Protein AF-0000000078804621 (afdb_homodimer)

Sequence (994 aa):
MNEQFDLAIIGAGPGGYSTALRAAELGMSVALIERDATVGGTCLNRGCIPSKALITATHTIDTVHRAAELGVNASVNGIDFGTLRDYRLRVVDTMVKGLAGLLAHRNITVLRADASFNAEETDAADNARHIVHLVPSPGQTEILTYHKADVPEPTGASLDLAAGNVVIATGAKPRPLPGNPFAGALIDSTQALEVNEFPSSAVIIGAGAIALEFASMWNAAGSQVTLLIRKNRVLSTWDRRAGTTLTRELKRRGVNVITHTIVTHVDTGANLGATVHYTHEGQDSEQSVWGEIALAAIGRTPVADPSWGVALTESGHVATDAFGRTNKSGIWAVGDVTPGHALAHRAFEQGIVIAETIAGLNPKPVDENTVPQIVFSSPEAASVGLTIEQAQARENLLEVKETIYPMLANARMLMSGTAGSLTIVSGCDAADPDTPRVLGVHMVSPVASDIISEAEQLVGNRLPLADAARLIHPHPTFSETLGEALLKADDRPLHTRMNEQFDLAIIGAGPGGYSTALRAAELGMSVALIERDATVGGTCLNRGCIPSKALITATHTIDTVHRAAELGVNASVNGIDFGTLRDYRLRVVDTMVKGLAGLLAHRNITVLRADASFNAEETDAADNARHIVHLVPSPGQTEILTYHKADVPEPTGASLDLAAGNVVIATGAKPRPLPGNPFAGALIDSTQALEVNEFPSSAVIIGAGAIALEFASMWNAAGSQVTLLIRKNRVLSTWDRRAGTTLTRELKRRGVNVITHTIVTHVDTGANLGATVHYTHEGQDSEQSVWGEIALAAIGRTPVADPSWGVALTESGHVATDAFGRTNKSGIWAVGDVTPGHALAHRAFEQGIVIAETIAGLNPKPVDENTVPQIVFSSPEAASVGLTIEQAQARENLLEVKETIYPMLANARMLMSGTAGSLTIVSGCDAADPDTPRVLGVHMVSPVASDIISEAEQLVGNRLPLADAARLIHPHPTFSETLGEALLKADDRPLHTR

Radius of gyration: 30.54 Å; Cα contacts (8 Å, |Δi|>4): 2527; chains: 2; bounding box: 77×99×80 Å

Foldseek 3Di:
DAAEWQEEEEAQALLRLLLLLLLLVLPTAYEYEAQDPFGHPCCLAQNVQLLVLLLVVLVVLVCQVCQVVVPDNHDDPADDLVVSVVSSVVRSVVVRQVSLQSCLVSQHKYKNWDKDFALCAADPVDRLWGKIKTAHHPVDQFMWIDNHRPDTDGDGGIHIHTYNFYEYEQAWAFDDDVVADQDAQEHESRVVSVDSDAFQEEEEEAQDQSRQSSLQSSLSNNHAYEYEYQADFGPVVDAPVLRVQSRVQSVVSHYHYDYNKDWDYWDDDDQPFIKTWIDHVVGDDIDIDTTNHYYYRHDIAAPDDCNRVWDADPSGAGEADLLQDTPRPRYGYFANSHDADRDSVRSSVSSNSNSCVSSVHDDDGDDRQLDKDWRVHVQIKIKHFDHLVRQVPDPQWAPKDKFKFQQCLAPVQVVVVGGKTKIWIWTDGNVGRVFIFTGMIIMGDHPCVVLCVVVSCRNVVGDGLVVQLVPQDDPRDSNNSVNQRSCVVVVRHDSDD/DAAEWQEEEEAQALLRLLLLLLLLVLPTAYEYEAQDPFGHPCCLAQNVQLLVLLLVVLVVLVCQVCQVVVPDNHDDPADDLVVSVVSSVVRSVVVRQVSLQSCLVSQHKYKNWDKDFALCAADPVDRLWGKIKTAHHPVDQFIWIDNHRPDTDGDGGIHIHTHNFYEYEQAWAFDDDVVADQDAQEHESRVVSVDSDAFQEEEEEAQDQSRQSSLQSNLSNNHQYEYEYQADFGPVVDAPVLRVQSRVQSVVSHYHYDYNKDWDYWDDDDQPFIKTWIDHVVGDDIDIDTTNHYYYRHDIQAPDDVNRVWDADPSGAGEDDLLQDTPRPSYGYFANSHDADRDSVRSSVSSNSNSCVSSVHDDDGDDRQLDKDWRVHVQIKIKHFDHLVRQVPDPQWAPKDKFKFQQCLAPVQVVVVGGKTKIWIWTDGNVGRPFIFTGMIIMGDHPCVVLCVVVSCRNVVGDGLVVQLVPQDDPRDSNNSVNQRSCVVVVRHDSDD

InterPro domains:
  IPR001100 Pyridine nucleotide-disulphide oxidoreductase, class I [PIRSF000350] (2-482)
  IPR004099 Pyridine nucleotide-disulphide oxidoreductase, dimerisation domain [PF02852] (371-485)
  IPR012999 Pyridine nucleotide-disulphide oxidoreductase, class I, active site [PS00076] (40-50)
  IPR016156 FAD/NAD-linked reductase, dimerisation domain superfamily [G3DSA:3.30.390.30] (370-497)
  IPR016156 FAD/NAD-linked reductase, dimerisation domain superfamily [SSF55424] (367-495)
  IPR023753 FAD/NAD(P)-binding domain [PF07992] (5-351)
  IPR036188 FAD/NAD(P)-binding domain superfamily [G3DSA:3.50.50.60] (5-356)
  IPR036188 FAD/NAD(P)-binding domain superfamily [G3DSA:3.50.50.60] (180-303)
  IPR036188 FAD/NAD(P)-binding domain superfamily [SSF51905] (1-360)
  IPR050151 Class-I pyridine nucleotide-disulfide oxidoreductase [PTHR22912] (3-488)

pLDDT: mean 96.65, std 4.37, range [51.06, 98.94]

Secondary structure (DSSP, 8-state):
-PEEEEEEEE--SHHHHHHHHHHHHTT--EEEEESSSSSSHHHHHHSHHHHHHHHHHHHHHHHHHHHGGGTEEEEEEEE-HHHHHHHHHHHHHHHHHHHHHHHHHTT-EEEESEEEEEEEEE-SS-TTSEEEEEEPPTT-SS-EEESSTT-EEE--S-EEEEEEEEEE---EEEPPBTTB-SBTTEE-HHHHHH-SS--SEEEEE--SHHHHHHHHHHHHTT-EEEEE-SSSSSSTTS-HHHHHHHHHHHHHTT-EEE-SEEEEEEEE-TTS-EEEEEEETT---EEEEEESEEEE-S-EEE---GGG---B-TTSPBP--TT-B-SSTTEEE-GGGSSS---HHHHHHHHHHHHHHHTT--PPPP-GGG--EEE-SSSEEEEEE--HHHHHT-TTEEEEEEEE--GGGSHHHHHHT---EEEEEEEEETTEEEEEEEEEEEEEETTHHHHHHHHHHHHHTT-BHHHHHTSPPPSS-STHHHHHHHHHHTT--SS--/-PEEEEEEEE--SHHHHHHHHHHHHTT--EEEEESSSSSSHHHHHHSHHHHHHHHHHHHHHHHHHHHGGGTEEEEEEEE-HHHHHHHHHHHHHHHHHHHHHHHHHTT-EEEESEEEEEEEEE-SS-TTSEEEEEEPPTT-SS-EEESSTT-EEE--S-EEEEEEEEEE---EEEPPBTTB-SBTTEE-HHHHHH-SS--SEEEEE--SHHHHHHHHHHHHTT-EEEEE-SSSSSSTTS-HHHHHHHHHHHHHTT-EEE-SEEEEEEEE-TTS-EEEEEEETT---EEEEEESEEEE-S-EEE---GGG---B-TTSPBP--TT-B-SSTTEEE-GGGSSS---HHHHHHHHHHHHHHHTT--PPPP-GGG--EEE-SSSEEEEEE--HHHHHT-TTEEEEEEEEE-GGGSHHHHHHT---EEEEEEEEETTEEEEEEEEEEEEEETTHHHHHHHHHHHHHTT-BHHHHHTSPPPSS-STHHHHHHHHHHTT--SS--

Structure (mmCIF, N/CA/C/O backbone):
data_AF-0000000078804621-model_v1
#
loop_
_entity.id
_entity.type
_entity.pdbx_description
1 polymer 'Putative dihydrolipoyl dehydrogenase'
#
loop_
_atom_site.group_PDB
_atom_site.id
_atom_site.type_symbol
_atom_site.label_atom_id
_atom_site.label_alt_id
_atom_site.label_comp_id
_atom_site.label_asym_id
_atom_site.label_entity_id
_atom_site.label_seq_id
_atom_site.pdbx_PDB_ins_code
_atom_site.Cartn_x
_atom_site.Cartn_y
_atom_site.Cartn_z
_atom_site.occupancy
_atom_site.B_iso_or_equiv
_atom_site.auth_seq_id
_atom_site.auth_comp_id
_atom_site.auth_asym_id
_atom_site.auth_atom_id
_atom_site.pdbx_PDB_model_num
ATOM 1 N N . MET A 1 1 ? 15.305 50.062 10.969 1 51.69 1 MET A N 1
ATOM 2 C CA . MET A 1 1 ? 15.148 49.562 9.609 1 51.69 1 MET A CA 1
ATOM 3 C C . MET A 1 1 ? 14.523 48.156 9.617 1 51.69 1 MET A C 1
ATOM 5 O O . MET A 1 1 ? 14.898 47.312 10.422 1 51.69 1 MET A O 1
ATOM 9 N N . ASN A 1 2 ? 13.43 48.031 8.805 1 72 2 ASN A N 1
ATOM 10 C CA . ASN A 1 2 ? 12.719 46.75 8.789 1 72 2 ASN A CA 1
ATOM 11 C C . ASN A 1 2 ? 13.539 45.656 8.125 1 72 2 ASN A C 1
ATOM 13 O O . ASN A 1 2 ? 14.273 45.938 7.172 1 72 2 ASN A O 1
ATOM 17 N N . GLU A 1 3 ? 13.625 44.594 8.742 1 86.88 3 GLU A N 1
ATOM 18 C CA . GLU A 1 3 ? 14.25 43.438 8.078 1 86.88 3 GLU A CA 1
ATOM 19 C C . GLU A 1 3 ? 13.477 43.031 6.832 1 86.88 3 GLU A C 1
ATOM 21 O O . GLU A 1 3 ? 12.25 42.938 6.871 1 86.88 3 GLU A O 1
ATOM 26 N N . GLN A 1 4 ? 14.164 42.906 5.73 1 94.56 4 GLN A N 1
ATOM 27 C CA . GLN A 1 4 ? 13.508 42.688 4.445 1 94.56 4 GLN A CA 1
ATOM 28 C C . GLN A 1 4 ? 13.57 41.219 4.055 1 94.56 4 GLN A C 1
ATOM 30 O O . GLN A 1 4 ? 14.602 40.562 4.242 1 94.56 4 GLN A O 1
ATOM 35 N N . PHE A 1 5 ? 12.469 40.719 3.615 1 97.56 5 PHE A N 1
ATOM 36 C CA . PHE A 1 5 ? 12.359 39.375 3.098 1 97.56 5 PHE A CA 1
ATOM 37 C C . PHE A 1 5 ? 11.57 39.344 1.797 1 97.56 5 PHE A C 1
ATOM 39 O O . PHE A 1 5 ? 10.781 40.25 1.531 1 97.56 5 PHE A O 1
ATOM 46 N N . ASP A 1 6 ? 11.852 38.375 0.933 1 98.19 6 ASP A N 1
ATOM 47 C CA . ASP A 1 6 ? 10.977 38.156 -0.219 1 98.19 6 ASP A CA 1
ATOM 48 C C . ASP A 1 6 ? 9.617 37.625 0.217 1 98.19 6 ASP A C 1
ATOM 50 O O . ASP A 1 6 ? 8.594 37.969 -0.379 1 98.19 6 ASP A O 1
ATOM 54 N N . LEU A 1 7 ? 9.602 36.812 1.257 1 98.69 7 LEU A N 1
ATOM 55 C CA . LEU A 1 7 ? 8.398 36.094 1.676 1 98.69 7 LEU A CA 1
ATOM 56 C C . LEU A 1 7 ? 8.32 36 3.195 1 98.69 7 LEU A C 1
ATOM 58 O O . LEU A 1 7 ? 9.281 35.594 3.846 1 98.69 7 LEU A O 1
ATOM 62 N N . ALA A 1 8 ? 7.258 36.438 3.803 1 98.88 8 ALA A N 1
ATOM 63 C CA . ALA A 1 8 ? 6.93 36.219 5.207 1 98.88 8 ALA A CA 1
ATOM 64 C C . ALA A 1 8 ? 5.754 35.25 5.352 1 98.88 8 ALA A C 1
ATOM 66 O O . ALA A 1 8 ? 4.711 35.438 4.719 1 98.88 8 ALA A O 1
ATOM 67 N N . ILE A 1 9 ? 5.914 34.219 6.125 1 98.94 9 ILE A N 1
ATOM 68 C CA . ILE A 1 9 ? 4.887 33.219 6.324 1 98.94 9 ILE A CA 1
ATOM 69 C C . ILE A 1 9 ? 4.449 33.188 7.789 1 98.94 9 ILE A C 1
ATOM 71 O O . ILE A 1 9 ? 5.281 33.062 8.688 1 98.94 9 ILE A O 1
ATOM 75 N N . ILE A 1 10 ? 3.186 33.312 8.055 1 98.88 10 ILE A N 1
ATOM 76 C CA . ILE A 1 10 ? 2.65 33.344 9.406 1 98.88 10 ILE A CA 1
ATOM 77 C C . ILE A 1 10 ? 2.053 31.984 9.75 1 98.88 10 ILE A C 1
ATOM 79 O O . ILE 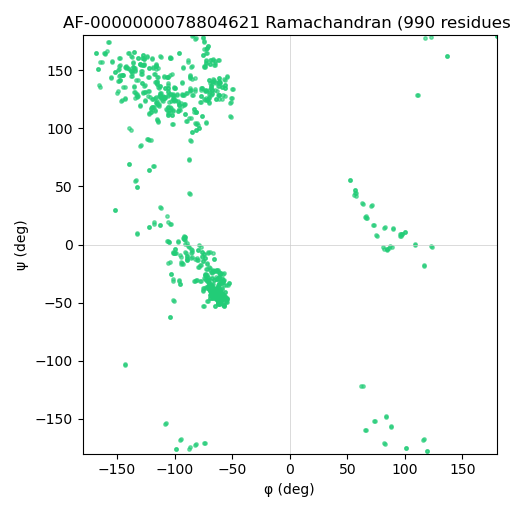A 1 10 ? 0.911 31.688 9.391 1 98.88 10 ILE A O 1
ATOM 83 N N . GLY A 1 11 ? 2.742 31.188 10.539 1 98.75 11 GLY A N 1
ATOM 84 C CA . GLY A 1 11 ? 2.398 29.812 10.883 1 98.75 11 GLY A CA 1
ATOM 85 C C . GLY A 1 11 ? 3.35 28.797 10.289 1 98.75 11 GLY A C 1
ATOM 86 O O . GLY A 1 11 ? 3.586 28.797 9.078 1 98.75 11 GLY A O 1
ATOM 87 N N . ALA A 1 12 ? 3.863 27.922 11.141 1 98.81 12 ALA A N 1
ATOM 88 C CA . ALA A 1 12 ? 4.863 26.953 10.695 1 98.81 12 ALA A CA 1
ATOM 89 C C . ALA A 1 12 ? 4.301 25.531 10.719 1 98.81 12 ALA A C 1
ATOM 91 O O . ALA A 1 12 ? 5.012 24.578 11.047 1 98.81 12 ALA A O 1
ATOM 92 N N . GLY A 1 13 ? 2.941 25.406 10.461 1 98.69 13 GLY A N 1
ATOM 93 C CA . GLY A 1 13 ? 2.354 24.109 10.203 1 98.69 13 GLY A CA 1
ATOM 94 C C . GLY A 1 13 ? 2.697 23.547 8.836 1 98.69 13 GLY A C 1
ATOM 95 O O . GLY A 1 13 ? 3.502 24.141 8.109 1 98.69 13 GLY A O 1
ATOM 96 N N . PRO A 1 14 ? 2.061 22.469 8.43 1 98.69 14 PRO A N 1
ATOM 97 C CA . PRO A 1 14 ? 2.4 21.797 7.184 1 98.69 14 PRO A CA 1
ATOM 98 C C . PRO A 1 14 ? 2.371 22.719 5.973 1 98.69 14 PRO A C 1
ATOM 100 O O . PRO A 1 14 ? 3.283 22.688 5.145 1 98.69 14 PRO A O 1
ATOM 103 N N . GLY A 1 15 ? 1.332 23.484 5.859 1 98.81 15 GLY A N 1
ATOM 104 C CA . GLY A 1 15 ? 1.258 24.422 4.746 1 98.81 15 GLY A CA 1
ATOM 105 C C . GLY A 1 15 ? 2.344 25.484 4.781 1 98.81 15 GLY A C 1
ATOM 106 O O . GLY A 1 15 ? 2.971 25.766 3.76 1 98.81 15 GLY A O 1
ATOM 107 N N . GLY A 1 16 ? 2.572 26.031 5.949 1 98.88 16 GLY A N 1
ATOM 108 C CA . GLY A 1 16 ? 3.557 27.078 6.109 1 98.88 16 GLY A CA 1
ATOM 109 C C . GLY A 1 16 ? 4.977 26.625 5.828 1 98.88 16 GLY A C 1
ATOM 110 O O . GLY A 1 16 ? 5.676 27.219 5.008 1 98.88 16 GLY A O 1
ATOM 111 N N . TYR A 1 17 ? 5.391 25.547 6.496 1 98.81 17 TYR A N 1
ATOM 112 C CA . TYR A 1 17 ? 6.797 25.203 6.352 1 98.81 17 TYR A CA 1
ATOM 113 C C . TYR A 1 17 ? 7.07 24.594 4.977 1 98.81 17 TYR A C 1
ATOM 115 O O . TYR A 1 17 ? 8.188 24.688 4.465 1 98.81 17 TYR A O 1
ATOM 123 N N . SER A 1 18 ? 6.078 23.922 4.34 1 98.81 18 SER A N 1
ATOM 124 C CA . SER A 1 18 ? 6.309 23.438 2.98 1 98.81 18 SER A CA 1
ATOM 125 C C . SER A 1 18 ? 6.477 24.594 2 1 98.81 18 SER A C 1
ATOM 127 O O . SER A 1 18 ? 7.289 24.516 1.077 1 98.81 18 SER A O 1
ATOM 129 N N . THR A 1 19 ? 5.656 25.656 2.178 1 98.94 19 THR A N 1
ATOM 130 C CA . THR A 1 19 ? 5.848 26.859 1.383 1 98.94 19 THR A CA 1
ATOM 131 C C . THR A 1 19 ? 7.25 27.422 1.58 1 98.94 19 THR A C 1
ATOM 133 O O . THR A 1 19 ? 7.926 27.781 0.611 1 98.94 19 THR A O 1
ATOM 136 N N . ALA A 1 20 ? 7.66 27.484 2.842 1 98.94 20 ALA A N 1
ATOM 137 C CA . ALA A 1 20 ? 8.977 28.016 3.188 1 98.94 20 ALA A CA 1
ATOM 138 C C . ALA A 1 20 ? 10.086 27.219 2.521 1 98.94 20 ALA A C 1
ATOM 140 O O . ALA A 1 20 ? 11 27.797 1.92 1 98.94 20 ALA A O 1
ATOM 141 N N . LEU A 1 21 ? 10.008 25.922 2.627 1 98.81 21 LEU A N 1
ATOM 142 C CA . LEU A 1 21 ? 11.039 25.031 2.098 1 98.81 21 LEU A CA 1
ATOM 143 C C . LEU A 1 21 ? 11.156 25.172 0.585 1 98.81 21 LEU A C 1
ATOM 145 O O . LEU A 1 21 ? 12.266 25.328 0.058 1 98.81 21 LEU A O 1
ATOM 149 N N . ARG A 1 22 ? 10.062 25.109 -0.101 1 98.75 22 ARG A N 1
ATOM 150 C CA . ARG A 1 22 ? 10.102 25.203 -1.558 1 98.75 22 ARG A CA 1
ATOM 151 C C . ARG A 1 22 ? 10.547 26.594 -2.008 1 98.75 22 ARG A C 1
ATOM 153 O O . ARG A 1 22 ? 11.328 26.719 -2.953 1 98.75 22 ARG A O 1
ATOM 160 N N . ALA A 1 23 ? 10.039 27.656 -1.358 1 98.81 23 ALA A N 1
ATOM 161 C CA . ALA A 1 23 ? 10.43 29.016 -1.698 1 98.81 23 ALA A CA 1
ATOM 162 C C . ALA A 1 23 ? 11.938 29.219 -1.538 1 98.81 23 ALA A C 1
ATOM 164 O O . ALA A 1 23 ? 12.586 29.812 -2.396 1 98.81 23 ALA A O 1
ATOM 165 N N . ALA A 1 24 ? 12.438 28.719 -0.436 1 98.69 24 ALA A N 1
ATOM 166 C CA . ALA A 1 24 ? 13.875 28.828 -0.199 1 98.69 24 ALA A CA 1
ATOM 167 C C . ALA A 1 24 ? 14.664 28.094 -1.281 1 98.69 24 ALA A C 1
ATOM 169 O O . ALA A 1 24 ? 15.695 28.594 -1.737 1 98.69 24 ALA A O 1
ATOM 170 N N . GLU A 1 25 ? 14.203 26.938 -1.675 1 98 25 GLU A N 1
ATOM 171 C CA . GLU A 1 25 ? 14.828 26.172 -2.758 1 98 25 GLU A CA 1
ATOM 172 C C . GLU A 1 25 ? 14.875 27 -4.043 1 98 25 GLU A C 1
ATOM 174 O O . GLU A 1 25 ? 15.797 26.844 -4.852 1 98 25 GLU A O 1
ATOM 179 N N . LEU A 1 26 ? 13.898 27.844 -4.184 1 98.12 26 LEU A N 1
ATOM 180 C CA . LEU A 1 26 ? 13.773 28.641 -5.406 1 98.12 26 LEU A CA 1
ATOM 181 C C . LEU A 1 26 ? 14.5 29.969 -5.27 1 98.12 26 LEU A C 1
ATOM 183 O O . LEU A 1 26 ? 14.359 30.844 -6.125 1 98.12 26 LEU A O 1
ATOM 187 N N . GLY A 1 27 ? 15.203 30.203 -4.156 1 98.12 27 GLY A N 1
ATOM 188 C CA . GLY A 1 27 ? 16.125 31.312 -4.035 1 98.12 27 GLY A CA 1
ATOM 189 C C . GLY A 1 27 ? 15.547 32.5 -3.279 1 98.12 27 GLY A C 1
ATOM 190 O O . GLY A 1 27 ? 16.188 33.531 -3.17 1 98.12 27 GLY A O 1
ATOM 191 N N . MET A 1 28 ? 14.438 32.375 -2.648 1 98.62 28 MET A N 1
ATOM 192 C CA . MET A 1 28 ? 13.812 33.469 -1.936 1 98.62 28 MET A CA 1
ATOM 193 C C . MET A 1 28 ? 14.344 33.562 -0.51 1 98.62 28 MET A C 1
ATOM 195 O O . MET A 1 28 ? 14.633 32.562 0.124 1 98.62 28 MET A O 1
ATOM 199 N N . SER A 1 29 ? 14.484 34.719 -0.073 1 98.5 29 SER A N 1
ATOM 200 C CA . SER A 1 29 ? 14.664 34.906 1.362 1 98.5 29 SER A CA 1
ATOM 201 C C . SER A 1 29 ? 13.344 34.781 2.109 1 98.5 29 SER A C 1
ATOM 203 O O . SER A 1 29 ? 12.352 35.438 1.77 1 98.5 29 SER A O 1
ATOM 205 N N . VAL A 1 30 ? 13.32 33.906 3.15 1 98.81 30 VAL A N 1
ATOM 206 C CA . VAL A 1 30 ? 12.047 33.562 3.76 1 98.81 30 VAL A CA 1
ATOM 207 C C . VAL A 1 30 ? 12.109 33.781 5.27 1 98.81 30 VAL A C 1
ATOM 209 O O . VAL A 1 30 ? 13.062 33.344 5.926 1 98.81 30 VAL A O 1
ATOM 212 N N . ALA A 1 31 ? 11.125 34.4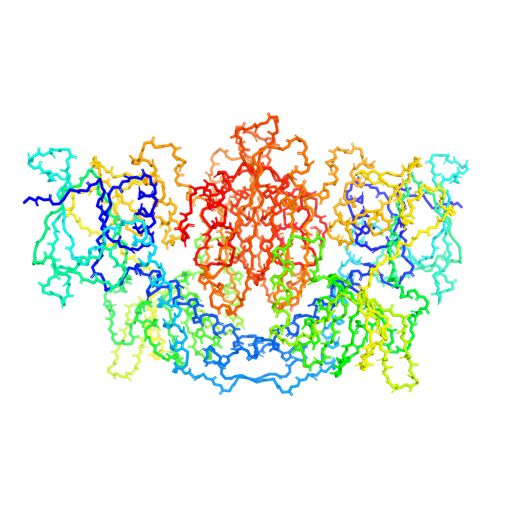69 5.832 1 98.75 31 ALA A N 1
ATOM 213 C CA . ALA A 1 31 ? 10.844 34.531 7.262 1 98.75 31 ALA A CA 1
ATOM 214 C C . ALA A 1 31 ? 9.648 33.656 7.621 1 98.75 31 ALA A C 1
ATOM 216 O O . ALA A 1 31 ? 8.547 33.844 7.098 1 98.75 31 ALA A O 1
ATOM 217 N N . LEU A 1 32 ? 9.859 32.625 8.453 1 98.88 32 LEU A N 1
ATOM 218 C CA . LEU A 1 32 ? 8.805 31.734 8.938 1 98.88 32 LEU A CA 1
ATOM 219 C C . LEU A 1 32 ? 8.477 32.031 10.398 1 98.88 32 LEU A C 1
ATOM 221 O O . LEU A 1 32 ? 9.289 31.781 11.289 1 98.88 32 LEU A O 1
ATOM 225 N N . ILE A 1 33 ? 7.285 32.562 10.648 1 98.81 33 ILE A N 1
ATOM 226 C CA . ILE A 1 33 ? 6.898 33.031 11.977 1 98.81 33 ILE A CA 1
ATOM 227 C C . ILE A 1 33 ? 6.008 32 12.648 1 98.81 33 ILE A C 1
ATOM 229 O O . ILE A 1 33 ? 5.016 31.562 12.07 1 98.81 33 ILE A O 1
ATOM 233 N N . GLU A 1 34 ? 6.34 31.578 13.781 1 98.5 34 GLU A N 1
ATOM 234 C CA . GLU A 1 34 ? 5.582 30.594 14.562 1 98.5 34 GLU A CA 1
ATOM 235 C C . GLU A 1 34 ? 5.43 31.047 16.016 1 98.5 34 GLU A C 1
ATOM 237 O O . GLU A 1 34 ? 6.414 31.406 16.656 1 98.5 34 GLU A O 1
ATOM 242 N N . ARG A 1 35 ? 4.234 31.016 16.469 1 97.5 35 ARG A N 1
ATOM 243 C CA . ARG A 1 35 ? 3.979 31.453 17.844 1 97.5 35 ARG A CA 1
ATOM 244 C C . ARG A 1 35 ? 4.312 30.359 18.844 1 97.5 35 ARG A C 1
ATOM 246 O O . ARG A 1 35 ? 4.703 30.656 19.984 1 97.5 35 ARG A O 1
ATOM 253 N N . ASP A 1 36 ? 4.156 29.078 18.422 1 96.44 36 ASP A N 1
ATOM 254 C CA . ASP A 1 36 ? 4.398 27.938 19.312 1 96.44 36 ASP A CA 1
ATOM 255 C C . ASP A 1 36 ? 5.895 27.734 19.531 1 96.44 36 ASP A C 1
ATOM 257 O O . ASP A 1 36 ? 6.723 28.312 18.812 1 96.44 36 ASP A O 1
ATOM 261 N N . ALA A 1 37 ? 6.191 26.891 20.5 1 95.06 37 ALA A N 1
ATOM 262 C CA . ALA A 1 37 ? 7.578 26.656 20.906 1 95.06 37 ALA A CA 1
ATOM 263 C C . ALA A 1 37 ? 8.32 25.844 19.844 1 95.06 37 ALA A C 1
ATOM 265 O O . ALA A 1 37 ? 9.547 25.906 19.75 1 95.06 37 ALA A O 1
ATOM 266 N N . THR A 1 38 ? 7.578 25.062 19.094 1 96.31 38 THR A N 1
ATOM 267 C CA . THR A 1 38 ? 8.188 24.234 18.062 1 96.31 38 THR A CA 1
ATOM 268 C C . THR A 1 38 ? 7.484 24.422 16.734 1 96.31 38 THR A C 1
ATOM 270 O O . THR A 1 38 ? 6.293 24.734 16.688 1 96.31 38 THR A O 1
ATOM 273 N N . VAL A 1 39 ? 8.25 24.266 15.641 1 98 39 VAL A N 1
ATOM 274 C CA . VAL A 1 39 ? 7.672 24.25 14.297 1 98 39 VAL A CA 1
ATOM 275 C C . VAL A 1 39 ? 6.914 22.953 14.07 1 98 39 VAL A C 1
ATOM 277 O O . VAL A 1 39 ? 7.039 22.016 14.859 1 98 39 VAL A O 1
ATOM 280 N N . GLY A 1 40 ? 6.086 22.953 13.016 1 98.19 40 GLY A N 1
ATOM 281 C CA . GLY A 1 40 ? 5.43 21.719 12.625 1 98.19 40 GLY A CA 1
ATOM 282 C C . GLY A 1 40 ? 3.92 21.781 12.75 1 98.19 40 GLY A C 1
ATOM 283 O O . GLY A 1 40 ? 3.211 20.953 12.172 1 98.19 40 GLY A O 1
ATOM 284 N N . GLY A 1 41 ? 3.424 22.766 13.523 1 97.81 41 GLY A N 1
ATOM 285 C CA . GLY A 1 41 ? 1.987 22.969 13.625 1 97.81 41 GLY A CA 1
ATOM 286 C C . GLY A 1 41 ? 1.271 21.812 14.305 1 97.81 41 GLY A C 1
ATOM 287 O O . GLY A 1 41 ? 1.861 21.094 15.109 1 97.81 41 GLY A O 1
ATOM 288 N N . THR A 1 42 ? -0.031 21.719 14.062 1 96.25 42 THR A N 1
ATOM 289 C CA . THR A 1 42 ? -0.874 20.703 14.695 1 96.25 42 THR A CA 1
ATOM 290 C C . THR A 1 42 ? -0.417 19.297 14.305 1 96.25 42 THR A C 1
ATOM 292 O O . THR A 1 42 ? -0.214 18.453 15.172 1 96.25 42 THR A O 1
ATOM 295 N N . CYS A 1 43 ? -0.203 19.031 13.109 1 96.81 43 CYS A N 1
ATOM 296 C CA . CYS A 1 43 ? 0.066 17.703 12.594 1 96.81 43 CYS A CA 1
ATOM 297 C C . CYS A 1 43 ? 1.267 17.078 13.289 1 96.81 43 CYS A C 1
ATOM 299 O O . CYS A 1 43 ? 1.179 15.961 13.805 1 96.81 43 CYS A O 1
ATOM 301 N N . LEU A 1 44 ? 2.332 17.781 13.32 1 97.81 44 LEU A N 1
ATOM 302 C CA . LEU A 1 44 ? 3.582 17.25 13.852 1 97.81 44 LEU A CA 1
ATOM 303 C C . LEU A 1 44 ? 3.547 17.203 15.375 1 97.81 44 LEU A C 1
ATOM 305 O O . LEU A 1 44 ? 3.977 16.203 15.977 1 97.81 44 LEU A O 1
ATOM 309 N N . ASN A 1 45 ? 2.996 18.188 16.016 1 97.5 45 ASN A N 1
ATOM 310 C CA . ASN A 1 45 ? 3.154 18.359 17.453 1 97.5 45 ASN A CA 1
ATOM 311 C C . ASN A 1 45 ? 1.987 17.75 18.219 1 97.5 45 ASN A C 1
ATOM 313 O O . ASN A 1 45 ? 2.154 17.312 19.359 1 97.5 45 ASN A O 1
ATOM 317 N N . ARG A 1 46 ? 0.825 17.797 17.656 1 96.62 46 ARG A N 1
ATOM 318 C CA . ARG A 1 46 ? -0.344 17.422 18.453 1 96.62 46 ARG A CA 1
ATOM 319 C C . ARG A 1 46 ? -1.453 16.859 17.562 1 96.62 46 ARG A C 1
ATOM 321 O O . ARG A 1 46 ? -2.637 17.094 17.828 1 96.62 46 ARG A O 1
ATOM 328 N N . GLY A 1 47 ? -1.117 16.25 16.484 1 96.88 47 GLY A N 1
ATOM 329 C CA . GLY A 1 47 ? -2.094 15.688 15.555 1 96.88 47 GLY A CA 1
ATOM 330 C C . GLY A 1 47 ? -1.648 14.383 14.938 1 96.88 47 GLY A C 1
ATOM 331 O O . GLY A 1 47 ? -1.658 13.336 15.594 1 96.88 47 GLY A O 1
ATOM 332 N N . CYS A 1 48 ? -1.216 14.477 13.672 1 96.06 48 CYS A N 1
ATOM 333 C CA . CYS A 1 48 ? -0.967 13.312 12.836 1 96.06 48 CYS A CA 1
ATOM 334 C C . CYS A 1 48 ? 0.113 12.422 13.438 1 96.06 48 CYS A C 1
ATOM 336 O O . CYS A 1 48 ? -0.074 11.211 13.562 1 96.06 48 CYS A O 1
ATOM 338 N N . ILE A 1 49 ? 1.204 12.938 13.828 1 98.12 49 ILE A N 1
ATOM 339 C CA . ILE A 1 49 ? 2.381 12.156 14.188 1 98.12 49 ILE A CA 1
ATOM 340 C C . ILE A 1 49 ? 2.166 11.492 15.547 1 98.12 49 ILE A C 1
ATOM 342 O O . ILE A 1 49 ? 2.283 10.266 15.672 1 98.12 49 ILE A O 1
ATOM 346 N N . PRO A 1 50 ? 1.806 12.234 16.594 1 97.94 50 PRO A N 1
ATOM 347 C CA . PRO A 1 50 ? 1.59 11.547 17.859 1 97.94 50 PRO A CA 1
ATOM 348 C C . PRO A 1 50 ? 0.425 10.562 17.812 1 97.94 50 PRO A C 1
ATOM 350 O O . PRO A 1 50 ? 0.475 9.508 18.453 1 97.94 50 PRO A O 1
ATOM 353 N N . SER A 1 51 ? -0.681 10.891 17.141 1 97.81 51 SER A N 1
ATOM 354 C CA . SER A 1 51 ? -1.805 9.961 17.062 1 97.81 51 SER A CA 1
ATOM 355 C C . SER A 1 51 ? -1.393 8.656 16.391 1 97.81 51 SER A C 1
ATOM 357 O O . SER A 1 51 ? -1.791 7.574 16.812 1 97.81 51 SER A O 1
ATOM 359 N N . LYS A 1 52 ? -0.588 8.734 15.336 1 97.88 52 LYS A N 1
ATOM 360 C CA . LYS A 1 52 ? -0.183 7.531 14.617 1 97.88 52 LYS A CA 1
ATOM 361 C C . LYS A 1 52 ? 0.813 6.711 15.43 1 97.88 52 LYS A C 1
ATOM 363 O O . LYS A 1 52 ? 0.91 5.496 15.266 1 97.88 52 LYS A O 1
ATOM 368 N N . ALA A 1 53 ? 1.6 7.387 16.219 1 97.12 53 ALA A N 1
ATOM 369 C CA . ALA A 1 53 ? 2.428 6.641 17.172 1 97.12 53 ALA A CA 1
ATOM 370 C C . ALA A 1 53 ? 1.566 5.801 18.109 1 97.12 53 ALA A C 1
ATOM 372 O O . ALA A 1 53 ? 1.833 4.613 18.312 1 97.12 53 ALA A O 1
ATOM 373 N N . LEU A 1 54 ? 0.507 6.391 18.656 1 97.31 54 LEU A N 1
ATOM 374 C CA . LEU A 1 54 ? -0.389 5.676 19.562 1 97.31 54 LEU A CA 1
ATOM 375 C C . LEU A 1 54 ? -1.138 4.574 18.828 1 97.31 54 LEU A C 1
ATOM 377 O O . LEU A 1 54 ? -1.318 3.477 19.359 1 97.31 54 LEU A O 1
ATOM 381 N N . ILE A 1 55 ? -1.565 4.875 17.656 1 97.44 55 ILE A N 1
ATOM 382 C CA . ILE A 1 55 ? -2.287 3.9 16.844 1 97.44 55 ILE A CA 1
ATOM 383 C C . ILE A 1 55 ? -1.382 2.709 16.531 1 97.44 55 ILE A C 1
ATOM 385 O O . ILE A 1 55 ? -1.832 1.562 16.547 1 97.44 55 ILE A O 1
ATOM 389 N N . THR A 1 56 ? -0.085 2.971 16.266 1 96.44 56 THR A N 1
ATOM 390 C CA . THR A 1 56 ? 0.882 1.902 16.031 1 96.44 56 THR A CA 1
ATOM 391 C C . THR A 1 56 ? 0.948 0.967 17.234 1 96.44 56 THR A C 1
ATOM 393 O O . THR A 1 56 ? 0.934 -0.256 17.078 1 96.44 56 THR A O 1
ATOM 396 N N . ALA A 1 57 ? 0.958 1.54 18.375 1 95.62 57 ALA A N 1
ATOM 397 C CA . ALA A 1 57 ? 1.006 0.746 19.594 1 95.62 57 ALA A CA 1
ATOM 398 C C . ALA A 1 57 ? -0.274 -0.066 19.781 1 95.62 57 ALA A C 1
ATOM 400 O O . ALA A 1 57 ? -0.223 -1.257 20.094 1 95.62 57 ALA A O 1
ATOM 401 N N . THR A 1 58 ? -1.406 0.513 19.562 1 95.38 58 THR A N 1
ATOM 402 C CA . THR A 1 58 ? -2.668 -0.175 19.812 1 95.38 58 THR A CA 1
ATOM 403 C C . THR A 1 58 ? -2.934 -1.228 18.75 1 95.38 58 THR A C 1
ATOM 405 O O . THR A 1 58 ? -3.631 -2.213 19 1 95.38 58 THR A O 1
ATOM 408 N N . HIS A 1 59 ? -2.381 -1.028 17.578 1 94.19 59 HIS A N 1
ATOM 409 C CA . HIS A 1 59 ? -2.457 -2.051 16.531 1 94.19 59 HIS A CA 1
ATOM 410 C C . HIS A 1 59 ? -1.789 -3.346 16.984 1 94.19 59 HIS A C 1
ATOM 412 O O . HIS A 1 59 ? -2.221 -4.438 16.609 1 94.19 59 HIS A O 1
ATOM 418 N N . THR A 1 60 ? -0.749 -3.211 17.766 1 94.81 60 THR A N 1
ATOM 419 C CA . THR A 1 60 ? -0.084 -4.391 18.297 1 94.81 60 THR A CA 1
ATOM 420 C C . THR A 1 60 ? -1.035 -5.188 19.188 1 94.81 60 THR A C 1
ATOM 422 O O . THR A 1 60 ? -1.015 -6.422 19.188 1 94.81 60 THR A O 1
ATOM 425 N N . ILE A 1 61 ? -1.889 -4.473 19.906 1 95.69 61 ILE A N 1
ATOM 426 C CA . ILE A 1 61 ? -2.85 -5.113 20.797 1 95.69 61 ILE A CA 1
ATOM 427 C C . ILE A 1 61 ? -3.883 -5.879 19.969 1 95.69 61 ILE A C 1
ATOM 429 O O . ILE A 1 61 ? -4.191 -7.035 20.281 1 95.69 61 ILE A O 1
ATOM 433 N N . ASP A 1 62 ? -4.324 -5.273 18.906 1 93.31 62 ASP A N 1
ATOM 434 C CA . ASP A 1 62 ? -5.273 -5.918 18.016 1 93.31 62 ASP A CA 1
ATOM 435 C C . ASP A 1 62 ? -4.691 -7.199 17.422 1 93.31 62 ASP A C 1
ATOM 437 O O . ASP A 1 62 ? -5.387 -8.211 17.297 1 93.31 62 ASP A O 1
ATOM 441 N N . THR A 1 63 ? -3.457 -7.164 17.062 1 93.44 63 THR A N 1
ATOM 442 C CA . THR A 1 63 ? -2.77 -8.305 16.469 1 93.44 63 THR A CA 1
ATOM 443 C C . THR A 1 63 ? -2.695 -9.469 17.453 1 93.44 63 THR A C 1
ATOM 445 O O . THR A 1 63 ? -2.932 -10.617 17.078 1 93.44 63 THR A O 1
ATOM 448 N N . VAL A 1 64 ? -2.381 -9.164 18.672 1 93.88 64 VAL A N 1
ATOM 449 C CA . VAL A 1 64 ? -2.258 -10.188 19.703 1 93.88 64 VAL A CA 1
ATOM 450 C C . VAL A 1 64 ? -3.615 -10.844 19.938 1 93.88 64 VAL A C 1
ATOM 452 O O . VAL A 1 64 ? -3.701 -12.062 20.094 1 93.88 64 VAL A O 1
ATOM 455 N N . HIS A 1 65 ? -4.637 -10.023 19.906 1 91.38 65 HIS A N 1
ATOM 456 C CA . HIS A 1 65 ? -5.973 -10.531 20.203 1 91.38 65 HIS A CA 1
ATOM 457 C C . HIS A 1 65 ? -6.426 -11.531 19.141 1 91.38 65 HIS A C 1
ATOM 459 O O . HIS A 1 65 ? -7.199 -12.445 19.453 1 91.38 65 HIS A O 1
ATOM 465 N N . ARG A 1 66 ? -5.883 -11.477 18 1 91.56 66 ARG A N 1
ATOM 466 C CA . ARG A 1 66 ? -6.305 -12.352 16.922 1 91.56 66 ARG A CA 1
ATOM 467 C C . ARG A 1 66 ? -5.328 -13.516 16.75 1 91.56 66 ARG A C 1
ATOM 469 O O . ARG A 1 66 ? -5.613 -14.469 16.031 1 91.56 66 ARG A O 1
ATOM 476 N N . ALA A 1 67 ? -4.27 -13.523 17.406 1 95.25 67 ALA A N 1
ATOM 477 C CA . ALA A 1 67 ? -3.145 -14.43 17.188 1 95.25 67 ALA A CA 1
ATOM 478 C C . ALA A 1 67 ? -3.564 -15.883 17.391 1 95.25 67 ALA A C 1
ATOM 480 O O . ALA A 1 67 ? -3.127 -16.766 16.656 1 95.25 67 ALA A O 1
ATOM 481 N N . ALA A 1 68 ? -4.465 -16.078 18.297 1 94.75 68 ALA A N 1
ATOM 482 C CA . ALA A 1 68 ? -4.863 -17.438 18.625 1 94.75 68 ALA A CA 1
ATOM 483 C C . ALA A 1 68 ? -5.574 -18.109 17.453 1 94.75 68 ALA A C 1
ATOM 485 O O . ALA A 1 68 ? -5.445 -19.328 17.266 1 94.75 68 ALA A O 1
ATOM 486 N N . GLU A 1 69 ? -6.297 -17.359 16.703 1 94.81 69 GLU A N 1
ATOM 487 C CA . GLU A 1 69 ? -7.008 -17.875 15.539 1 94.81 69 GLU A CA 1
ATOM 488 C C . GLU A 1 69 ? -6.035 -18.422 14.492 1 94.81 69 GLU A C 1
ATOM 490 O O . GLU A 1 69 ? -6.398 -19.266 13.672 1 94.81 69 GLU A O 1
ATOM 495 N N . L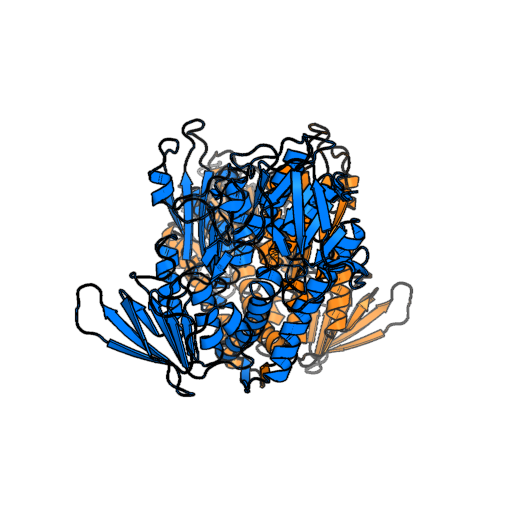EU A 1 70 ? -4.797 -17.953 14.57 1 96.19 70 LEU A N 1
ATOM 496 C CA . LEU A 1 70 ? -3.783 -18.344 13.602 1 96.19 70 LEU A CA 1
ATOM 497 C C . LEU A 1 70 ? -2.881 -19.438 14.164 1 96.19 70 LEU A C 1
ATOM 499 O O . LEU A 1 70 ? -1.966 -19.906 13.484 1 96.19 70 LEU A O 1
ATOM 503 N N . GLY A 1 71 ? -3.074 -19.797 15.359 1 97.06 71 GLY A N 1
ATOM 504 C CA . GLY A 1 71 ? -2.279 -20.844 15.992 1 97.06 71 GLY A CA 1
ATOM 505 C C . GLY A 1 71 ? -1.139 -20.297 16.828 1 97.06 71 GLY A C 1
ATOM 506 O O . GLY A 1 71 ? -0.283 -21.047 17.281 1 97.06 71 GLY A O 1
ATOM 507 N N . VAL A 1 72 ? -1.066 -19 17.062 1 97.38 72 VAL A N 1
ATOM 508 C CA . VAL A 1 72 ? -0.043 -18.391 17.906 1 97.38 72 VAL A CA 1
ATOM 509 C C . VAL A 1 72 ? -0.643 -18.031 19.266 1 97.38 72 VAL A C 1
ATOM 511 O O . VAL A 1 72 ? -1.552 -17.203 19.344 1 97.38 72 VAL A O 1
ATOM 514 N N . ASN A 1 73 ? -0.184 -18.625 20.266 1 96.94 73 ASN A N 1
ATOM 515 C CA . ASN A 1 73 ? -0.628 -18.297 21.625 1 96.94 73 ASN A CA 1
ATOM 516 C C . ASN A 1 73 ? 0.096 -17.078 22.172 1 96.94 73 ASN A C 1
ATOM 518 O O . ASN A 1 73 ? 1.267 -17.156 22.547 1 96.94 73 ASN A O 1
ATOM 522 N N . ALA A 1 74 ? -0.62 -15.969 22.188 1 96.25 74 ALA A N 1
ATOM 523 C CA . ALA A 1 74 ? -0.062 -14.703 22.656 1 96.25 74 ALA A CA 1
ATOM 524 C C . ALA A 1 74 ? -1.051 -13.977 23.562 1 96.25 74 ALA A C 1
ATOM 526 O O . ALA A 1 74 ? -2.262 -14.203 23.484 1 96.25 74 ALA A O 1
ATOM 527 N N . SER A 1 75 ? -0.583 -13.156 24.469 1 95.69 75 SER A N 1
ATOM 528 C CA . SER A 1 75 ? -1.436 -12.398 25.391 1 95.69 75 SER A CA 1
ATOM 529 C C . SER A 1 75 ? -0.872 -11.008 25.641 1 95.69 75 SER A C 1
ATOM 531 O O . SER A 1 75 ? 0.336 -10.789 25.531 1 95.69 75 SER A O 1
ATOM 533 N N . VAL A 1 76 ? -1.776 -10.094 25.953 1 94.94 76 VAL A N 1
ATOM 534 C CA . VAL A 1 76 ? -1.404 -8.75 26.406 1 94.94 76 VAL A CA 1
ATOM 535 C C . VAL A 1 76 ? -1.508 -8.664 27.922 1 94.94 76 VAL A C 1
ATOM 537 O O . VAL A 1 76 ? -2.561 -8.953 28.5 1 94.94 76 VAL A O 1
ATOM 540 N N . ASN A 1 77 ? -0.415 -8.281 28.562 1 93.94 77 ASN A N 1
ATOM 541 C CA . ASN A 1 77 ? -0.369 -8.219 30.016 1 93.94 77 ASN A CA 1
ATOM 542 C C . ASN A 1 77 ? -0.393 -6.781 30.516 1 93.94 77 ASN A C 1
ATOM 544 O O . ASN A 1 77 ? 0.234 -6.465 31.531 1 93.94 77 ASN A O 1
ATOM 548 N N . GLY A 1 78 ? -0.893 -5.926 29.781 1 94.5 78 GLY A N 1
ATOM 549 C CA . GLY A 1 78 ? -1.061 -4.543 30.188 1 94.5 78 GLY A CA 1
ATOM 550 C C . GLY A 1 78 ? -0.28 -3.564 29.344 1 94.5 78 GLY A C 1
ATOM 551 O O . GLY A 1 78 ? 0.39 -3.963 28.391 1 94.5 78 GLY A O 1
ATOM 552 N N . ILE A 1 79 ? -0.475 -2.268 29.703 1 97 79 ILE A N 1
ATOM 553 C CA . ILE A 1 79 ? 0.198 -1.173 29.016 1 97 79 ILE A CA 1
ATOM 554 C C . ILE A 1 79 ? 1.079 -0.408 30 1 97 79 ILE A C 1
ATOM 556 O O . ILE A 1 79 ? 0.623 -0.02 31.078 1 97 79 ILE A O 1
ATOM 560 N N . ASP A 1 80 ? 2.342 -0.312 29.609 1 97.75 80 ASP A N 1
ATOM 561 C CA . ASP A 1 80 ? 3.227 0.614 30.312 1 97.75 80 ASP A CA 1
ATOM 562 C C . ASP A 1 80 ? 3.1 2.027 29.75 1 97.75 80 ASP A C 1
ATOM 564 O O . ASP A 1 80 ? 3.836 2.404 28.844 1 97.75 80 ASP A O 1
ATOM 568 N N . PHE A 1 81 ? 2.285 2.764 30.438 1 97.44 81 PHE A N 1
ATOM 569 C CA . PHE A 1 81 ? 1.931 4.074 29.906 1 97.44 81 PHE A CA 1
ATOM 570 C C . PHE A 1 81 ? 3.139 5.004 29.906 1 97.44 81 PHE A C 1
ATOM 572 O O . PHE A 1 81 ? 3.209 5.941 29.109 1 97.44 81 PHE A O 1
ATOM 579 N N . GLY A 1 82 ? 4.066 4.809 30.812 1 97.62 82 GLY A N 1
ATOM 580 C CA . GLY A 1 82 ? 5.305 5.566 30.781 1 97.62 82 GLY A CA 1
ATOM 581 C C . GLY A 1 82 ? 6.105 5.336 29.516 1 97.62 82 GLY A C 1
ATOM 582 O O . GLY A 1 82 ? 6.504 6.289 28.844 1 97.62 82 GLY A O 1
ATOM 583 N N . THR A 1 83 ? 6.312 4.074 29.203 1 97.62 83 THR A N 1
ATOM 584 C CA . THR A 1 83 ? 7.039 3.705 28 1 97.62 83 THR A CA 1
ATOM 585 C C . THR A 1 83 ? 6.285 4.168 26.75 1 97.62 83 THR A C 1
ATOM 587 O O . THR A 1 83 ? 6.898 4.637 25.781 1 97.62 83 THR A O 1
ATOM 590 N N . LEU A 1 84 ? 5 4.055 26.781 1 97.38 84 LEU A N 1
ATOM 591 C CA . LEU A 1 84 ? 4.18 4.496 25.656 1 97.38 84 LEU A CA 1
ATOM 592 C C . LEU A 1 84 ? 4.324 5.996 25.438 1 97.38 84 LEU A C 1
ATOM 594 O O . LEU A 1 84 ? 4.469 6.449 24.297 1 97.38 84 LEU A O 1
ATOM 598 N N . ARG A 1 85 ? 4.234 6.715 26.484 1 97.12 85 ARG A N 1
ATOM 599 C CA . ARG A 1 85 ? 4.422 8.164 26.422 1 97.12 85 ARG A CA 1
ATOM 600 C C . ARG A 1 85 ? 5.797 8.516 25.875 1 97.12 85 ARG A C 1
ATOM 602 O O . ARG A 1 85 ? 5.914 9.359 24.984 1 97.12 85 ARG A O 1
ATOM 609 N N . ASP A 1 86 ? 6.785 7.852 26.344 1 97.56 86 ASP A N 1
ATOM 610 C CA . ASP A 1 86 ? 8.148 8.125 25.906 1 97.56 86 ASP A CA 1
ATOM 611 C C . ASP A 1 86 ? 8.328 7.816 24.422 1 97.56 86 ASP A C 1
ATOM 613 O O . ASP A 1 86 ? 9.016 8.547 23.703 1 97.56 86 ASP A O 1
ATOM 617 N N . TYR A 1 87 ? 7.762 6.707 24.047 1 96.56 87 TYR A N 1
ATOM 618 C CA . TYR A 1 87 ? 7.789 6.34 22.625 1 96.56 87 TYR A CA 1
ATOM 619 C C . TYR A 1 87 ? 7.16 7.43 21.766 1 96.56 87 TYR A C 1
ATOM 621 O O . TYR A 1 87 ? 7.77 7.895 20.797 1 96.56 87 TYR A O 1
ATOM 629 N N . ARG A 1 88 ? 5.977 7.84 22.062 1 97.19 88 ARG A N 1
ATOM 630 C CA . ARG A 1 88 ? 5.254 8.875 21.344 1 97.19 88 ARG A CA 1
ATOM 631 C C . ARG A 1 88 ? 6.062 10.164 21.266 1 97.19 88 ARG A C 1
ATOM 633 O O . ARG A 1 88 ? 6.23 10.75 20.203 1 97.19 88 ARG A O 1
ATOM 640 N N . LEU A 1 89 ? 6.602 10.625 22.406 1 97.19 89 LEU A N 1
ATOM 641 C CA . LEU A 1 89 ? 7.348 11.875 22.484 1 97.19 89 LEU A CA 1
ATOM 642 C C . LEU A 1 89 ? 8.641 11.789 21.688 1 97.19 89 LEU A C 1
ATOM 644 O O . LEU A 1 89 ? 9.047 12.766 21.047 1 97.19 89 LEU A O 1
ATOM 648 N N . ARG A 1 90 ? 9.258 10.672 21.719 1 97.38 90 ARG A N 1
ATOM 649 C CA . ARG A 1 90 ? 10.484 10.484 20.953 1 97.38 90 ARG A CA 1
ATOM 650 C C . ARG A 1 90 ? 10.234 10.633 19.453 1 97.38 90 ARG A C 1
ATOM 652 O O . ARG A 1 90 ? 11.023 11.25 18.75 1 97.38 90 ARG A O 1
ATOM 659 N N . VAL A 1 91 ? 9.172 10.078 19 1 97.31 91 VAL A N 1
ATOM 660 C CA . VAL A 1 91 ? 8.836 10.18 17.594 1 97.31 91 VAL A CA 1
ATOM 661 C C . VAL A 1 91 ? 8.602 11.641 17.219 1 97.31 91 VAL A C 1
ATOM 663 O O . VAL A 1 91 ? 9.156 12.133 16.219 1 97.31 91 VAL A O 1
ATOM 666 N N . VAL A 1 92 ? 7.789 12.312 17.984 1 98.06 92 VAL A N 1
ATOM 667 C CA . VAL A 1 92 ? 7.473 13.711 17.719 1 98.06 92 VAL A CA 1
ATOM 668 C C . VAL A 1 92 ? 8.75 14.547 17.75 1 98.06 92 VAL A C 1
ATOM 670 O O . VAL A 1 92 ? 9.008 15.336 16.844 1 98.06 92 VAL A O 1
ATOM 673 N N . ASP A 1 93 ? 9.547 14.312 18.766 1 97.94 93 ASP A N 1
ATOM 674 C CA . ASP A 1 93 ? 10.781 15.078 18.938 1 97.94 93 ASP A CA 1
ATOM 675 C C . ASP A 1 93 ? 11.727 14.875 17.766 1 97.94 93 ASP A C 1
ATOM 677 O O . ASP A 1 93 ? 12.328 15.828 17.266 1 97.94 93 ASP A O 1
ATOM 681 N N . THR A 1 94 ? 11.867 13.664 17.344 1 97.81 94 THR A N 1
ATOM 682 C CA . THR A 1 94 ? 12.734 13.352 16.219 1 97.81 94 THR A CA 1
ATOM 683 C C . THR A 1 94 ? 12.281 14.086 14.953 1 97.81 94 THR A C 1
ATOM 685 O O . THR A 1 94 ? 13.094 14.664 14.234 1 97.81 94 THR A O 1
ATOM 688 N N . MET A 1 95 ? 10.992 14.07 14.711 1 97.75 95 MET A N 1
ATOM 689 C CA . MET A 1 95 ? 10.453 14.727 13.523 1 97.75 95 MET A CA 1
ATOM 690 C C . MET A 1 95 ? 10.594 16.25 13.625 1 97.75 95 MET A C 1
ATOM 692 O O . MET A 1 95 ? 10.891 16.906 12.633 1 97.75 95 MET A O 1
ATOM 696 N N . VAL A 1 96 ? 10.344 16.781 14.836 1 97.94 96 VAL A N 1
ATOM 697 C CA . VAL A 1 96 ? 10.445 18.219 15.055 1 97.94 96 VAL A CA 1
ATOM 698 C C . VAL A 1 96 ? 11.891 18.672 14.844 1 97.94 96 VAL A C 1
ATOM 700 O O . VAL A 1 96 ? 12.141 19.672 14.148 1 97.94 96 VAL A O 1
ATOM 703 N N . LYS A 1 97 ? 12.828 17.984 15.398 1 97.5 97 LYS A N 1
ATOM 704 C CA . LYS A 1 97 ? 14.242 18.312 15.258 1 97.5 97 LYS A CA 1
ATOM 705 C C . LYS A 1 97 ? 14.695 18.172 13.805 1 97.5 97 LYS A C 1
ATOM 707 O O . LYS A 1 97 ? 15.492 18.984 13.32 1 97.5 97 LYS A O 1
ATOM 712 N N . GLY A 1 98 ? 14.18 17.141 13.188 1 97.25 98 GLY A N 1
ATOM 713 C CA . GLY A 1 98 ? 14.469 16.984 11.773 1 97.25 98 GLY A CA 1
ATOM 714 C C . GLY A 1 98 ? 14 18.156 10.938 1 97.25 98 GLY A C 1
ATOM 715 O O . GLY A 1 98 ? 14.734 18.656 10.078 1 97.25 98 GLY A O 1
ATOM 716 N N . LEU A 1 99 ? 12.805 18.594 11.18 1 98.06 99 LEU A N 1
ATOM 717 C CA . LEU A 1 99 ? 12.25 19.719 10.445 1 98.06 99 LEU A CA 1
ATOM 718 C C . LEU A 1 99 ? 13.039 21 10.734 1 98.06 99 LEU A C 1
ATOM 720 O O . LEU A 1 99 ? 13.359 21.75 9.82 1 98.06 99 LEU A O 1
ATOM 724 N N . ALA A 1 100 ? 13.297 21.219 12 1 98.19 100 ALA A N 1
ATOM 725 C CA . ALA A 1 100 ? 14.078 22.391 12.375 1 98.19 100 ALA A CA 1
ATOM 726 C C . ALA A 1 100 ? 15.438 22.391 11.672 1 98.19 100 ALA A C 1
ATOM 728 O O . ALA A 1 100 ? 15.891 23.438 11.188 1 98.19 100 ALA A O 1
ATOM 729 N N . GLY A 1 101 ? 16.062 21.25 11.656 1 98 101 GLY A N 1
ATOM 730 C CA . GLY A 1 101 ? 17.344 21.125 10.961 1 98 101 GLY A CA 1
ATOM 731 C C . GLY A 1 101 ? 17.25 21.406 9.477 1 98 101 GLY A C 1
ATOM 732 O O . GLY A 1 101 ? 18.125 22.062 8.906 1 98 101 GLY A O 1
ATOM 733 N N . LEU A 1 102 ? 16.219 20.922 8.875 1 98 102 LEU A N 1
ATOM 734 C CA . LEU A 1 102 ? 16.031 21.125 7.441 1 98 102 LEU A CA 1
ATOM 735 C C . LEU A 1 102 ? 15.789 22.594 7.129 1 98 102 LEU A C 1
ATOM 737 O O . LEU A 1 102 ? 16.312 23.109 6.137 1 98 102 LEU A O 1
ATOM 741 N N . LEU A 1 103 ? 14.93 23.266 7.926 1 98.56 103 LEU A N 1
ATOM 742 C CA . LEU A 1 103 ? 14.68 24.688 7.758 1 98.56 103 LEU A CA 1
ATOM 743 C C . LEU A 1 103 ? 15.977 25.484 7.852 1 98.56 103 LEU A C 1
ATOM 745 O O . LEU A 1 103 ? 16.234 26.375 7.035 1 98.56 103 LEU A O 1
ATOM 749 N N . ALA A 1 104 ? 16.766 25.125 8.836 1 98.12 104 ALA A N 1
ATOM 750 C CA . ALA A 1 104 ? 18.062 25.781 9 1 98.12 104 ALA A CA 1
ATOM 751 C C . ALA A 1 104 ? 18.969 25.531 7.805 1 98.12 104 ALA A C 1
ATOM 753 O O . ALA A 1 104 ? 19.656 26.438 7.324 1 98.12 104 ALA A O 1
ATOM 754 N N . HIS A 1 105 ? 18.969 24.328 7.379 1 97.44 105 HIS A N 1
ATOM 755 C CA . HIS A 1 105 ? 19.797 23.922 6.242 1 97.44 105 HIS A CA 1
ATOM 756 C C . HIS A 1 105 ? 19.422 24.734 4.996 1 97.44 105 HIS A C 1
ATOM 758 O O . HIS A 1 105 ? 20.297 25.047 4.184 1 97.44 105 HIS A O 1
ATOM 764 N N . ARG A 1 106 ? 18.172 25.125 4.867 1 97.75 106 ARG A N 1
ATOM 765 C CA . ARG A 1 106 ? 17.688 25.875 3.715 1 97.75 106 ARG A CA 1
ATOM 766 C C . ARG A 1 106 ? 17.797 27.391 3.955 1 97.75 106 ARG A C 1
ATOM 768 O O . ARG A 1 106 ? 17.281 28.188 3.172 1 97.75 106 ARG A O 1
ATOM 775 N N . ASN A 1 107 ? 18.375 27.797 5.004 1 97.62 107 ASN A N 1
ATOM 776 C CA . ASN A 1 107 ? 18.625 29.188 5.359 1 97.62 107 ASN A CA 1
ATOM 777 C C . ASN A 1 107 ? 17.328 29.984 5.547 1 97.62 107 ASN A C 1
ATOM 779 O O . ASN A 1 107 ? 17.234 31.125 5.109 1 97.62 107 ASN A O 1
ATOM 783 N N . ILE A 1 108 ? 16.344 29.312 6.078 1 98.56 108 ILE A N 1
ATOM 784 C CA . ILE A 1 108 ? 15.094 29.969 6.422 1 98.56 108 ILE A CA 1
ATOM 785 C C . ILE A 1 108 ? 15.195 30.594 7.809 1 98.56 108 ILE A C 1
ATOM 787 O O . ILE A 1 108 ? 15.641 29.953 8.758 1 98.56 108 ILE A O 1
ATOM 791 N N . THR A 1 109 ? 14.859 31.859 7.938 1 98.38 109 THR A N 1
ATOM 792 C CA . THR A 1 109 ? 14.828 32.5 9.242 1 98.38 109 THR A CA 1
ATOM 793 C C . THR A 1 109 ? 13.531 32.188 9.977 1 98.38 109 THR A C 1
ATOM 795 O O . THR A 1 109 ? 12.453 32.594 9.562 1 98.38 109 THR A O 1
ATOM 798 N N . VAL A 1 110 ? 13.672 31.469 11.062 1 98.69 110 VAL A N 1
ATOM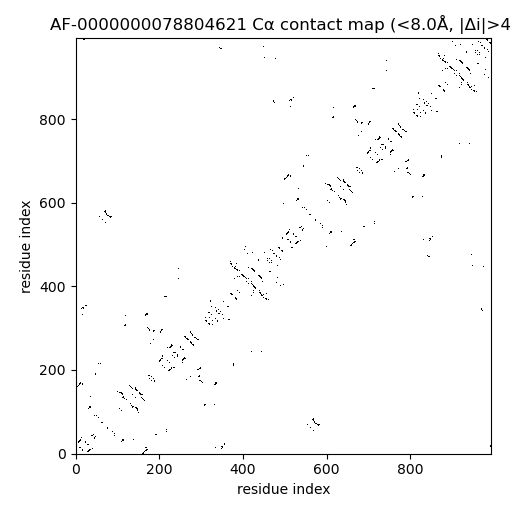 799 C CA . VAL A 1 110 ? 12.508 31.125 11.875 1 98.69 110 VAL A CA 1
ATOM 800 C C . VAL A 1 110 ? 12.391 32.094 13.047 1 98.69 110 VAL A C 1
ATOM 802 O O . VAL A 1 110 ? 13.375 32.375 13.734 1 98.69 110 VAL A O 1
ATOM 805 N N . LEU A 1 111 ? 11.227 32.656 13.211 1 98.38 111 LEU A N 1
ATOM 806 C CA . LEU A 1 111 ? 10.977 33.594 14.305 1 98.38 111 LEU A CA 1
ATOM 807 C C . LEU A 1 111 ? 9.852 33.094 15.203 1 98.38 111 LEU A C 1
ATOM 809 O O . LEU A 1 111 ? 8.719 32.906 14.742 1 98.38 111 LEU A O 1
ATOM 813 N N . ARG A 1 112 ? 10.117 32.812 16.469 1 98.38 112 ARG A N 1
ATOM 814 C CA . ARG A 1 112 ? 9.062 32.562 17.438 1 98.38 112 ARG A CA 1
ATOM 815 C C . ARG A 1 112 ? 8.438 33.844 17.938 1 98.38 112 ARG A C 1
ATOM 817 O O . ARG A 1 112 ? 9.016 34.531 18.781 1 98.38 112 ARG A O 1
ATOM 824 N N . ALA A 1 113 ? 7.289 34.156 17.453 1 98.5 113 ALA A N 1
ATOM 825 C CA . ALA A 1 113 ? 6.617 35.438 17.703 1 98.5 113 ALA A CA 1
ATOM 826 C C . ALA A 1 113 ? 5.137 35.344 17.359 1 98.5 113 ALA A C 1
ATOM 828 O O . ALA A 1 113 ? 4.707 34.438 16.656 1 98.5 113 ALA A O 1
ATOM 829 N N . ASP A 1 114 ? 4.395 36.188 17.938 1 97.94 114 ASP A N 1
ATOM 830 C CA . ASP A 1 114 ? 3.035 36.469 17.484 1 97.94 114 ASP A CA 1
ATOM 831 C C . ASP A 1 114 ? 3.02 37.531 16.391 1 97.94 114 ASP A C 1
ATOM 833 O O . ASP A 1 114 ? 3.689 38.562 16.516 1 97.94 114 ASP A O 1
ATOM 837 N N . ALA A 1 115 ? 2.295 37.281 15.32 1 98.12 115 ALA A N 1
ATOM 838 C CA . ALA A 1 115 ? 2.33 38.188 14.164 1 98.12 115 ALA A CA 1
ATOM 839 C C . ALA A 1 115 ? 0.977 38.844 13.953 1 98.12 115 ALA A C 1
ATOM 841 O O . ALA A 1 115 ? -0.069 38.25 14.148 1 98.12 115 ALA A O 1
ATOM 842 N N . SER A 1 116 ? 0.984 40.094 13.531 1 97.62 116 SER A N 1
ATOM 843 C CA . SER A 1 116 ? -0.169 40.812 13.016 1 97.62 116 SER A CA 1
ATOM 844 C C . SER A 1 116 ? 0.185 41.562 11.742 1 97.62 116 SER A C 1
ATOM 846 O O . SER A 1 116 ? 1.348 41.906 11.523 1 97.62 116 SER A O 1
ATOM 848 N N . PHE A 1 117 ? -0.792 41.719 10.875 1 97.12 117 PHE A N 1
ATOM 849 C CA . PHE A 1 117 ? -0.559 42.5 9.68 1 97.12 117 PHE A CA 1
ATOM 850 C C . PHE A 1 117 ? -1.878 42.969 9.07 1 97.12 117 PHE A C 1
ATOM 852 O O . PHE A 1 117 ? -2.951 42.562 9.508 1 97.12 117 PHE A O 1
ATOM 859 N N . ASN A 1 118 ? -1.795 43.875 8.227 1 97.69 118 ASN A N 1
ATOM 860 C CA . ASN A 1 118 ? -2.875 44.375 7.379 1 97.69 118 ASN A CA 1
ATOM 861 C C . ASN A 1 118 ? -2.436 44.469 5.922 1 97.69 118 ASN A C 1
ATOM 863 O O . ASN A 1 118 ? -1.442 45.125 5.613 1 97.69 118 ASN A O 1
ATOM 867 N N . ALA A 1 119 ? -3.213 43.875 5.082 1 97 119 ALA A N 1
ATOM 868 C CA . ALA A 1 119 ? -2.85 43.75 3.674 1 97 119 ALA A CA 1
ATOM 869 C C . ALA A 1 119 ? -2.621 45.125 3.049 1 97 119 ALA A C 1
ATOM 871 O O . ALA A 1 119 ? -1.862 45.25 2.088 1 97 119 ALA A O 1
ATOM 872 N N . GLU A 1 120 ? -3.203 46.156 3.545 1 95.19 120 GLU A N 1
ATOM 873 C CA . GLU A 1 120 ? -3.127 47.469 2.971 1 95.19 120 GLU A CA 1
ATOM 874 C C . GLU A 1 120 ? -1.932 48.25 3.525 1 95.19 120 GLU A C 1
ATOM 876 O O . GLU A 1 120 ? -1.546 49.281 2.979 1 95.19 120 GLU A O 1
ATOM 881 N N . GLU A 1 121 ? -1.408 47.688 4.535 1 94.75 121 GLU A N 1
ATOM 882 C CA . GLU A 1 121 ? -0.242 48.344 5.113 1 94.75 121 GLU A CA 1
ATOM 883 C C . GLU A 1 121 ? 1.032 47.969 4.363 1 94.75 121 GLU A C 1
ATOM 885 O O . GLU A 1 121 ? 1.421 46.812 4.324 1 94.75 121 GLU A O 1
ATOM 890 N N . THR A 1 122 ? 1.616 49 3.779 1 91.69 122 THR A N 1
ATOM 891 C CA . THR A 1 122 ? 2.83 48.75 3.006 1 91.69 122 THR A CA 1
ATOM 892 C C . THR A 1 122 ? 4.004 49.531 3.598 1 91.69 122 THR A C 1
ATOM 894 O O . THR A 1 122 ? 3.811 50.438 4.398 1 91.69 122 THR A O 1
ATOM 897 N N . ASP A 1 123 ? 5.148 49.031 3.217 1 88.25 123 ASP A N 1
ATOM 898 C CA . ASP A 1 123 ? 6.375 49.688 3.646 1 88.25 123 ASP A CA 1
ATOM 899 C C . ASP A 1 123 ? 6.492 51.094 3.045 1 88.25 123 ASP A C 1
ATOM 901 O O . ASP A 1 123 ? 6.258 51.281 1.851 1 88.25 123 ASP A O 1
ATOM 905 N N . ALA A 1 124 ? 6.938 51.938 3.811 1 83.75 124 ALA A N 1
ATOM 906 C CA . ALA A 1 124 ? 7 53.344 3.367 1 83.75 124 ALA A CA 1
ATOM 907 C C . ALA A 1 124 ? 8.102 53.531 2.33 1 83.75 124 ALA A C 1
ATOM 909 O O . ALA A 1 124 ? 7.973 54.375 1.426 1 83.75 124 ALA A O 1
ATOM 910 N N . ALA A 1 125 ? 9.109 52.844 2.578 1 84.31 125 ALA A N 1
ATOM 911 C CA . ALA A 1 125 ? 10.266 52.969 1.689 1 84.31 125 ALA A CA 1
ATOM 912 C C . ALA A 1 125 ? 10.047 52.219 0.383 1 84.31 125 ALA A C 1
ATOM 914 O O . ALA A 1 125 ? 10.602 52.594 -0.655 1 84.31 125 ALA A O 1
ATOM 915 N N . ASP A 1 126 ? 9.352 51.188 0.391 1 83.56 126 ASP A N 1
ATOM 916 C CA . ASP A 1 126 ? 9.062 50.344 -0.761 1 83.56 126 ASP A CA 1
ATOM 917 C C . ASP A 1 126 ? 7.598 49.906 -0.762 1 83.56 126 ASP A C 1
ATOM 919 O O . ASP A 1 126 ? 7.258 48.844 -0.203 1 83.56 126 ASP A O 1
ATOM 923 N N . ASN A 1 127 ? 6.848 50.562 -1.484 1 82.75 127 ASN A N 1
ATOM 924 C CA . ASN A 1 127 ? 5.402 50.375 -1.476 1 82.75 127 ASN A CA 1
ATOM 925 C C . ASN A 1 127 ? 5.008 49 -2.023 1 82.75 127 ASN A C 1
ATOM 927 O O . ASN A 1 127 ? 3.867 48.562 -1.859 1 82.75 127 ASN A O 1
ATOM 931 N N . ALA A 1 128 ? 5.945 48.375 -2.496 1 87 128 ALA A N 1
ATOM 932 C CA . ALA A 1 128 ? 5.676 47.062 -3.076 1 87 128 ALA A CA 1
ATOM 933 C C . ALA A 1 128 ? 5.797 45.969 -2.025 1 87 128 ALA A C 1
ATOM 935 O O . ALA A 1 128 ? 5.523 44.781 -2.307 1 87 128 ALA A O 1
ATOM 936 N N . ARG A 1 129 ? 6.082 46.375 -0.817 1 95 129 ARG A N 1
ATOM 937 C CA . ARG A 1 129 ? 6.266 45.406 0.244 1 95 129 ARG A CA 1
ATOM 938 C C . ARG A 1 129 ? 5.234 45.594 1.351 1 95 129 ARG A C 1
ATOM 940 O O . ARG A 1 129 ? 4.879 46.719 1.691 1 95 129 ARG A O 1
ATOM 947 N N . HIS A 1 130 ? 4.855 44.469 1.945 1 97.44 130 HIS A N 1
ATOM 948 C CA . HIS A 1 130 ? 3.928 44.438 3.07 1 97.44 130 HIS A CA 1
ATOM 949 C C . HIS A 1 130 ? 4.672 44.469 4.402 1 97.44 130 HIS A C 1
ATOM 951 O O . HIS A 1 130 ? 5.816 44 4.48 1 97.44 130 HIS A O 1
ATOM 957 N N . ILE A 1 131 ? 3.936 45.031 5.43 1 97.88 131 ILE A N 1
ATOM 958 C CA . ILE A 1 131 ? 4.543 45.062 6.754 1 97.88 131 ILE A CA 1
ATOM 959 C C . ILE A 1 131 ? 3.887 44 7.645 1 97.88 131 ILE A C 1
ATOM 961 O O . ILE A 1 131 ? 2.658 43.906 7.691 1 97.88 131 ILE A O 1
ATOM 965 N N . VAL A 1 132 ? 4.668 43.188 8.352 1 98.25 132 VAL A N 1
ATOM 966 C CA . VAL A 1 132 ? 4.223 42.25 9.375 1 98.25 132 VAL A CA 1
ATOM 967 C C . VAL A 1 132 ? 4.809 42.656 10.734 1 98.25 132 VAL A C 1
ATOM 969 O O . VAL A 1 132 ? 6.027 42.719 10.883 1 98.25 132 VAL A O 1
ATOM 972 N N . HIS A 1 133 ? 3.953 42.875 11.695 1 98.12 133 HIS A N 1
ATOM 973 C CA . HIS A 1 133 ? 4.375 43.25 13.031 1 98.12 133 HIS A CA 1
ATOM 974 C C . HIS A 1 133 ? 4.523 42.031 13.938 1 98.12 133 HIS A C 1
ATOM 976 O O . HIS A 1 133 ? 3.596 41.219 14.062 1 98.12 133 HIS A O 1
ATOM 982 N N . LEU A 1 134 ? 5.656 41.906 14.602 1 98.31 134 LEU A N 1
ATOM 983 C CA . LEU A 1 134 ? 5.914 40.812 15.5 1 98.31 134 LEU A CA 1
ATOM 984 C C . LEU A 1 134 ? 6.031 41.281 16.938 1 98.31 134 LEU A C 1
ATOM 986 O O . LEU A 1 134 ? 6.613 42.344 17.203 1 98.31 134 LEU A O 1
ATOM 990 N N . VAL A 1 135 ? 5.434 40.625 17.844 1 98.12 135 VAL A N 1
ATOM 991 C CA . VAL A 1 135 ? 5.594 40.75 19.297 1 98.12 135 VAL A CA 1
ATOM 992 C C . VAL A 1 135 ? 5.91 39.406 19.922 1 98.12 135 VAL A C 1
ATOM 994 O O . VAL A 1 135 ? 5.789 38.375 19.266 1 98.12 135 VAL A O 1
ATOM 997 N N . PRO A 1 136 ? 6.465 39.375 21.094 1 97.81 136 PRO A N 1
ATOM 998 C CA . PRO A 1 136 ? 6.789 38.094 21.703 1 97.81 136 PRO A CA 1
ATOM 999 C C . PRO A 1 136 ? 5.586 37.156 21.797 1 97.81 136 PRO A C 1
ATOM 1001 O O . PRO A 1 136 ? 4.465 37.594 22.047 1 97.81 136 PRO A O 1
ATOM 1004 N N . SER A 1 137 ? 5.84 35.875 21.625 1 96.62 137 SER A N 1
ATOM 1005 C CA . SER A 1 137 ? 4.801 34.875 21.844 1 96.62 137 SER A CA 1
ATOM 1006 C C . SER A 1 137 ? 4.309 34.875 23.297 1 96.62 137 SER A C 1
ATOM 1008 O O . SER A 1 137 ? 5.016 35.344 24.188 1 96.62 137 SER A O 1
ATOM 1010 N N . PRO A 1 138 ? 3.08 34.312 23.438 1 90.75 138 PRO A N 1
ATOM 1011 C CA . PRO A 1 138 ? 2.615 34.25 24.828 1 90.75 138 PRO A CA 1
ATOM 1012 C C . PRO A 1 138 ? 3.594 33.5 25.75 1 90.75 138 PRO A C 1
ATOM 1014 O O . PRO A 1 138 ? 4.066 32.438 25.406 1 90.75 138 PRO A O 1
ATOM 1017 N N . GLY A 1 139 ? 3.855 34.031 26.859 1 90.12 139 GLY A N 1
ATOM 1018 C CA . GLY A 1 139 ? 4.754 33.406 27.828 1 90.12 139 GLY A CA 1
ATOM 1019 C C . GLY A 1 139 ? 6.207 33.812 27.625 1 90.12 139 GLY A C 1
ATOM 1020 O O . GLY A 1 139 ? 7.078 33.406 28.391 1 90.12 139 GLY A O 1
ATOM 1021 N N . GLN A 1 140 ? 6.406 34.656 26.547 1 93.88 140 GLN A N 1
ATOM 1022 C CA . GLN A 1 140 ? 7.758 35.125 26.266 1 93.88 140 GLN A CA 1
ATOM 1023 C C . GLN A 1 140 ? 7.859 36.625 26.422 1 93.88 140 GLN A C 1
ATOM 1025 O O . GLN A 1 140 ? 6.859 37.344 26.281 1 93.88 140 GLN A O 1
ATOM 1030 N N . THR A 1 141 ? 9.141 37.125 26.703 1 94.56 141 THR A N 1
ATOM 1031 C CA . THR A 1 141 ? 9.352 38.562 26.859 1 94.56 141 THR A CA 1
ATOM 1032 C C . THR A 1 141 ? 10.055 39.125 25.625 1 94.56 141 THR A C 1
ATOM 1034 O O . THR A 1 141 ? 10.062 40.344 25.422 1 94.56 141 THR A O 1
ATOM 1037 N N . GLU A 1 142 ? 10.602 38.188 24.859 1 96.62 142 GLU A N 1
ATOM 1038 C CA . GLU A 1 142 ? 11.32 38.594 23.656 1 96.62 142 GLU A CA 1
ATOM 1039 C C . GLU A 1 142 ? 10.992 37.688 22.469 1 96.62 142 GLU A C 1
ATOM 1041 O O . GLU A 1 142 ? 10.625 36.531 22.656 1 96.62 142 GLU A O 1
ATOM 1046 N N . ILE A 1 143 ? 11.055 38.344 21.344 1 97.56 143 ILE A N 1
ATOM 1047 C CA . ILE A 1 143 ? 11.016 37.531 20.125 1 97.56 143 ILE A CA 1
ATOM 1048 C C . ILE A 1 143 ? 12.297 36.719 20 1 97.56 143 ILE A C 1
ATOM 1050 O O . ILE A 1 143 ? 13.391 37.219 20.297 1 97.56 143 ILE A O 1
ATOM 1054 N N . LEU A 1 144 ? 12.164 35.438 19.625 1 97.62 144 LEU A N 1
ATOM 1055 C CA . LEU A 1 144 ? 13.336 34.562 19.406 1 97.62 144 LEU A CA 1
ATOM 1056 C C . LEU A 1 144 ? 13.523 34.281 17.922 1 97.62 144 LEU A C 1
ATOM 1058 O O . LEU A 1 144 ? 12.586 33.875 17.25 1 97.62 144 LEU A O 1
ATOM 1062 N N . THR A 1 145 ? 14.703 34.531 17.438 1 97.19 145 THR A N 1
ATOM 1063 C CA . THR A 1 145 ? 15.047 34.25 16.047 1 97.19 145 THR A CA 1
ATOM 1064 C C . THR A 1 145 ? 15.992 33.062 15.961 1 97.19 145 THR A C 1
ATOM 1066 O O . THR A 1 145 ? 16.906 32.906 16.781 1 97.19 145 THR A O 1
ATOM 1069 N N . TYR A 1 146 ? 15.672 32.156 15 1 97.12 146 TYR A N 1
ATOM 1070 C CA . TYR A 1 146 ? 16.484 30.953 14.766 1 97.12 146 TYR A CA 1
ATOM 1071 C C . TYR A 1 146 ? 17.094 30.984 13.359 1 97.12 146 TYR A C 1
ATOM 1073 O O . TYR A 1 146 ? 16.359 30.875 12.367 1 97.12 146 TYR A O 1
ATOM 1081 N N . HIS A 1 147 ? 18.422 31.062 13.32 1 93.25 147 HIS A N 1
ATOM 1082 C CA . HIS A 1 147 ? 19.141 30.906 12.062 1 93.25 147 HIS A CA 1
ATOM 1083 C C . HIS A 1 147 ? 19.734 29.5 11.945 1 93.25 147 HIS A C 1
ATOM 1085 O O . HIS A 1 147 ? 20.047 29.047 10.844 1 93.25 147 HIS A O 1
ATOM 1091 N N . LYS A 1 148 ? 20.062 28.984 13.07 1 89.88 148 LYS A N 1
ATOM 1092 C CA . LYS A 1 148 ? 20.484 27.594 13.234 1 89.88 148 LYS A CA 1
ATOM 1093 C C . LYS A 1 148 ? 19.484 26.797 14.07 1 89.88 148 LYS A C 1
ATOM 1095 O O . LYS A 1 148 ? 18.844 27.359 14.969 1 89.88 148 LYS A O 1
ATOM 1100 N N . ALA A 1 149 ? 19.406 25.562 13.844 1 91 149 ALA A N 1
ATOM 1101 C CA . ALA A 1 149 ? 18.438 24.734 14.555 1 91 149 ALA A CA 1
ATOM 1102 C C . ALA A 1 149 ? 18.703 24.75 16.062 1 91 149 ALA A C 1
ATOM 1104 O O . ALA A 1 149 ? 19.844 24.578 16.5 1 91 149 ALA A O 1
ATOM 1105 N N . ASP A 1 150 ? 17.703 25.016 16.797 1 90.25 150 ASP A N 1
ATOM 1106 C CA . ASP A 1 150 ? 17.672 24.922 18.25 1 90.25 150 ASP A CA 1
ATOM 1107 C C . ASP A 1 150 ? 18.625 25.938 18.891 1 90.25 150 ASP A C 1
ATOM 1109 O O . ASP A 1 150 ? 19.125 25.719 19.984 1 90.25 150 ASP A O 1
ATOM 1113 N N . VAL A 1 151 ? 18.969 27.016 18.234 1 94.75 151 VAL A N 1
ATOM 1114 C CA . VAL A 1 151 ? 19.781 28.094 18.797 1 94.75 151 VAL A CA 1
ATOM 1115 C C . VAL A 1 151 ? 19 29.406 18.75 1 94.75 151 VAL A C 1
ATOM 1117 O O . VAL A 1 151 ? 19.156 30.188 17.797 1 94.75 151 VAL A O 1
ATOM 1120 N N . PRO A 1 152 ? 18.266 29.672 19.781 1 95.44 152 PRO A N 1
ATOM 1121 C CA . PRO A 1 152 ? 17.469 30.906 19.797 1 95.44 152 PRO A CA 1
ATOM 1122 C C . PRO A 1 152 ? 18.312 32.156 20.062 1 95.44 152 PRO A C 1
ATOM 1124 O O . PRO A 1 152 ? 19.219 32.125 20.891 1 95.44 152 PRO A O 1
ATOM 1127 N N . GLU A 1 153 ? 18.078 33.219 19.266 1 96.38 153 GLU A N 1
ATOM 1128 C CA . GLU A 1 153 ? 18.672 34.531 19.484 1 96.38 153 GLU A CA 1
ATOM 1129 C C . GLU A 1 153 ? 17.594 35.562 19.812 1 96.38 153 GLU A C 1
ATOM 1131 O O . GLU A 1 153 ? 16.688 35.812 19.016 1 96.38 153 GLU A O 1
ATOM 1136 N N . PRO A 1 154 ? 17.688 36.188 20.953 1 95.88 154 PRO A N 1
ATOM 1137 C CA . PRO A 1 154 ? 16.719 37.219 21.281 1 95.88 154 PRO A CA 1
ATOM 1138 C C . PRO A 1 154 ? 16.766 38.406 20.328 1 95.88 154 PRO A C 1
ATOM 1140 O O . PRO A 1 154 ? 17.859 38.875 19.984 1 95.88 154 PRO A O 1
ATOM 1143 N N . THR A 1 155 ? 15.641 38.781 19.891 1 94.5 155 THR A N 1
ATOM 1144 C CA . THR A 1 155 ? 15.594 39.844 18.891 1 94.5 155 THR A CA 1
ATOM 1145 C C . THR A 1 155 ? 14.75 41.031 19.375 1 94.5 155 THR A C 1
ATOM 1147 O O . THR A 1 155 ? 14.281 41.844 18.578 1 94.5 155 THR A O 1
ATOM 1150 N N . GLY A 1 156 ? 14.414 41.156 20.672 1 94.88 156 GLY A N 1
ATOM 1151 C CA . GLY A 1 156 ? 13.703 42.281 21.234 1 94.88 156 GLY A CA 1
ATOM 1152 C C . GLY A 1 156 ? 12.219 42 21.453 1 94.88 156 GLY A C 1
ATOM 1153 O O . GLY A 1 156 ? 11.75 40.906 21.219 1 94.88 156 GLY A O 1
ATOM 1154 N N . ALA A 1 157 ? 11.516 43.094 21.875 1 96.06 157 ALA A N 1
ATOM 1155 C CA . ALA A 1 157 ? 10.117 42.969 22.25 1 96.06 157 ALA A CA 1
ATOM 1156 C C . ALA A 1 157 ? 9.195 43.312 21.078 1 96.06 157 ALA A C 1
ATOM 1158 O O . ALA A 1 157 ? 7.988 43.062 21.141 1 96.06 157 ALA A O 1
ATOM 1159 N N . SER A 1 158 ? 9.742 43.812 20.047 1 96.56 158 SER A N 1
ATOM 1160 C CA . SER A 1 158 ? 8.992 44.125 18.828 1 96.56 158 SER A CA 1
ATOM 1161 C C . SER A 1 158 ? 9.898 44.125 17.609 1 96.56 158 SER A C 1
ATOM 1163 O O . SER A 1 158 ? 11.07 44.5 17.703 1 96.56 158 SER A O 1
ATOM 1165 N N . LEU A 1 159 ? 9.383 43.656 16.516 1 96.69 159 LEU A N 1
ATOM 1166 C CA . LEU A 1 159 ? 10.102 43.656 15.242 1 96.69 159 LEU A CA 1
ATOM 1167 C C . LEU A 1 159 ? 9.148 43.781 14.062 1 96.69 159 LEU A C 1
ATOM 1169 O O . LEU A 1 159 ? 8.102 43.156 14.023 1 96.69 159 LEU A O 1
ATOM 1173 N N . ASP A 1 160 ? 9.406 44.656 13.125 1 97 160 ASP A N 1
ATOM 1174 C CA . ASP A 1 160 ? 8.648 44.781 11.891 1 97 160 ASP A CA 1
ATOM 1175 C C . ASP A 1 160 ? 9.406 44.188 10.711 1 97 160 ASP A C 1
ATOM 1177 O O . ASP A 1 160 ? 10.594 44.438 10.523 1 97 160 ASP A O 1
ATOM 1181 N N . LEU A 1 161 ? 8.719 43.344 9.992 1 97.56 161 LEU A N 1
ATOM 1182 C CA . LEU A 1 161 ? 9.258 42.781 8.766 1 97.56 161 LEU A CA 1
ATOM 1183 C C . LEU A 1 161 ? 8.617 43.406 7.539 1 97.56 161 LEU A C 1
ATOM 1185 O O . LEU A 1 161 ? 7.414 43.688 7.535 1 97.56 161 LEU A O 1
ATOM 1189 N N . ALA A 1 162 ? 9.406 43.719 6.52 1 97.62 162 ALA A N 1
ATOM 1190 C CA . ALA A 1 162 ? 8.922 44.062 5.191 1 97.62 162 ALA A CA 1
ATOM 1191 C C . ALA A 1 162 ? 9.094 42.906 4.211 1 97.62 162 ALA A C 1
ATOM 1193 O O . ALA A 1 162 ? 10.203 42.406 4.043 1 97.62 162 ALA A O 1
ATOM 1194 N N . ALA A 1 163 ? 7.996 42.531 3.631 1 97.88 163 ALA A N 1
ATOM 1195 C CA . ALA A 1 163 ? 8.047 41.344 2.775 1 97.88 163 ALA A CA 1
ATOM 1196 C C . ALA A 1 163 ? 7.336 41.594 1.448 1 97.88 163 ALA A C 1
ATOM 1198 O O . ALA A 1 163 ? 6.297 42.25 1.409 1 97.88 163 ALA A O 1
ATOM 1199 N N . GLY A 1 164 ? 7.898 41.062 0.333 1 97.69 164 GLY A N 1
ATOM 1200 C CA . GLY A 1 164 ? 7.238 41.156 -0.961 1 97.69 164 GLY A CA 1
ATOM 1201 C C . GLY A 1 164 ? 5.918 40.406 -1.011 1 97.69 164 GLY A C 1
ATOM 1202 O O . GLY A 1 164 ? 4.957 40.875 -1.627 1 97.69 164 GLY A O 1
ATOM 1203 N N . ASN A 1 165 ? 5.844 39.25 -0.445 1 98.62 165 ASN A N 1
ATOM 1204 C CA . ASN A 1 165 ? 4.656 38.438 -0.307 1 98.62 165 ASN A CA 1
ATOM 1205 C C . ASN A 1 165 ? 4.453 37.969 1.139 1 98.62 165 ASN A C 1
ATOM 1207 O O . ASN A 1 165 ? 5.418 37.812 1.886 1 98.62 165 ASN A O 1
ATOM 1211 N N . VAL A 1 166 ? 3.203 37.844 1.533 1 98.81 166 VAL A N 1
ATOM 1212 C CA . VAL A 1 166 ? 2.834 37.312 2.844 1 98.81 166 VAL A CA 1
ATOM 1213 C C . VAL A 1 166 ? 1.927 36.094 2.676 1 98.81 166 VAL A C 1
ATOM 1215 O O . VAL A 1 166 ? 0.979 36.125 1.888 1 98.81 166 VAL A O 1
ATOM 1218 N N . VAL A 1 167 ? 2.195 35 3.352 1 98.94 167 VAL A N 1
ATOM 1219 C CA . VAL A 1 167 ? 1.364 33.781 3.324 1 98.94 167 VAL A CA 1
ATOM 1220 C C . VAL A 1 167 ? 0.728 33.562 4.695 1 98.94 167 VAL A C 1
ATOM 1222 O O . VAL A 1 167 ? 1.432 33.438 5.699 1 98.94 167 VAL A O 1
ATOM 1225 N N . ILE A 1 168 ? -0.573 33.562 4.727 1 98.94 168 ILE A N 1
ATOM 1226 C CA . ILE A 1 168 ? -1.335 33.25 5.93 1 98.94 168 ILE A CA 1
ATOM 1227 C C . ILE A 1 168 ? -1.438 31.734 6.094 1 98.94 168 ILE A C 1
ATOM 1229 O O . ILE A 1 168 ? -2.088 31.062 5.293 1 98.94 168 ILE A O 1
ATOM 1233 N N . ALA A 1 169 ? -0.855 31.172 7.086 1 98.94 169 ALA A N 1
ATOM 1234 C CA . ALA A 1 169 ? -0.845 29.734 7.371 1 98.94 169 ALA A CA 1
ATOM 1235 C C . ALA A 1 169 ? -1.178 29.469 8.836 1 98.94 169 ALA A C 1
ATOM 1237 O O . ALA A 1 169 ? -0.492 28.688 9.5 1 98.94 169 ALA A O 1
ATOM 1238 N N . THR A 1 170 ? -2.201 30.031 9.32 1 98.75 170 THR A N 1
ATOM 1239 C CA . THR A 1 170 ? -2.488 30.094 10.75 1 98.75 170 THR A CA 1
ATOM 1240 C C . THR A 1 170 ? -3.301 28.875 11.188 1 98.75 170 THR A C 1
ATOM 1242 O O . THR A 1 170 ? -3.502 28.656 12.383 1 98.75 170 THR A O 1
ATOM 1245 N N . GLY A 1 171 ? -3.779 28.094 10.242 1 98.31 171 GLY A N 1
ATOM 1246 C CA . GLY A 1 171 ? -4.402 26.812 10.531 1 98.31 171 GLY A CA 1
ATOM 1247 C C . GLY A 1 171 ? -5.789 26.938 11.141 1 98.31 171 GLY A C 1
ATOM 1248 O O . GLY A 1 171 ? -6.57 27.797 10.727 1 98.31 171 GLY A O 1
ATOM 1249 N N . ALA A 1 172 ? -6.145 25.969 11.906 1 98.31 172 ALA A N 1
ATOM 1250 C CA . ALA A 1 172 ? -7.453 25.891 12.547 1 98.31 172 ALA A CA 1
ATOM 1251 C C . ALA A 1 172 ? -7.34 25.375 13.977 1 98.31 172 ALA A C 1
ATOM 1253 O O . ALA A 1 172 ? -6.281 24.891 14.383 1 98.31 172 ALA A O 1
ATOM 1254 N N . LYS A 1 173 ? -8.359 25.531 14.742 1 97.25 173 LYS A N 1
ATOM 1255 C CA . LYS A 1 173 ? -8.438 25.031 16.109 1 97.25 173 LYS A CA 1
ATOM 1256 C C . LYS A 1 173 ? -9.703 24.188 16.312 1 97.25 173 LYS A C 1
ATOM 1258 O O . LYS A 1 173 ? -10.688 24.359 15.586 1 97.25 173 LYS A O 1
ATOM 1263 N N . PRO A 1 174 ? -9.711 23.25 17.266 1 97.56 174 PRO A N 1
ATOM 1264 C CA . PRO A 1 174 ? -10.898 22.422 17.5 1 97.56 174 PRO A CA 1
ATOM 1265 C C . PRO A 1 174 ? -12.148 23.25 17.781 1 97.56 174 PRO A C 1
ATOM 1267 O O . PRO A 1 174 ? -12.078 24.266 18.484 1 97.56 174 PRO A O 1
ATOM 1270 N N . ARG A 1 175 ? -13.266 22.812 17.266 1 97.25 175 ARG A N 1
ATOM 1271 C CA . ARG A 1 175 ? -14.547 23.484 17.484 1 97.25 175 ARG A CA 1
ATOM 1272 C C . ARG A 1 175 ? -15.266 22.906 18.703 1 97.25 175 ARG A C 1
ATOM 1274 O O . ARG A 1 175 ? -15.531 21.703 18.766 1 97.25 175 ARG A O 1
ATOM 1281 N N . PRO A 1 176 ? -15.578 23.703 19.719 1 97.25 176 PRO A N 1
ATOM 1282 C CA . PRO A 1 176 ? -16.344 23.188 20.859 1 97.25 176 PRO A CA 1
ATOM 1283 C C . PRO A 1 176 ? -17.812 22.938 20.516 1 97.25 176 PRO A C 1
ATOM 1285 O O . PRO A 1 176 ? -18.328 23.531 19.547 1 97.25 176 PRO A O 1
ATOM 1288 N N . LEU A 1 177 ? -18.438 22.078 21.328 1 96.81 177 LEU A N 1
ATOM 1289 C CA . LEU A 1 177 ? -19.875 21.922 21.219 1 96.81 177 LEU A CA 1
ATOM 1290 C C . LEU A 1 177 ? -20.594 23.234 21.531 1 96.81 177 LEU A C 1
ATOM 1292 O O . LEU A 1 177 ? -20.203 23.953 22.453 1 96.81 177 LEU A O 1
ATOM 1296 N N . PRO A 1 178 ? -21.609 23.562 20.703 1 94.38 178 PRO A N 1
ATOM 1297 C CA . PRO A 1 178 ? -22.344 24.781 21.016 1 94.38 178 PRO A CA 1
ATOM 1298 C C . PRO A 1 178 ? -22.828 24.844 22.469 1 94.38 178 PRO A C 1
ATOM 1300 O O . PRO A 1 178 ? -23.516 23.922 22.922 1 94.38 178 PRO A O 1
ATOM 1303 N N . GLY A 1 179 ? -22.422 25.844 23.109 1 94.19 179 GLY A N 1
ATOM 1304 C CA . GLY A 1 179 ? -22.875 26.047 24.469 1 94.19 179 GLY A CA 1
ATOM 1305 C C . GLY A 1 179 ? -22.094 25.219 25.484 1 94.19 179 GLY A C 1
ATOM 1306 O O . GLY A 1 179 ? -22.359 25.297 26.688 1 94.19 179 GLY A O 1
ATOM 1307 N N . ASN A 1 180 ? -21.219 24.406 25.078 1 95.31 180 ASN A N 1
ATOM 1308 C CA . ASN A 1 180 ? -20.406 23.547 25.953 1 95.31 180 ASN A CA 1
ATOM 1309 C C . ASN A 1 180 ? -18.922 23.672 25.641 1 95.31 180 ASN A C 1
ATOM 1311 O O . ASN A 1 180 ? -18.359 22.828 24.922 1 95.31 180 ASN A O 1
ATOM 1315 N N . PRO A 1 181 ? -18.25 24.656 26.219 1 95.62 181 PRO A N 1
ATOM 1316 C CA . PRO A 1 181 ? -16.812 24.75 26 1 95.62 181 PRO A CA 1
ATOM 1317 C C . PRO A 1 181 ? -16.031 23.562 26.578 1 95.62 181 PRO A C 1
ATOM 1319 O O . PRO A 1 181 ? -16.531 22.875 27.469 1 95.62 181 PRO A O 1
ATOM 1322 N N . PHE A 1 182 ? -14.891 23.328 26.031 1 96.06 182 PHE A N 1
ATOM 1323 C CA . PHE A 1 182 ? -14.039 22.281 26.578 1 96.06 182 PHE A CA 1
ATOM 1324 C C . PHE A 1 182 ? -13.703 22.547 28.047 1 96.06 182 PHE A C 1
ATOM 1326 O O . PHE A 1 182 ? -13.219 23.641 28.375 1 96.06 182 PHE A O 1
ATOM 1333 N N . ALA A 1 183 ? -13.953 21.672 28.859 1 93.56 183 ALA A N 1
ATOM 1334 C CA . ALA A 1 183 ? -13.703 21.812 30.297 1 93.56 183 ALA A CA 1
ATOM 1335 C C . ALA A 1 183 ? -13.789 20.453 31 1 93.56 183 ALA A C 1
ATOM 1337 O O . ALA A 1 183 ? -14.656 19.641 30.688 1 93.56 183 ALA A O 1
ATOM 1338 N N . GLY A 1 184 ? -12.852 20.25 31.891 1 92.75 184 GLY A N 1
ATOM 1339 C CA . GLY A 1 184 ? -12.852 18.984 32.625 1 92.75 184 GLY A CA 1
ATOM 1340 C C . GLY A 1 184 ? -12.68 17.781 31.719 1 92.75 184 GLY A C 1
ATOM 1341 O O . GLY A 1 184 ? -11.742 17.719 30.922 1 92.75 184 GLY A O 1
ATOM 1342 N N . ALA A 1 185 ? -13.766 16.922 31.875 1 96 185 ALA A N 1
ATOM 1343 C CA . ALA A 1 185 ? -13.68 15.664 31.156 1 96 185 ALA A CA 1
ATOM 1344 C C . ALA A 1 185 ? -14.18 15.82 29.719 1 96 185 ALA A C 1
ATOM 1346 O O . ALA A 1 185 ? -14.094 14.883 28.922 1 96 185 ALA A O 1
ATOM 1347 N N . LEU A 1 186 ? -14.734 16.969 29.391 1 97.62 186 LEU A N 1
ATOM 1348 C CA . LEU A 1 186 ? -15.055 17.281 28 1 97.62 186 LEU A CA 1
ATOM 1349 C C . LEU A 1 186 ? -13.852 17.875 27.281 1 97.62 186 LEU A C 1
ATOM 1351 O O . LEU A 1 186 ? -13.492 19.031 27.516 1 97.62 186 LEU A O 1
ATOM 1355 N N . ILE A 1 187 ? -13.266 17.094 26.375 1 97.56 187 ILE A N 1
ATOM 1356 C CA . ILE A 1 187 ? -11.953 17.484 25.859 1 97.56 187 ILE A CA 1
ATOM 1357 C C . ILE A 1 187 ? -11.984 17.5 24.344 1 97.56 187 ILE A C 1
ATOM 1359 O O . ILE A 1 187 ? -12.914 16.969 23.719 1 97.56 187 ILE A O 1
ATOM 1363 N N . ASP A 1 188 ? -11 18.156 23.703 1 98.12 188 ASP A N 1
ATOM 1364 C CA . ASP A 1 188 ? -10.773 18.109 22.25 1 98.12 188 ASP A CA 1
ATOM 1365 C C . ASP A 1 188 ? -9.664 17.109 21.906 1 98.12 188 ASP A C 1
ATOM 1367 O O . ASP A 1 188 ? -9.195 16.375 22.766 1 98.12 188 ASP A O 1
ATOM 1371 N N . SER A 1 189 ? -9.297 17.031 20.609 1 97.25 189 SER A N 1
ATOM 1372 C CA . SER A 1 189 ? -8.312 16.062 20.125 1 97.25 189 SER A CA 1
ATOM 1373 C C . SER A 1 189 ? -6.922 16.375 20.672 1 97.25 189 SER A C 1
ATOM 1375 O O . SER A 1 189 ? -6.133 15.461 20.922 1 97.25 189 SER A O 1
ATOM 1377 N N . THR A 1 190 ? -6.562 17.672 20.812 1 96.94 190 THR A N 1
ATOM 1378 C CA . THR A 1 190 ? -5.266 18.062 21.359 1 96.94 190 THR A CA 1
ATOM 1379 C C . THR A 1 190 ? -5.102 17.531 22.781 1 96.94 190 THR A C 1
ATOM 1381 O O . THR A 1 190 ? -4.078 16.938 23.125 1 96.94 190 THR A O 1
ATOM 1384 N N . GLN A 1 191 ? -6.098 17.75 23.562 1 96.5 191 GLN A N 1
ATOM 1385 C CA . GLN A 1 191 ? -6.078 17.297 24.953 1 96.5 191 GLN A CA 1
ATOM 1386 C C . GLN A 1 191 ? -6.074 15.773 25.031 1 96.5 191 GLN A C 1
ATOM 1388 O O . GLN A 1 191 ? -5.445 15.195 25.922 1 96.5 191 GLN A O 1
ATOM 1393 N N . ALA A 1 192 ? -6.824 15.156 24.172 1 96.94 192 ALA A N 1
ATOM 1394 C CA . ALA A 1 192 ? -6.883 13.695 24.141 1 96.94 192 ALA A CA 1
ATOM 1395 C C . ALA A 1 192 ? -5.496 13.094 23.938 1 96.94 192 ALA A C 1
ATOM 1397 O O . ALA A 1 192 ? -5.188 12.031 24.469 1 96.94 192 ALA A O 1
ATOM 1398 N N . LEU A 1 193 ? -4.621 13.75 23.156 1 96.06 193 LEU A N 1
ATOM 1399 C CA . LEU A 1 193 ? -3.285 13.258 22.844 1 96.06 193 LEU A CA 1
ATOM 1400 C C . LEU A 1 193 ? -2.316 13.555 23.984 1 96.06 193 LEU A C 1
ATOM 1402 O O . LEU A 1 193 ? -1.222 12.984 24.047 1 96.06 193 LEU A O 1
ATOM 1406 N N . GLU A 1 194 ? -2.773 14.367 24.875 1 92.31 194 GLU A N 1
ATOM 1407 C CA . GLU A 1 194 ? -1.925 14.742 26 1 92.31 194 GLU A CA 1
ATOM 1408 C C . GLU A 1 194 ? -2.172 13.828 27.203 1 92.31 194 GLU A C 1
ATOM 1410 O O . GLU A 1 194 ? -1.357 13.773 28.125 1 92.31 194 GLU A O 1
ATOM 1415 N N . VAL A 1 195 ? -3.297 13.117 27.125 1 89.19 195 VAL A N 1
ATOM 1416 C CA . VAL A 1 195 ? -3.607 12.227 28.234 1 89.19 195 VAL A CA 1
ATOM 1417 C C . VAL A 1 195 ? -2.627 11.055 28.234 1 89.19 195 VAL A C 1
ATOM 1419 O O . VAL A 1 195 ? -2.395 10.422 27.203 1 89.19 195 VAL A O 1
ATOM 1422 N N . ASN A 1 196 ? -2.012 10.758 29.344 1 88.62 196 ASN A N 1
ATOM 1423 C CA . ASN A 1 196 ? -0.938 9.773 29.422 1 88.62 196 ASN A CA 1
ATOM 1424 C C . ASN A 1 196 ? -1.483 8.359 29.594 1 88.62 196 ASN A C 1
ATOM 1426 O O . ASN A 1 196 ? -0.727 7.391 29.562 1 88.62 196 ASN A O 1
ATOM 1430 N N . GLU A 1 197 ? -2.789 8.32 29.891 1 94.69 197 GLU A N 1
ATOM 1431 C CA . GLU A 1 197 ? -3.42 7.008 30 1 94.69 197 GLU A CA 1
ATOM 1432 C C . GLU A 1 197 ? -4.684 6.926 29.156 1 94.69 197 GLU A C 1
ATOM 1434 O O . GLU A 1 197 ? -5.328 7.941 28.891 1 94.69 197 GLU A O 1
ATOM 1439 N N . PHE A 1 198 ? -4.988 5.742 28.797 1 96.31 198 PHE A N 1
ATOM 1440 C CA . PHE A 1 198 ? -6.25 5.543 28.109 1 96.31 198 PHE A CA 1
ATOM 1441 C C . PHE A 1 198 ? -7.406 5.441 29.094 1 96.31 198 PHE A C 1
ATOM 1443 O O . PHE A 1 198 ? -7.262 4.859 30.172 1 96.31 198 PHE A O 1
ATOM 1450 N N . PRO A 1 199 ? -8.523 5.992 28.703 1 96.75 199 PRO A N 1
ATOM 1451 C CA . PRO A 1 199 ? -9.664 5.949 29.625 1 96.75 199 PRO A CA 1
ATOM 1452 C C . PRO A 1 199 ? -10.305 4.566 29.703 1 96.75 199 PRO A C 1
ATOM 1454 O O . PRO A 1 199 ? -10.219 3.783 28.75 1 96.75 199 PRO A O 1
ATOM 1457 N N . SER A 1 200 ? -10.945 4.27 30.875 1 96.81 200 SER A N 1
ATOM 1458 C CA . SER A 1 200 ? -11.703 3.027 30.984 1 96.81 200 SER A CA 1
ATOM 1459 C C . SER A 1 200 ? -12.969 3.066 30.141 1 96.81 200 SER A C 1
ATOM 1461 O O . SER A 1 200 ? -13.43 2.033 29.641 1 96.81 200 SER A O 1
ATOM 1463 N N . SER A 1 201 ? -13.508 4.258 30.047 1 97.94 201 SER A N 1
ATOM 1464 C CA . SER A 1 201 ? -14.68 4.473 29.219 1 97.94 201 SER A CA 1
ATOM 1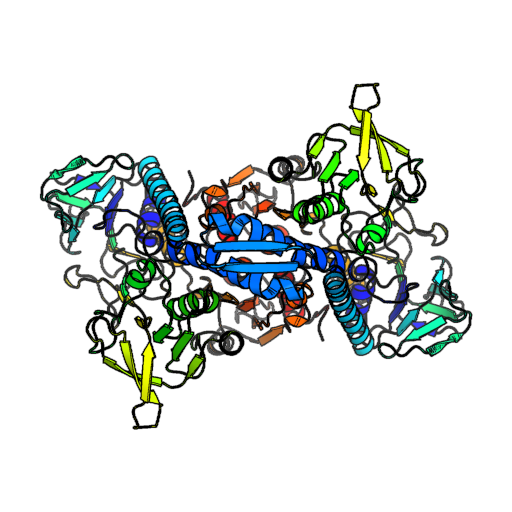465 C C . SER A 1 201 ? -14.648 5.852 28.562 1 97.94 201 SER A C 1
ATOM 1467 O O . SER A 1 201 ? -14.156 6.812 29.156 1 97.94 201 SER A O 1
ATOM 1469 N N . ALA A 1 202 ? -15.172 5.93 27.344 1 98.38 202 ALA A N 1
ATOM 1470 C CA . ALA A 1 202 ? -15.148 7.191 26.594 1 98.38 202 ALA A CA 1
ATOM 1471 C C . ALA A 1 202 ? -16.422 7.363 25.781 1 98.38 202 ALA A C 1
ATOM 1473 O O . ALA A 1 202 ? -16.906 6.406 25.172 1 98.38 202 ALA A O 1
ATOM 1474 N N . VAL A 1 203 ? -16.984 8.531 25.812 1 98.75 203 VAL A N 1
ATOM 1475 C CA . VAL A 1 203 ? -18 8.953 24.875 1 98.75 203 VAL A CA 1
ATOM 1476 C C . VAL A 1 203 ? -17.375 9.859 23.812 1 98.75 203 VAL A C 1
ATOM 1478 O O . VAL A 1 203 ? -16.719 10.852 24.141 1 98.75 203 VAL A O 1
ATOM 1481 N N . ILE A 1 204 ? -17.531 9.508 22.594 1 98.88 204 ILE A N 1
ATOM 1482 C CA . ILE A 1 204 ? -16.984 10.297 21.484 1 98.88 204 ILE A CA 1
ATOM 1483 C C . ILE A 1 204 ? -18.125 10.891 20.672 1 98.88 204 ILE A C 1
ATOM 1485 O O . ILE A 1 204 ? -19.047 10.172 20.25 1 98.88 204 ILE A O 1
ATOM 1489 N N . ILE A 1 205 ? -18.078 12.164 20.469 1 98.75 205 ILE A N 1
ATOM 1490 C CA . ILE A 1 205 ? -19.078 12.883 19.688 1 98.75 205 ILE A CA 1
ATOM 1491 C C . ILE A 1 205 ? -18.5 13.273 18.328 1 98.75 205 ILE A C 1
ATOM 1493 O O . ILE A 1 205 ? -17.578 14.094 18.25 1 98.75 205 ILE A O 1
ATOM 1497 N N . GLY A 1 206 ? -19.016 12.688 17.234 1 98.44 206 GLY A N 1
ATOM 1498 C CA . GLY A 1 206 ? -18.531 12.945 15.883 1 98.44 206 GLY A CA 1
ATOM 1499 C C . GLY A 1 206 ? -18.391 11.68 15.055 1 98.44 206 GLY A C 1
ATOM 1500 O O . GLY A 1 206 ? -18.344 10.578 15.602 1 98.44 206 GLY A O 1
ATOM 1501 N N . ALA A 1 207 ? -18.312 11.828 13.75 1 98.38 207 ALA A N 1
ATOM 1502 C CA . ALA A 1 207 ? -18.312 10.688 12.836 1 98.38 207 ALA A CA 1
ATOM 1503 C C . ALA A 1 207 ? -17.203 10.805 11.805 1 98.38 207 ALA A C 1
ATOM 1505 O O . ALA A 1 207 ? -17.156 10.039 10.836 1 98.38 207 ALA A O 1
ATOM 1506 N N . GLY A 1 208 ? -16.297 11.773 11.953 1 98 208 GLY A N 1
ATOM 1507 C CA . GLY A 1 208 ? -15.203 12 11.023 1 98 208 GLY A CA 1
ATOM 1508 C C . GLY A 1 208 ? -13.914 11.312 11.438 1 98 208 GLY A C 1
ATOM 1509 O O . GLY A 1 208 ? -13.922 10.445 12.312 1 98 208 GLY A O 1
ATOM 1510 N N . ALA A 1 209 ? -12.836 11.625 10.852 1 97.81 209 ALA A N 1
ATOM 1511 C CA . ALA A 1 209 ? -11.539 10.953 10.969 1 97.81 209 ALA A CA 1
ATOM 1512 C C . ALA A 1 209 ? -11.07 10.93 12.422 1 97.81 209 ALA A C 1
ATOM 1514 O O . ALA A 1 209 ? -10.719 9.875 12.953 1 97.81 209 ALA A O 1
ATOM 1515 N N . ILE A 1 210 ? -11.055 12.086 13.07 1 98.12 210 ILE A N 1
ATOM 1516 C CA . ILE A 1 210 ? -10.555 12.188 14.438 1 98.12 210 ILE A CA 1
ATOM 1517 C C . ILE A 1 210 ? -11.375 11.281 15.352 1 98.12 210 ILE A C 1
ATOM 1519 O O . ILE A 1 210 ? -10.812 10.508 16.141 1 98.12 210 ILE A O 1
ATOM 1523 N N . ALA A 1 211 ? -12.695 11.328 15.25 1 98.69 211 ALA A N 1
ATOM 1524 C CA . ALA A 1 211 ? -13.586 10.516 16.078 1 98.69 211 ALA A CA 1
ATOM 1525 C C . ALA A 1 211 ? -13.297 9.031 15.883 1 98.69 211 ALA A C 1
ATOM 1527 O O . ALA A 1 211 ? -13.156 8.289 16.859 1 98.69 211 ALA A O 1
ATOM 1528 N N . LEU A 1 212 ? -13.172 8.633 14.688 1 98.81 212 LEU A N 1
ATOM 1529 C CA . LEU A 1 212 ? -13.07 7.211 14.367 1 98.81 212 LEU A CA 1
ATOM 1530 C C . LEU A 1 212 ? -11.695 6.664 14.727 1 98.81 212 LEU A C 1
ATOM 1532 O O . LEU A 1 212 ? -11.57 5.504 15.125 1 98.81 212 LEU A O 1
ATOM 1536 N N . GLU A 1 213 ? -10.672 7.441 14.531 1 98.62 213 GLU A N 1
ATOM 1537 C CA . GLU A 1 213 ? -9.336 7.023 14.922 1 98.62 213 GLU A CA 1
ATOM 1538 C C . GLU A 1 213 ? -9.234 6.82 16.438 1 98.62 213 GLU A C 1
ATOM 1540 O O . GLU A 1 213 ? -8.703 5.809 16.891 1 98.62 213 GLU A O 1
ATOM 1545 N N . PHE A 1 214 ? -9.797 7.73 17.188 1 98.56 214 PHE A N 1
ATOM 1546 C CA . PHE A 1 214 ? -9.773 7.586 18.641 1 98.56 214 PHE A CA 1
ATOM 1547 C C . PHE A 1 214 ? -10.68 6.449 19.094 1 98.56 214 PHE A C 1
ATOM 1549 O O . PHE A 1 214 ? -10.359 5.73 20.047 1 98.56 214 PHE A O 1
ATOM 1556 N N . ALA A 1 215 ? -11.844 6.305 18.422 1 98.75 215 ALA A N 1
ATOM 1557 C CA . ALA A 1 215 ? -12.727 5.188 18.75 1 98.75 215 ALA A CA 1
ATOM 1558 C C . ALA A 1 215 ? -12.008 3.852 18.578 1 98.75 215 ALA A C 1
ATOM 1560 O O . ALA A 1 215 ? -12.07 2.996 19.469 1 98.75 215 ALA A O 1
ATOM 1561 N N . SER A 1 216 ? -11.305 3.721 17.5 1 98 216 SER A N 1
ATOM 1562 C CA . SER A 1 216 ? -10.594 2.479 17.219 1 98 216 SER A CA 1
ATOM 1563 C C . SER A 1 216 ? -9.438 2.26 18.172 1 98 216 SER A C 1
ATOM 1565 O O . SER A 1 216 ? -9.266 1.159 18.703 1 98 216 SER A O 1
ATOM 1567 N N . MET A 1 217 ? -8.656 3.301 18.391 1 96.94 217 MET A N 1
ATOM 1568 C CA . MET A 1 217 ? -7.469 3.234 19.234 1 96.94 217 MET A CA 1
ATOM 1569 C C . MET A 1 217 ? -7.844 2.875 20.672 1 96.94 217 MET A C 1
ATOM 1571 O O . MET A 1 217 ? -7.281 1.945 21.25 1 96.94 217 MET A O 1
ATOM 1575 N N . TRP A 1 218 ? -8.805 3.59 21.266 1 97.81 218 TRP A N 1
ATOM 1576 C CA . TRP A 1 218 ? -9.211 3.365 22.656 1 97.81 218 TRP A CA 1
ATOM 1577 C C . TRP A 1 218 ? -9.906 2.021 22.797 1 97.81 218 TRP A C 1
ATOM 1579 O O . TRP A 1 218 ? -9.68 1.301 23.781 1 97.81 218 TRP A O 1
ATOM 1589 N N . ASN A 1 219 ? -10.75 1.677 21.844 1 98 219 ASN A N 1
ATOM 1590 C CA . ASN A 1 219 ? -11.422 0.384 21.875 1 98 219 ASN A CA 1
ATOM 1591 C C . ASN A 1 219 ? -10.43 -0.771 21.859 1 98 219 ASN A C 1
ATOM 1593 O O . ASN A 1 219 ? -10.57 -1.738 22.609 1 98 219 ASN A O 1
ATOM 1597 N N . ALA A 1 220 ? -9.453 -0.687 20.984 1 95.75 220 ALA A N 1
ATOM 1598 C CA . ALA A 1 220 ? -8.422 -1.716 20.875 1 95.75 220 ALA A CA 1
ATOM 1599 C C . ALA A 1 220 ? -7.688 -1.899 22.203 1 95.75 220 ALA A C 1
ATOM 1601 O O . ALA A 1 220 ? -7.281 -3.012 22.547 1 95.75 220 ALA A O 1
ATOM 1602 N N . ALA A 1 221 ? -7.574 -0.807 22.922 1 95.5 221 ALA A N 1
ATOM 1603 C CA . ALA A 1 221 ? -6.836 -0.819 24.172 1 95.5 221 ALA A CA 1
ATOM 1604 C C . ALA A 1 221 ? -7.727 -1.275 25.328 1 95.5 221 ALA A C 1
ATOM 1606 O O . ALA A 1 221 ? -7.277 -1.338 26.484 1 95.5 221 ALA A O 1
ATOM 1607 N N . GLY A 1 222 ? -9.008 -1.497 25.062 1 95.62 222 GLY A N 1
ATOM 1608 C CA . GLY A 1 222 ? -9.875 -2.078 26.078 1 95.62 222 GLY A CA 1
ATOM 1609 C C . GLY A 1 222 ? -10.875 -1.09 26.641 1 95.62 222 GLY A C 1
ATOM 1610 O O . GLY A 1 222 ? -11.695 -1.443 27.5 1 95.62 222 GLY A O 1
ATOM 1611 N N . SER A 1 223 ? -10.859 0.143 26.172 1 97.62 223 SER A N 1
ATOM 1612 C CA . SER A 1 223 ? -11.828 1.138 26.625 1 97.62 223 SER A CA 1
ATOM 1613 C C . SER A 1 223 ? -13.234 0.788 26.172 1 97.62 223 SER A C 1
ATOM 1615 O O . SER A 1 223 ? -13.43 0.309 25.047 1 97.62 223 SER A O 1
ATOM 1617 N N . GLN A 1 224 ? -14.211 1.007 27.047 1 98.56 224 GLN A N 1
ATOM 1618 C CA . GLN A 1 224 ? -15.602 0.991 26.594 1 98.56 224 GLN A CA 1
ATOM 1619 C C . GLN A 1 224 ? -15.953 2.27 25.844 1 98.56 224 GLN A C 1
ATOM 1621 O O . GLN A 1 224 ? -16.078 3.34 26.438 1 98.56 224 GLN A O 1
ATOM 1626 N N . VAL A 1 225 ? -16.172 2.176 24.547 1 98.81 225 VAL A N 1
ATOM 1627 C CA . VAL A 1 225 ? -16.328 3.369 23.719 1 98.81 225 VAL A CA 1
ATOM 1628 C C . VAL A 1 225 ? -17.766 3.473 23.219 1 98.81 225 VAL A C 1
ATOM 1630 O O . VAL A 1 225 ? -18.297 2.512 22.656 1 98.81 225 VAL A O 1
ATOM 1633 N N . THR A 1 226 ? -18.375 4.57 23.438 1 98.88 226 THR A N 1
ATOM 1634 C CA . THR A 1 226 ? -19.656 4.934 22.812 1 98.88 226 THR A CA 1
ATOM 1635 C C . THR A 1 226 ? -19.453 6.086 21.828 1 98.88 226 THR A C 1
ATOM 1637 O O . THR A 1 226 ? -18.922 7.133 22.188 1 98.88 226 THR A O 1
ATOM 1640 N N . LEU A 1 227 ? -19.859 5.867 20.625 1 98.88 227 LEU A N 1
ATOM 1641 C CA . LEU A 1 227 ? -19.75 6.852 19.562 1 98.88 227 LEU A CA 1
ATOM 1642 C C . LEU A 1 227 ? -21.125 7.426 19.219 1 98.88 227 LEU A C 1
ATOM 1644 O O . LEU A 1 227 ? -22.031 6.691 18.797 1 98.88 227 LEU A O 1
ATOM 1648 N N . LEU A 1 228 ? -21.344 8.711 19.422 1 98.75 228 LEU A N 1
ATOM 1649 C CA . LEU A 1 228 ? -22.578 9.414 19.062 1 98.75 228 LEU A CA 1
ATOM 1650 C C . LEU A 1 228 ? -22.422 10.102 17.703 1 98.75 228 LEU A C 1
ATOM 1652 O O . LEU A 1 228 ? -21.578 10.984 17.547 1 98.75 228 LEU A O 1
ATOM 1656 N N . ILE A 1 229 ? -23.281 9.727 16.734 1 98.56 229 ILE A N 1
ATOM 1657 C CA . ILE A 1 229 ? -23.172 10.328 15.414 1 98.56 229 ILE A CA 1
ATOM 1658 C C . ILE A 1 229 ? -24.516 10.898 14.992 1 98.56 229 ILE A C 1
ATOM 1660 O O . ILE A 1 229 ? -25.562 10.383 15.383 1 98.56 229 ILE A O 1
ATOM 1664 N N . ARG A 1 230 ? -24.516 11.844 14.148 1 96.88 230 ARG A N 1
ATOM 1665 C CA . ARG A 1 230 ? -25.719 12.594 13.789 1 96.88 230 ARG A CA 1
ATOM 1666 C C . ARG A 1 230 ? -26.531 11.859 12.742 1 96.88 230 ARG A C 1
ATOM 1668 O O . ARG A 1 230 ? -27.766 11.984 12.703 1 96.88 230 ARG A O 1
ATOM 1675 N N . LYS A 1 231 ? -25.828 11.133 11.906 1 97.19 231 LYS A N 1
ATOM 1676 C CA . LYS A 1 231 ? -26.516 10.477 10.797 1 97.19 231 LYS A CA 1
ATOM 1677 C C . LYS A 1 231 ? -26.594 8.969 11 1 97.19 231 LYS A C 1
ATOM 1679 O O . LYS A 1 231 ? -26.609 8.492 12.141 1 97.19 231 LYS A O 1
ATOM 1684 N N . ASN A 1 232 ? -26.703 8.148 9.922 1 97.56 232 ASN A N 1
ATOM 1685 C CA . ASN A 1 232 ? -26.984 6.723 10.047 1 97.56 232 ASN A CA 1
ATOM 1686 C C . ASN A 1 232 ? -25.719 5.891 9.906 1 97.56 232 ASN A C 1
ATOM 1688 O O . ASN A 1 232 ? -25.75 4.672 10.078 1 97.56 232 ASN A O 1
ATOM 1692 N N . ARG A 1 233 ? -24.625 6.555 9.547 1 98.5 233 ARG A N 1
ATOM 1693 C CA . ARG A 1 233 ? -23.344 5.883 9.398 1 98.5 233 ARG A CA 1
ATOM 1694 C C . ARG A 1 233 ? -22.188 6.855 9.602 1 98.5 233 ARG A C 1
ATOM 1696 O O . ARG A 1 233 ? -22.359 8.07 9.5 1 98.5 233 ARG A O 1
ATOM 1703 N N . VAL A 1 234 ? -21.047 6.328 9.945 1 98.69 234 VAL A N 1
ATOM 1704 C CA . VAL A 1 234 ? -19.844 7.156 10.008 1 98.69 234 VAL A CA 1
ATOM 1705 C C . VAL A 1 234 ? -19.438 7.586 8.594 1 98.69 234 VAL A C 1
ATOM 1707 O O . VAL A 1 234 ? -19.875 6.988 7.609 1 98.69 234 VAL A O 1
ATOM 1710 N N . LEU A 1 235 ? -18.688 8.633 8.477 1 98.31 235 LEU A N 1
ATOM 1711 C CA . LEU A 1 235 ? -18.203 9.148 7.203 1 98.31 235 LEU A CA 1
ATOM 1712 C C . LEU A 1 235 ? -19.344 9.344 6.215 1 98.31 235 LEU A C 1
ATOM 1714 O O . LEU A 1 235 ? -19.281 8.844 5.086 1 98.31 235 LEU A O 1
ATOM 1718 N N . SER A 1 236 ? -20.297 10.078 6.602 1 95.88 236 SER A N 1
ATOM 1719 C CA . SER A 1 236 ? -21.547 10.188 5.855 1 95.88 236 SER A CA 1
ATOM 1720 C C . SER A 1 236 ? -21.344 10.938 4.543 1 95.88 236 SER A C 1
ATOM 1722 O O . SER A 1 236 ? -22.141 10.812 3.617 1 95.88 236 SER A O 1
ATOM 1724 N N . THR A 1 237 ? -20.234 11.711 4.426 1 93.69 237 THR A N 1
ATOM 1725 C CA . THR A 1 237 ? -20 12.453 3.197 1 93.69 237 THR A CA 1
ATOM 1726 C C . THR A 1 237 ? -19.172 11.617 2.215 1 93.69 237 THR A C 1
ATOM 1728 O O . THR A 1 237 ? -18.953 12.039 1.077 1 93.69 237 THR A O 1
ATOM 1731 N N . TRP A 1 238 ? -18.703 10.453 2.695 1 97.25 238 TRP A N 1
ATOM 1732 C CA . TRP A 1 238 ? -17.938 9.555 1.844 1 97.25 238 TRP A CA 1
ATOM 1733 C C . TRP A 1 238 ? -18.859 8.672 1.011 1 97.25 238 TRP A C 1
ATOM 1735 O O . TRP A 1 238 ? -20.078 8.828 1.048 1 97.25 238 TRP A O 1
ATOM 1745 N N . ASP A 1 239 ? -18.266 7.805 0.186 1 97.69 239 ASP A N 1
ATOM 1746 C CA . ASP A 1 239 ? -18.969 6.73 -0.501 1 97.69 239 ASP A CA 1
ATOM 1747 C C . ASP A 1 239 ? -19.828 5.922 0.475 1 97.69 239 ASP A C 1
ATOM 1749 O O . ASP A 1 239 ? -19.375 5.582 1.57 1 97.69 239 ASP A O 1
ATOM 1753 N N . ARG A 1 240 ? -21.031 5.672 0.082 1 97.38 240 ARG A N 1
ATOM 1754 C CA . ARG A 1 240 ? -22 5.031 0.955 1 97.38 240 ARG A CA 1
ATOM 1755 C C . ARG A 1 240 ? -21.516 3.658 1.408 1 97.38 240 ARG A C 1
ATOM 1757 O O . ARG A 1 240 ? -21.672 3.293 2.574 1 97.38 240 ARG A O 1
ATOM 1764 N N . ARG A 1 241 ? -20.953 2.893 0.578 1 97.94 241 ARG A N 1
ATOM 1765 C CA . ARG A 1 241 ? -20.516 1.54 0.907 1 97.94 241 ARG A CA 1
ATOM 1766 C C . ARG A 1 241 ? -19.359 1.565 1.891 1 97.94 241 ARG A C 1
ATOM 1768 O O . ARG A 1 241 ? -19.297 0.744 2.809 1 97.94 241 ARG A O 1
ATOM 1775 N N . ALA A 1 242 ? -18.453 2.469 1.684 1 98.31 242 ALA A N 1
ATOM 1776 C CA . ALA A 1 242 ? -17.344 2.609 2.611 1 98.31 242 ALA A CA 1
ATOM 1777 C C . ALA A 1 242 ? -17.828 2.949 4.016 1 98.31 242 ALA A C 1
ATOM 1779 O O . ALA A 1 242 ? -17.406 2.322 4.992 1 98.31 242 ALA A O 1
ATOM 1780 N N . GLY A 1 243 ? -18.719 3.939 4.07 1 98.44 243 GLY A N 1
ATOM 1781 C CA . GLY A 1 243 ? -19.25 4.336 5.359 1 98.44 243 GLY A CA 1
ATOM 1782 C C . GLY A 1 243 ? -20.016 3.225 6.055 1 98.44 243 GLY A C 1
ATOM 1783 O O . GLY A 1 243 ? -19.859 3.012 7.258 1 98.44 243 GLY A O 1
ATOM 1784 N N . THR A 1 244 ? -20.797 2.488 5.301 1 98.38 244 THR A N 1
ATOM 1785 C CA . THR A 1 244 ? -21.609 1.403 5.844 1 98.38 244 THR A CA 1
ATOM 1786 C C . THR A 1 244 ? -20.734 0.264 6.344 1 98.38 244 THR A C 1
ATOM 1788 O O . THR A 1 244 ? -20.953 -0.264 7.434 1 98.38 244 THR A O 1
ATOM 1791 N N . THR A 1 245 ? -19.797 -0.074 5.539 1 98.31 245 THR A N 1
ATOM 1792 C CA . THR A 1 245 ? -18.891 -1.159 5.898 1 98.31 245 THR A CA 1
ATOM 1793 C C . THR A 1 245 ? -18.094 -0.811 7.156 1 98.31 245 THR A C 1
ATOM 1795 O O . THR A 1 245 ? -17.953 -1.639 8.062 1 98.31 245 THR A O 1
ATOM 1798 N N . LEU A 1 246 ? -17.578 0.398 7.234 1 98.62 246 LEU A N 1
ATOM 1799 C CA . LEU A 1 246 ? -16.781 0.788 8.398 1 98.62 246 LEU A CA 1
ATOM 1800 C C . LEU A 1 246 ? -17.656 0.828 9.648 1 98.62 246 LEU A C 1
ATOM 1802 O O . LEU A 1 246 ? -17.203 0.427 10.727 1 98.62 246 LEU A O 1
ATOM 1806 N N . THR A 1 247 ? -18.875 1.315 9.508 1 98.75 247 THR A N 1
ATOM 1807 C CA . THR A 1 247 ? -19.797 1.334 10.633 1 98.75 247 THR A CA 1
ATOM 1808 C C . THR A 1 247 ? -20.016 -0.075 11.18 1 98.75 247 THR A C 1
ATOM 1810 O O . THR A 1 247 ? -19.953 -0.295 12.391 1 98.75 247 THR A O 1
ATOM 1813 N N . ARG A 1 248 ? -20.234 -1.006 10.297 1 98.19 248 ARG A N 1
ATOM 1814 C CA . ARG A 1 248 ? -20.469 -2.396 10.68 1 98.19 248 ARG A CA 1
ATOM 1815 C C . ARG A 1 248 ? -19.25 -2.99 11.367 1 98.19 248 ARG A C 1
ATOM 1817 O O . ARG A 1 248 ? -19.375 -3.688 12.375 1 98.19 248 ARG A O 1
ATOM 1824 N N . GLU A 1 249 ? -18.094 -2.701 10.859 1 97.62 249 GLU A N 1
ATOM 1825 C CA . GLU A 1 249 ? -16.875 -3.266 11.414 1 97.62 249 GLU A CA 1
ATOM 1826 C C . GLU A 1 249 ? -16.562 -2.682 12.789 1 97.62 249 GLU A C 1
ATOM 1828 O O . GLU A 1 249 ? -16.078 -3.389 13.68 1 97.62 249 GLU A O 1
ATOM 1833 N N . LEU A 1 250 ? -16.812 -1.388 12.984 1 98.31 250 LEU A N 1
ATOM 1834 C CA . LEU A 1 250 ? -16.625 -0.774 14.289 1 98.31 250 LEU A CA 1
ATOM 1835 C C . LEU A 1 250 ? -17.516 -1.434 15.336 1 98.31 250 LEU A C 1
ATOM 1837 O O . LEU A 1 250 ? -17.062 -1.763 16.438 1 98.31 250 LEU A O 1
ATOM 1841 N N . LYS A 1 251 ? -18.766 -1.662 14.961 1 98.31 251 LYS A N 1
ATOM 1842 C CA . LYS A 1 251 ? -19.703 -2.324 15.859 1 98.31 251 LYS A CA 1
ATOM 1843 C C . LYS A 1 251 ? -19.25 -3.75 16.172 1 98.31 251 LYS A C 1
ATOM 1845 O O . LYS A 1 251 ? -19.281 -4.176 17.328 1 98.31 251 LYS A O 1
ATOM 1850 N N . ARG A 1 252 ? -18.859 -4.43 15.156 1 96.44 252 ARG A N 1
ATOM 1851 C CA . ARG A 1 252 ? -18.406 -5.809 15.312 1 96.44 252 ARG A CA 1
ATOM 1852 C C . ARG A 1 252 ? -17.219 -5.891 16.266 1 96.44 252 ARG A C 1
ATOM 1854 O O . ARG A 1 252 ? -17.078 -6.867 17.016 1 96.44 252 ARG A O 1
ATOM 1861 N N . ARG A 1 253 ? -16.438 -4.883 16.344 1 95.19 253 ARG A N 1
ATOM 1862 C CA . ARG A 1 253 ? -15.234 -4.867 17.172 1 95.19 253 ARG A CA 1
ATOM 1863 C C . ARG A 1 253 ? -15.539 -4.387 18.578 1 95.19 253 ARG A C 1
ATOM 1865 O O . ARG A 1 253 ? -14.664 -4.406 19.453 1 95.19 253 ARG A O 1
ATOM 1872 N N . GLY A 1 254 ? -16.734 -3.824 18.719 1 97.06 254 GLY A N 1
ATOM 1873 C CA . GLY A 1 254 ? -17.109 -3.564 20.094 1 97.06 254 GLY A CA 1
ATOM 1874 C C . GLY A 1 254 ? -17.438 -2.105 20.359 1 97.06 254 GLY A C 1
ATOM 1875 O O . GLY A 1 254 ? -17.766 -1.731 21.484 1 97.06 254 GLY A O 1
ATOM 1876 N N . VAL A 1 255 ? -17.328 -1.24 19.391 1 98.69 255 VAL A N 1
ATOM 1877 C CA . VAL A 1 255 ? -17.703 0.157 19.578 1 98.69 255 VAL A CA 1
ATOM 1878 C C . VAL A 1 255 ? -19.234 0.282 19.609 1 98.69 255 VAL A C 1
ATOM 1880 O O . VAL A 1 255 ? -19.922 -0.23 18.719 1 98.69 255 VAL A O 1
ATOM 1883 N N . ASN A 1 256 ? -19.734 0.863 20.625 1 98.81 256 ASN A N 1
ATOM 1884 C CA . ASN A 1 256 ? -21.172 1.147 20.688 1 98.81 256 ASN A CA 1
ATOM 1885 C C . ASN A 1 256 ? -21.531 2.387 19.859 1 98.81 256 ASN A C 1
ATOM 1887 O O . ASN A 1 256 ? -21.422 3.51 20.359 1 98.81 256 ASN A O 1
ATOM 1891 N N . VAL A 1 257 ? -22.047 2.176 18.672 1 98.88 257 VAL A N 1
ATOM 1892 C CA . VAL A 1 257 ? -22.375 3.281 17.781 1 98.88 257 VAL A CA 1
ATOM 1893 C C . VAL A 1 257 ? -23.859 3.633 17.922 1 98.88 257 VAL A C 1
ATOM 1895 O O . VAL A 1 257 ? -24.734 2.816 17.625 1 98.88 257 VAL A O 1
ATOM 1898 N N . ILE A 1 258 ? -24.141 4.809 18.375 1 98.56 258 ILE A N 1
ATOM 1899 C CA . ILE A 1 258 ? -25.5 5.309 18.469 1 98.56 258 ILE A CA 1
ATOM 1900 C C . ILE A 1 258 ? -25.75 6.34 17.359 1 98.56 258 ILE A C 1
ATOM 1902 O O . ILE A 1 258 ? -25.125 7.398 17.344 1 98.56 258 ILE A O 1
ATOM 1906 N N . THR A 1 259 ? -26.703 6.047 16.484 1 98.06 259 THR A N 1
ATOM 1907 C CA . THR A 1 259 ? -26.953 6.859 15.297 1 98.06 259 THR A CA 1
ATOM 1908 C C . THR A 1 259 ? -28.094 7.855 15.555 1 98.06 259 THR A C 1
ATOM 1910 O O . THR A 1 259 ? -28.781 7.773 16.578 1 98.06 259 THR A O 1
ATOM 1913 N N . HIS A 1 260 ? -28.219 8.867 14.68 1 97.44 260 HIS A N 1
ATOM 1914 C CA . HIS A 1 260 ? -29.297 9.852 14.672 1 97.44 260 HIS A CA 1
ATOM 1915 C C . HIS A 1 260 ? -29.391 10.578 16.016 1 97.44 260 HIS A C 1
ATOM 1917 O O . HIS A 1 260 ? -30.469 10.727 16.578 1 97.44 260 HIS A O 1
ATOM 1923 N N . THR A 1 261 ? -28.234 10.961 16.516 1 97.19 261 THR A N 1
ATOM 1924 C CA . THR A 1 261 ? -28.203 11.625 17.812 1 97.19 261 THR A CA 1
ATOM 1925 C C . THR A 1 261 ? -27.922 13.117 17.641 1 97.19 261 THR A C 1
ATOM 1927 O O . THR A 1 261 ? -27.172 13.516 16.75 1 97.19 261 THR A O 1
ATOM 1930 N N . ILE A 1 262 ? -28.516 13.891 18.453 1 95.5 262 ILE A N 1
ATOM 1931 C CA . ILE A 1 262 ? -28.219 15.312 18.609 1 95.5 262 ILE A CA 1
ATOM 1932 C C . ILE A 1 262 ? -27.844 15.602 20.047 1 95.5 262 ILE A C 1
ATOM 1934 O O . ILE A 1 262 ? -28.672 15.516 20.953 1 95.5 262 ILE A O 1
ATOM 1938 N N . VAL A 1 263 ? -26.594 15.961 20.281 1 97.19 263 VAL A N 1
ATOM 1939 C CA . VAL A 1 263 ? -26.141 16.234 21.641 1 97.19 263 VAL A CA 1
ATOM 1940 C C . VAL A 1 263 ? -26.703 17.578 22.109 1 97.19 263 VAL A C 1
ATOM 1942 O O . VAL A 1 263 ? -26.609 18.578 21.406 1 97.19 263 VAL A O 1
ATOM 1945 N N . THR A 1 264 ? -27.266 17.609 23.328 1 95.12 264 THR A N 1
ATOM 1946 C CA . THR A 1 264 ? -27.891 18.812 23.844 1 95.12 264 THR A CA 1
ATOM 1947 C C . THR A 1 264 ? -26.953 19.531 24.812 1 95.12 264 THR A C 1
ATOM 1949 O O . THR A 1 264 ? -26.812 20.75 24.766 1 95.12 264 THR A O 1
ATOM 1952 N N . HIS A 1 265 ? -26.422 18.859 25.688 1 95.5 265 HIS A N 1
ATOM 1953 C CA . HIS A 1 265 ? -25.453 19.422 26.625 1 95.5 265 HIS A CA 1
ATOM 1954 C C . HIS A 1 265 ? -24.609 18.328 27.281 1 95.5 265 HIS A C 1
ATOM 1956 O O . HIS A 1 265 ? -24.938 17.141 27.172 1 95.5 265 HIS A O 1
ATOM 1962 N N . VAL A 1 266 ? -23.5 18.734 27.891 1 97.12 266 VAL A N 1
ATOM 1963 C CA . VAL A 1 266 ? -22.594 17.828 28.562 1 97.12 266 VAL A CA 1
ATOM 1964 C C . VAL A 1 266 ? -22.375 18.281 30 1 97.12 266 VAL A C 1
ATOM 1966 O O . VAL A 1 266 ? -22 19.438 30.25 1 97.12 266 VAL A O 1
ATOM 1969 N N . ASP A 1 267 ? -22.641 17.375 30.953 1 95.12 267 ASP A N 1
ATOM 1970 C CA . ASP A 1 267 ? -22.344 17.641 32.344 1 95.12 267 ASP A CA 1
ATOM 1971 C C . ASP A 1 267 ? -20.969 17.094 32.719 1 95.12 267 ASP A C 1
ATOM 1973 O O . ASP A 1 267 ? -20.703 15.891 32.562 1 95.12 267 ASP A O 1
ATOM 1977 N N . THR A 1 268 ? -20.203 18.125 33.125 1 91.44 268 THR A N 1
ATOM 1978 C CA . THR A 1 268 ? -18.891 17.703 33.625 1 91.44 268 THR A CA 1
ATOM 1979 C C . THR A 1 268 ? -18.75 18 35.125 1 91.44 268 THR A C 1
ATOM 1981 O O . THR A 1 268 ? -19.234 19.016 35.594 1 91.44 268 THR A O 1
ATOM 1984 N N . GLY A 1 269 ? -18.812 16.969 36 1 70.44 269 GLY A N 1
ATOM 1985 C CA . GLY A 1 269 ? -18.562 17.234 37.406 1 70.44 269 GLY A CA 1
ATOM 1986 C C . GLY A 1 269 ? -17.094 17.125 37.781 1 70.44 269 GLY A C 1
ATOM 1987 O O . GLY A 1 269 ? -16.281 16.609 37.031 1 70.44 269 GLY A O 1
ATOM 1988 N N . ALA A 1 270 ? -16.766 17.797 38.938 1 60.69 270 ALA A N 1
ATOM 1989 C CA . ALA A 1 270 ? -15.422 17.703 39.5 1 60.69 270 ALA A CA 1
ATOM 1990 C C . ALA A 1 270 ? -15.008 16.234 39.656 1 60.69 270 ALA A C 1
ATOM 1992 O O . ALA A 1 270 ? -15.656 15.492 40.406 1 60.69 270 ALA A O 1
ATOM 1993 N N . ASN A 1 271 ? -14.125 15.68 38.969 1 62.16 271 ASN A N 1
ATOM 1994 C CA . ASN A 1 271 ? -13.43 14.398 39.062 1 62.16 271 ASN A CA 1
ATOM 1995 C C . ASN A 1 271 ? -14.352 13.242 38.688 1 62.16 271 ASN A C 1
ATOM 1997 O O . ASN A 1 271 ? -14.094 12.094 39.062 1 62.16 271 ASN A O 1
ATOM 2001 N N . LEU A 1 272 ? -15.492 13.656 38 1 76.44 272 LEU A N 1
ATOM 2002 C CA . LEU A 1 272 ? -16.453 12.562 37.938 1 76.44 272 LEU A CA 1
ATOM 2003 C C . LEU A 1 272 ? -16.719 12.164 36.469 1 76.44 272 LEU A C 1
ATOM 2005 O O . LEU A 1 272 ? -17.703 11.484 36.188 1 76.44 272 LEU A O 1
ATOM 2009 N N . GLY A 1 273 ? -15.953 12.469 35.594 1 93.06 273 GLY A N 1
ATOM 2010 C CA . GLY A 1 273 ? -16.25 12.062 34.219 1 93.06 273 GLY A CA 1
ATOM 2011 C C . GLY A 1 273 ? -17.234 12.984 33.531 1 93.06 273 GLY A C 1
ATOM 2012 O O . GLY A 1 273 ? -17.375 14.148 33.906 1 93.06 273 GLY A O 1
ATOM 2013 N N . ALA A 1 274 ? -17.719 12.609 32.344 1 96.75 274 ALA A N 1
ATOM 2014 C CA . ALA A 1 274 ? -18.641 13.406 31.562 1 96.75 274 ALA A CA 1
ATOM 2015 C C . ALA A 1 274 ? -19.922 12.633 31.266 1 96.75 274 ALA A C 1
ATOM 2017 O O . ALA A 1 274 ? -19.875 11.453 30.906 1 96.75 274 ALA A O 1
ATOM 2018 N N . THR A 1 275 ? -21.062 13.234 31.578 1 97.06 275 THR A N 1
ATOM 2019 C CA . THR A 1 275 ? -22.344 12.703 31.141 1 97.06 275 THR A CA 1
ATOM 2020 C C . THR A 1 275 ? -22.875 13.492 29.938 1 97.06 275 THR A C 1
ATOM 2022 O O . THR A 1 275 ? -23.172 14.68 30.047 1 97.06 275 THR A O 1
ATOM 2025 N N . VAL A 1 276 ? -23 12.836 28.797 1 97.94 276 VAL A N 1
ATOM 2026 C CA . VAL A 1 276 ? -23.438 13.469 27.547 1 97.94 276 VAL A CA 1
ATOM 2027 C C . VAL A 1 276 ? -24.938 13.258 27.359 1 97.94 276 VAL A C 1
ATOM 2029 O O . VAL A 1 276 ? -25.406 12.117 27.344 1 97.94 276 VAL A O 1
ATOM 2032 N N . HIS A 1 277 ? -25.609 14.328 27.266 1 97.19 277 HIS A N 1
ATOM 2033 C CA . HIS A 1 277 ? -27.062 14.273 27.047 1 97.19 277 HIS A CA 1
ATOM 2034 C C . HIS A 1 277 ? -27.391 14.508 25.562 1 97.19 277 HIS A C 1
ATOM 2036 O O . HIS A 1 277 ? -26.766 15.352 24.922 1 97.19 277 HIS A O 1
ATOM 2042 N N . TYR A 1 278 ? -28.297 13.648 25.047 1 97.56 278 TYR A N 1
ATOM 2043 C CA . TYR A 1 278 ? -28.656 13.742 23.641 1 97.56 278 TYR A CA 1
ATOM 2044 C C . TYR A 1 278 ? -30.109 13.344 23.406 1 97.56 278 TYR A C 1
ATOM 2046 O O . TYR A 1 278 ? -30.734 12.75 24.281 1 97.56 278 TYR A O 1
ATOM 2054 N N . THR A 1 279 ? -30.609 13.766 22.281 1 96.62 279 THR A N 1
ATOM 2055 C CA . THR A 1 279 ? -31.906 13.312 21.781 1 96.62 279 THR A CA 1
ATOM 2056 C C . THR A 1 279 ? -31.75 12.555 20.469 1 96.62 279 THR A C 1
ATOM 2058 O O . THR A 1 279 ? -30.703 12.664 19.812 1 96.62 279 THR A O 1
ATOM 2061 N N . HIS A 1 280 ? -32.688 11.672 20.219 1 94.75 280 HIS A N 1
ATOM 2062 C CA . HIS A 1 280 ? -32.75 11.047 18.906 1 94.75 280 HIS A CA 1
ATOM 2063 C C . HIS A 1 280 ? -33.562 11.891 17.922 1 94.75 280 HIS A C 1
ATOM 2065 O O . HIS A 1 280 ? -34.531 12.531 18.312 1 94.75 280 HIS A O 1
ATOM 2071 N N . GLU A 1 281 ? -33.062 11.812 16.734 1 88.31 281 GLU A N 1
ATOM 2072 C CA . GLU A 1 281 ? -33.812 12.555 15.719 1 88.31 281 GLU A CA 1
ATOM 2073 C C . GLU A 1 281 ? -35.281 12.219 15.773 1 88.31 281 GLU A C 1
ATOM 2075 O O . GLU A 1 281 ? -35.656 11.047 15.727 1 88.31 281 GLU A O 1
ATOM 2080 N N . GLY A 1 282 ? -36.125 13.125 15.883 1 86.31 282 GLY A N 1
ATOM 2081 C CA . GLY A 1 282 ? -37.562 12.961 15.891 1 86.31 282 GLY A CA 1
ATOM 2082 C C . GLY A 1 282 ? -38.125 12.617 17.266 1 86.31 282 GLY A C 1
ATOM 2083 O O . GLY A 1 282 ? -39.312 12.461 17.422 1 86.31 282 GLY A O 1
ATOM 2084 N N . GLN A 1 283 ? -37.25 12.43 18.188 1 87.31 283 GLN A N 1
ATOM 2085 C CA . GLN A 1 283 ? -37.688 12.133 19.547 1 87.31 283 GLN A CA 1
ATOM 2086 C C . GLN A 1 283 ? -37.281 13.227 20.516 1 87.31 283 GLN A C 1
ATOM 2088 O O . GLN A 1 283 ? -36.188 13.773 20.406 1 87.31 283 GLN A O 1
ATOM 2093 N N . ASP A 1 284 ? -38.188 13.547 21.422 1 85.06 284 ASP A N 1
ATOM 2094 C CA . ASP A 1 284 ? -37.906 14.648 22.344 1 85.06 284 ASP A CA 1
ATOM 2095 C C . ASP A 1 284 ? -37.312 14.125 23.672 1 85.06 284 ASP A C 1
ATOM 2097 O O . ASP A 1 284 ? -36.719 14.883 24.422 1 85.06 284 ASP A O 1
ATOM 2101 N N . SER A 1 285 ? -37.438 12.93 23.859 1 91.75 285 SER A N 1
ATOM 2102 C CA . SER A 1 285 ? -36.938 12.391 25.109 1 91.75 285 SER A CA 1
ATOM 2103 C C . SER A 1 285 ? -35.438 12.398 25.156 1 91.75 285 SER A C 1
ATOM 2105 O O . SER A 1 285 ? -34.781 11.93 24.219 1 91.75 285 SER A O 1
ATOM 2107 N N . GLU A 1 286 ? -34.938 12.969 26.156 1 94.38 286 GLU A N 1
ATOM 2108 C CA . GLU A 1 286 ? -33.5 13.07 26.312 1 94.38 286 GLU A CA 1
ATOM 2109 C C . GLU A 1 286 ? -32.938 11.781 26.906 1 94.38 286 GLU A C 1
ATOM 2111 O O . GLU A 1 286 ? -33.5 11.195 27.828 1 94.38 286 GLU A O 1
ATOM 2116 N N . GLN A 1 287 ? -31.906 11.312 26.344 1 96.81 287 GLN A N 1
ATOM 2117 C CA . GLN A 1 287 ? -31.109 10.203 26.844 1 96.81 287 GLN A CA 1
ATOM 2118 C C . GLN A 1 287 ? -29.719 10.68 27.266 1 96.81 287 GLN A C 1
ATOM 2120 O O . GLN A 1 287 ? -29.328 11.812 26.969 1 96.81 287 GLN A O 1
ATOM 2125 N N . SER A 1 288 ? -29.062 9.812 28.078 1 96.69 288 SER A N 1
ATOM 2126 C CA . SER A 1 288 ? -27.719 10.195 28.484 1 96.69 288 SER A CA 1
ATOM 2127 C C . SER A 1 288 ? -26.781 8.992 28.484 1 96.69 288 SER A C 1
ATOM 2129 O O . SER A 1 288 ? -27.219 7.852 28.609 1 96.69 288 SER A O 1
ATOM 2131 N N . VAL A 1 289 ? -25.562 9.258 28.266 1 97.5 289 VAL A N 1
ATOM 2132 C CA . VAL A 1 289 ? -24.5 8.258 28.344 1 97.5 289 VAL A CA 1
ATOM 2133 C C . VAL A 1 289 ? -23.312 8.836 29.094 1 97.5 289 VAL A C 1
ATOM 2135 O O . VAL A 1 289 ? -22.953 10.008 28.906 1 97.5 289 VAL A O 1
ATOM 2138 N N . TRP A 1 290 ? -22.766 8.07 29.984 1 96.62 290 TRP A N 1
ATOM 2139 C CA . TRP A 1 290 ? -21.625 8.5 30.797 1 96.62 290 TRP A CA 1
ATOM 2140 C C . TRP A 1 290 ? -20.328 7.891 30.281 1 96.62 290 TRP A C 1
ATOM 2142 O O . TRP A 1 290 ? -20.312 6.762 29.781 1 96.62 290 TRP A O 1
ATOM 2152 N N . GLY A 1 291 ? -19.219 8.641 30.406 1 97.31 291 GLY A N 1
ATOM 2153 C CA . GLY A 1 291 ? -17.859 8.164 30.203 1 97.31 291 GLY A CA 1
ATOM 2154 C C . GLY A 1 291 ? -16.844 8.867 31.078 1 97.31 291 GLY A C 1
ATOM 2155 O O . GLY A 1 291 ? -17.078 10 31.516 1 97.31 291 GLY A O 1
ATOM 2156 N N . GLU A 1 292 ? -15.75 8.164 31.359 1 96.94 292 GLU A N 1
ATOM 2157 C CA . GLU A 1 292 ? -14.648 8.805 32.062 1 96.94 292 GLU A CA 1
ATOM 2158 C C . GLU A 1 292 ? -14.195 10.078 31.359 1 96.94 292 GLU A C 1
ATOM 2160 O O . GLU A 1 292 ? -13.82 11.055 32 1 96.94 292 GLU A O 1
ATOM 2165 N N . ILE A 1 293 ? -14.25 10.07 30.047 1 96.75 293 ILE A N 1
ATOM 2166 C CA . ILE A 1 293 ? -13.93 11.219 29.203 1 96.75 293 ILE A CA 1
ATOM 2167 C C . ILE A 1 293 ? -14.953 11.344 28.078 1 96.75 293 ILE A C 1
ATOM 2169 O O . ILE A 1 293 ? -15.547 10.344 27.656 1 96.75 293 ILE A O 1
ATOM 2173 N N . ALA A 1 294 ? -15.203 12.547 27.688 1 98.31 294 ALA A N 1
ATOM 2174 C CA . ALA A 1 294 ? -15.961 12.836 26.469 1 98.31 294 ALA A CA 1
ATOM 2175 C C . ALA A 1 294 ? -15.117 13.609 25.469 1 98.31 294 ALA A C 1
ATOM 2177 O O . ALA A 1 294 ? -14.641 14.711 25.766 1 98.31 294 ALA A O 1
ATOM 2178 N N . LEU A 1 295 ? -14.883 13.062 24.328 1 98.56 295 LEU A N 1
ATOM 2179 C CA . LEU A 1 295 ? -14.156 13.719 23.25 1 98.56 295 LEU A CA 1
ATOM 2180 C C . LEU A 1 295 ? -15.117 14.352 22.25 1 98.56 295 LEU A C 1
ATOM 2182 O O . LEU A 1 295 ? -15.922 13.656 21.625 1 98.56 295 LEU A O 1
ATOM 2186 N N . ALA A 1 296 ? -15.086 15.617 22.156 1 98.62 296 ALA A N 1
ATOM 2187 C CA . ALA A 1 296 ? -15.828 16.312 21.094 1 98.62 296 ALA A CA 1
ATOM 2188 C C . ALA A 1 296 ? -14.977 16.469 19.844 1 98.62 296 ALA A C 1
ATOM 2190 O O . ALA A 1 296 ? -14.047 17.281 19.812 1 98.62 296 ALA A O 1
ATOM 2191 N N . ALA A 1 297 ? -15.258 15.711 18.828 1 98.12 297 ALA A N 1
ATOM 2192 C CA . ALA A 1 297 ? -14.578 15.734 17.531 1 98.12 297 ALA A CA 1
ATOM 2193 C C . ALA A 1 297 ? -15.539 16.109 16.406 1 98.12 297 ALA A C 1
ATOM 2195 O O . ALA A 1 297 ? -15.766 15.32 15.492 1 98.12 297 ALA A O 1
ATOM 2196 N N . ILE A 1 298 ? -15.992 17.328 16.422 1 97 298 ILE A N 1
ATOM 2197 C CA . ILE A 1 298 ? -17.078 17.719 15.523 1 97 298 ILE A CA 1
ATOM 2198 C C . ILE A 1 298 ? -16.562 18.719 14.484 1 97 298 ILE A C 1
ATOM 2200 O O . ILE A 1 298 ? -17.344 19.453 13.883 1 97 298 ILE A O 1
ATOM 2204 N N . GLY A 1 299 ? -15.289 18.781 14.344 1 95.31 299 GLY A N 1
ATOM 2205 C CA . GLY A 1 299 ? -14.695 19.656 13.344 1 95.31 299 GLY A CA 1
ATOM 2206 C C . GLY A 1 299 ? -13.781 20.719 13.953 1 95.31 299 GLY A C 1
ATOM 2207 O O . GLY A 1 299 ? -13.508 20.688 15.148 1 95.31 299 GLY A O 1
ATOM 2208 N N . ARG A 1 300 ? -13.227 21.594 13.102 1 96.69 300 ARG A N 1
ATOM 2209 C CA . ARG A 1 300 ? -12.305 22.656 13.492 1 96.69 300 ARG A CA 1
ATOM 2210 C C . ARG A 1 300 ? -12.734 24 12.914 1 96.69 300 ARG A C 1
ATOM 2212 O O . ARG A 1 300 ? -13.461 24.047 11.914 1 96.69 300 ARG A O 1
ATOM 2219 N N . THR A 1 301 ? -12.336 25.016 13.547 1 97.12 301 THR A N 1
ATOM 2220 C CA . THR A 1 301 ? -12.594 26.391 13.102 1 97.12 301 THR A CA 1
ATOM 2221 C C . THR A 1 301 ? -11.297 27.078 12.672 1 97.12 301 THR A C 1
ATOM 2223 O O . THR A 1 301 ? -10.305 27.047 13.398 1 97.12 301 THR A O 1
ATOM 2226 N N . PRO A 1 302 ? -11.344 27.703 11.445 1 98.31 302 PRO A N 1
ATOM 2227 C CA . PRO A 1 302 ? -10.117 28.375 11.008 1 98.31 302 PRO A CA 1
ATOM 2228 C C . PRO A 1 302 ? -9.695 29.5 11.945 1 98.31 302 PRO A C 1
ATOM 2230 O O . PRO A 1 302 ? -10.555 30.203 12.492 1 98.31 302 PRO A O 1
ATOM 2233 N N . VAL A 1 303 ? -8.391 29.641 12.133 1 98.12 303 VAL A N 1
ATOM 2234 C CA . VAL A 1 303 ? -7.844 30.781 12.867 1 98.12 303 VAL A CA 1
ATOM 2235 C C . VAL A 1 303 ? -7.641 31.953 11.914 1 98.12 303 VAL A C 1
ATOM 2237 O O . VAL A 1 303 ? -6.559 32.125 11.344 1 98.12 303 VAL A O 1
ATOM 2240 N N . ALA A 1 304 ? -8.672 32.75 11.805 1 97.81 304 ALA A N 1
ATOM 2241 C CA . ALA A 1 304 ? -8.656 33.875 10.891 1 97.81 304 ALA A CA 1
ATOM 2242 C C . ALA A 1 304 ? -8.914 35.188 11.641 1 97.81 304 ALA A C 1
ATOM 2244 O O . ALA A 1 304 ? -9.531 35.188 12.703 1 97.81 304 ALA A O 1
ATOM 2245 N N . ASP A 1 305 ? -8.391 36.25 11.109 1 97.5 305 ASP A N 1
ATOM 2246 C CA . ASP A 1 305 ? -8.523 37.594 11.688 1 97.5 305 ASP A CA 1
ATOM 2247 C C . ASP A 1 305 ? -8.992 38.594 10.641 1 97.5 305 ASP A C 1
ATOM 2249 O O . ASP A 1 305 ? -8.266 38.875 9.688 1 97.5 305 ASP A O 1
ATOM 2253 N N . PRO A 1 306 ? -10.141 39.188 10.875 1 96.5 306 PRO A N 1
ATOM 2254 C CA . PRO A 1 306 ? -10.656 40.156 9.906 1 96.5 306 PRO A CA 1
ATOM 2255 C C . PRO A 1 306 ? -9.719 41.344 9.703 1 96.5 306 PRO A C 1
ATOM 2257 O O . PRO A 1 306 ? -9.742 42 8.648 1 96.5 306 PRO A O 1
ATOM 2260 N N . SER A 1 307 ? -8.922 41.656 10.641 1 97.19 307 SER A N 1
ATOM 2261 C CA . SER A 1 307 ? -8.039 42.812 10.57 1 97.19 307 SER A CA 1
ATOM 2262 C C . SER A 1 307 ? -6.984 42.656 9.477 1 97.19 307 SER A C 1
ATOM 2264 O O . SER A 1 307 ? -6.316 43.594 9.086 1 97.19 307 SER A O 1
ATOM 2266 N N . TRP A 1 308 ? -6.859 41.438 8.953 1 98 308 TRP A N 1
ATOM 2267 C CA . TRP A 1 308 ? -5.879 41.188 7.902 1 98 308 TRP A CA 1
ATOM 2268 C C . TRP A 1 308 ? -6.258 41.875 6.605 1 98 308 TRP A C 1
ATOM 2270 O O . TRP A 1 308 ? -5.41 42.094 5.734 1 98 308 TRP A O 1
ATOM 2280 N N . GLY A 1 309 ? -7.559 42.188 6.469 1 97.88 309 GLY A N 1
ATOM 2281 C CA . GLY A 1 309 ? -8.023 42.906 5.305 1 97.88 309 GLY A CA 1
ATOM 2282 C C . GLY A 1 309 ? -8.258 42.031 4.094 1 97.88 309 GLY A C 1
ATOM 2283 O O . GLY A 1 309 ? -8.336 42.531 2.967 1 97.88 309 GLY A O 1
ATOM 2284 N N . VAL A 1 310 ? -8.312 40.75 4.277 1 98.44 310 VAL A N 1
ATOM 2285 C CA . VAL A 1 310 ? -8.586 39.812 3.184 1 98.44 310 VAL A CA 1
ATOM 2286 C C . VAL A 1 310 ? -10.016 39.312 3.285 1 98.44 310 VAL A C 1
ATOM 2288 O O . VAL A 1 310 ? -10.633 39.375 4.352 1 98.44 310 VAL A O 1
ATOM 2291 N N . ALA A 1 311 ? -10.547 38.781 2.166 1 98.56 311 ALA A N 1
ATOM 2292 C CA . ALA A 1 311 ? -11.914 38.25 2.135 1 98.56 311 ALA A CA 1
ATOM 2293 C C . ALA A 1 311 ? -12.008 36.938 2.887 1 98.56 311 ALA A C 1
ATOM 2295 O O . ALA A 1 311 ? -11.172 36.031 2.711 1 98.56 311 ALA A O 1
ATOM 2296 N N . LEU A 1 312 ? -13.016 36.844 3.721 1 98.44 312 LEU A N 1
ATOM 2297 C CA . LEU A 1 312 ? -13.344 35.625 4.43 1 98.44 312 LEU A CA 1
ATOM 2298 C C . LEU A 1 312 ? -14.633 35 3.896 1 98.44 312 LEU A C 1
ATOM 2300 O O . LEU A 1 312 ? -15.547 35.719 3.498 1 98.44 312 LEU A O 1
ATOM 2304 N N . THR A 1 313 ? -14.68 33.688 3.863 1 98.25 313 THR A N 1
ATOM 2305 C CA . THR A 1 313 ? -15.914 33 3.492 1 98.25 313 THR A CA 1
ATOM 2306 C C . THR A 1 313 ? -16.922 33.062 4.633 1 98.25 313 THR A C 1
ATOM 2308 O O . THR A 1 313 ? -16.609 33.531 5.73 1 98.25 313 THR A O 1
ATOM 2311 N N . GLU A 1 314 ? -18.125 32.562 4.355 1 97 314 GLU A N 1
ATOM 2312 C CA . GLU A 1 314 ? -19.172 32.5 5.367 1 97 314 GLU A CA 1
ATOM 2313 C C . GLU A 1 314 ? -18.781 31.609 6.543 1 97 314 GLU A C 1
ATOM 2315 O O . GLU A 1 314 ? -19.172 31.875 7.684 1 97 314 GLU A O 1
ATOM 2320 N N . SER A 1 315 ? -17.969 30.656 6.258 1 95.94 315 SER A N 1
ATOM 2321 C CA . SER A 1 315 ? -17.547 29.719 7.293 1 95.94 315 SER A CA 1
ATOM 2322 C C . SER A 1 315 ? -16.328 30.234 8.039 1 95.94 315 SER A C 1
ATOM 2324 O O . SER A 1 315 ? -15.781 29.547 8.906 1 95.94 315 SER A O 1
ATOM 2326 N N . GLY A 1 316 ? -15.812 31.375 7.66 1 97.44 316 GLY A N 1
ATOM 2327 C CA . GLY A 1 316 ? -14.734 32.031 8.391 1 97.44 316 GLY A CA 1
ATOM 2328 C C . GLY A 1 316 ? -13.359 31.719 7.82 1 97.44 316 GLY A C 1
ATOM 2329 O O . GLY A 1 316 ? -12.344 32.156 8.367 1 97.44 316 GLY A O 1
ATOM 2330 N N . HIS A 1 317 ? -13.32 31.047 6.695 1 98.62 317 HIS A N 1
ATOM 2331 C CA . HIS A 1 317 ? -12.047 30.734 6.059 1 98.62 317 HIS A CA 1
ATOM 2332 C C . HIS A 1 317 ? -11.562 31.891 5.188 1 98.62 317 HIS A C 1
ATOM 2334 O O . HIS A 1 317 ? -12.359 32.688 4.703 1 98.62 317 HIS A O 1
ATOM 2340 N N . VAL A 1 318 ? -10.242 31.938 5.043 1 98.88 318 VAL A N 1
ATOM 2341 C CA . VAL A 1 318 ? -9.703 32.875 4.066 1 98.88 318 VAL A CA 1
ATOM 2342 C C . VAL A 1 318 ? -10.031 32.406 2.654 1 98.88 318 VAL A C 1
ATOM 2344 O O . VAL A 1 318 ? -9.68 31.297 2.268 1 98.88 318 VAL A O 1
ATOM 2347 N N . ALA A 1 319 ? -10.719 33.25 1.892 1 98.62 319 ALA A N 1
ATOM 2348 C CA . ALA A 1 319 ? -11.07 32.875 0.519 1 98.62 319 ALA A CA 1
ATOM 2349 C C . ALA A 1 319 ? -9.836 32.906 -0.382 1 98.62 319 ALA A C 1
ATOM 2351 O O . ALA A 1 319 ? -9.094 33.875 -0.405 1 98.62 319 ALA A O 1
ATOM 2352 N N . THR A 1 320 ? -9.578 31.844 -1.051 1 98.56 320 THR A N 1
ATOM 2353 C CA . THR A 1 320 ? -8.453 31.75 -1.979 1 98.56 320 THR A CA 1
ATOM 2354 C C . THR A 1 320 ? -8.875 31.062 -3.273 1 98.56 320 THR A C 1
ATOM 2356 O O . THR A 1 320 ? -9.891 30.375 -3.312 1 98.56 320 THR A O 1
ATOM 2359 N N . ASP A 1 321 ? -8.164 31.328 -4.359 1 98.12 321 ASP A N 1
ATOM 2360 C CA . ASP A 1 321 ? -8.312 30.5 -5.551 1 98.12 321 ASP A CA 1
ATOM 2361 C C . ASP A 1 321 ? -7.477 29.219 -5.438 1 98.12 321 ASP A C 1
ATOM 2363 O O . ASP A 1 321 ? -6.934 28.922 -4.375 1 98.12 321 ASP A O 1
ATOM 2367 N N . ALA A 1 322 ? -7.391 28.453 -6.527 1 97.56 322 ALA A N 1
ATOM 2368 C CA . ALA A 1 322 ? -6.766 27.125 -6.504 1 97.56 322 ALA A CA 1
ATOM 2369 C C . ALA A 1 322 ? -5.246 27.234 -6.426 1 97.56 322 ALA A C 1
ATOM 2371 O O . ALA A 1 322 ? -4.555 26.25 -6.16 1 97.56 322 ALA A O 1
ATOM 2372 N N . PHE A 1 323 ? -4.691 28.469 -6.566 1 98.56 323 PHE A N 1
ATOM 2373 C CA . PHE A 1 323 ? -3.258 28.703 -6.457 1 98.56 323 PHE A CA 1
ATOM 2374 C C . PHE A 1 323 ? -2.902 29.234 -5.07 1 98.56 323 PHE A C 1
ATOM 2376 O O . PHE A 1 323 ? -1.725 29.391 -4.742 1 98.56 323 PHE A O 1
ATOM 2383 N N . GLY A 1 324 ? -3.895 29.562 -4.219 1 98.69 324 GLY A N 1
ATOM 2384 C CA . GLY A 1 324 ? -3.684 30.078 -2.881 1 98.69 324 GLY A CA 1
ATOM 2385 C C . GLY A 1 324 ? -3.732 31.594 -2.818 1 98.69 324 GLY A C 1
ATOM 2386 O O . GLY A 1 324 ? -3.441 32.188 -1.779 1 98.69 324 GLY A O 1
ATOM 2387 N N . ARG A 1 325 ? -4.145 32.281 -3.922 1 98.69 325 ARG A N 1
ATOM 2388 C CA . ARG A 1 325 ? -4.223 33.719 -3.971 1 98.69 325 ARG A CA 1
ATOM 2389 C C . ARG A 1 325 ? -5.457 34.25 -3.236 1 98.69 325 ARG A C 1
ATOM 2391 O O . ARG A 1 325 ? -6.551 33.688 -3.393 1 98.69 325 ARG A O 1
ATOM 2398 N N . THR A 1 326 ? -5.23 35.281 -2.402 1 98.69 326 THR A N 1
ATOM 2399 C CA . THR A 1 326 ? -6.367 36 -1.829 1 98.69 326 THR A CA 1
ATOM 2400 C C . THR A 1 326 ? -6.832 37.094 -2.762 1 98.69 326 THR A C 1
ATOM 2402 O O . THR A 1 326 ? -6.355 37.219 -3.893 1 98.69 326 THR A O 1
ATOM 2405 N N . ASN A 1 327 ? -7.836 37.906 -2.24 1 98.5 327 ASN A N 1
ATOM 2406 C CA . ASN A 1 327 ? -8.312 39.031 -3.027 1 98.5 327 ASN A CA 1
ATOM 2407 C C . ASN A 1 327 ? -7.359 40.219 -2.943 1 98.5 327 ASN A C 1
ATOM 2409 O O . ASN A 1 327 ? -7.605 41.281 -3.545 1 98.5 327 ASN A O 1
ATOM 2413 N N . LYS A 1 328 ? -6.262 40.125 -2.197 1 98.06 328 LYS A N 1
ATOM 2414 C CA . LYS A 1 328 ? -5.27 41.188 -2.055 1 98.06 328 LYS A CA 1
ATOM 2415 C C . LYS A 1 328 ? -3.943 40.812 -2.695 1 98.06 328 LYS A C 1
ATOM 2417 O O . LYS A 1 328 ? -3.441 39.688 -2.463 1 98.06 328 LYS A O 1
ATOM 2422 N N . SER A 1 329 ? -3.41 41.656 -3.531 1 96.88 329 SER A N 1
ATOM 2423 C CA . SER A 1 329 ? -2.154 41.406 -4.227 1 96.88 329 SER A CA 1
ATOM 2424 C C . SER A 1 329 ? -1.024 41.125 -3.238 1 96.88 329 SER A C 1
ATOM 2426 O O . SER A 1 329 ? -0.875 41.844 -2.244 1 96.88 329 SER A O 1
ATOM 2428 N N . GLY A 1 330 ? -0.33 40 -3.453 1 97.75 330 GLY A N 1
ATOM 2429 C CA . GLY A 1 330 ? 0.832 39.688 -2.641 1 97.75 330 GLY A CA 1
ATOM 2430 C C . GLY A 1 330 ? 0.476 38.969 -1.355 1 97.75 330 GLY A C 1
ATOM 2431 O O . GLY A 1 330 ? 1.355 38.625 -0.554 1 97.75 330 GLY A O 1
ATOM 2432 N N . ILE A 1 331 ? -0.824 38.781 -1.104 1 98.75 331 ILE A N 1
ATOM 2433 C CA . ILE A 1 331 ? -1.282 38.062 0.092 1 98.75 331 ILE A CA 1
ATOM 2434 C C . ILE A 1 331 ? -1.846 36.719 -0.292 1 98.75 331 ILE A C 1
ATOM 2436 O O . ILE A 1 331 ? -2.729 36.625 -1.148 1 98.75 331 ILE A O 1
ATOM 2440 N N . TRP A 1 332 ? -1.332 35.656 0.331 1 98.88 332 TRP A N 1
ATOM 2441 C CA . TRP A 1 332 ? -1.68 34.281 0.065 1 98.88 332 TRP A CA 1
ATOM 2442 C C . TRP A 1 332 ? -2.16 33.594 1.335 1 98.88 332 TRP A C 1
ATOM 2444 O O . TRP A 1 332 ? -1.954 34.094 2.441 1 98.88 332 TRP A O 1
ATOM 2454 N N . ALA A 1 333 ? -2.869 32.438 1.192 1 98.94 333 ALA A N 1
ATOM 2455 C CA . ALA A 1 333 ? -3.254 31.609 2.342 1 98.94 333 ALA A CA 1
ATOM 2456 C C . ALA A 1 333 ? -3.158 30.125 2.014 1 98.94 333 ALA A C 1
ATOM 2458 O O . ALA A 1 333 ? -3.316 29.719 0.858 1 98.94 333 ALA A O 1
ATOM 2459 N N . VAL A 1 334 ? -2.941 29.328 3.023 1 98.81 334 VAL A N 1
ATOM 2460 C CA . VAL A 1 334 ? -2.664 27.922 2.811 1 98.81 334 VAL A CA 1
ATOM 2461 C C . VAL A 1 334 ? -3.119 27.109 4.027 1 98.81 334 VAL A C 1
ATOM 2463 O O . VAL A 1 334 ? -3.072 27.609 5.156 1 98.81 334 VAL A O 1
ATOM 2466 N N . GLY A 1 335 ? -3.553 25.844 3.752 1 98.62 335 GLY A N 1
ATOM 2467 C CA . GLY A 1 335 ? -3.852 24.906 4.824 1 98.62 335 GLY A CA 1
ATOM 2468 C C . GLY A 1 335 ? -5.246 25.078 5.391 1 98.62 335 GLY A C 1
ATOM 2469 O O . GLY A 1 335 ? -6.176 25.438 4.672 1 98.62 335 GLY A O 1
ATOM 2470 N N . ASP A 1 336 ? -5.367 24.797 6.672 1 98.5 336 ASP A N 1
ATOM 2471 C CA . ASP A 1 336 ? -6.68 24.656 7.289 1 98.5 336 ASP A CA 1
ATOM 2472 C C . ASP A 1 336 ? -7.363 26 7.457 1 98.5 336 ASP A C 1
ATOM 2474 O O . ASP A 1 336 ? -8.562 26.078 7.746 1 98.5 336 ASP A O 1
ATOM 2478 N N . VAL A 1 337 ? -6.645 27.094 7.262 1 98.81 337 VAL A N 1
ATOM 2479 C CA . VAL A 1 337 ? -7.262 28.422 7.316 1 98.81 337 VAL A CA 1
ATOM 2480 C C . VAL A 1 337 ? -8.062 28.672 6.039 1 98.81 337 VAL A C 1
ATOM 2482 O O . VAL A 1 337 ? -8.891 29.578 5.988 1 98.81 337 VAL A O 1
ATOM 2485 N N . THR A 1 338 ? -7.836 27.844 5.012 1 98.75 338 THR A N 1
ATOM 2486 C CA . THR A 1 338 ? -8.547 27.953 3.742 1 98.75 338 THR A CA 1
ATOM 2487 C C . THR A 1 338 ? -9.625 26.891 3.625 1 98.75 338 THR A C 1
ATOM 2489 O O . THR A 1 338 ? -9.594 25.891 4.348 1 98.75 338 THR A O 1
ATOM 2492 N N . PRO A 1 339 ? -10.609 27.094 2.727 1 97.44 339 PRO A N 1
ATOM 2493 C CA . PRO A 1 339 ? -11.641 26.078 2.539 1 97.44 339 PRO A CA 1
ATOM 2494 C C . PRO A 1 339 ? -11.086 24.766 1.96 1 97.44 339 PRO A C 1
ATOM 2496 O O . PRO A 1 339 ? -10.109 24.797 1.211 1 97.44 339 PRO A O 1
ATOM 2499 N N . GLY A 1 340 ? -11.82 23.656 2.264 1 94.88 340 GLY A N 1
ATOM 2500 C CA . GLY A 1 340 ? -11.438 22.359 1.736 1 94.88 340 GLY A CA 1
ATOM 2501 C C . GLY A 1 340 ? -11.039 21.359 2.816 1 94.88 340 GLY A C 1
ATOM 2502 O O . GLY A 1 340 ? -11.25 21.625 4.004 1 94.88 340 GLY A O 1
ATOM 2503 N N . HIS A 1 341 ? -10.422 20.234 2.395 1 94.06 341 HIS A N 1
ATOM 2504 C CA . HIS A 1 341 ? -10.031 19.188 3.334 1 94.06 341 HIS A CA 1
ATOM 2505 C C . HIS A 1 341 ? -8.914 19.672 4.258 1 94.06 341 HIS A C 1
ATOM 2507 O O . HIS A 1 341 ? -7.965 20.312 3.809 1 94.06 341 HIS A O 1
ATOM 2513 N N . ALA A 1 342 ? -9.062 19.438 5.473 1 96.31 342 ALA A N 1
ATOM 2514 C CA . ALA A 1 342 ? -8.031 19.781 6.449 1 96.31 342 ALA A CA 1
ATOM 2515 C C . ALA A 1 342 ? -7.02 18.641 6.59 1 96.31 342 ALA A C 1
ATOM 2517 O O . ALA A 1 342 ? -7.031 17.906 7.578 1 96.31 342 ALA A O 1
ATOM 2518 N N . LEU A 1 343 ? -6.168 18.469 5.625 1 98.06 343 LEU A N 1
ATOM 2519 C CA . LEU A 1 343 ? -5.191 17.391 5.527 1 98.06 343 LEU A CA 1
ATOM 2520 C C . LEU A 1 343 ? -3.785 17.953 5.316 1 98.06 343 LEU A C 1
ATOM 2522 O O . LEU A 1 343 ? -3.59 18.875 4.512 1 98.06 343 LEU A O 1
ATOM 2526 N N . ALA A 1 344 ? -2.844 17.406 6.016 1 98.5 344 ALA A N 1
ATOM 2527 C CA . ALA A 1 344 ? -1.467 17.891 5.949 1 98.5 344 ALA A CA 1
ATOM 2528 C C . ALA A 1 344 ? -0.926 17.797 4.523 1 98.5 344 ALA A C 1
ATOM 2530 O O . ALA A 1 344 ? -0.258 18.719 4.051 1 98.5 344 ALA A O 1
ATOM 2531 N N . HIS A 1 345 ? -1.18 16.703 3.824 1 98.62 345 HIS A N 1
ATOM 2532 C CA . HIS A 1 345 ? -0.634 16.531 2.482 1 98.62 345 HIS A CA 1
ATOM 2533 C C . HIS A 1 345 ? -1.305 17.469 1.49 1 98.62 345 HIS A C 1
ATOM 2535 O O . HIS A 1 345 ? -0.688 17.891 0.504 1 98.62 345 HIS A O 1
ATOM 2541 N N . ARG A 1 346 ? -2.547 17.844 1.64 1 98.56 346 ARG A N 1
ATOM 2542 C CA . ARG A 1 346 ? -3.139 18.922 0.856 1 98.56 346 ARG A CA 1
ATOM 2543 C C . ARG A 1 346 ? -2.391 20.234 1.078 1 98.56 346 ARG A C 1
ATOM 2545 O O . ARG A 1 346 ? -2.092 20.953 0.123 1 98.56 346 ARG A O 1
ATOM 2552 N N . ALA A 1 347 ? -2.15 20.516 2.357 1 98.81 347 ALA A N 1
ATOM 2553 C CA . ALA A 1 347 ? -1.437 21.734 2.719 1 98.81 347 ALA A CA 1
ATOM 2554 C C . ALA A 1 347 ? -0.04 21.75 2.105 1 98.81 347 ALA A C 1
ATOM 2556 O O . ALA A 1 347 ? 0.431 22.797 1.655 1 98.81 347 ALA A O 1
ATOM 2557 N N . PHE A 1 348 ? 0.67 20.578 2.125 1 98.81 348 PHE A N 1
ATOM 2558 C CA . PHE A 1 348 ? 1.967 20.484 1.465 1 98.81 348 PHE A CA 1
ATOM 2559 C C . PHE A 1 348 ? 1.86 20.891 0 1 98.81 348 PHE A C 1
ATOM 2561 O O . PHE A 1 348 ? 2.662 21.688 -0.487 1 98.81 348 PHE A O 1
ATOM 2568 N N . GLU A 1 349 ? 0.916 20.328 -0.644 1 98.75 349 GLU A N 1
ATOM 2569 C CA . GLU A 1 349 ? 0.728 20.609 -2.064 1 98.75 349 GLU A CA 1
ATOM 2570 C C . GLU A 1 349 ? 0.439 22.078 -2.307 1 98.75 349 GLU A C 1
ATOM 2572 O O . GLU A 1 349 ? 1.006 22.688 -3.217 1 98.75 349 GLU A O 1
ATOM 2577 N N . GLN A 1 350 ? -0.451 22.625 -1.535 1 98.81 350 GLN A N 1
ATOM 2578 C CA . GLN A 1 350 ? -0.75 24.047 -1.633 1 98.81 350 GLN A CA 1
ATOM 2579 C C . GLN A 1 350 ? 0.513 24.891 -1.471 1 98.81 350 GLN A C 1
ATOM 2581 O O . GLN A 1 350 ? 0.727 25.844 -2.217 1 98.81 350 GLN A O 1
ATOM 2586 N N . GLY A 1 351 ? 1.301 24.531 -0.437 1 98.88 351 GLY A N 1
ATOM 2587 C CA . GLY A 1 351 ? 2.523 25.266 -0.173 1 98.88 351 GLY A CA 1
ATOM 2588 C C . GLY A 1 351 ? 3.484 25.281 -1.347 1 98.88 351 GLY A C 1
ATOM 2589 O O . GLY A 1 351 ? 4.035 26.312 -1.702 1 98.88 351 GLY A O 1
ATOM 2590 N N . ILE A 1 352 ? 3.672 24.141 -1.96 1 98.75 352 ILE A N 1
ATOM 2591 C CA . ILE A 1 352 ? 4.551 24.016 -3.115 1 98.75 352 ILE A CA 1
ATOM 2592 C C . ILE A 1 352 ? 4.012 24.875 -4.266 1 98.75 352 ILE A C 1
ATOM 2594 O O . ILE A 1 352 ? 4.766 25.609 -4.902 1 98.75 352 ILE A O 1
ATOM 2598 N N . VAL A 1 353 ? 2.73 24.828 -4.523 1 98.81 353 VAL A N 1
ATOM 2599 C CA . VAL A 1 353 ? 2.09 25.562 -5.609 1 98.81 353 VAL A CA 1
ATOM 2600 C C . VAL A 1 353 ? 2.242 27.062 -5.387 1 98.81 353 VAL A C 1
ATOM 2602 O O . VAL A 1 353 ? 2.553 27.812 -6.32 1 98.81 353 VAL A O 1
ATOM 2605 N N . ILE A 1 354 ? 2.023 27.531 -4.16 1 98.88 354 ILE A N 1
ATOM 2606 C CA . ILE A 1 354 ? 2.146 28.938 -3.83 1 98.88 354 ILE A CA 1
ATOM 2607 C C . ILE A 1 354 ? 3.578 29.406 -4.09 1 98.88 354 ILE A C 1
ATOM 2609 O O . ILE A 1 354 ? 3.795 30.406 -4.773 1 98.88 354 ILE A O 1
ATOM 2613 N N . ALA A 1 355 ? 4.574 28.688 -3.562 1 98.88 355 ALA A N 1
ATOM 2614 C CA . ALA A 1 355 ? 5.98 29.062 -3.719 1 98.88 355 ALA A CA 1
ATOM 2615 C C . ALA A 1 355 ? 6.363 29.141 -5.191 1 98.88 355 ALA A C 1
ATOM 2617 O O . ALA A 1 355 ? 7.027 30.094 -5.613 1 98.88 355 ALA A O 1
ATOM 2618 N N . GLU A 1 356 ? 5.934 28.172 -5.945 1 98.81 356 GLU A N 1
ATOM 2619 C CA . GLU A 1 356 ? 6.277 28.125 -7.363 1 98.81 356 GLU A CA 1
ATOM 2620 C C . GLU A 1 356 ? 5.574 29.25 -8.133 1 98.81 356 GLU A C 1
ATOM 2622 O O . GLU A 1 356 ? 6.141 29.812 -9.07 1 98.81 356 GLU A O 1
ATOM 2627 N N . THR A 1 357 ? 4.352 29.484 -7.766 1 98.75 357 THR A N 1
ATOM 2628 C CA . THR A 1 357 ? 3.625 30.578 -8.398 1 98.75 357 THR A CA 1
ATOM 2629 C C . THR A 1 357 ? 4.309 31.922 -8.109 1 98.75 357 THR A C 1
ATOM 2631 O O . THR A 1 357 ? 4.492 32.719 -9.016 1 98.75 357 THR A O 1
ATOM 2634 N N . ILE A 1 358 ? 4.68 32.188 -6.871 1 98.69 358 ILE A N 1
ATOM 2635 C CA . ILE A 1 358 ? 5.367 33.406 -6.48 1 98.69 358 ILE A CA 1
ATOM 2636 C C . ILE A 1 358 ? 6.676 33.531 -7.254 1 98.69 358 ILE A C 1
ATOM 2638 O O . ILE A 1 358 ? 7.059 34.625 -7.668 1 98.69 358 ILE A O 1
ATOM 2642 N N . ALA A 1 359 ? 7.344 32.438 -7.477 1 98.38 359 ALA A N 1
ATOM 2643 C CA . ALA A 1 359 ? 8.641 32.406 -8.148 1 98.38 359 ALA A CA 1
ATOM 2644 C C . ALA A 1 359 ? 8.484 32.594 -9.648 1 98.38 359 ALA A C 1
ATOM 2646 O O . ALA A 1 359 ? 9.469 32.656 -10.383 1 98.38 359 ALA A O 1
ATOM 2647 N N . GLY A 1 360 ? 7.297 32.625 -10.133 1 97.88 360 GLY A N 1
ATOM 2648 C CA . GLY A 1 360 ? 7.055 32.875 -11.547 1 97.88 360 GLY A CA 1
ATOM 2649 C C . GLY A 1 360 ? 7.035 31.594 -12.375 1 97.88 360 GLY A C 1
ATOM 2650 O O . GLY A 1 360 ? 7.117 31.656 -13.602 1 97.88 360 GLY A O 1
ATOM 2651 N N . LEU A 1 361 ? 6.961 30.5 -11.664 1 97.44 361 LEU A N 1
ATOM 2652 C CA . LEU A 1 361 ? 6.797 29.234 -12.383 1 97.44 361 LEU A CA 1
ATOM 2653 C C . LEU A 1 361 ? 5.336 29 -12.758 1 97.44 361 LEU A C 1
ATOM 2655 O O . LEU A 1 361 ? 4.488 29.859 -12.516 1 97.44 361 LEU A O 1
ATOM 2659 N N . ASN A 1 362 ? 5.016 27.922 -13.453 1 96.62 362 ASN A N 1
ATOM 2660 C CA . ASN A 1 362 ? 3.664 27.625 -13.922 1 96.62 362 ASN A CA 1
ATOM 2661 C C . ASN A 1 362 ? 3.176 26.281 -13.406 1 96.62 362 ASN A C 1
ATOM 2663 O O . ASN A 1 362 ? 2.854 25.391 -14.195 1 96.62 362 ASN A O 1
ATOM 2667 N N . PRO A 1 363 ? 3.037 26.203 -12.062 1 97.25 363 PRO A N 1
ATOM 2668 C CA . PRO A 1 363 ? 2.541 24.938 -11.531 1 97.25 363 PRO A CA 1
ATOM 2669 C C . PRO A 1 363 ? 1.078 24.672 -11.875 1 97.25 363 PRO A C 1
ATOM 2671 O O . PRO A 1 363 ? 0.332 25.625 -12.156 1 97.25 363 PRO A O 1
ATOM 2674 N N . LYS A 1 364 ? 0.674 23.391 -11.906 1 96.75 364 LYS A N 1
ATOM 2675 C CA . LYS A 1 364 ? -0.752 23.078 -11.914 1 96.75 364 LYS A CA 1
ATOM 2676 C C . LYS A 1 364 ? -1.405 23.453 -10.586 1 96.75 364 LYS A C 1
ATOM 2678 O O . LYS A 1 364 ? -0.814 23.25 -9.523 1 96.75 364 LYS A O 1
ATOM 2683 N N . PRO A 1 365 ? -2.605 24.031 -10.664 1 97.44 365 PRO A N 1
ATOM 2684 C CA . PRO A 1 365 ? -3.289 24.328 -9.406 1 97.44 365 PRO A CA 1
ATOM 2685 C C . PRO A 1 365 ? -3.686 23.062 -8.641 1 97.44 365 PRO A C 1
ATOM 2687 O O . PRO A 1 365 ? -3.771 21.984 -9.227 1 97.44 365 PRO A O 1
ATOM 2690 N N . VAL A 1 366 ? -3.912 23.188 -7.367 1 97.69 366 VAL A N 1
ATOM 2691 C CA . VAL A 1 366 ? -4.352 22.062 -6.547 1 97.69 366 VAL A CA 1
ATOM 2692 C C . VAL A 1 366 ? -5.73 21.594 -7 1 97.69 366 VAL A C 1
ATOM 2694 O O . VAL A 1 366 ? -6.656 22.406 -7.125 1 97.69 366 VAL A O 1
ATOM 2697 N N . ASP A 1 367 ? -5.82 20.328 -7.309 1 97.25 367 ASP A N 1
ATOM 2698 C CA . ASP A 1 367 ? -7.098 19.703 -7.629 1 97.25 367 ASP A CA 1
ATOM 2699 C C . ASP A 1 367 ? -7.625 18.891 -6.445 1 97.25 367 ASP A C 1
ATOM 2701 O O . ASP A 1 367 ? -7.117 17.812 -6.152 1 97.25 367 ASP A O 1
ATOM 2705 N N . GLU A 1 368 ? -8.703 19.391 -5.887 1 96.62 368 GLU A N 1
ATOM 2706 C CA . GLU A 1 368 ? -9.234 18.812 -4.66 1 96.62 368 GLU A CA 1
ATOM 2707 C C . GLU A 1 368 ? -9.664 17.359 -4.875 1 96.62 368 GLU A C 1
ATOM 2709 O O . GLU A 1 368 ? -9.648 16.562 -3.939 1 96.62 368 GLU A O 1
ATOM 2714 N N . ASN A 1 369 ? -9.961 16.984 -6.078 1 96.44 369 ASN A N 1
ATOM 2715 C CA . ASN A 1 369 ? -10.438 15.633 -6.379 1 96.44 369 ASN A CA 1
ATOM 2716 C C . ASN A 1 369 ? -9.297 14.625 -6.367 1 96.44 369 ASN A C 1
ATOM 2718 O O . ASN A 1 369 ? -9.531 13.414 -6.359 1 96.44 369 ASN A O 1
ATOM 2722 N N . THR A 1 370 ? -8.102 15.109 -6.305 1 98.19 370 THR A N 1
ATOM 2723 C CA . THR A 1 370 ? -6.953 14.203 -6.371 1 98.19 370 THR A CA 1
ATOM 2724 C C . THR A 1 370 ? -6.301 14.062 -5 1 98.19 370 THR A C 1
ATOM 2726 O O . THR A 1 370 ? -5.273 13.391 -4.863 1 98.19 370 THR A O 1
ATOM 2729 N N . VAL A 1 371 ? -6.844 14.68 -3.955 1 98.56 371 VAL A N 1
ATOM 2730 C CA . VAL A 1 371 ? -6.297 14.617 -2.602 1 98.56 371 VAL A CA 1
ATOM 2731 C C . VAL A 1 371 ? -6.918 13.445 -1.847 1 98.56 371 VAL A C 1
ATOM 2733 O O . VAL A 1 371 ? -8.102 13.477 -1.505 1 98.56 371 VAL A O 1
ATOM 2736 N N . PRO A 1 372 ? -6.133 12.43 -1.536 1 98.75 372 PRO A N 1
ATOM 2737 C CA . PRO A 1 372 ? -6.715 11.281 -0.836 1 98.75 372 PRO A CA 1
ATOM 2738 C C . PRO A 1 372 ? -7.102 11.609 0.606 1 98.75 372 PRO A C 1
ATOM 2740 O O . PRO A 1 372 ? -6.383 12.336 1.292 1 98.75 372 PRO A O 1
ATOM 2743 N N . GLN A 1 373 ? -8.188 11.07 1.012 1 98.5 373 GLN A N 1
ATOM 2744 C CA . GLN A 1 373 ? -8.617 11.117 2.406 1 98.5 373 GLN A CA 1
ATOM 2745 C C . GLN A 1 373 ? -8.422 9.766 3.086 1 98.5 373 GLN A C 1
ATOM 2747 O O . GLN A 1 373 ? -8.773 8.727 2.525 1 98.5 373 GLN A O 1
ATOM 2752 N N . ILE A 1 374 ? -7.871 9.805 4.289 1 98.62 374 ILE A N 1
ATOM 2753 C CA . ILE A 1 374 ? -7.586 8.57 5.012 1 98.62 374 ILE A CA 1
ATOM 2754 C C . ILE A 1 374 ? -8.172 8.648 6.418 1 98.62 374 ILE A C 1
ATOM 2756 O O . ILE A 1 374 ? -8.148 9.711 7.051 1 98.62 374 ILE A O 1
ATOM 2760 N N . VAL A 1 375 ? -8.727 7.605 6.867 1 98.62 375 VAL A N 1
ATOM 2761 C CA . VAL A 1 375 ? -9.07 7.395 8.266 1 98.62 375 VAL A CA 1
ATOM 2762 C C . VAL A 1 375 ? -8.336 6.172 8.805 1 98.62 375 VAL A C 1
ATOM 2764 O O . VAL A 1 375 ? -8.562 5.051 8.344 1 98.62 375 VAL A O 1
ATOM 2767 N N . PHE A 1 376 ? -7.484 6.371 9.805 1 98.38 376 PHE A N 1
ATOM 2768 C CA . PHE A 1 376 ? -6.641 5.309 10.336 1 98.38 376 PHE A CA 1
ATOM 2769 C C . PHE A 1 376 ? -7.371 4.531 11.422 1 98.38 376 PHE A C 1
ATOM 2771 O O . PHE A 1 376 ? -6.812 4.277 12.492 1 98.38 376 PHE A O 1
ATOM 2778 N N . SER A 1 377 ? -8.586 4.23 11.164 1 97.75 377 SER A N 1
ATOM 2779 C CA . SER A 1 377 ? -9.359 3.32 12 1 97.75 377 SER A CA 1
ATOM 2780 C C . SER A 1 377 ? -8.945 1.871 11.773 1 97.75 377 SER A C 1
ATOM 2782 O O . SER A 1 377 ? -8.031 1.598 10.992 1 97.75 377 SER A O 1
ATOM 2784 N N . SER A 1 378 ? -9.609 0.957 12.578 1 95.56 378 SER A N 1
ATOM 2785 C CA . SER A 1 378 ? -9.461 -0.478 12.344 1 95.56 378 SER A CA 1
ATOM 2786 C C . SER A 1 378 ? -10.789 -1.104 11.922 1 95.56 378 SER A C 1
ATOM 2788 O O . SER A 1 378 ? -11.695 -1.257 12.742 1 95.56 378 SER A O 1
ATOM 2790 N N . PRO A 1 379 ? -10.93 -1.496 10.625 1 96.88 379 PRO A N 1
ATOM 2791 C CA . PRO A 1 379 ? -9.969 -1.338 9.531 1 96.88 379 PRO A CA 1
ATOM 2792 C C . PRO A 1 379 ? -9.836 0.111 9.07 1 96.88 379 PRO A C 1
ATOM 2794 O O . PRO A 1 379 ? -10.617 0.971 9.492 1 96.88 379 PRO A O 1
ATOM 2797 N N . GLU A 1 380 ? -8.812 0.367 8.227 1 98.44 380 GLU A N 1
ATOM 2798 C CA . GLU A 1 380 ? -8.609 1.695 7.66 1 98.44 380 GLU A CA 1
ATOM 2799 C C . GLU A 1 380 ? -9.633 1.99 6.566 1 98.44 380 GLU A C 1
ATOM 2801 O O . GLU A 1 380 ? -10.203 1.069 5.977 1 98.44 380 GLU A O 1
ATOM 2806 N N . ALA A 1 381 ? -9.898 3.219 6.383 1 98.75 381 ALA A N 1
ATOM 2807 C CA . ALA A 1 381 ? -10.68 3.695 5.25 1 98.75 381 ALA A CA 1
ATOM 2808 C C . ALA A 1 381 ? -9.898 4.711 4.426 1 98.75 381 ALA A C 1
ATOM 2810 O O . ALA A 1 381 ? -9.102 5.477 4.973 1 98.75 381 ALA A O 1
ATOM 2811 N N . ALA A 1 382 ? -10.07 4.699 3.133 1 98.88 382 ALA A N 1
ATOM 2812 C CA . ALA A 1 382 ? -9.398 5.637 2.238 1 98.88 382 ALA A CA 1
ATOM 2813 C C . ALA A 1 382 ? -10.273 5.957 1.027 1 98.88 382 ALA A C 1
ATOM 2815 O O . ALA A 1 382 ? -11.016 5.102 0.547 1 98.88 382 ALA A O 1
ATOM 2816 N N . SER A 1 383 ? -10.18 7.156 0.577 1 98.75 383 SER A N 1
ATOM 2817 C CA . SER A 1 383 ? -10.992 7.617 -0.545 1 98.75 383 SER A CA 1
ATOM 2818 C C . SER A 1 383 ? -10.25 8.664 -1.366 1 98.75 383 SER A C 1
ATOM 2820 O O . SER A 1 383 ? -9.547 9.516 -0.812 1 98.75 383 SER A O 1
ATOM 2822 N N . VAL A 1 384 ? -10.383 8.609 -2.652 1 98.88 384 VAL A N 1
ATOM 2823 C CA . VAL A 1 384 ? -9.883 9.656 -3.543 1 98.88 384 VAL A CA 1
ATOM 2824 C C . VAL A 1 384 ? -10.797 9.773 -4.762 1 98.88 384 VAL A C 1
ATOM 2826 O O . VAL A 1 384 ? -11.352 8.773 -5.23 1 98.88 384 VAL A O 1
ATOM 2829 N N . GLY A 1 385 ? -11.031 10.992 -5.211 1 98.62 385 GLY A N 1
ATOM 2830 C CA . GLY A 1 385 ? -11.82 11.227 -6.406 1 98.62 385 GLY A CA 1
ATOM 2831 C C . GLY A 1 385 ? -13.305 11.336 -6.121 1 98.62 385 GLY A C 1
ATOM 2832 O O . GLY A 1 385 ? -13.711 11.719 -5.02 1 98.62 385 GLY A O 1
ATOM 2833 N N . LEU A 1 386 ? -14.133 11.07 -7.129 1 98.56 386 LEU A N 1
ATOM 2834 C CA . LEU A 1 386 ? -15.57 11.32 -7.078 1 98.56 386 LEU A CA 1
ATOM 2835 C C . LEU A 1 386 ? -16.328 10.078 -6.617 1 98.56 386 LEU A C 1
ATOM 2837 O O . LEU A 1 386 ? -15.961 8.953 -6.984 1 98.56 386 LEU A O 1
ATOM 2841 N N . THR A 1 387 ? -17.312 10.266 -5.785 1 98.25 387 THR A N 1
ATOM 2842 C CA . THR A 1 387 ? -18.312 9.219 -5.578 1 98.25 387 THR A CA 1
ATOM 2843 C C . THR A 1 387 ? -19.203 9.07 -6.809 1 98.25 387 THR A C 1
ATOM 2845 O O . THR A 1 387 ? -19.156 9.906 -7.715 1 98.25 387 THR A O 1
ATOM 2848 N N . ILE A 1 388 ? -20 8.047 -6.797 1 98.38 388 ILE A N 1
ATOM 2849 C CA . ILE A 1 388 ? -20.875 7.805 -7.934 1 98.38 388 ILE A CA 1
ATOM 2850 C C . ILE A 1 388 ? -21.859 8.961 -8.078 1 98.38 388 ILE A C 1
ATOM 2852 O O . ILE A 1 388 ? -22.156 9.406 -9.188 1 98.38 388 ILE A O 1
ATOM 2856 N N . GLU A 1 389 ? -22.359 9.484 -6.957 1 97.88 389 GLU A N 1
ATOM 2857 C CA . GLU A 1 389 ? -23.312 10.586 -6.965 1 97.88 389 GLU A CA 1
ATOM 2858 C C . GLU A 1 389 ? -22.688 11.867 -7.5 1 97.88 389 GLU A C 1
ATOM 2860 O O . GLU A 1 389 ? -23.281 12.57 -8.312 1 97.88 389 GLU A O 1
ATOM 2865 N N . GLN A 1 390 ? -21.516 12.125 -7.074 1 98 390 GLN A N 1
ATOM 2866 C CA . GLN A 1 390 ? -20.797 13.32 -7.516 1 98 390 GLN A CA 1
ATOM 2867 C C . GLN A 1 390 ? -20.484 13.25 -9.008 1 98 390 GLN A C 1
ATOM 2869 O O . GLN A 1 390 ? -20.609 14.25 -9.719 1 98 390 GLN A O 1
ATOM 2874 N N . ALA A 1 391 ? -20.047 12.086 -9.484 1 98.44 391 ALA A N 1
ATOM 2875 C CA . ALA A 1 391 ? -19.703 11.906 -10.898 1 98.44 391 ALA A CA 1
ATOM 2876 C C . ALA A 1 391 ? -20.938 12.062 -11.781 1 98.44 391 ALA A C 1
ATOM 2878 O O . ALA A 1 391 ? -20.875 12.711 -12.828 1 98.44 391 ALA A O 1
ATOM 2879 N N . GLN A 1 392 ? -22.031 11.508 -11.367 1 98.06 392 GLN A N 1
ATOM 2880 C CA . GLN A 1 392 ? -23.266 11.555 -12.133 1 98.06 392 GLN A CA 1
ATOM 2881 C C . GLN A 1 392 ? -23.828 12.977 -12.203 1 98.06 392 GLN A C 1
ATOM 2883 O O . GLN A 1 392 ? -24.531 13.32 -13.148 1 98.06 392 GLN A O 1
ATOM 2888 N N . ALA A 1 393 ? -23.484 13.82 -11.266 1 97.88 393 ALA A N 1
ATOM 2889 C CA . ALA A 1 393 ? -23.969 15.195 -11.203 1 97.88 393 ALA A CA 1
ATOM 2890 C C . ALA A 1 393 ? -23.172 16.094 -12.156 1 97.88 393 ALA A C 1
ATOM 2892 O O . ALA A 1 393 ? -23.578 17.219 -12.438 1 97.88 393 ALA A O 1
ATOM 2893 N N . ARG A 1 394 ? -22.062 15.594 -12.648 1 97.44 394 ARG A N 1
ATOM 2894 C CA . ARG A 1 394 ? -21.234 16.391 -13.555 1 97.44 394 ARG A CA 1
ATOM 2895 C C . ARG A 1 394 ? -21.703 16.234 -15 1 97.44 394 ARG A C 1
ATOM 2897 O O . ARG A 1 394 ? -21.812 15.117 -15.5 1 97.44 394 ARG A O 1
ATOM 2904 N N . GLU A 1 395 ? -21.844 17.344 -15.703 1 97.06 395 GLU A N 1
ATOM 2905 C CA . GLU A 1 395 ? -22.375 17.328 -17.062 1 97.06 395 GLU A CA 1
ATOM 2906 C C . GLU A 1 395 ? -21.312 16.906 -18.062 1 97.06 395 GLU A C 1
ATOM 2908 O O . GLU A 1 395 ? -21.625 16.406 -19.141 1 97.06 395 GLU A O 1
ATOM 2913 N N . ASN A 1 396 ? -20.109 17.016 -17.672 1 97.56 396 ASN A N 1
ATOM 2914 C CA . ASN A 1 396 ? -19.016 16.734 -18.625 1 97.56 396 ASN A CA 1
ATOM 2915 C C . ASN A 1 396 ? -18.578 15.281 -18.547 1 97.56 396 ASN A C 1
ATOM 2917 O O . ASN A 1 396 ? -17.594 14.898 -19.188 1 97.56 396 ASN A O 1
ATOM 2921 N N . LEU A 1 397 ? -19.219 14.477 -17.797 1 98.25 397 LEU A N 1
ATOM 2922 C CA . LEU A 1 397 ? -18.891 13.062 -17.688 1 98.25 397 LEU A CA 1
ATOM 2923 C C . LEU A 1 397 ? -20 12.203 -18.281 1 98.25 397 LEU A C 1
ATOM 2925 O O . LEU A 1 397 ? -21.188 12.508 -18.109 1 98.25 397 LEU A O 1
ATOM 2929 N N . LEU A 1 398 ? -19.578 11.203 -19.031 1 98.31 398 LEU A N 1
ATOM 2930 C CA . LEU A 1 398 ? -20.484 10.266 -19.688 1 98.31 398 LEU A CA 1
ATOM 2931 C C . LEU A 1 398 ? -20.25 8.844 -19.203 1 98.31 398 LEU A C 1
ATOM 2933 O O . LEU A 1 398 ? -19.172 8.531 -18.688 1 98.31 398 LEU A O 1
ATOM 2937 N N . GLU A 1 399 ? -21.297 8 -19.25 1 98 399 GLU A N 1
ATOM 2938 C CA . GLU A 1 399 ? -21.234 6.566 -18.984 1 98 399 GLU A CA 1
ATOM 2939 C C . GLU A 1 399 ? -20.641 6.277 -17.609 1 98 399 GLU A C 1
ATOM 2941 O O . GLU A 1 399 ? -19.734 5.438 -17.484 1 98 399 GLU A O 1
ATOM 2946 N N . VAL A 1 400 ? -21.031 7.02 -16.656 1 98.5 400 VAL A N 1
ATOM 2947 C CA . VAL A 1 400 ? -20.531 6.859 -15.289 1 98.5 400 VAL A CA 1
ATOM 2948 C C . VAL A 1 400 ? -21.031 5.539 -14.711 1 98.5 400 VAL A C 1
ATOM 2950 O O . VAL A 1 400 ? -22.219 5.23 -14.781 1 98.5 400 VAL A O 1
ATOM 2953 N N . LYS A 1 401 ? -20.078 4.746 -14.133 1 97.75 401 LYS A N 1
ATOM 2954 C CA . LYS A 1 401 ? -20.391 3.426 -13.586 1 97.75 401 LYS A CA 1
ATOM 2955 C C . LYS A 1 401 ? -19.688 3.203 -12.25 1 97.75 401 LYS A C 1
ATOM 2957 O O . LYS A 1 401 ? -18.594 3.73 -12.023 1 97.75 401 LYS A O 1
ATOM 2962 N N . GLU A 1 402 ? -20.375 2.514 -11.438 1 98.19 402 GLU A N 1
ATOM 2963 C CA . GLU A 1 402 ? -19.781 2.049 -10.188 1 98.19 402 GLU A CA 1
ATOM 2964 C C . GLU A 1 402 ? -19.484 0.554 -10.242 1 98.19 402 GLU A C 1
ATOM 2966 O O . GLU A 1 402 ? -20.344 -0.243 -10.617 1 98.19 402 GLU A O 1
ATOM 2971 N N . THR A 1 403 ? -18.266 0.15 -9.906 1 98.56 403 THR A N 1
ATOM 2972 C CA . THR A 1 403 ? -17.859 -1.248 -9.836 1 98.56 403 THR A CA 1
ATOM 2973 C C . THR A 1 403 ? -17.484 -1.628 -8.406 1 98.56 403 THR A C 1
ATOM 2975 O O . THR A 1 403 ? -16.594 -1.015 -7.805 1 98.56 403 THR A O 1
ATOM 2978 N N . ILE A 1 404 ? -18.156 -2.617 -7.859 1 98.12 404 ILE A N 1
ATOM 2979 C CA . ILE A 1 404 ? -17.906 -3.096 -6.504 1 98.12 404 ILE A CA 1
ATOM 2980 C C . ILE A 1 404 ? -17.078 -4.371 -6.551 1 98.12 404 ILE A C 1
ATOM 2982 O O . ILE A 1 404 ? -17.375 -5.301 -7.297 1 98.12 404 ILE A O 1
ATOM 2986 N N . TYR A 1 405 ? -16.031 -4.43 -5.82 1 97.94 405 TYR A N 1
ATOM 2987 C CA . TYR A 1 405 ? -15.195 -5.625 -5.73 1 97.94 405 TYR A CA 1
ATOM 2988 C C . TYR A 1 405 ? -15.492 -6.398 -4.449 1 97.94 405 TYR A C 1
ATOM 2990 O O . TYR A 1 405 ? -15.477 -5.832 -3.357 1 97.94 405 TYR A O 1
ATOM 2998 N N . PRO A 1 406 ? -15.781 -7.699 -4.535 1 96.31 406 PRO A N 1
ATOM 2999 C CA . PRO A 1 406 ? -15.938 -8.523 -3.334 1 96.31 406 PRO A CA 1
ATOM 3000 C C . PRO A 1 406 ? -14.617 -8.812 -2.635 1 96.31 406 PRO A C 1
ATOM 3002 O O . PRO A 1 406 ? -13.898 -9.742 -3.023 1 96.31 406 PRO A O 1
ATOM 3005 N N . MET A 1 407 ? -14.375 -8.195 -1.586 1 96.88 407 MET A N 1
ATOM 3006 C CA . MET A 1 407 ? -13.055 -8.141 -0.963 1 96.88 407 MET A CA 1
ATOM 3007 C C . MET A 1 407 ? -12.609 -9.523 -0.512 1 96.88 407 MET A C 1
ATOM 3009 O O . MET A 1 407 ? -11.414 -9.828 -0.516 1 96.88 407 MET A O 1
ATOM 3013 N N . LEU A 1 408 ? -13.492 -10.422 -0.157 1 94.19 408 LEU A N 1
ATOM 3014 C CA . LEU A 1 408 ? -13.133 -11.727 0.39 1 94.19 408 LEU A CA 1
ATOM 3015 C C . LEU A 1 408 ? -12.719 -12.688 -0.72 1 94.19 408 LEU A C 1
ATOM 3017 O O . LEU A 1 408 ? -12.258 -13.797 -0.447 1 94.19 408 LEU A O 1
ATOM 3021 N N . ALA A 1 409 ? -12.836 -12.234 -1.979 1 95.69 409 ALA A N 1
ATOM 3022 C CA . ALA A 1 409 ? -12.289 -12.992 -3.098 1 95.69 409 ALA A CA 1
ATOM 3023 C C . ALA A 1 409 ? -10.766 -12.93 -3.117 1 95.69 409 ALA A C 1
ATOM 3025 O O . ALA A 1 409 ? -10.109 -13.727 -3.789 1 95.69 409 ALA A O 1
ATOM 3026 N N . ASN A 1 410 ? -10.203 -12.023 -2.426 1 97.25 410 ASN A N 1
ATOM 3027 C CA . ASN A 1 410 ? -8.758 -11.867 -2.303 1 97.25 410 ASN A CA 1
ATOM 3028 C C . ASN A 1 410 ? -8.203 -12.672 -1.133 1 97.25 410 ASN A C 1
ATOM 3030 O O . ASN A 1 410 ? -8.711 -12.586 -0.014 1 97.25 410 ASN A O 1
ATOM 3034 N N . ALA A 1 411 ? -7.176 -13.414 -1.424 1 97.31 411 ALA A N 1
ATOM 3035 C CA . ALA A 1 411 ? -6.641 -14.352 -0.437 1 97.31 411 ALA A CA 1
ATOM 3036 C C . ALA A 1 411 ? -6.117 -13.609 0.791 1 97.31 411 ALA A C 1
ATOM 3038 O O . ALA A 1 411 ? -6.262 -14.086 1.919 1 97.31 411 ALA A O 1
ATOM 3039 N N . ARG A 1 412 ? -5.43 -12.477 0.587 1 97.75 412 ARG A N 1
ATOM 3040 C CA . ARG A 1 412 ? -4.891 -11.734 1.722 1 97.75 412 ARG A CA 1
ATOM 3041 C C . ARG A 1 412 ? -6.012 -11.188 2.602 1 97.75 412 ARG A C 1
ATOM 3043 O O . ARG A 1 412 ? -5.875 -11.125 3.824 1 97.75 412 ARG A O 1
ATOM 3050 N N . MET A 1 413 ? -7.082 -10.703 1.995 1 97.31 413 MET A N 1
ATOM 3051 C CA . MET A 1 413 ? -8.25 -10.273 2.752 1 97.31 413 MET A CA 1
ATOM 3052 C C . MET A 1 413 ? -8.82 -11.422 3.58 1 97.31 413 MET A C 1
ATOM 3054 O O . MET A 1 413 ? -9.148 -11.242 4.754 1 97.31 413 MET A O 1
ATOM 3058 N N . LEU A 1 414 ? -8.898 -12.555 2.961 1 96.12 414 LEU A N 1
ATOM 3059 C CA . LEU A 1 414 ? -9.367 -13.734 3.678 1 96.12 414 LEU A CA 1
ATOM 3060 C C . LEU A 1 414 ? -8.484 -14.031 4.883 1 96.12 414 LEU A C 1
ATOM 3062 O O . LEU A 1 414 ? -8.984 -14.312 5.973 1 96.12 414 LEU A O 1
ATOM 3066 N N . MET A 1 415 ? -7.18 -13.945 4.691 1 96.25 415 MET A N 1
ATOM 3067 C CA . MET A 1 415 ? -6.211 -14.234 5.75 1 96.25 415 MET A CA 1
ATOM 3068 C C . MET A 1 415 ? -6.32 -13.219 6.879 1 96.25 415 MET A C 1
ATOM 3070 O O . MET A 1 415 ? -6.043 -13.539 8.039 1 96.25 415 MET A O 1
ATOM 3074 N N . SER A 1 416 ? -6.711 -11.984 6.555 1 92.94 416 SER A N 1
ATOM 3075 C CA . SER A 1 416 ? -6.75 -10.914 7.543 1 92.94 416 SER A CA 1
ATOM 3076 C C . SER A 1 416 ? -7.918 -11.094 8.508 1 92.94 416 SER A C 1
ATOM 3078 O O . SER A 1 416 ? -7.93 -10.516 9.594 1 92.94 416 SER A O 1
ATOM 3080 N N . GLY A 1 417 ? -8.945 -11.781 8.023 1 89.62 417 GLY A N 1
ATOM 3081 C CA . GLY A 1 417 ? -10.117 -11.992 8.859 1 89.62 417 GLY A CA 1
ATOM 3082 C C . GLY A 1 417 ? -10.984 -10.758 8.984 1 89.62 417 GLY A C 1
ATOM 3083 O O . GLY A 1 417 ? -11.883 -10.703 9.828 1 89.62 417 GLY A O 1
ATOM 3084 N N . THR A 1 418 ? -10.711 -9.727 8.273 1 89.62 418 THR A N 1
ATOM 3085 C CA . THR A 1 418 ? -11.477 -8.492 8.328 1 89.62 418 THR A CA 1
ATOM 3086 C C . THR A 1 418 ? -12.359 -8.344 7.09 1 89.62 418 THR A C 1
ATOM 3088 O O . THR A 1 418 ? -11.992 -8.789 6.004 1 89.62 418 THR A O 1
ATOM 3091 N N . ALA A 1 419 ? -13.562 -7.758 7.316 1 91.5 419 ALA A N 1
ATOM 3092 C CA . ALA A 1 419 ? -14.359 -7.371 6.156 1 91.5 419 ALA A CA 1
ATOM 3093 C C . ALA A 1 419 ? -13.797 -6.113 5.504 1 91.5 419 ALA A C 1
ATOM 3095 O O . ALA A 1 419 ? -12.93 -5.441 6.07 1 91.5 419 ALA A O 1
ATOM 3096 N N . GLY A 1 420 ? -14.219 -5.891 4.305 1 97 420 GLY A N 1
ATOM 3097 C CA . GLY A 1 420 ? -13.781 -4.715 3.568 1 97 420 GLY A CA 1
ATOM 3098 C C . GLY A 1 420 ? -14.727 -4.32 2.453 1 97 420 GLY A C 1
ATOM 3099 O O . GLY A 1 420 ? -15.781 -4.934 2.279 1 97 420 GLY A O 1
ATOM 3100 N N . SER A 1 421 ? -14.422 -3.25 1.895 1 98.44 421 SER A N 1
ATOM 3101 C CA . SER A 1 421 ? -15.148 -2.77 0.723 1 98.44 421 SER A CA 1
ATOM 3102 C C . SER A 1 421 ? -14.219 -2.037 -0.24 1 98.44 421 SER A C 1
ATOM 3104 O O . SER A 1 421 ? -13.219 -1.455 0.178 1 98.44 421 SER A O 1
ATOM 3106 N N . LEU A 1 422 ? -14.492 -2.17 -1.478 1 98.81 422 LEU A N 1
ATOM 3107 C CA . LEU A 1 422 ? -13.773 -1.441 -2.52 1 98.81 422 LEU A CA 1
ATOM 3108 C C . LEU A 1 422 ? -14.703 -1.099 -3.68 1 98.81 422 LEU A C 1
ATOM 3110 O O . LEU A 1 422 ? -15.352 -1.983 -4.246 1 98.81 422 LEU A O 1
ATOM 3114 N N . THR A 1 423 ? -14.781 0.142 -3.986 1 98.69 423 THR A N 1
ATOM 3115 C CA . THR A 1 423 ? -15.602 0.663 -5.078 1 98.69 423 THR A CA 1
ATOM 3116 C C . THR A 1 423 ? -14.75 1.505 -6.031 1 98.69 423 THR A C 1
ATOM 3118 O O . THR A 1 423 ? -14.008 2.383 -5.594 1 98.69 423 THR A O 1
ATOM 3121 N N . ILE A 1 424 ? -14.875 1.244 -7.297 1 98.88 424 ILE A N 1
ATOM 3122 C CA . ILE A 1 424 ? -14.289 2.098 -8.328 1 98.88 424 ILE A CA 1
ATOM 3123 C C . ILE A 1 424 ? -15.398 2.842 -9.07 1 98.88 424 ILE A C 1
ATOM 3125 O O . ILE A 1 424 ? -16.375 2.232 -9.516 1 98.88 424 ILE A O 1
ATOM 3129 N N . VAL A 1 425 ? -15.281 4.121 -9.125 1 98.88 425 VAL A N 1
ATOM 3130 C CA . VAL A 1 425 ? -16.125 4.938 -10 1 98.88 425 VAL A CA 1
ATOM 3131 C C . VAL A 1 425 ? -15.367 5.238 -11.297 1 98.88 425 VAL A C 1
ATOM 3133 O O . VAL A 1 425 ? -14.258 5.766 -11.266 1 98.88 425 VAL A O 1
ATOM 3136 N N . SER A 1 426 ? -15.914 4.895 -12.461 1 98.88 426 SER A N 1
ATOM 3137 C CA . SER A 1 426 ? -15.305 5.137 -13.766 1 98.88 426 SER A CA 1
ATOM 3138 C C . SER A 1 426 ? -16.266 5.848 -14.703 1 98.88 426 SER A C 1
ATOM 3140 O O . SER A 1 426 ? -17.469 5.91 -14.438 1 98.88 426 SER A O 1
ATOM 3142 N N . GLY A 1 427 ? -15.773 6.465 -15.734 1 98.69 427 GLY A N 1
ATOM 3143 C CA . GLY A 1 427 ? -16.547 7.168 -16.75 1 98.69 427 GLY A CA 1
ATOM 3144 C C . GLY A 1 427 ? -15.672 7.789 -17.828 1 98.69 427 GLY A C 1
ATOM 3145 O O . GLY A 1 427 ? -14.453 7.586 -17.844 1 98.69 427 GLY A O 1
ATOM 3146 N N . CYS A 1 428 ? -16.344 8.438 -18.797 1 98.62 428 CYS A N 1
ATOM 3147 C CA . CYS A 1 428 ? -15.664 9.102 -19.906 1 98.62 428 CYS A CA 1
ATOM 3148 C C . CYS A 1 428 ? -15.891 10.609 -19.875 1 98.62 428 CYS A C 1
ATOM 3150 O O . CYS A 1 428 ? -16.984 11.062 -19.5 1 98.62 428 CYS A O 1
ATOM 3152 N N . ASP A 1 429 ? -14.805 11.32 -20.188 1 97.56 429 ASP A N 1
ATOM 3153 C CA . ASP A 1 429 ? -15.008 12.742 -20.438 1 97.56 429 ASP A CA 1
ATOM 3154 C C . ASP A 1 429 ? -15.844 12.969 -21.688 1 97.56 429 ASP A C 1
ATOM 3156 O O . ASP A 1 429 ? -15.656 12.281 -22.703 1 97.56 429 ASP A O 1
ATOM 3160 N N . ALA A 1 430 ? -16.719 13.953 -21.656 1 97.5 430 ALA A N 1
ATOM 3161 C CA . ALA A 1 430 ? -17.516 14.273 -22.844 1 97.5 430 ALA A CA 1
ATOM 3162 C C . ALA A 1 430 ? -16.625 14.609 -24.031 1 97.5 430 ALA A C 1
ATOM 3164 O O . ALA A 1 430 ? -16.969 14.312 -25.172 1 97.5 430 ALA A O 1
ATOM 3165 N N . ALA A 1 431 ? -15.492 15.156 -23.781 1 97.19 431 ALA A N 1
ATOM 3166 C CA . ALA A 1 431 ? -14.547 15.547 -24.828 1 97.19 431 ALA A CA 1
ATOM 3167 C C . ALA A 1 431 ? -13.797 14.336 -25.375 1 97.19 431 ALA A C 1
ATOM 3169 O O . ALA A 1 431 ? -13.18 14.406 -26.438 1 97.19 431 ALA A O 1
ATOM 3170 N N . ASP A 1 432 ? -13.766 13.203 -24.688 1 97.5 432 ASP A N 1
ATOM 3171 C CA . ASP A 1 432 ? -13.148 11.938 -25.062 1 97.5 432 ASP A CA 1
ATOM 3172 C C . ASP A 1 432 ? -14.031 10.758 -24.672 1 97.5 432 ASP A C 1
ATOM 3174 O O . ASP A 1 432 ? -13.672 9.961 -23.797 1 97.5 432 ASP A O 1
ATOM 3178 N N . PRO A 1 433 ? -15.141 10.586 -25.328 1 97.25 433 PRO A N 1
ATOM 3179 C CA . PRO A 1 433 ? -16.203 9.664 -24.906 1 97.25 433 PRO A CA 1
ATOM 3180 C C . PRO A 1 433 ? -15.812 8.195 -25.078 1 97.25 433 PRO A C 1
ATOM 3182 O O . PRO A 1 433 ? -16.5 7.309 -24.578 1 97.25 433 PRO A O 1
ATOM 3185 N N . ASP A 1 434 ? -14.688 7.879 -25.688 1 97.25 434 ASP A N 1
ATOM 3186 C CA . ASP A 1 434 ? -14.352 6.492 -26.016 1 97.25 434 ASP A CA 1
ATOM 3187 C C . ASP A 1 434 ? -13.289 5.957 -25.047 1 97.25 434 ASP A C 1
ATOM 3189 O O . ASP A 1 434 ? -12.836 4.816 -25.188 1 97.25 434 ASP A O 1
ATOM 3193 N N . THR A 1 435 ? -12.906 6.773 -24.094 1 98.06 435 THR A N 1
ATOM 3194 C CA . THR A 1 435 ? -11.82 6.375 -23.203 1 98.06 435 THR A CA 1
ATOM 3195 C C . THR A 1 435 ? -12.266 6.418 -21.734 1 98.06 435 THR A C 1
ATOM 3197 O O . THR A 1 435 ? -12.117 7.441 -21.062 1 98.06 435 THR A O 1
ATOM 3200 N N . PRO A 1 436 ? -12.773 5.277 -21.266 1 98.38 436 PRO A N 1
ATOM 3201 C CA . PRO A 1 436 ? -13.109 5.246 -19.844 1 98.38 436 PRO A CA 1
ATOM 3202 C C . PRO A 1 436 ? -11.891 5.469 -18.938 1 98.38 436 PRO A C 1
ATOM 3204 O O . PRO A 1 436 ? -10.805 4.969 -19.234 1 98.38 436 PRO A O 1
ATOM 3207 N N . ARG A 1 437 ? -12.117 6.23 -17.875 1 98.69 437 ARG A N 1
ATOM 3208 C CA . ARG A 1 437 ? -11.07 6.52 -16.906 1 98.69 437 ARG A CA 1
ATOM 3209 C C . ARG A 1 437 ? -11.578 6.289 -15.477 1 98.69 437 ARG A C 1
ATOM 3211 O O . ARG A 1 437 ? -12.781 6.207 -15.25 1 98.69 437 ARG A O 1
ATOM 3218 N N . VAL A 1 438 ? -10.625 6.121 -14.547 1 98.81 438 VAL A N 1
ATOM 3219 C CA . VAL A 1 438 ? -10.969 6.047 -13.133 1 98.81 438 VAL A CA 1
ATOM 3220 C C . VAL A 1 438 ? -11.25 7.453 -12.594 1 98.81 438 VAL A C 1
ATOM 3222 O O . VAL A 1 438 ? -10.391 8.336 -12.68 1 98.81 438 VAL A O 1
ATOM 3225 N N . LEU A 1 439 ? -12.438 7.621 -12.047 1 98.75 439 LEU A N 1
ATOM 3226 C CA . LEU A 1 439 ? -12.836 8.938 -11.555 1 98.75 439 LEU A CA 1
ATOM 3227 C C . LEU A 1 439 ? -12.734 8.992 -10.031 1 98.75 439 LEU A C 1
ATOM 3229 O O . LEU A 1 439 ? -12.617 10.078 -9.453 1 98.75 439 LEU A O 1
ATOM 3233 N N . GLY A 1 440 ? -12.844 7.84 -9.375 1 98.81 440 GLY A N 1
ATOM 3234 C CA . GLY A 1 440 ? -12.75 7.762 -7.926 1 98.81 440 GLY A CA 1
ATOM 3235 C C . GLY A 1 440 ? -12.578 6.344 -7.418 1 98.81 440 GLY A C 1
ATOM 3236 O O . GLY A 1 440 ? -12.977 5.387 -8.078 1 98.81 440 GLY A O 1
ATOM 3237 N N . VAL A 1 441 ? -11.93 6.191 -6.285 1 98.94 441 VAL A N 1
ATOM 3238 C CA . VAL A 1 441 ? -11.75 4.926 -5.59 1 98.94 441 VAL A CA 1
ATOM 3239 C C . VAL A 1 441 ? -12.031 5.109 -4.098 1 98.94 441 VAL A C 1
ATOM 3241 O O . VAL A 1 441 ? -11.523 6.043 -3.477 1 98.94 441 VAL A O 1
ATOM 3244 N N . HIS A 1 442 ? -12.836 4.242 -3.502 1 98.88 442 HIS A N 1
ATOM 3245 C CA . HIS A 1 442 ? -13.234 4.258 -2.1 1 98.88 442 HIS A CA 1
ATOM 3246 C C . HIS A 1 442 ? -13.094 2.875 -1.472 1 98.88 442 HIS A C 1
ATOM 3248 O O . HIS A 1 442 ? -13.602 1.89 -2.012 1 98.88 442 HIS A O 1
ATOM 3254 N N . MET A 1 443 ? -12.391 2.787 -0.335 1 98.75 443 MET A N 1
ATOM 3255 C CA . MET A 1 443 ? -12.141 1.433 0.147 1 98.75 443 MET A CA 1
ATOM 3256 C C . MET A 1 443 ? -12.055 1.402 1.669 1 98.75 443 MET A C 1
ATOM 3258 O O . MET A 1 443 ? -11.789 2.426 2.301 1 98.75 443 MET A O 1
ATOM 3262 N N . VAL A 1 444 ? -12.406 0.331 2.293 1 98.69 444 VAL A N 1
ATOM 3263 C CA . VAL A 1 444 ? -12.172 -0.092 3.67 1 98.69 444 VAL A CA 1
ATOM 3264 C C . VAL A 1 444 ? -11.406 -1.412 3.68 1 98.69 444 VAL A C 1
ATOM 3266 O O . VAL A 1 444 ? -11.875 -2.414 3.133 1 98.69 444 VAL A O 1
ATOM 3269 N N . SER A 1 445 ? -10.188 -1.398 4.164 1 98.12 445 SER A N 1
ATOM 3270 C CA . SER A 1 445 ? -9.336 -2.58 4.164 1 98.12 445 SER A CA 1
ATOM 3271 C C . SER A 1 445 ? -8.102 -2.369 5.031 1 98.12 445 SER A C 1
ATOM 3273 O O . SER A 1 445 ? -7.797 -1.241 5.426 1 98.12 445 SER A O 1
ATOM 3275 N N . PRO A 1 446 ? -7.434 -3.504 5.348 1 96.19 446 PRO A N 1
ATOM 3276 C CA . PRO A 1 446 ? -6.074 -3.311 5.855 1 96.19 446 PRO A CA 1
ATOM 3277 C C . PRO A 1 446 ? -5.172 -2.57 4.867 1 96.19 446 PRO A C 1
ATOM 3279 O O . PRO A 1 446 ? -5.266 -2.793 3.658 1 96.19 446 PRO A O 1
ATOM 3282 N N . VAL A 1 447 ? -4.41 -1.643 5.289 1 97.38 447 VAL A N 1
ATOM 3283 C CA . VAL A 1 447 ? -3.371 -0.896 4.586 1 97.38 447 VAL A CA 1
ATOM 3284 C C . VAL A 1 447 ? -4.004 -0.029 3.5 1 97.38 447 VAL A C 1
ATOM 3286 O O . VAL A 1 447 ? -3.357 0.293 2.5 1 97.38 447 VAL A O 1
ATOM 3289 N N . ALA A 1 448 ? -5.309 0.29 3.648 1 98.62 448 ALA A N 1
ATOM 3290 C CA . ALA A 1 448 ? -5.969 1.177 2.695 1 98.62 448 ALA A CA 1
ATOM 3291 C C . ALA A 1 448 ? -5.191 2.479 2.527 1 98.62 448 ALA A C 1
ATOM 3293 O O . ALA A 1 448 ? -5.16 3.053 1.437 1 98.62 448 ALA A O 1
ATOM 3294 N N . SER A 1 449 ? -4.555 2.918 3.59 1 98.38 449 SER A N 1
ATOM 3295 C CA . SER A 1 449 ? -3.826 4.184 3.617 1 98.38 449 SER A CA 1
ATOM 3296 C C . SER A 1 449 ? -2.668 4.176 2.625 1 98.38 449 SER A C 1
ATOM 3298 O O . SER A 1 449 ? -2.303 5.223 2.082 1 98.38 449 SER A O 1
ATOM 3300 N N . ASP A 1 450 ? -2.102 3.01 2.359 1 98.62 450 ASP A N 1
ATOM 3301 C CA . ASP A 1 450 ? -0.958 2.912 1.459 1 98.62 450 ASP A CA 1
ATOM 3302 C C . ASP A 1 450 ? -1.402 2.551 0.043 1 98.62 450 ASP A C 1
ATOM 3304 O O . ASP A 1 450 ? -0.805 3.006 -0.935 1 98.62 450 ASP A O 1
ATOM 3308 N N . ILE A 1 451 ? -2.486 1.794 -0.077 1 98.75 451 ILE A N 1
ATOM 3309 C CA . ILE A 1 451 ? -2.994 1.347 -1.37 1 98.75 451 ILE A CA 1
ATOM 3310 C C . ILE A 1 451 ? -3.574 2.533 -2.137 1 98.75 451 ILE A C 1
ATOM 3312 O O . ILE A 1 451 ? -3.451 2.609 -3.361 1 98.75 451 ILE A O 1
ATOM 3316 N N . ILE A 1 452 ? -4.137 3.49 -1.438 1 98.88 452 ILE A N 1
ATOM 3317 C CA . ILE A 1 452 ? -4.914 4.57 -2.041 1 98.88 452 ILE A CA 1
ATOM 3318 C C . ILE A 1 452 ? -4 5.453 -2.887 1 98.88 452 ILE A C 1
ATOM 3320 O O . ILE A 1 452 ? -4.469 6.176 -3.77 1 98.88 452 ILE A O 1
ATOM 3324 N N . SER A 1 453 ? -2.67 5.449 -2.621 1 98.88 453 SER A N 1
ATOM 3325 C CA . SER A 1 453 ? -1.728 6.262 -3.385 1 98.88 453 SER A CA 1
ATOM 3326 C C . SER A 1 453 ? -1.7 5.848 -4.852 1 98.88 453 SER A C 1
ATOM 3328 O O . SER A 1 453 ? -1.511 6.684 -5.734 1 98.88 453 SER A O 1
ATOM 3330 N N . GLU A 1 454 ? -1.834 4.543 -5.086 1 98.88 454 GLU A N 1
ATOM 3331 C CA . GLU A 1 454 ? -1.975 4.105 -6.473 1 98.88 454 GLU A CA 1
ATOM 3332 C C . GLU A 1 454 ? -3.211 4.719 -7.125 1 98.88 454 GLU A C 1
ATOM 3334 O O . GLU A 1 454 ? -3.143 5.223 -8.25 1 98.88 454 GLU A O 1
ATOM 3339 N N . ALA A 1 455 ? -4.32 4.695 -6.418 1 98.94 455 ALA A N 1
ATOM 3340 C CA . ALA A 1 455 ? -5.562 5.277 -6.918 1 98.94 455 ALA A CA 1
ATOM 3341 C C . ALA A 1 455 ? -5.398 6.773 -7.18 1 98.94 455 ALA A C 1
ATOM 3343 O O . ALA A 1 455 ? -5.961 7.309 -8.133 1 98.94 455 ALA A O 1
ATOM 3344 N N . GLU A 1 456 ? -4.664 7.406 -6.281 1 98.88 456 GLU A N 1
ATOM 3345 C CA . GLU A 1 456 ? -4.371 8.82 -6.461 1 98.88 456 GLU A CA 1
ATOM 3346 C C . GLU A 1 456 ? -3.729 9.086 -7.82 1 98.88 456 GLU A C 1
ATOM 3348 O O . GLU A 1 456 ? -4.109 10.023 -8.523 1 98.88 456 GLU A O 1
ATOM 3353 N N . GLN A 1 457 ? -2.75 8.281 -8.203 1 98.88 457 GLN A N 1
ATOM 3354 C CA . GLN A 1 457 ? -2.076 8.422 -9.484 1 98.88 457 GLN A CA 1
ATOM 3355 C C . GLN A 1 457 ? -3.045 8.188 -10.641 1 98.88 457 GLN A C 1
ATOM 3357 O O . GLN A 1 457 ? -2.998 8.891 -11.656 1 98.88 457 GLN A O 1
ATOM 3362 N N . LEU A 1 458 ? -3.943 7.148 -10.508 1 98.88 458 LEU A N 1
ATOM 3363 C CA . LEU A 1 458 ? -4.898 6.824 -11.562 1 98.88 458 LEU A CA 1
ATOM 3364 C C . LEU A 1 458 ? -5.855 7.984 -11.805 1 98.88 458 LEU A C 1
ATOM 3366 O O . LEU A 1 458 ? -6.086 8.375 -12.953 1 98.88 458 LEU A O 1
ATOM 3370 N N . VAL A 1 459 ? -6.406 8.555 -10.703 1 98.75 459 VAL A N 1
ATOM 3371 C CA . VAL A 1 459 ? -7.375 9.648 -10.773 1 98.75 459 VAL A CA 1
ATOM 3372 C C . VAL A 1 459 ? -6.68 10.93 -11.219 1 98.75 459 VAL A C 1
ATOM 3374 O O . VAL A 1 459 ? -7.125 11.594 -12.156 1 98.75 459 VAL A O 1
ATOM 3377 N N . GLY A 1 460 ? -5.566 11.242 -10.586 1 98.5 460 GLY A N 1
ATOM 3378 C CA . GLY A 1 460 ? -4.898 12.523 -10.789 1 98.5 460 GLY A CA 1
ATOM 3379 C C . GLY A 1 460 ? -4.266 12.656 -12.156 1 98.5 460 GLY A C 1
ATOM 3380 O O . GLY A 1 460 ? -4.207 13.75 -12.719 1 98.5 460 GLY A O 1
ATOM 3381 N N . ASN A 1 461 ? -3.727 11.547 -12.703 1 98.19 461 ASN A N 1
ATOM 3382 C CA . ASN A 1 461 ? -3.092 11.578 -14.016 1 98.19 461 ASN A CA 1
ATOM 3383 C C . ASN A 1 461 ? -4.051 11.117 -15.109 1 98.19 461 ASN A C 1
ATOM 3385 O O . ASN A 1 461 ? -3.658 11.008 -16.281 1 98.19 461 ASN A O 1
ATOM 3389 N N . ARG A 1 462 ? -5.316 10.797 -14.766 1 97.38 462 ARG A N 1
ATOM 3390 C CA . ARG A 1 462 ? -6.391 10.477 -15.703 1 97.38 462 ARG A CA 1
ATOM 3391 C C . ARG A 1 462 ? -6 9.32 -16.609 1 97.38 462 ARG A C 1
ATOM 3393 O O . ARG A 1 462 ? -6.109 9.43 -17.844 1 97.38 462 ARG A O 1
ATOM 3400 N N . LEU A 1 463 ? -5.48 8.289 -16.062 1 97.88 463 LEU A N 1
ATOM 3401 C CA . LEU A 1 463 ? -5.055 7.121 -16.828 1 97.88 463 LEU A CA 1
ATOM 3402 C C . LEU A 1 463 ? -6.258 6.391 -17.422 1 97.88 463 LEU A C 1
ATOM 3404 O O . LEU A 1 463 ? -7.281 6.227 -16.75 1 97.88 463 LEU A O 1
ATOM 3408 N N . PRO A 1 464 ? -6.168 6 -18.734 1 98.38 464 PRO A N 1
ATOM 3409 C CA . PRO A 1 464 ? -7.238 5.152 -19.266 1 98.38 464 PRO A CA 1
ATOM 3410 C C . PRO A 1 464 ? -7.426 3.869 -18.453 1 98.38 464 PRO A C 1
ATOM 3412 O O . PRO A 1 464 ? -6.445 3.24 -18.062 1 98.38 464 PRO A O 1
ATOM 3415 N N . LEU A 1 465 ? -8.688 3.514 -18.203 1 98.69 465 LEU A N 1
ATOM 3416 C CA . LEU A 1 465 ? -9.039 2.357 -17.391 1 98.69 465 LEU A CA 1
ATOM 3417 C C . LEU A 1 465 ? -8.406 1.086 -17.938 1 98.69 465 LEU A C 1
ATOM 3419 O O . LEU A 1 465 ? -7.871 0.275 -17.188 1 98.69 465 LEU A O 1
ATOM 3423 N N . ALA A 1 466 ? -8.383 0.91 -19.25 1 98.19 466 ALA A N 1
ATOM 3424 C CA . ALA A 1 466 ? -7.848 -0.291 -19.891 1 98.19 466 ALA A CA 1
ATOM 3425 C C . ALA A 1 466 ? -6.344 -0.406 -19.656 1 98.19 466 ALA A C 1
ATOM 3427 O O . ALA A 1 466 ? -5.824 -1.506 -19.469 1 98.19 466 ALA A O 1
ATOM 3428 N N . ASP A 1 467 ? -5.625 0.732 -19.688 1 98.19 467 ASP A N 1
ATOM 3429 C CA . ASP A 1 467 ? -4.18 0.75 -19.484 1 98.19 467 ASP A CA 1
ATOM 3430 C C . ASP A 1 467 ? -3.828 0.453 -18.031 1 98.19 467 ASP A C 1
ATOM 3432 O O . ASP A 1 467 ? -2.814 -0.193 -17.75 1 98.19 467 ASP A O 1
ATOM 3436 N N . ALA A 1 468 ? -4.668 0.947 -17.141 1 98.62 468 ALA A N 1
ATOM 3437 C CA . ALA A 1 468 ? -4.461 0.647 -15.719 1 98.62 468 ALA A CA 1
ATOM 3438 C C . ALA A 1 468 ? -4.734 -0.825 -15.43 1 98.62 468 ALA A C 1
ATOM 3440 O O . ALA A 1 468 ? -3.961 -1.476 -14.719 1 98.62 468 ALA A O 1
ATOM 3441 N N . ALA A 1 469 ? -5.789 -1.363 -15.984 1 98.56 469 ALA A N 1
ATOM 3442 C CA . ALA A 1 469 ? -6.285 -2.701 -15.664 1 98.56 469 ALA A CA 1
ATOM 3443 C C . ALA A 1 469 ? -5.348 -3.775 -16.203 1 98.56 469 ALA A C 1
ATOM 3445 O O . ALA A 1 469 ? -5.234 -4.859 -15.633 1 98.56 469 ALA A O 1
ATOM 3446 N N . ARG A 1 470 ? -4.645 -3.49 -17.266 1 97.75 470 ARG A N 1
ATOM 3447 C CA . ARG A 1 470 ? -3.84 -4.516 -17.922 1 97.75 470 ARG A CA 1
ATOM 3448 C C . ARG A 1 470 ? -2.611 -4.867 -17.094 1 97.75 470 ARG A C 1
ATOM 3450 O O . ARG A 1 470 ? -1.979 -5.902 -17.312 1 97.75 470 ARG A O 1
ATOM 3457 N N . LEU A 1 471 ? -2.205 -3.961 -16.188 1 98.25 471 LEU A N 1
ATOM 3458 C CA . LEU A 1 471 ? -1.064 -4.223 -15.32 1 98.25 471 LEU A CA 1
ATOM 3459 C C . LEU A 1 471 ? -1.475 -5.082 -14.133 1 98.25 471 LEU A C 1
ATOM 3461 O O . LEU A 1 471 ? -1.914 -4.559 -13.102 1 98.25 471 LEU A O 1
ATOM 3465 N N . ILE A 1 472 ? -1.209 -6.371 -14.258 1 98.5 472 ILE A N 1
ATOM 3466 C CA . ILE A 1 472 ? -1.67 -7.312 -13.242 1 98.5 472 ILE A CA 1
ATOM 3467 C C . ILE A 1 472 ? -0.853 -7.141 -11.969 1 98.5 472 ILE A C 1
ATOM 3469 O O . ILE A 1 472 ? 0.379 -7.184 -12 1 98.5 472 ILE A O 1
ATOM 3473 N N . HIS A 1 473 ? -1.538 -6.906 -10.875 1 98.62 473 HIS A N 1
ATOM 3474 C CA . HIS A 1 473 ? -0.927 -6.59 -9.586 1 98.62 473 HIS A CA 1
ATOM 3475 C C . HIS A 1 473 ? -0.279 -7.824 -8.969 1 98.62 473 HIS A C 1
ATOM 3477 O O . HIS A 1 473 ? -0.665 -8.953 -9.273 1 98.62 473 HIS A O 1
ATOM 3483 N N . PRO A 1 474 ? 0.713 -7.578 -8.078 1 98.44 474 PRO A N 1
ATOM 3484 C CA . PRO A 1 474 ? 1.405 -8.703 -7.441 1 98.44 474 PRO A CA 1
ATOM 3485 C C . PRO A 1 474 ? 0.466 -9.594 -6.633 1 98.44 474 PRO A C 1
ATOM 3487 O O . PRO A 1 474 ? -0.425 -9.094 -5.941 1 98.44 474 PRO A O 1
ATOM 3490 N N . HIS A 1 475 ? 0.67 -10.914 -6.727 1 98.25 475 HIS A N 1
ATOM 3491 C CA . HIS A 1 475 ? -0.155 -11.93 -6.078 1 98.25 475 HIS A CA 1
ATOM 3492 C C . HIS A 1 475 ? 0.642 -12.703 -5.035 1 98.25 475 HIS A C 1
ATOM 3494 O O . HIS A 1 475 ? 1.784 -13.102 -5.285 1 98.25 475 HIS A O 1
ATOM 3500 N N . PRO A 1 476 ? 0.068 -12.984 -3.861 1 98.06 476 PRO A N 1
ATOM 3501 C CA . PRO A 1 476 ? -1.154 -12.359 -3.352 1 98.06 476 PRO A CA 1
ATOM 3502 C C . PRO A 1 476 ? -0.873 -11.133 -2.48 1 98.06 476 PRO A C 1
ATOM 3504 O O . PRO A 1 476 ? -0.008 -11.18 -1.603 1 98.06 476 PRO A O 1
ATOM 3507 N N . THR A 1 477 ? -1.448 -10.07 -2.721 1 98.5 477 THR A N 1
ATOM 3508 C CA . THR A 1 477 ? -1.298 -8.852 -1.936 1 98.5 477 THR A CA 1
ATOM 3509 C C . THR A 1 477 ? -2.656 -8.203 -1.681 1 98.5 477 THR A C 1
ATOM 3511 O O . THR A 1 477 ? -3.654 -8.578 -2.299 1 98.5 477 THR A O 1
ATOM 3514 N N . PHE A 1 478 ? -2.729 -7.234 -0.735 1 98.38 478 PHE A N 1
ATOM 3515 C CA . PHE A 1 478 ? -3.939 -6.445 -0.552 1 98.38 478 PHE A CA 1
ATOM 3516 C C . PHE A 1 478 ? -4.176 -5.531 -1.749 1 98.38 478 PHE A C 1
ATOM 3518 O O . PHE A 1 478 ? -5.316 -5.328 -2.166 1 98.38 478 PHE A O 1
ATOM 3525 N N . SER A 1 479 ? -3.107 -4.984 -2.316 1 98.62 479 SER A N 1
ATOM 3526 C CA . SER A 1 479 ? -3.223 -4.074 -3.451 1 98.62 479 SER A CA 1
ATOM 3527 C C . SER A 1 479 ? -3.811 -4.777 -4.668 1 98.62 479 SER A C 1
ATOM 3529 O O . SER A 1 479 ? -4.387 -4.133 -5.547 1 98.62 479 SER A O 1
ATOM 3531 N N . GLU A 1 480 ? -3.684 -6.09 -4.703 1 98.56 480 GLU A N 1
ATOM 3532 C CA . GLU A 1 480 ? -4.281 -6.875 -5.777 1 98.56 480 GLU A CA 1
ATOM 3533 C C . GLU A 1 480 ? -5.797 -6.688 -5.82 1 98.56 480 GLU A C 1
ATOM 3535 O O . GLU A 1 480 ? -6.418 -6.828 -6.875 1 98.56 480 GLU A O 1
ATOM 3540 N N . THR A 1 481 ? -6.453 -6.309 -4.688 1 98.62 481 THR A N 1
ATOM 3541 C CA . THR A 1 481 ? -7.879 -6.008 -4.688 1 98.62 481 THR A CA 1
ATOM 3542 C C . THR A 1 481 ? -8.195 -4.871 -5.656 1 98.62 481 THR A C 1
ATOM 3544 O O . THR A 1 481 ? -9.164 -4.938 -6.406 1 98.62 481 THR A O 1
ATOM 3547 N N . LEU A 1 482 ? -7.336 -3.867 -5.598 1 98.88 482 LEU A N 1
ATOM 3548 C CA . LEU A 1 482 ? -7.523 -2.754 -6.523 1 98.88 482 LEU A CA 1
ATOM 3549 C C . LEU A 1 482 ? -7.301 -3.203 -7.965 1 98.88 482 LEU A C 1
ATOM 3551 O O . LEU A 1 482 ? -8.062 -2.834 -8.859 1 98.88 482 LEU A O 1
ATOM 3555 N N . GLY A 1 483 ? -6.254 -3.994 -8.227 1 98.75 483 GLY A N 1
ATOM 3556 C CA . GLY A 1 483 ? -6.008 -4.52 -9.562 1 98.75 483 GLY A CA 1
ATOM 3557 C C . GLY A 1 483 ? -7.172 -5.316 -10.117 1 98.75 483 GLY A C 1
ATOM 3558 O O . GLY A 1 483 ? -7.566 -5.137 -11.266 1 98.75 483 GLY A O 1
ATOM 3559 N N . GLU A 1 484 ? -7.719 -6.211 -9.289 1 98.5 484 GLU A N 1
ATOM 3560 C CA . GLU A 1 484 ? -8.867 -7.023 -9.68 1 98.5 484 GLU A CA 1
ATOM 3561 C C . GLU A 1 484 ? -10.102 -6.156 -9.93 1 98.5 484 GLU A C 1
ATOM 3563 O O . GLU A 1 484 ? -10.883 -6.43 -10.836 1 98.5 484 GLU A O 1
ATOM 3568 N N . ALA A 1 485 ? -10.25 -5.129 -9.086 1 98.75 485 ALA A N 1
ATOM 3569 C CA . ALA A 1 485 ? -11.367 -4.207 -9.281 1 98.75 485 ALA A CA 1
ATOM 3570 C C . ALA A 1 485 ? -11.234 -3.451 -10.602 1 98.75 485 ALA A C 1
ATOM 3572 O O . ALA A 1 485 ? -12.234 -3.188 -11.273 1 98.75 485 ALA A O 1
ATOM 3573 N N . LEU A 1 486 ? -10.047 -3.061 -10.938 1 98.81 486 LEU A N 1
ATOM 3574 C CA . LEU A 1 486 ? -9.797 -2.387 -12.203 1 98.81 486 LEU A CA 1
ATOM 3575 C C . LEU A 1 486 ? -10.156 -3.289 -13.383 1 98.81 486 LEU A C 1
ATOM 3577 O O . LEU A 1 486 ? -10.781 -2.842 -14.344 1 98.81 486 LEU A O 1
ATOM 3581 N N . LEU A 1 487 ? -9.711 -4.59 -13.32 1 98.62 487 LEU A N 1
ATOM 3582 C CA . LEU A 1 487 ? -10.062 -5.551 -14.359 1 98.62 487 LEU A CA 1
ATOM 3583 C C . LEU A 1 487 ? -11.578 -5.676 -14.5 1 98.62 487 LEU A C 1
ATOM 3585 O O . LEU A 1 487 ? -12.102 -5.668 -15.609 1 98.62 487 LEU A O 1
ATOM 3589 N N . LYS A 1 488 ? -12.227 -5.789 -13.383 1 98.38 488 LYS A N 1
ATOM 3590 C CA . LYS A 1 488 ? -13.68 -5.902 -13.391 1 98.38 488 LYS A CA 1
ATOM 3591 C C . LYS A 1 488 ? -14.328 -4.656 -13.984 1 98.38 488 LYS A C 1
ATOM 3593 O O . LYS A 1 488 ? -15.266 -4.754 -14.781 1 98.38 488 LYS A O 1
ATOM 3598 N N . ALA A 1 489 ? -13.836 -3.486 -13.578 1 98.56 489 ALA A N 1
ATOM 3599 C CA . ALA A 1 489 ? -14.352 -2.225 -14.109 1 98.56 489 ALA A CA 1
ATOM 3600 C C . ALA A 1 489 ? -14.141 -2.139 -15.617 1 98.56 489 ALA A C 1
ATOM 3602 O O . ALA A 1 489 ? -14.906 -1.479 -16.328 1 98.56 489 ALA A O 1
ATOM 3603 N N . ASP A 1 490 ? -13.133 -2.789 -16.141 1 97.94 490 ASP A N 1
ATOM 3604 C CA . ASP A 1 490 ? -12.805 -2.793 -17.562 1 97.94 490 ASP A CA 1
ATOM 3605 C C . ASP A 1 490 ? -13.484 -3.961 -18.281 1 97.94 490 ASP A C 1
ATOM 3607 O O . ASP A 1 490 ? -13.117 -4.297 -19.406 1 97.94 490 ASP A O 1
ATOM 3611 N N . ASP A 1 491 ? -14.359 -4.695 -17.562 1 95.81 491 ASP A N 1
ATOM 3612 C CA . ASP A 1 491 ? -15.18 -5.781 -18.094 1 95.81 491 ASP A CA 1
ATOM 3613 C C . ASP A 1 491 ? -14.32 -7.008 -18.406 1 95.81 491 ASP A C 1
ATOM 3615 O O . ASP A 1 491 ? -14.562 -7.691 -19.406 1 95.81 491 ASP A O 1
ATOM 3619 N N . ARG A 1 492 ? -13.297 -7.191 -17.594 1 95.06 492 ARG A N 1
ATOM 3620 C CA . ARG A 1 492 ? -12.43 -8.359 -17.703 1 95.06 492 ARG A CA 1
ATOM 3621 C C . ARG A 1 492 ? -12.172 -8.969 -16.328 1 95.06 492 ARG A C 1
ATOM 3623 O O . ARG A 1 492 ? -11.023 -9.188 -15.938 1 95.06 492 ARG A O 1
ATOM 3630 N N . PRO A 1 493 ? -13.211 -9.289 -15.625 1 96.25 493 PRO A N 1
ATOM 3631 C CA . PRO A 1 493 ? -12.945 -9.852 -14.297 1 96.25 493 PRO A CA 1
ATOM 3632 C C . PRO A 1 493 ? -12.156 -11.156 -14.359 1 96.25 493 PRO A C 1
ATOM 3634 O O . PRO A 1 493 ? -12.438 -12.016 -15.211 1 96.25 493 PRO A O 1
ATOM 3637 N N . LEU A 1 494 ? -11.242 -11.305 -13.461 1 95.19 494 LEU A N 1
ATOM 3638 C CA . LEU A 1 494 ? -10.398 -12.492 -13.484 1 95.19 494 LEU A CA 1
ATOM 3639 C C . LEU A 1 494 ? -10.82 -13.477 -12.398 1 95.19 494 LEU A C 1
ATOM 3641 O O . LEU A 1 494 ? -11.445 -14.5 -12.695 1 95.19 494 LEU A O 1
ATOM 3645 N N . HIS A 1 495 ? -10.727 -13.094 -11.117 1 95 495 HIS A N 1
ATOM 3646 C CA . HIS A 1 495 ? -11 -14.023 -10.023 1 95 495 HIS A CA 1
ATOM 3647 C C . HIS A 1 495 ? -12.375 -13.75 -9.406 1 95 495 HIS A C 1
ATOM 3649 O O . HIS A 1 495 ? -12.609 -14.086 -8.242 1 95 495 HIS A O 1
ATOM 3655 N N . THR A 1 496 ? -13.195 -13.055 -10.109 1 92.31 496 THR A N 1
ATOM 3656 C CA . THR A 1 496 ? -14.547 -12.766 -9.641 1 92.31 496 THR A CA 1
ATOM 3657 C C . THR A 1 496 ? -15.555 -12.914 -10.781 1 92.31 496 THR A C 1
ATOM 3659 O O . THR A 1 496 ? -15.172 -12.992 -11.945 1 92.31 496 THR A O 1
ATOM 3662 N N . ARG A 1 497 ? -16.891 -13.055 -10.438 1 86.88 497 ARG A N 1
ATOM 3663 C CA . ARG A 1 497 ? -17.969 -13.156 -11.422 1 86.88 497 ARG A CA 1
ATOM 3664 C C . ARG A 1 497 ? -18.328 -11.781 -11.977 1 86.88 497 ARG A C 1
ATOM 3666 O O . ARG A 1 497 ? -18.219 -10.773 -11.281 1 86.88 497 ARG A O 1
ATOM 3673 N N . MET B 1 1 ? -15.844 -40.688 -31.297 1 51.06 1 MET B N 1
ATOM 3674 C CA . MET B 1 1 ? -15.742 -39.312 -31.75 1 51.06 1 MET B CA 1
ATOM 3675 C C . MET B 1 1 ? -15.07 -38.438 -30.703 1 51.06 1 MET B C 1
ATOM 3677 O O . MET B 1 1 ? -15.375 -38.531 -29.516 1 51.06 1 MET B O 1
ATOM 3681 N N . ASN B 1 2 ? -14.016 -37.688 -31.172 1 71.94 2 ASN B N 1
ATOM 3682 C CA . ASN B 1 2 ? -13.266 -36.875 -30.219 1 71.94 2 ASN B CA 1
ATOM 3683 C C . ASN B 1 2 ? -14.094 -35.688 -29.719 1 71.94 2 ASN B C 1
ATOM 3685 O O . ASN B 1 2 ? -14.898 -35.125 -30.469 1 71.94 2 ASN B O 1
ATOM 3689 N N . GLU B 1 3 ? -14.094 -35.5 -28.5 1 86.44 3 GLU B N 1
ATOM 3690 C CA . GLU B 1 3 ? -14.727 -34.281 -27.969 1 86.44 3 GLU B CA 1
ATOM 3691 C C . GLU B 1 3 ? -14.023 -33.031 -28.484 1 86.44 3 GLU B C 1
ATOM 3693 O O . GLU B 1 3 ? -12.797 -32.938 -28.453 1 86.44 3 GLU B O 1
ATOM 3698 N N . GLN B 1 4 ? -14.797 -32.125 -29.016 1 94.44 4 GLN B N 1
ATOM 3699 C CA . GLN B 1 4 ? -14.234 -30.953 -29.688 1 94.44 4 GLN B CA 1
ATOM 3700 C C . GLN B 1 4 ? -14.273 -29.734 -28.766 1 94.44 4 GLN B C 1
ATOM 3702 O O . GLN B 1 4 ? -15.258 -29.5 -28.062 1 94.44 4 GLN B O 1
ATOM 3707 N N . PHE B 1 5 ? -13.188 -29.031 -28.75 1 97.56 5 PHE B N 1
ATOM 3708 C CA . PHE B 1 5 ? -13.078 -27.781 -28.016 1 97.56 5 PHE B CA 1
ATOM 3709 C C . PHE B 1 5 ? -12.383 -26.719 -28.859 1 97.56 5 PHE B C 1
ATOM 3711 O O . PHE B 1 5 ? -11.641 -27.047 -29.797 1 97.56 5 PHE B O 1
ATOM 3718 N N . ASP B 1 6 ? -12.688 -25.453 -28.625 1 98.25 6 ASP B N 1
ATOM 3719 C CA . ASP B 1 6 ? -11.906 -24.391 -29.234 1 98.25 6 ASP B CA 1
ATOM 3720 C C . ASP B 1 6 ? -10.5 -24.344 -28.641 1 98.25 6 ASP B C 1
ATOM 3722 O O . ASP B 1 6 ? -9.531 -24.047 -29.359 1 98.25 6 ASP B O 1
ATOM 3726 N N . LEU B 1 7 ? -10.375 -24.641 -27.375 1 98.69 7 LEU B N 1
ATOM 3727 C CA . LEU B 1 7 ? -9.117 -24.484 -26.641 1 98.69 7 LEU B CA 1
ATOM 3728 C C . LEU B 1 7 ? -8.922 -25.609 -25.641 1 98.69 7 LEU B C 1
ATOM 3730 O O . LEU B 1 7 ? -9.805 -25.891 -24.828 1 98.69 7 LEU B O 1
ATOM 3734 N N . ALA B 1 8 ? -7.824 -26.297 -25.672 1 98.88 8 ALA B N 1
ATOM 3735 C CA . ALA B 1 8 ? -7.383 -27.25 -24.656 1 98.88 8 ALA B CA 1
ATOM 3736 C C . ALA B 1 8 ? -6.164 -26.703 -23.906 1 98.88 8 ALA B C 1
ATOM 3738 O O . ALA B 1 8 ? -5.184 -26.297 -24.516 1 98.88 8 ALA B O 1
ATOM 3739 N N . ILE B 1 9 ? -6.227 -26.672 -22.609 1 98.94 9 ILE B N 1
ATOM 3740 C CA . ILE B 1 9 ? -5.152 -26.156 -21.766 1 98.94 9 ILE B CA 1
ATOM 3741 C C . ILE B 1 9 ? -4.602 -27.281 -20.891 1 98.94 9 ILE B C 1
ATOM 3743 O O . ILE B 1 9 ? -5.355 -27.922 -20.156 1 98.94 9 ILE B O 1
ATOM 3747 N N . ILE B 1 10 ? -3.326 -27.516 -20.906 1 98.88 10 ILE B N 1
ATOM 3748 C CA . ILE B 1 10 ? -2.688 -28.562 -20.125 1 98.88 10 ILE B CA 1
ATOM 3749 C C . ILE B 1 10 ? -2.018 -27.953 -18.906 1 98.88 10 ILE B C 1
ATOM 3751 O O . ILE B 1 10 ? -0.901 -27.438 -18.984 1 98.88 10 ILE B O 1
ATOM 3755 N N . GLY B 1 11 ? -2.619 -28.109 -17.75 1 98.75 11 GLY B N 1
ATOM 3756 C CA . GLY B 1 11 ? -2.199 -27.5 -16.484 1 98.75 11 GLY B CA 1
ATOM 3757 C C . GLY B 1 11 ? -3.158 -26.438 -15.992 1 98.75 11 GLY B C 1
ATOM 3758 O O . GLY B 1 11 ? -3.498 -25.5 -16.719 1 98.75 11 GLY B O 1
ATOM 3759 N N . ALA B 1 12 ? -3.562 -26.562 -14.734 1 98.81 12 ALA B N 1
ATOM 3760 C CA . ALA B 1 12 ? -4.559 -25.656 -14.172 1 98.81 12 ALA B CA 1
ATOM 3761 C C . ALA B 1 12 ? -3.947 -24.766 -13.094 1 98.81 12 ALA B C 1
ATOM 3763 O O . ALA B 1 12 ? -4.598 -24.438 -12.102 1 98.81 12 ALA B O 1
ATOM 3764 N N . GLY B 1 13 ? -2.613 -24.422 -13.266 1 98.69 13 GLY B N 1
ATOM 3765 C CA . GLY B 1 13 ? -2.002 -23.391 -12.445 1 98.69 13 GLY B CA 1
ATOM 3766 C C . GLY B 1 13 ? -2.43 -21.984 -12.844 1 98.69 13 GLY B C 1
ATOM 3767 O O . GLY B 1 13 ? -3.309 -21.812 -13.688 1 98.69 13 GLY B O 1
ATOM 3768 N N . PRO B 1 14 ? -1.791 -20.969 -12.297 1 98.69 14 PRO B N 1
ATOM 3769 C CA . PRO B 1 14 ? -2.201 -19.578 -12.516 1 98.69 14 PRO B CA 1
ATOM 3770 C C . PRO B 1 14 ? -2.295 -19.219 -14 1 98.69 14 PRO B C 1
ATOM 3772 O O . PRO B 1 14 ? -3.266 -18.594 -14.422 1 98.69 14 PRO B O 1
ATOM 3775 N N . GLY B 1 15 ? -1.297 -19.578 -14.75 1 98.81 15 GLY B N 1
ATOM 3776 C CA . GLY B 1 15 ? -1.339 -19.297 -16.172 1 98.81 15 GLY B CA 1
ATOM 3777 C C . GLY B 1 15 ? -2.455 -20.016 -16.891 1 98.81 15 GLY B C 1
ATOM 3778 O O . GLY B 1 15 ? -3.17 -19.422 -17.703 1 98.81 15 GLY B O 1
ATOM 3779 N N . GLY B 1 16 ? -2.611 -21.281 -16.578 1 98.88 16 GLY B N 1
ATOM 3780 C CA . GLY B 1 16 ? -3.617 -22.109 -17.234 1 98.88 16 GLY B CA 1
ATOM 3781 C C . GLY B 1 16 ? -5.035 -21.656 -16.938 1 98.88 16 GLY B C 1
ATOM 3782 O O . GLY B 1 16 ? -5.816 -21.406 -17.859 1 98.88 16 GLY B O 1
ATOM 3783 N N . TYR B 1 17 ? -5.363 -21.516 -15.656 1 98.81 17 TYR B N 1
ATOM 3784 C CA . TYR B 1 17 ? -6.766 -21.234 -15.367 1 98.81 17 TYR B CA 1
ATOM 3785 C C . TYR B 1 17 ? -7.121 -19.797 -15.734 1 98.81 17 TYR B C 1
ATOM 3787 O O . TYR B 1 17 ? -8.281 -19.5 -16.031 1 98.81 17 TYR B O 1
ATOM 3795 N N . SER B 1 18 ? -6.152 -18.844 -15.672 1 98.81 18 SER B N 1
ATOM 3796 C CA . SER B 1 18 ? -6.473 -17.484 -16.109 1 98.81 18 SER B CA 1
ATOM 3797 C C . SER B 1 18 ? -6.758 -17.453 -17.609 1 98.81 18 SER B C 1
ATOM 3799 O O . SER B 1 18 ? -7.637 -16.719 -18.062 1 98.81 18 SER B O 1
ATOM 3801 N N . THR B 1 19 ? -5.973 -18.234 -18.406 1 98.94 19 THR B N 1
ATOM 3802 C CA . THR B 1 19 ? -6.266 -18.375 -19.828 1 98.94 19 THR B CA 1
ATOM 3803 C C . THR B 1 19 ? -7.668 -18.938 -20.031 1 98.94 19 THR B C 1
ATOM 3805 O O . THR B 1 19 ? -8.43 -18.422 -20.859 1 98.94 19 THR B O 1
ATOM 3808 N N . ALA B 1 20 ? -7.977 -19.969 -19.266 1 98.94 20 ALA B N 1
ATOM 3809 C CA . ALA B 1 20 ? -9.281 -20.625 -19.359 1 98.94 20 ALA B CA 1
ATOM 3810 C C . ALA B 1 20 ? -10.406 -19.641 -19.062 1 98.94 20 ALA B C 1
ATOM 3812 O O . ALA B 1 20 ? -11.383 -19.562 -19.812 1 98.94 20 ALA B O 1
ATOM 3813 N N . LEU B 1 21 ? -10.281 -18.906 -18 1 98.81 21 LEU B N 1
ATOM 3814 C CA . LEU B 1 21 ? -11.32 -17.984 -17.547 1 98.81 21 LEU B CA 1
ATOM 3815 C C . LEU B 1 21 ? -11.562 -16.906 -18.594 1 98.81 21 LEU B C 1
ATOM 3817 O O . LEU B 1 21 ? -12.703 -16.641 -18.969 1 98.81 21 LEU B O 1
ATOM 3821 N N . ARG B 1 22 ? -10.508 -16.281 -19.047 1 98.75 22 ARG B N 1
ATOM 3822 C CA . ARG B 1 22 ? -10.672 -15.211 -20.016 1 98.75 22 ARG B CA 1
ATOM 3823 C C . ARG B 1 22 ? -11.195 -15.742 -21.344 1 98.75 22 ARG B C 1
ATOM 3825 O O . ARG B 1 22 ? -12.055 -15.117 -21.984 1 98.75 22 ARG B O 1
ATOM 3832 N N . ALA B 1 23 ? -10.688 -16.891 -21.812 1 98.81 23 ALA B N 1
ATOM 3833 C CA . ALA B 1 23 ? -11.148 -17.484 -23.062 1 98.81 23 ALA B CA 1
ATOM 3834 C C . ALA B 1 23 ? -12.648 -17.797 -23 1 98.81 23 ALA B C 1
ATOM 3836 O O . ALA B 1 23 ? -13.375 -17.531 -23.953 1 98.81 23 ALA B O 1
ATOM 3837 N N . ALA B 1 24 ? -13.039 -18.359 -21.891 1 98.69 24 ALA B N 1
ATOM 3838 C CA . ALA B 1 24 ? -14.453 -18.672 -21.719 1 98.69 24 ALA B CA 1
ATOM 3839 C C . ALA B 1 24 ? -15.305 -17.406 -21.766 1 98.69 24 ALA B C 1
ATOM 3841 O O . ALA B 1 24 ? -16.391 -17.391 -22.344 1 98.69 24 ALA B O 1
ATOM 3842 N N . GLU B 1 25 ? -14.828 -16.344 -21.125 1 98 25 GLU B N 1
ATOM 3843 C CA . GLU B 1 25 ? -15.508 -15.055 -21.172 1 98 25 GLU B CA 1
ATOM 3844 C C . GLU B 1 25 ? -15.688 -14.57 -22.609 1 98 25 GLU B C 1
ATOM 3846 O O . GLU B 1 25 ? -16.656 -13.875 -22.906 1 98 25 GLU B O 1
ATOM 3851 N N . LEU B 1 26 ? -14.766 -14.961 -23.438 1 98.19 26 LEU B N 1
ATOM 3852 C CA . LEU B 1 26 ? -14.766 -14.5 -24.828 1 98.19 26 LEU B CA 1
ATOM 3853 C C . LEU B 1 26 ? -15.523 -15.469 -25.719 1 98.19 26 LEU B C 1
ATOM 3855 O O . LEU B 1 26 ? -15.477 -15.352 -26.953 1 98.19 26 LEU B O 1
ATOM 3859 N N . GLY B 1 27 ? -16.156 -16.516 -25.156 1 98.12 27 GLY B N 1
ATOM 3860 C CA . GLY B 1 27 ? -17.109 -17.344 -25.875 1 98.12 27 GLY B CA 1
ATOM 3861 C C . GLY B 1 27 ? -16.5 -18.641 -26.359 1 98.12 27 GLY B C 1
ATOM 3862 O O . GLY B 1 27 ? -17.172 -19.406 -27.062 1 98.12 27 GLY B O 1
ATOM 3863 N N . MET B 1 28 ? -15.352 -19 -25.953 1 98.62 28 MET B N 1
ATOM 3864 C CA . MET B 1 28 ? -14.711 -20.234 -26.422 1 98.62 28 MET B CA 1
ATOM 3865 C C . MET B 1 28 ? -15.133 -21.422 -25.578 1 98.62 28 MET B C 1
ATOM 3867 O O . MET B 1 28 ? -15.328 -21.297 -24.375 1 98.62 28 MET B O 1
ATOM 3871 N N . SER B 1 29 ? -15.266 -22.5 -26.203 1 98.5 29 SER B N 1
ATOM 3872 C CA . SER B 1 29 ? -15.336 -23.734 -25.453 1 98.5 29 SER B CA 1
ATOM 3873 C C . SER B 1 29 ? -13.961 -24.188 -24.969 1 98.5 29 SER B C 1
ATOM 3875 O O . SER B 1 29 ? -13.023 -24.281 -25.766 1 98.5 29 SER B O 1
ATOM 3877 N N . VAL B 1 30 ? -13.828 -24.469 -23.656 1 98.81 30 VAL B N 1
ATOM 3878 C CA . VAL B 1 30 ? -12.5 -24.656 -23.078 1 98.81 30 VAL B CA 1
ATOM 3879 C C . VAL B 1 30 ? -12.461 -25.984 -22.328 1 98.81 30 VAL B C 1
ATOM 3881 O O . VAL B 1 30 ? -13.344 -26.266 -21.516 1 98.81 30 VAL B O 1
ATOM 3884 N N . ALA B 1 31 ? -11.453 -26.812 -22.578 1 98.75 31 ALA B N 1
ATOM 3885 C CA . ALA B 1 31 ? -11.062 -27.938 -21.75 1 98.75 31 ALA B CA 1
ATOM 3886 C C . ALA B 1 31 ? -9.812 -27.625 -20.938 1 98.75 31 ALA B C 1
ATOM 3888 O O . ALA B 1 31 ? -8.766 -27.297 -21.5 1 98.75 31 ALA B O 1
ATOM 3889 N N . LEU B 1 32 ? -9.922 -27.656 -19.625 1 98.88 32 LEU B N 1
ATOM 3890 C CA . LEU B 1 32 ? -8.812 -27.438 -18.703 1 98.88 32 LEU B CA 1
ATOM 3891 C C . LEU B 1 32 ? -8.375 -28.75 -18.062 1 98.88 32 LEU B C 1
ATOM 3893 O O . LEU B 1 32 ? -9.109 -29.328 -17.25 1 98.88 32 LEU B O 1
ATOM 3897 N N . ILE B 1 33 ? -7.184 -29.234 -18.406 1 98.81 33 ILE B N 1
ATOM 3898 C CA . ILE B 1 33 ? -6.715 -30.547 -17.969 1 98.81 33 ILE B CA 1
ATOM 3899 C C . ILE B 1 33 ? -5.738 -30.391 -16.812 1 98.81 33 ILE B C 1
ATOM 3901 O O . ILE B 1 33 ? -4.773 -29.625 -16.906 1 98.81 33 ILE B O 1
ATOM 3905 N N . GLU B 1 34 ? -5.977 -31.016 -15.75 1 98.5 34 GLU B N 1
ATOM 3906 C CA . GLU B 1 34 ? -5.125 -30.984 -14.562 1 98.5 34 GLU B CA 1
ATOM 3907 C C . GLU B 1 34 ? -4.875 -32.375 -14.023 1 98.5 34 GLU B C 1
ATOM 3909 O O . GLU B 1 34 ? -5.816 -33.156 -13.82 1 98.5 34 GLU B O 1
ATOM 3914 N N . ARG B 1 35 ? -3.641 -32.688 -13.805 1 97.44 35 ARG B N 1
ATOM 3915 C CA . ARG B 1 35 ? -3.297 -34.031 -13.328 1 97.44 35 ARG B CA 1
ATOM 3916 C C . ARG B 1 35 ? -3.512 -34.125 -11.82 1 97.44 35 ARG B C 1
ATOM 3918 O O . ARG B 1 35 ? -3.818 -35.219 -11.312 1 97.44 35 ARG B O 1
ATOM 3925 N N . ASP B 1 36 ? -3.344 -33 -11.086 1 96.44 36 ASP B N 1
ATOM 3926 C CA . ASP B 1 36 ? -3.475 -32.969 -9.633 1 96.44 36 ASP B CA 1
ATOM 3927 C C . ASP B 1 36 ? -4.938 -33.094 -9.219 1 96.44 36 ASP B C 1
ATOM 3929 O O . ASP B 1 36 ? -5.84 -32.906 -10.039 1 96.44 36 ASP B O 1
ATOM 3933 N N . ALA B 1 37 ? -5.121 -33.312 -7.926 1 95.12 37 ALA B N 1
ATOM 3934 C CA . ALA B 1 37 ? -6.461 -33.531 -7.387 1 95.12 37 ALA B CA 1
ATOM 3935 C C . ALA B 1 37 ? -7.258 -32.219 -7.363 1 95.12 37 ALA B C 1
ATOM 3937 O O . ALA B 1 37 ? -8.492 -32.25 -7.383 1 95.12 37 ALA B O 1
ATOM 3938 N N . THR B 1 38 ? -6.551 -31.125 -7.27 1 96.44 38 THR B N 1
ATOM 3939 C CA . THR B 1 38 ? -7.207 -29.828 -7.211 1 96.44 38 THR B CA 1
ATOM 3940 C C . THR B 1 38 ? -6.613 -28.875 -8.25 1 96.44 38 THR B C 1
ATOM 3942 O O . THR B 1 38 ? -5.441 -28.984 -8.609 1 96.44 38 THR B O 1
ATOM 3945 N N . VAL B 1 39 ? -7.453 -27.953 -8.75 1 98 39 VAL B N 1
ATOM 3946 C CA . VAL B 1 39 ? -6.98 -26.875 -9.617 1 98 39 VAL B CA 1
ATOM 3947 C C . VAL B 1 39 ? -6.199 -25.859 -8.797 1 98 39 VAL B C 1
ATOM 3949 O O . VAL B 1 39 ? -6.23 -25.891 -7.562 1 98 39 VAL B O 1
ATOM 3952 N N . GLY B 1 40 ? -5.445 -25 -9.523 1 98.19 40 GLY B N 1
ATOM 3953 C CA . GLY B 1 40 ? -4.777 -23.906 -8.844 1 98.19 40 GLY B CA 1
ATOM 3954 C C . GLY B 1 40 ? -3.266 -23.984 -8.93 1 98.19 40 GLY B C 1
ATOM 3955 O O . GLY B 1 40 ? -2.574 -22.984 -8.695 1 98.19 40 GLY B O 1
ATOM 3956 N N . GLY B 1 41 ? -2.744 -25.172 -9.258 1 97.81 41 GLY B N 1
ATOM 3957 C CA . GLY B 1 41 ? -1.312 -25.328 -9.461 1 97.81 41 GLY B CA 1
ATOM 3958 C C . GLY B 1 41 ? -0.504 -25.109 -8.195 1 97.81 41 GLY B C 1
ATOM 3959 O O . GLY B 1 41 ? -1.006 -25.328 -7.09 1 97.81 41 GLY B O 1
ATOM 3960 N N . THR B 1 42 ? 0.773 -24.828 -8.367 1 96.25 42 THR B N 1
ATOM 3961 C CA . THR B 1 42 ? 1.698 -24.656 -7.25 1 96.25 42 THR B CA 1
ATOM 3962 C C . THR B 1 42 ? 1.267 -23.5 -6.359 1 96.25 42 THR B C 1
ATOM 3964 O O . THR B 1 42 ? 1.162 -23.641 -5.141 1 96.25 42 THR B O 1
ATOM 3967 N N . CYS B 1 43 ? 0.958 -22.406 -6.887 1 96.75 43 CYS B N 1
ATOM 3968 C CA . CYS B 1 43 ? 0.7 -21.172 -6.145 1 96.75 43 CYS B CA 1
ATOM 3969 C C . CYS B 1 43 ? -0.42 -21.375 -5.129 1 96.75 43 CYS B C 1
ATOM 3971 O O . CYS B 1 43 ? -0.25 -21.078 -3.945 1 96.75 43 CYS B O 1
ATOM 3973 N N . LEU B 1 44 ? -1.508 -21.875 -5.578 1 97.81 44 LEU B N 1
ATOM 3974 C CA . LEU B 1 44 ? -2.691 -22 -4.734 1 97.81 44 LEU B CA 1
ATOM 3975 C C . LEU B 1 44 ? -2.537 -23.156 -3.752 1 97.81 44 LEU B C 1
ATOM 3977 O O . LEU B 1 44 ? -2.883 -23.031 -2.576 1 97.81 44 LEU B O 1
ATOM 3981 N N . ASN B 1 45 ? -1.964 -24.25 -4.176 1 97.5 45 ASN B N 1
ATOM 3982 C CA . ASN B 1 45 ? -2.016 -25.5 -3.408 1 97.5 45 ASN B CA 1
ATOM 3983 C C . ASN B 1 45 ? -0.773 -25.672 -2.541 1 97.5 45 ASN B C 1
ATOM 3985 O O . ASN B 1 45 ? -0.836 -26.297 -1.477 1 97.5 45 ASN B O 1
ATOM 3989 N N . ARG B 1 46 ? 0.342 -25.219 -3.012 1 96.56 46 ARG B N 1
ATOM 3990 C CA . ARG B 1 46 ? 1.582 -25.562 -2.324 1 96.56 46 ARG B CA 1
ATOM 3991 C C . ARG B 1 46 ? 2.637 -24.469 -2.521 1 96.56 46 ARG B C 1
ATOM 3993 O O . ARG B 1 46 ? 3.828 -24.766 -2.621 1 96.56 46 ARG B O 1
ATOM 4000 N N . GLY B 1 47 ? 2.238 -23.25 -2.688 1 96.75 47 GLY B N 1
ATOM 4001 C CA . GLY B 1 47 ? 3.158 -22.141 -2.904 1 96.75 47 GLY B CA 1
ATOM 4002 C C . GLY B 1 47 ? 2.717 -20.859 -2.232 1 96.75 47 GLY B C 1
ATOM 4003 O O . GLY B 1 47 ? 2.816 -20.719 -1.01 1 96.75 47 GLY B O 1
ATOM 4004 N N . CYS B 1 48 ? 2.182 -19.953 -3.049 1 95.94 48 CYS B N 1
ATOM 4005 C CA . CYS B 1 48 ? 1.911 -18.578 -2.646 1 95.94 48 CYS B CA 1
ATOM 4006 C C . CYS B 1 48 ? 0.914 -18.531 -1.496 1 95.94 48 CYS B C 1
ATOM 4008 O O . CYS B 1 48 ? 1.152 -17.859 -0.488 1 95.94 48 CYS B O 1
ATOM 4010 N N . ILE B 1 49 ? -0.15 -19.203 -1.566 1 98.06 49 ILE B N 1
ATOM 4011 C CA . ILE B 1 49 ? -1.267 -19.031 -0.643 1 98.06 49 ILE B CA 1
ATOM 4012 C C . ILE B 1 49 ? -0.923 -19.672 0.703 1 98.06 49 ILE B C 1
ATOM 4014 O O . ILE B 1 49 ? -0.979 -19.016 1.741 1 98.06 49 ILE B O 1
ATOM 4018 N N . PRO B 1 50 ? -0.504 -20.938 0.747 1 97.94 50 PRO B N 1
ATOM 4019 C CA . PRO B 1 50 ? -0.163 -21.5 2.059 1 97.94 50 PRO B CA 1
ATOM 4020 C C . PRO B 1 50 ? 1.031 -20.797 2.703 1 97.94 50 PRO B C 1
ATOM 4022 O O . PRO B 1 50 ? 1.072 -20.641 3.926 1 97.94 50 PRO B O 1
ATOM 4025 N N . SER B 1 51 ? 2.064 -20.438 1.939 1 97.75 51 SER B N 1
ATOM 4026 C CA . SER B 1 51 ? 3.211 -19.734 2.52 1 97.75 51 SER B CA 1
ATOM 4027 C C . SER B 1 51 ? 2.797 -18.422 3.152 1 97.75 51 SER B C 1
ATOM 4029 O O . SER B 1 51 ? 3.27 -18.062 4.234 1 97.75 51 SER B O 1
ATOM 4031 N N . LYS B 1 52 ? 1.905 -17.688 2.506 1 97.88 52 LYS B N 1
ATOM 4032 C CA . LYS B 1 52 ? 1.485 -16.391 3.031 1 97.88 52 LYS B CA 1
ATOM 4033 C C . LYS B 1 52 ? 0.592 -16.547 4.258 1 97.88 52 LYS B C 1
ATOM 4035 O O . LYS B 1 52 ? 0.529 -15.664 5.113 1 97.88 52 LYS B O 1
ATOM 4040 N N . ALA B 1 53 ? -0.149 -17.625 4.285 1 97.06 53 ALA B N 1
ATOM 4041 C CA . ALA B 1 53 ? -0.871 -17.922 5.516 1 97.06 53 ALA B CA 1
ATOM 4042 C C . ALA B 1 53 ? 0.092 -18.094 6.688 1 97.06 53 ALA B C 1
ATOM 4044 O O . ALA B 1 53 ? -0.116 -17.531 7.762 1 97.06 53 ALA B O 1
ATOM 4045 N N . LEU B 1 54 ? 1.177 -18.844 6.488 1 97.25 54 LEU B N 1
ATOM 4046 C CA . LEU B 1 54 ? 2.17 -19.078 7.535 1 97.25 54 LEU B CA 1
ATOM 4047 C C . LEU B 1 54 ? 2.896 -17.781 7.879 1 97.25 54 LEU B C 1
ATOM 4049 O O . LEU B 1 54 ? 3.16 -17.5 9.055 1 97.25 54 LEU B O 1
ATOM 4053 N N . ILE B 1 55 ? 3.211 -17.031 6.879 1 97.38 55 ILE B N 1
ATOM 4054 C CA . ILE B 1 55 ? 3.9 -15.758 7.078 1 97.38 55 ILE B CA 1
ATOM 4055 C C . ILE B 1 55 ? 3.018 -14.82 7.891 1 97.38 55 ILE B C 1
ATOM 4057 O O . ILE B 1 55 ? 3.51 -14.094 8.758 1 97.38 55 ILE B O 1
ATOM 4061 N N . THR B 1 56 ? 1.689 -14.82 7.621 1 96.38 56 THR B N 1
ATOM 4062 C CA . THR B 1 56 ? 0.745 -14.016 8.383 1 96.38 56 THR B CA 1
ATOM 4063 C C . THR B 1 56 ? 0.805 -14.375 9.867 1 96.38 56 THR B C 1
ATOM 4065 O O . THR B 1 56 ? 0.85 -13.492 10.727 1 96.38 56 THR B O 1
ATOM 4068 N N . ALA B 1 57 ? 0.873 -15.609 10.125 1 95.56 57 ALA B N 1
ATOM 4069 C CA . ALA B 1 57 ? 0.95 -16.078 11.508 1 95.56 57 ALA B CA 1
ATOM 4070 C C . ALA B 1 57 ? 2.268 -15.656 12.148 1 95.56 57 ALA B C 1
ATOM 4072 O O . ALA B 1 57 ? 2.285 -15.164 13.281 1 95.56 57 ALA B O 1
ATOM 4073 N N . THR B 1 58 ? 3.355 -15.82 11.477 1 95.38 58 THR B N 1
ATOM 4074 C CA . THR B 1 58 ? 4.656 -15.539 12.078 1 95.38 58 THR B CA 1
ATOM 4075 C C . THR B 1 58 ? 4.879 -14.031 12.211 1 95.38 58 THR B C 1
ATOM 4077 O O . THR B 1 58 ? 5.633 -13.586 13.078 1 95.38 58 THR B O 1
ATOM 4080 N N . HIS B 1 59 ? 4.227 -13.258 11.383 1 94.25 59 HIS B N 1
ATOM 4081 C CA . HIS B 1 59 ? 4.262 -11.812 11.531 1 94.25 59 HIS B CA 1
ATOM 4082 C C . HIS B 1 59 ? 3.684 -11.375 12.875 1 94.25 59 HIS B C 1
ATOM 4084 O O . HIS B 1 59 ? 4.129 -10.391 13.461 1 94.25 59 HIS B O 1
ATOM 4090 N N . THR B 1 60 ? 2.701 -12.109 13.336 1 94.88 60 THR B N 1
ATOM 4091 C CA . THR B 1 60 ? 2.127 -11.812 14.641 1 94.88 60 THR B CA 1
ATOM 4092 C C . THR B 1 60 ? 3.174 -11.977 15.742 1 94.88 60 THR B C 1
ATOM 4094 O O . THR B 1 60 ? 3.199 -11.211 16.703 1 94.88 60 THR B O 1
ATOM 4097 N N . ILE B 1 61 ? 4.055 -12.938 15.555 1 95.69 61 ILE B N 1
ATOM 4098 C CA . ILE B 1 61 ? 5.109 -13.203 16.531 1 95.69 61 ILE B CA 1
ATOM 4099 C C . ILE B 1 61 ? 6.102 -12.039 16.531 1 95.69 61 ILE B C 1
ATOM 4101 O O . ILE B 1 61 ? 6.477 -11.547 17.609 1 95.69 61 ILE B O 1
ATOM 4105 N N . ASP B 1 62 ? 6.434 -11.586 15.367 1 93.38 62 ASP B N 1
ATOM 4106 C CA . ASP B 1 62 ? 7.336 -10.438 15.234 1 93.38 62 ASP B CA 1
ATOM 4107 C C . ASP B 1 62 ? 6.754 -9.203 15.914 1 93.38 62 ASP B C 1
ATOM 4109 O O . ASP B 1 62 ? 7.477 -8.453 16.578 1 93.38 62 ASP B O 1
ATOM 4113 N N . THR B 1 63 ? 5.492 -8.992 15.758 1 93.5 63 THR B N 1
ATOM 4114 C CA . THR B 1 63 ? 4.805 -7.844 16.328 1 93.5 63 THR B CA 1
ATOM 4115 C C . THR B 1 63 ? 4.852 -7.895 17.859 1 93.5 63 THR B C 1
ATOM 4117 O O . THR B 1 63 ? 5.098 -6.875 18.5 1 93.5 63 THR B O 1
ATOM 4120 N N . VAL B 1 64 ? 4.625 -9.031 18.406 1 93.94 64 VAL B N 1
ATOM 4121 C CA . VAL B 1 64 ? 4.621 -9.203 19.859 1 93.94 64 VAL B CA 1
ATOM 4122 C C . VAL B 1 64 ? 6.016 -8.93 20.406 1 93.94 64 VAL B C 1
ATOM 4124 O O . VAL B 1 64 ? 6.16 -8.281 21.453 1 93.94 64 VAL B O 1
ATOM 4127 N N . HIS B 1 65 ? 7.008 -9.375 19.656 1 91.38 65 HIS B N 1
ATOM 4128 C CA . HIS B 1 65 ? 8.383 -9.242 20.141 1 91.38 65 HIS B CA 1
ATOM 4129 C C . HIS B 1 65 ? 8.789 -7.773 20.234 1 91.38 65 HIS B C 1
ATOM 4131 O O . HIS B 1 65 ? 9.617 -7.406 21.062 1 91.38 65 HIS B O 1
ATOM 4137 N N . ARG B 1 66 ? 8.148 -6.949 19.516 1 91.62 66 ARG B N 1
ATOM 4138 C CA . ARG B 1 66 ? 8.516 -5.535 19.5 1 91.62 66 ARG B CA 1
ATOM 4139 C C . ARG B 1 66 ? 7.57 -4.715 20.375 1 91.62 66 ARG B C 1
ATOM 4141 O O . ARG B 1 66 ? 7.828 -3.541 20.641 1 91.62 66 ARG B O 1
ATOM 4148 N N . ALA B 1 67 ? 6.578 -5.266 20.875 1 95.38 67 ALA B N 1
ATOM 4149 C CA . ALA B 1 67 ? 5.473 -4.574 21.547 1 95.38 67 ALA B CA 1
ATOM 4150 C C . ALA B 1 67 ? 5.957 -3.812 22.766 1 95.38 67 ALA B C 1
ATOM 4152 O O . ALA B 1 67 ? 5.492 -2.701 23.047 1 95.38 67 ALA B O 1
ATOM 4153 N N . ALA B 1 68 ? 6.941 -4.344 23.406 1 94.75 68 ALA B N 1
ATOM 4154 C CA . ALA B 1 68 ? 7.414 -3.74 24.656 1 94.75 68 ALA B CA 1
ATOM 4155 C C . ALA B 1 68 ? 8.055 -2.379 24.391 1 94.75 68 ALA B C 1
ATOM 4157 O O . ALA B 1 68 ? 7.953 -1.471 25.219 1 94.75 68 ALA B O 1
ATOM 4158 N N . GLU B 1 69 ? 8.688 -2.24 23.281 1 94.88 69 GLU B N 1
ATOM 4159 C CA . GLU B 1 69 ? 9.32 -0.98 22.906 1 94.88 69 GLU B CA 1
ATOM 4160 C C . GLU B 1 69 ? 8.289 0.133 22.75 1 94.88 69 GLU B C 1
ATOM 4162 O O . GLU B 1 69 ? 8.617 1.314 22.875 1 94.88 69 GLU B O 1
ATOM 4167 N N . LEU B 1 70 ? 7.047 -0.267 22.531 1 96.25 70 LEU B N 1
ATOM 4168 C CA . LEU B 1 70 ? 5.973 0.697 22.297 1 96.25 70 LEU B CA 1
ATOM 4169 C C . LEU B 1 70 ? 5.16 0.909 23.578 1 96.25 70 LEU B C 1
ATOM 4171 O O . LEU B 1 70 ? 4.207 1.693 23.578 1 96.25 70 LEU B O 1
ATOM 4175 N N . GLY B 1 71 ? 5.457 0.215 24.594 1 97.06 71 GLY B N 1
ATOM 4176 C CA . GLY B 1 71 ? 4.746 0.351 25.859 1 97.06 71 GLY B CA 1
ATOM 4177 C C . GLY B 1 71 ? 3.654 -0.686 26.047 1 97.06 71 GLY B C 1
ATOM 4178 O O . GLY B 1 71 ? 2.863 -0.598 26.984 1 97.06 71 GLY B O 1
ATOM 4179 N N . VAL B 1 72 ? 3.557 -1.691 25.188 1 97.44 72 VAL B N 1
ATOM 4180 C CA . VAL B 1 72 ? 2.58 -2.768 25.312 1 97.44 72 VAL B CA 1
ATOM 4181 C C . VAL B 1 72 ? 3.268 -4.031 25.812 1 97.44 72 VAL B C 1
ATOM 4183 O O . VAL B 1 72 ? 4.152 -4.574 25.156 1 97.44 72 VAL B O 1
ATOM 4186 N N . ASN B 1 73 ? 2.904 -4.457 26.938 1 96.94 73 ASN B N 1
ATOM 4187 C CA . ASN B 1 73 ? 3.439 -5.699 27.5 1 96.94 73 ASN B CA 1
ATOM 4188 C C . ASN B 1 73 ? 2.717 -6.918 26.938 1 96.94 73 ASN B C 1
ATOM 4190 O O . ASN B 1 73 ? 1.588 -7.215 27.328 1 96.94 73 ASN B O 1
ATOM 4194 N N . ALA B 1 74 ? 3.395 -7.594 26.016 1 96.31 74 ALA B N 1
ATOM 4195 C CA . ALA B 1 74 ? 2.83 -8.773 25.375 1 96.31 74 ALA B CA 1
ATOM 4196 C C . ALA B 1 74 ? 3.859 -9.898 25.281 1 96.31 74 ALA B C 1
ATOM 4198 O O . ALA B 1 74 ? 5.066 -9.648 25.328 1 96.31 74 ALA B O 1
ATOM 4199 N N . SER B 1 75 ? 3.436 -11.125 25.25 1 95.69 75 SER B N 1
ATOM 4200 C CA . SER B 1 75 ? 4.328 -12.273 25.172 1 95.69 75 SER B CA 1
ATOM 4201 C C . SER B 1 75 ? 3.736 -13.375 24.281 1 95.69 75 SER B C 1
ATOM 4203 O O . SER B 1 75 ? 2.516 -13.461 24.141 1 95.69 75 SER B O 1
ATOM 4205 N N . VAL B 1 76 ? 4.633 -14.156 23.688 1 95.06 76 VAL B N 1
ATOM 4206 C CA . VAL B 1 76 ? 4.246 -15.352 22.953 1 95.06 76 VAL B CA 1
ATOM 4207 C C . VAL B 1 76 ? 4.461 -16.594 23.828 1 95.06 76 VAL B C 1
ATOM 4209 O O . VAL B 1 76 ? 5.562 -16.828 24.328 1 95.06 76 VAL B O 1
ATOM 4212 N N . ASN B 1 77 ? 3.412 -17.359 24 1 93.94 77 ASN B N 1
ATOM 4213 C CA . ASN B 1 77 ? 3.473 -18.531 24.859 1 93.94 77 ASN B CA 1
ATOM 4214 C C . ASN B 1 77 ? 3.516 -19.828 24.062 1 93.94 77 ASN B C 1
ATOM 4216 O O . ASN B 1 77 ? 3.08 -20.875 24.547 1 93.94 77 ASN B O 1
ATOM 4220 N N . GLY B 1 78 ? 3.852 -19.766 22.875 1 94.56 78 GLY B N 1
ATOM 4221 C CA . GLY B 1 78 ? 4.016 -20.938 22.047 1 94.56 78 GLY B CA 1
ATOM 4222 C C . GLY B 1 78 ? 3.145 -20.922 20.797 1 94.56 78 GLY B C 1
ATOM 4223 O O . GLY B 1 78 ? 2.416 -19.969 20.562 1 94.56 78 GLY B O 1
ATOM 4224 N N . ILE B 1 79 ? 3.32 -22.016 20 1 97 79 ILE B N 1
ATOM 4225 C CA . ILE B 1 79 ? 2.561 -22.188 18.781 1 97 79 ILE B CA 1
ATOM 4226 C C . ILE B 1 79 ? 1.733 -23.469 18.859 1 97 79 ILE B C 1
ATOM 4228 O O . ILE B 1 79 ? 2.26 -24.531 19.188 1 97 79 ILE B O 1
ATOM 4232 N N . ASP B 1 80 ? 0.436 -23.281 18.641 1 97.75 80 ASP B N 1
ATOM 4233 C CA . ASP B 1 80 ? -0.425 -24.438 18.438 1 97.75 80 ASP B CA 1
ATOM 4234 C C . ASP B 1 80 ? -0.396 -24.875 16.969 1 97.75 80 ASP B C 1
ATOM 4236 O O . ASP B 1 80 ? -1.215 -24.422 16.156 1 97.75 80 ASP B O 1
ATOM 4240 N N . PHE B 1 81 ? 0.438 -25.844 16.75 1 97.38 81 PHE B N 1
ATOM 4241 C CA . PHE B 1 81 ? 0.698 -26.234 15.367 1 97.38 81 PHE B CA 1
ATOM 4242 C C . PHE B 1 81 ? -0.541 -26.859 14.742 1 97.38 81 PHE B C 1
ATOM 4244 O O . PHE B 1 81 ? -0.711 -26.828 13.523 1 97.38 81 PHE B O 1
ATOM 4251 N N . GLY B 1 82 ? -1.382 -27.484 15.539 1 97.56 82 GLY B N 1
ATOM 4252 C CA . GLY B 1 82 ? -2.65 -27.969 15.016 1 97.56 82 GLY B CA 1
ATOM 4253 C C . GLY B 1 82 ? -3.535 -26.859 14.469 1 97.56 82 GLY B C 1
ATOM 4254 O O . GLY B 1 82 ? -4.023 -26.953 13.344 1 97.56 82 GLY B O 1
ATOM 4255 N N . THR B 1 83 ? -3.709 -25.844 15.273 1 97.56 83 THR B N 1
ATOM 4256 C CA . THR B 1 83 ? -4.512 -24.703 14.867 1 97.56 83 THR B CA 1
ATOM 4257 C C . THR B 1 83 ? -3.879 -23.984 13.672 1 97.56 83 THR B C 1
ATOM 4259 O O . THR B 1 83 ? -4.578 -23.547 12.758 1 97.56 83 THR B O 1
ATOM 4262 N N . LEU B 1 84 ? -2.592 -23.906 13.68 1 97.38 84 LEU B N 1
ATOM 4263 C CA . LEU B 1 84 ? -1.88 -23.266 12.578 1 97.38 84 LEU B CA 1
ATOM 4264 C C . LEU B 1 84 ? -2.1 -24.031 11.281 1 97.38 84 LEU B C 1
ATOM 4266 O O . LEU B 1 84 ? -2.35 -23.438 10.234 1 97.38 84 LEU B O 1
ATOM 4270 N N . ARG B 1 85 ? -1.963 -25.297 11.367 1 97.06 85 ARG B N 1
ATOM 4271 C CA . ARG B 1 85 ? -2.205 -26.156 10.219 1 97.06 85 ARG B CA 1
ATOM 4272 C C . ARG B 1 85 ? -3.631 -26 9.703 1 97.06 85 ARG B C 1
ATOM 4274 O O . ARG B 1 85 ? -3.848 -25.844 8.5 1 97.06 85 ARG B O 1
ATOM 4281 N N . ASP B 1 86 ? -4.57 -26 10.594 1 97.5 86 ASP B N 1
ATOM 4282 C CA . ASP B 1 86 ? -5.977 -25.875 10.211 1 97.5 86 ASP B CA 1
ATOM 4283 C C . ASP B 1 86 ? -6.25 -24.531 9.547 1 97.5 86 ASP B C 1
ATOM 4285 O O . ASP B 1 86 ? -7.023 -24.453 8.586 1 97.5 86 ASP B O 1
ATOM 4289 N N . TYR B 1 87 ? -5.676 -23.531 10.133 1 96.69 87 TYR B N 1
ATOM 4290 C CA . TYR B 1 87 ? -5.793 -22.203 9.539 1 96.69 87 TYR B CA 1
ATOM 4291 C C . TYR B 1 87 ? -5.27 -22.188 8.109 1 96.69 87 TYR B C 1
ATOM 4293 O O . TYR B 1 87 ? -5.965 -21.75 7.191 1 96.69 87 TYR B O 1
ATOM 4301 N N . ARG B 1 88 ? -4.082 -22.641 7.879 1 97.19 88 ARG B N 1
ATOM 4302 C CA . ARG B 1 88 ? -3.451 -22.688 6.562 1 97.19 88 ARG B CA 1
ATOM 4303 C C . ARG B 1 88 ? -4.312 -23.469 5.578 1 97.19 88 ARG B C 1
ATOM 4305 O O . ARG B 1 88 ? -4.59 -23 4.473 1 97.19 88 ARG B O 1
ATOM 4312 N N . LEU B 1 89 ? -4.785 -24.656 5.977 1 97.12 89 LEU B N 1
ATOM 4313 C CA . LEU B 1 89 ? -5.57 -25.531 5.109 1 97.12 89 LEU B CA 1
ATOM 4314 C C . LEU B 1 89 ? -6.914 -24.891 4.77 1 97.12 89 LEU B C 1
ATOM 4316 O O . LEU B 1 89 ? -7.406 -25.031 3.648 1 97.12 89 LEU B O 1
ATOM 4320 N N . ARG B 1 90 ? -7.488 -24.234 5.707 1 97.38 90 ARG B N 1
ATOM 4321 C CA . ARG B 1 90 ? -8.766 -23.562 5.469 1 97.38 90 ARG B CA 1
ATOM 4322 C C . ARG B 1 90 ? -8.633 -22.484 4.406 1 97.38 90 ARG B C 1
ATOM 4324 O O . ARG B 1 90 ? -9.5 -22.344 3.543 1 97.38 90 ARG B O 1
ATOM 4331 N N . VAL B 1 91 ? -7.594 -21.75 4.488 1 97.25 91 VAL B N 1
ATOM 4332 C CA . VAL B 1 91 ? -7.371 -20.703 3.504 1 97.25 91 VAL B CA 1
ATOM 4333 C C . VAL B 1 91 ? -7.223 -21.312 2.113 1 97.25 91 VAL B C 1
ATOM 4335 O O . VAL B 1 91 ? -7.867 -20.875 1.159 1 97.25 91 VAL B O 1
ATOM 4338 N N . VAL B 1 92 ? -6.383 -22.312 1.993 1 98.06 92 VAL B N 1
ATOM 4339 C CA . VAL B 1 92 ? -6.137 -22.969 0.716 1 98.06 92 VAL B CA 1
ATOM 4340 C C . VAL B 1 92 ? -7.441 -23.562 0.182 1 98.06 92 VAL B C 1
ATOM 4342 O O . VAL B 1 92 ? -7.793 -23.359 -0.98 1 98.06 92 VAL B O 1
ATOM 4345 N N . ASP B 1 93 ? -8.156 -24.234 1.059 1 97.94 93 ASP B N 1
ATOM 4346 C CA . ASP B 1 93 ? -9.391 -24.891 0.667 1 97.94 93 ASP B CA 1
ATOM 4347 C C . ASP B 1 93 ? -10.422 -23.875 0.164 1 97.94 93 ASP B C 1
ATOM 4349 O O . ASP B 1 93 ? -11.094 -24.109 -0.843 1 97.94 93 ASP B O 1
ATOM 4353 N N . THR B 1 94 ? -10.539 -22.797 0.853 1 97.81 94 THR B N 1
ATOM 4354 C CA . THR B 1 94 ? -11.484 -21.75 0.465 1 97.81 94 THR B CA 1
ATOM 4355 C C . THR B 1 94 ? -11.148 -21.219 -0.923 1 97.81 94 THR B C 1
ATOM 4357 O O . THR B 1 94 ? -12.039 -21.047 -1.76 1 97.81 94 THR B O 1
ATOM 4360 N N . MET B 1 95 ? -9.891 -20.984 -1.162 1 97.75 95 MET B N 1
ATOM 4361 C CA . MET B 1 95 ? -9.469 -20.438 -2.453 1 97.75 95 MET B CA 1
ATOM 4362 C C . MET B 1 95 ? -9.656 -21.484 -3.559 1 97.75 95 MET B C 1
ATOM 4364 O O . MET B 1 95 ? -10.055 -21.141 -4.676 1 97.75 95 MET B O 1
ATOM 4368 N N . VAL B 1 96 ? -9.336 -22.75 -3.252 1 98 96 VAL B N 1
ATOM 4369 C CA . VAL B 1 96 ? -9.477 -23.828 -4.23 1 98 96 VAL B CA 1
ATOM 4370 C C . VAL B 1 96 ? -10.945 -24 -4.605 1 98 96 VAL B C 1
ATOM 4372 O O . VAL B 1 96 ? -11.289 -24.078 -5.785 1 98 96 VAL B O 1
ATOM 4375 N N . LYS B 1 97 ? -11.82 -24.031 -3.637 1 97.56 97 LYS B N 1
ATOM 4376 C CA . LYS B 1 97 ? -13.25 -24.172 -3.879 1 97.56 97 LYS B CA 1
ATOM 4377 C C . LYS B 1 97 ? -13.805 -22.969 -4.645 1 97.56 97 LYS B C 1
ATOM 4379 O O . LYS B 1 97 ? -14.672 -23.125 -5.512 1 97.56 97 LYS B O 1
ATOM 4384 N N . GLY B 1 98 ? -13.305 -21.828 -4.254 1 97.25 98 GLY B N 1
ATOM 4385 C CA . GLY B 1 98 ? -13.695 -20.641 -4.992 1 97.25 98 GLY B CA 1
ATOM 4386 C C . GLY B 1 98 ? -13.336 -20.703 -6.465 1 97.25 98 GLY B C 1
ATOM 4387 O O . GLY B 1 98 ? -14.148 -20.359 -7.324 1 97.25 98 GLY B O 1
ATOM 4388 N N . LEU B 1 99 ? -12.141 -21.109 -6.742 1 98.06 99 LEU B N 1
ATOM 4389 C CA . LEU B 1 99 ? -11.688 -21.234 -8.125 1 98.06 99 LEU B CA 1
ATOM 4390 C C . LEU B 1 99 ? -12.492 -22.281 -8.875 1 98.06 99 LEU B C 1
ATOM 4392 O O . LEU B 1 99 ? -12.914 -22.047 -10.016 1 98.06 99 LEU B O 1
ATOM 4396 N N . ALA B 1 100 ? -12.664 -23.422 -8.25 1 98.19 100 ALA B N 1
ATOM 4397 C CA . ALA B 1 100 ? -13.461 -24.469 -8.875 1 98.19 100 ALA B CA 1
ATOM 4398 C C . ALA B 1 100 ? -14.867 -23.969 -9.211 1 98.19 100 ALA B C 1
ATOM 4400 O O . ALA B 1 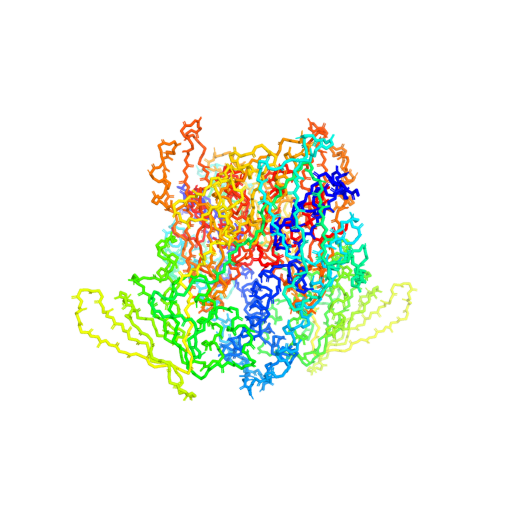100 ? -15.398 -24.266 -10.281 1 98.19 100 ALA B O 1
ATOM 4401 N N . GLY B 1 101 ? -15.461 -23.266 -8.273 1 98 101 GLY B N 1
ATOM 4402 C CA . GLY B 1 101 ? -16.781 -22.688 -8.508 1 98 101 GLY B CA 1
ATOM 4403 C C . GLY B 1 101 ? -16.797 -21.703 -9.656 1 98 101 GLY B C 1
ATOM 4404 O O . GLY B 1 101 ? -17.75 -21.703 -10.453 1 98 101 GLY B O 1
ATOM 4405 N N . LEU B 1 102 ? -15.812 -20.906 -9.727 1 98.06 102 LEU B N 1
ATOM 4406 C CA . LEU B 1 102 ? -15.727 -19.906 -10.789 1 98.06 102 LEU B CA 1
ATOM 4407 C C . LEU B 1 102 ? -15.57 -20.578 -12.148 1 98.06 102 LEU B C 1
ATOM 4409 O O . LEU B 1 102 ? -16.188 -20.141 -13.125 1 98.06 102 LEU B O 1
ATOM 4413 N N . LEU B 1 103 ? -14.688 -21.578 -12.25 1 98.56 103 LEU B N 1
ATOM 4414 C CA . LEU B 1 103 ? -14.5 -22.328 -13.492 1 98.56 103 LEU B CA 1
ATOM 4415 C C . LEU B 1 103 ? -15.82 -22.953 -13.953 1 98.56 103 LEU B C 1
ATOM 4417 O O . LEU B 1 103 ? -16.172 -22.875 -15.133 1 98.56 103 LEU B O 1
ATOM 4421 N N . ALA B 1 104 ? -16.516 -23.516 -13.008 1 98.12 104 ALA B N 1
ATOM 4422 C CA . ALA B 1 104 ? -17.812 -24.109 -13.312 1 98.12 104 ALA B CA 1
ATOM 4423 C C . ALA B 1 104 ? -18.812 -23.047 -13.781 1 98.12 104 ALA B C 1
ATOM 4425 O O . ALA B 1 104 ? -19.547 -23.266 -14.742 1 98.12 104 ALA B O 1
ATOM 4426 N N . HIS B 1 105 ? -18.781 -21.953 -13.102 1 97.44 105 HIS B N 1
ATOM 4427 C CA . HIS B 1 105 ? -19.672 -20.859 -13.445 1 97.44 105 HIS B CA 1
ATOM 4428 C C . HIS B 1 105 ? -19.438 -20.375 -14.867 1 97.44 105 HIS B C 1
ATOM 4430 O O . HIS B 1 105 ? -20.375 -19.953 -15.555 1 97.44 105 HIS B O 1
ATOM 4436 N N . ARG B 1 106 ? -18.203 -20.469 -15.359 1 97.81 106 ARG B N 1
ATOM 4437 C CA . ARG B 1 106 ? -17.844 -20.031 -16.703 1 97.81 106 ARG B CA 1
ATOM 4438 C C . ARG B 1 106 ? -17.984 -21.156 -17.719 1 97.81 106 ARG B C 1
ATOM 4440 O O . ARG B 1 106 ? -17.562 -21.031 -18.859 1 97.81 106 ARG B O 1
ATOM 4447 N N . ASN B 1 107 ? -18.5 -22.266 -17.344 1 97.62 107 ASN B N 1
ATOM 4448 C CA . ASN B 1 107 ? -18.781 -23.422 -18.188 1 97.62 107 ASN B CA 1
ATOM 4449 C C . ASN B 1 107 ? -17.516 -24.016 -18.781 1 97.62 107 ASN B C 1
ATOM 4451 O O . ASN B 1 107 ? -17.484 -24.391 -19.953 1 97.62 107 ASN B O 1
ATOM 4455 N N . ILE B 1 108 ? -16.453 -23.969 -18.016 1 98.56 108 ILE B N 1
ATOM 4456 C CA . ILE B 1 108 ? -15.203 -24.594 -18.406 1 98.56 108 ILE B CA 1
ATOM 4457 C C . ILE B 1 108 ? -15.227 -26.078 -18.031 1 98.56 108 ILE B C 1
ATOM 4459 O O . ILE B 1 108 ? -15.578 -26.422 -16.891 1 98.56 108 ILE B O 1
ATOM 4463 N N . THR B 1 109 ? -14.914 -26.969 -18.953 1 98.38 109 THR B N 1
ATOM 4464 C CA . THR B 1 109 ? -14.805 -28.391 -18.656 1 98.38 109 THR B CA 1
ATOM 4465 C C . THR B 1 109 ? -13.445 -28.703 -18.031 1 98.38 109 THR B C 1
ATOM 4467 O O . THR B 1 109 ? -12.414 -28.594 -18.688 1 98.38 109 THR B O 1
ATOM 4470 N N . VAL B 1 110 ? -13.477 -29.109 -16.797 1 98.69 110 VAL B N 1
ATOM 4471 C CA . VAL B 1 110 ? -12.242 -29.484 -16.125 1 98.69 110 VAL B CA 1
ATOM 4472 C C . VAL B 1 110 ? -12.07 -31 -16.156 1 98.69 110 VAL B C 1
ATOM 4474 O O . VAL B 1 110 ? -13.008 -31.75 -15.859 1 98.69 110 VAL B O 1
ATOM 4477 N N . LEU B 1 111 ? -10.914 -31.438 -16.578 1 98.38 111 LEU B N 1
ATOM 4478 C CA . LEU B 1 111 ? -10.609 -32.875 -16.641 1 98.38 111 LEU B CA 1
ATOM 4479 C C . LEU B 1 111 ? -9.398 -33.219 -15.781 1 98.38 111 LEU B C 1
ATOM 4481 O O . LEU B 1 111 ? -8.305 -32.688 -16.016 1 98.38 111 LEU B O 1
ATOM 4485 N N . ARG B 1 112 ? -9.57 -34.031 -14.766 1 98.31 112 ARG B N 1
ATOM 4486 C CA . ARG B 1 112 ? -8.43 -34.562 -14.039 1 98.31 112 ARG B CA 1
ATOM 4487 C C . ARG B 1 112 ? -7.812 -35.75 -14.789 1 98.31 112 ARG B C 1
ATOM 4489 O O . ARG B 1 112 ? -8.352 -36.875 -14.758 1 98.31 112 ARG B O 1
ATOM 4496 N N . ALA B 1 113 ? -6.711 -35.531 -15.406 1 98.44 113 ALA B N 1
ATOM 4497 C CA . ALA B 1 113 ? -6.07 -36.5 -16.297 1 98.44 113 ALA B CA 1
ATOM 4498 C C . ALA B 1 113 ? -4.617 -36.094 -16.562 1 98.44 113 ALA B C 1
ATOM 4500 O O . ALA B 1 113 ? -4.215 -34.969 -16.328 1 98.44 113 ALA B O 1
ATOM 4501 N N . ASP B 1 114 ? -3.857 -37.062 -16.922 1 97.94 114 ASP B N 1
ATOM 4502 C CA . ASP B 1 114 ? -2.547 -36.812 -17.516 1 97.94 114 ASP B CA 1
ATOM 4503 C C . ASP B 1 114 ? -2.656 -36.625 -19.031 1 97.94 114 ASP B C 1
ATOM 4505 O O . ASP B 1 114 ? -3.35 -37.406 -19.703 1 97.94 114 ASP B O 1
ATOM 4509 N N . ALA B 1 115 ? -2.002 -35.625 -19.562 1 98.12 115 ALA B N 1
ATOM 4510 C CA . ALA B 1 115 ? -2.158 -35.281 -20.969 1 98.12 115 ALA B CA 1
ATOM 4511 C C . ALA B 1 115 ? -0.851 -35.5 -21.734 1 98.12 115 ALA B C 1
ATOM 4513 O O . ALA B 1 115 ? 0.23 -35.219 -21.203 1 98.12 115 ALA B O 1
ATOM 4514 N N . SER B 1 116 ? -0.931 -35.938 -22.953 1 97.56 116 SER B N 1
ATOM 4515 C CA . SER B 1 116 ? 0.151 -35.938 -23.938 1 97.56 116 SER B CA 1
ATOM 4516 C C . SER B 1 116 ? -0.328 -35.438 -25.297 1 97.56 116 SER B C 1
ATOM 4518 O O . SER B 1 116 ? -1.518 -35.531 -25.609 1 97.56 116 SER B O 1
ATOM 4520 N N . PHE B 1 117 ? 0.575 -34.812 -26.016 1 97.06 117 PHE B N 1
ATOM 4521 C CA . PHE B 1 117 ? 0.221 -34.375 -27.359 1 97.06 117 PHE B CA 1
ATOM 4522 C C . PHE B 1 117 ? 1.472 -34.156 -28.203 1 97.06 117 PHE B C 1
ATOM 4524 O O . PHE B 1 117 ? 2.59 -34.188 -27.688 1 97.06 117 PHE B O 1
ATOM 4531 N N . ASN B 1 118 ? 1.295 -34.031 -29.438 1 97.69 118 ASN B N 1
ATOM 4532 C CA . ASN B 1 118 ? 2.287 -33.656 -30.438 1 97.69 118 ASN B CA 1
ATOM 4533 C C . ASN B 1 118 ? 1.732 -32.594 -31.391 1 97.69 118 ASN B C 1
ATOM 4535 O O . ASN B 1 118 ? 0.695 -32.812 -32 1 97.69 118 ASN B O 1
ATOM 4539 N N . ALA B 1 119 ? 2.471 -31.547 -31.484 1 97 119 ALA B N 1
ATOM 4540 C CA . ALA B 1 119 ? 2.002 -30.391 -32.25 1 97 119 ALA B CA 1
ATOM 4541 C C . ALA B 1 119 ? 1.682 -30.766 -33.688 1 97 119 ALA B C 1
ATOM 4543 O O . ALA B 1 119 ? 0.853 -30.125 -34.344 1 97 119 ALA B O 1
ATOM 4544 N N . GLU B 1 120 ? 2.25 -31.781 -34.219 1 95.19 120 GLU B N 1
ATOM 4545 C CA . GLU B 1 120 ? 2.084 -32.188 -35.625 1 95.19 120 GLU B CA 1
ATOM 4546 C C . GLU B 1 120 ? 0.906 -33.125 -35.781 1 95.19 120 GLU B C 1
ATOM 4548 O O . GLU B 1 120 ? 0.445 -33.375 -36.906 1 95.19 120 GLU B O 1
ATOM 4553 N N . GLU B 1 121 ? 0.475 -33.562 -34.656 1 94.81 121 GLU B N 1
ATOM 4554 C CA . GLU B 1 121 ? -0.666 -34.469 -34.719 1 94.81 121 GLU B CA 1
ATOM 4555 C C . GLU B 1 121 ? -1.98 -33.719 -34.812 1 94.81 121 GLU B C 1
ATOM 4557 O O . GLU B 1 121 ? -2.32 -32.969 -33.906 1 94.81 121 GLU B O 1
ATOM 4562 N N . THR B 1 122 ? -2.654 -33.938 -35.938 1 91.81 122 THR B N 1
ATOM 4563 C CA . THR B 1 122 ? -3.916 -33.219 -36.125 1 91.81 122 THR B CA 1
ATOM 4564 C C . THR B 1 122 ? -5.07 -34.219 -36.281 1 91.81 122 THR B C 1
ATOM 4566 O O . THR B 1 122 ? -4.848 -35.406 -36.5 1 91.81 122 THR B O 1
ATOM 4569 N N . ASP B 1 123 ? -6.219 -33.656 -36.031 1 88.38 123 ASP B N 1
ATOM 4570 C CA . ASP B 1 123 ? -7.434 -34.438 -36.188 1 88.38 123 ASP B CA 1
ATOM 4571 C C . ASP B 1 123 ? -7.648 -34.844 -37.625 1 88.38 123 ASP B C 1
ATOM 4573 O O . ASP B 1 123 ? -7.508 -34.031 -38.531 1 88.38 123 ASP B O 1
ATOM 4577 N N . ALA B 1 124 ? -8.062 -36 -37.812 1 83 124 ALA B N 1
ATOM 4578 C CA . ALA B 1 124 ? -8.211 -36.531 -39.156 1 83 124 ALA B CA 1
ATOM 4579 C C . ALA B 1 124 ? -9.398 -35.906 -39.875 1 83 124 ALA B C 1
ATOM 4581 O O . ALA B 1 124 ? -9.383 -35.719 -41.094 1 83 124 ALA B O 1
ATOM 4582 N N . ALA B 1 125 ? -10.359 -35.688 -39.094 1 84.44 125 ALA B N 1
ATOM 4583 C CA . ALA B 1 125 ? -11.586 -35.125 -39.656 1 84.44 125 ALA B CA 1
ATOM 4584 C C . ALA B 1 125 ? -11.438 -33.625 -39.906 1 84.44 125 ALA B C 1
ATOM 4586 O O . ALA B 1 125 ? -12.102 -33.062 -40.781 1 84.44 125 ALA B O 1
ATOM 4587 N N . ASP B 1 126 ? -10.703 -32.969 -39.156 1 83.31 126 ASP B N 1
ATOM 4588 C CA . ASP B 1 126 ? -10.469 -31.531 -39.25 1 83.31 126 ASP B CA 1
ATOM 4589 C C . ASP B 1 126 ? -8.992 -31.203 -39 1 83.31 126 ASP B C 1
ATOM 4591 O O . ASP B 1 126 ? -8.57 -30.984 -37.875 1 83.31 126 ASP B O 1
ATOM 4595 N N . ASN B 1 127 ? -8.328 -31 -40 1 82.75 127 ASN B N 1
ATOM 4596 C CA . ASN B 1 127 ? -6.875 -30.844 -39.969 1 82.75 127 ASN B CA 1
ATOM 4597 C C . ASN B 1 127 ? -6.473 -29.547 -39.281 1 82.75 127 ASN B C 1
ATOM 4599 O O . ASN B 1 127 ? -5.305 -29.359 -38.938 1 82.75 127 ASN B O 1
ATOM 4603 N N . ALA B 1 128 ? -7.406 -28.828 -39 1 87.38 128 ALA B N 1
ATOM 4604 C CA . ALA B 1 128 ? -7.129 -27.547 -38.375 1 87.38 128 ALA B CA 1
ATOM 4605 C C . ALA B 1 128 ? -7.129 -27.688 -36.844 1 87.38 128 ALA B C 1
ATOM 4607 O O . ALA B 1 128 ? -6.824 -26.719 -36.125 1 87.38 128 ALA B O 1
ATOM 4608 N N . ARG B 1 129 ? -7.352 -28.891 -36.406 1 95 129 ARG B N 1
ATOM 4609 C CA . ARG B 1 129 ? -7.426 -29.109 -34.938 1 95 129 ARG B CA 1
ATOM 4610 C C . ARG B 1 129 ? -6.316 -30.047 -34.469 1 95 129 ARG B C 1
ATOM 4612 O O . ARG B 1 129 ? -5.98 -31 -35.188 1 95 129 ARG B O 1
ATOM 4619 N N . HIS B 1 130 ? -5.855 -29.797 -33.281 1 97.5 130 HIS B N 1
ATOM 4620 C CA . HIS B 1 130 ? -4.84 -30.609 -32.625 1 97.5 130 HIS B CA 1
ATOM 4621 C C . HIS B 1 130 ? -5.477 -31.688 -31.75 1 97.5 130 HIS B C 1
ATOM 4623 O O . HIS B 1 130 ? -6.59 -31.5 -31.25 1 97.5 130 HIS B O 1
ATOM 4629 N N . ILE B 1 131 ? -4.688 -32.812 -31.609 1 97.88 131 ILE B N 1
ATOM 4630 C CA . ILE B 1 131 ? -5.191 -33.875 -30.766 1 97.88 131 ILE B CA 1
ATOM 4631 C C . ILE B 1 131 ? -4.43 -33.906 -29.438 1 97.88 131 ILE B C 1
ATOM 4633 O O . ILE B 1 131 ? -3.199 -33.844 -29.422 1 97.88 131 ILE B O 1
ATOM 4637 N N . VAL B 1 132 ? -5.129 -33.969 -28.297 1 98.25 132 VAL B N 1
ATOM 4638 C CA . VAL B 1 132 ? -4.57 -34.156 -26.969 1 98.25 132 VAL B CA 1
ATOM 4639 C C . VAL B 1 132 ? -5.062 -35.5 -26.391 1 98.25 132 VAL B C 1
ATOM 4641 O O . VAL B 1 132 ? -6.27 -35.719 -26.281 1 98.25 132 VAL B O 1
ATOM 4644 N N . HIS B 1 133 ? -4.137 -36.344 -26.031 1 98.12 133 HIS B N 1
ATOM 4645 C CA . HIS B 1 133 ? -4.465 -37.656 -25.469 1 98.12 133 HIS B CA 1
ATOM 4646 C C . HIS B 1 133 ? -4.5 -37.594 -23.953 1 98.12 133 HIS B C 1
ATOM 4648 O O . HIS B 1 133 ? -3.537 -37.156 -23.312 1 98.12 133 HIS B O 1
ATOM 4654 N N . LEU B 1 134 ? -5.582 -38.094 -23.359 1 98.31 134 LEU B N 1
ATOM 4655 C CA . LEU B 1 134 ? -5.727 -38.125 -21.906 1 98.31 134 LEU B CA 1
ATOM 4656 C C . LEU B 1 134 ? -5.746 -39.531 -21.375 1 98.31 134 LEU B C 1
ATOM 4658 O O . LEU B 1 134 ? -6.344 -40.438 -21.984 1 98.31 134 LEU B O 1
ATOM 4662 N N . VAL B 1 135 ? -5.055 -39.812 -20.344 1 98.06 135 VAL B N 1
ATOM 4663 C CA . VAL B 1 135 ? -5.109 -41.031 -19.547 1 98.06 135 VAL B CA 1
ATOM 4664 C C . VAL B 1 135 ? -5.328 -40.688 -18.078 1 98.06 135 VAL B C 1
ATOM 4666 O O . VAL B 1 135 ? -5.234 -39.5 -17.688 1 98.06 135 VAL B O 1
ATOM 4669 N N . PRO B 1 136 ? -5.789 -41.594 -17.281 1 97.75 136 PRO B N 1
ATOM 4670 C CA . PRO B 1 136 ? -6.02 -41.281 -15.867 1 97.75 136 PRO B CA 1
ATOM 4671 C C . PRO B 1 136 ? -4.781 -40.719 -15.18 1 97.75 136 PRO B C 1
ATOM 4673 O O . PRO B 1 136 ? -3.662 -41.156 -15.469 1 97.75 136 PRO B O 1
ATOM 4676 N N . SER B 1 137 ? -5 -39.812 -14.266 1 96.62 137 SER B N 1
ATOM 4677 C CA . SER B 1 137 ? -3.914 -39.312 -13.422 1 96.62 137 SER B CA 1
ATOM 4678 C C . SER B 1 137 ? -3.307 -40.406 -12.586 1 96.62 137 SER B C 1
ATOM 4680 O O . SER B 1 137 ? -3.955 -41.438 -12.336 1 96.62 137 SER B O 1
ATOM 4682 N N . PRO B 1 138 ? -2.057 -40.125 -12.141 1 90.75 138 PRO B N 1
ATOM 4683 C CA . PRO B 1 138 ? -1.479 -41.156 -11.266 1 90.75 138 PRO B CA 1
ATOM 4684 C C . PRO B 1 138 ? -2.357 -41.469 -10.047 1 90.75 138 PRO B C 1
ATOM 4686 O O . PRO B 1 138 ? -2.822 -40.531 -9.375 1 90.75 138 PRO B O 1
ATOM 4689 N N . GLY B 1 139 ? -2.543 -42.688 -9.75 1 90.12 139 GLY B N 1
ATOM 4690 C CA . GLY B 1 139 ? -3.338 -43.094 -8.602 1 90.12 139 GLY B CA 1
ATOM 4691 C C . GLY B 1 139 ? -4.816 -43.219 -8.922 1 90.12 139 GLY B C 1
ATOM 4692 O O . GLY B 1 139 ? -5.609 -43.594 -8.055 1 90.12 139 GLY B O 1
ATOM 4693 N N . GLN B 1 140 ? -5.129 -42.906 -10.234 1 93.81 140 GLN B N 1
ATOM 4694 C CA . GLN B 1 140 ? -6.516 -43.031 -10.672 1 93.81 140 GLN B CA 1
ATOM 4695 C C . GLN B 1 140 ? -6.66 -44.094 -11.758 1 93.81 140 GLN B C 1
ATOM 4697 O O . GLN B 1 140 ? -5.707 -44.406 -12.477 1 93.81 140 GLN B O 1
ATOM 4702 N N . THR B 1 141 ? -7.93 -44.688 -11.844 1 94.5 141 THR B N 1
ATOM 4703 C CA . THR B 1 141 ? -8.18 -45.688 -12.859 1 94.5 141 THR B CA 1
ATOM 4704 C C . THR B 1 141 ? -8.992 -45.125 -14.016 1 94.5 141 THR B C 1
ATOM 4706 O O . THR B 1 141 ? -9.055 -45.719 -15.094 1 94.5 141 THR B O 1
ATOM 4709 N N . GLU B 1 142 ? -9.57 -43.938 -13.719 1 96.62 142 GLU B N 1
ATOM 4710 C CA . GLU B 1 142 ? -10.398 -43.281 -14.734 1 96.62 142 GLU B CA 1
ATOM 4711 C C . GLU B 1 142 ? -10.125 -41.781 -14.781 1 96.62 142 GLU B C 1
ATOM 4713 O O . GLU B 1 142 ? -9.703 -41.188 -13.789 1 96.62 142 GLU B O 1
ATOM 4718 N N . ILE B 1 143 ? -10.305 -41.312 -15.961 1 97.56 143 ILE B N 1
ATOM 4719 C CA . ILE B 1 143 ? -10.336 -39.875 -16.109 1 97.56 143 ILE B CA 1
ATOM 4720 C C . ILE B 1 143 ? -11.594 -39.312 -15.445 1 97.56 143 ILE B C 1
ATOM 4722 O O . ILE B 1 143 ? -12.68 -39.875 -15.57 1 97.56 143 ILE B O 1
ATOM 4726 N N . LEU B 1 144 ? -11.461 -38.188 -14.688 1 97.62 144 LEU B N 1
ATOM 4727 C CA . LEU B 1 144 ? -12.609 -37.562 -14.062 1 97.62 144 LEU B CA 1
ATOM 4728 C C . LEU B 1 144 ? -12.906 -36.219 -14.742 1 97.62 144 LEU B C 1
ATOM 4730 O O . LEU B 1 144 ? -12 -35.375 -14.922 1 97.62 144 LEU B O 1
ATOM 4734 N N . THR B 1 145 ? -14.125 -36.031 -15.156 1 97.19 145 THR B N 1
ATOM 4735 C CA . THR B 1 145 ? -14.57 -34.781 -15.773 1 97.19 145 THR B CA 1
ATOM 4736 C C . THR B 1 145 ? -15.477 -34.031 -14.82 1 97.19 145 THR B C 1
ATOM 4738 O O . THR B 1 145 ? -16.312 -34.594 -14.133 1 97.19 145 THR B O 1
ATOM 4741 N N . TYR B 1 146 ? -15.188 -32.688 -14.727 1 97.12 146 TYR B N 1
ATOM 4742 C CA . TYR B 1 146 ? -15.984 -31.797 -13.891 1 97.12 146 TYR B CA 1
ATOM 4743 C C . TYR B 1 146 ? -16.688 -30.734 -14.734 1 97.12 146 TYR B C 1
ATOM 4745 O O . TYR B 1 146 ? -16.031 -29.875 -15.336 1 97.12 146 TYR B O 1
ATOM 4753 N N . HIS B 1 147 ? -18.031 -30.781 -14.734 1 93.31 147 HIS B N 1
ATOM 4754 C CA . HIS B 1 147 ? -18.828 -29.719 -15.336 1 93.31 147 HIS B CA 1
ATOM 4755 C C . HIS B 1 147 ? -19.375 -28.781 -14.266 1 93.31 147 HIS B C 1
ATOM 4757 O O . HIS B 1 147 ? -19.75 -27.641 -14.57 1 93.31 147 HIS B O 1
ATOM 4763 N N . LYS B 1 148 ? -19.578 -29.359 -13.125 1 90.44 148 LYS B N 1
ATOM 4764 C CA . LYS B 1 148 ? -19.953 -28.625 -11.906 1 90.44 148 LYS B CA 1
ATOM 4765 C C . LYS B 1 148 ? -18.859 -28.75 -10.844 1 90.44 148 LYS B C 1
ATOM 4767 O O . LYS B 1 148 ? -18.172 -29.766 -10.766 1 90.44 148 LYS B O 1
ATOM 4772 N N . ALA B 1 149 ? -18.75 -27.797 -10.031 1 91.19 149 ALA B N 1
ATOM 4773 C CA . ALA B 1 149 ? -17.703 -27.812 -9.016 1 91.19 149 ALA B CA 1
ATOM 4774 C C . ALA B 1 149 ? -17.859 -29 -8.078 1 91.19 149 ALA B C 1
ATOM 4776 O O . ALA B 1 149 ? -18.953 -29.281 -7.586 1 91.19 149 ALA B O 1
ATOM 4777 N N . ASP B 1 150 ? -16.844 -29.703 -7.914 1 90.44 150 ASP B N 1
ATOM 4778 C CA . ASP B 1 150 ? -16.688 -30.766 -6.934 1 90.44 150 ASP B CA 1
ATOM 4779 C C . ASP B 1 150 ? -17.625 -31.938 -7.254 1 90.44 150 ASP B C 1
ATOM 4781 O O . ASP B 1 150 ? -18.062 -32.656 -6.355 1 90.44 150 ASP B O 1
ATOM 4785 N N . VAL B 1 151 ? -18.047 -32.125 -8.477 1 94.94 151 VAL B N 1
ATOM 4786 C CA . VAL B 1 151 ? -18.844 -33.25 -8.906 1 94.94 151 VAL B CA 1
ATOM 4787 C C . VAL B 1 151 ? -18.125 -34 -10.023 1 94.94 151 VAL B C 1
ATOM 4789 O O . VAL B 1 151 ? -18.359 -33.781 -11.203 1 94.94 151 VAL B O 1
ATOM 4792 N N . PRO B 1 152 ? -17.328 -34.969 -9.641 1 95.5 152 PRO B N 1
ATOM 4793 C CA . PRO B 1 152 ? -16.562 -35.719 -10.641 1 95.5 152 PRO B CA 1
ATOM 4794 C C . PRO B 1 152 ? -17.422 -36.719 -11.398 1 95.5 152 PRO B C 1
ATOM 4796 O O . PRO B 1 152 ? -18.281 -37.406 -10.797 1 95.5 152 PRO B O 1
ATOM 4799 N N . GLU B 1 153 ? -17.297 -36.781 -12.734 1 96.38 153 GLU B N 1
ATOM 4800 C CA . GLU B 1 153 ? -17.906 -37.781 -13.594 1 96.38 153 GLU B CA 1
ATOM 4801 C C . GLU B 1 153 ? -16.859 -38.656 -14.273 1 96.38 153 GLU B C 1
ATOM 4803 O O . GLU B 1 153 ? -16.031 -38.156 -15.031 1 96.38 153 GLU B O 1
ATOM 4808 N N . PRO B 1 154 ? -16.891 -39.938 -14.039 1 95.81 154 PRO B N 1
ATOM 4809 C CA . PRO B 1 154 ? -15.922 -40.781 -14.719 1 95.81 154 PRO B CA 1
ATOM 4810 C C . PRO B 1 154 ? -16.094 -40.812 -16.234 1 95.81 154 PRO B C 1
ATOM 4812 O O . PRO B 1 154 ? -17.219 -40.875 -16.734 1 95.81 154 PRO B O 1
ATOM 4815 N N . THR B 1 155 ? -15.008 -40.656 -16.891 1 94.38 155 THR B N 1
ATOM 4816 C CA . THR B 1 155 ? -15.078 -40.531 -18.328 1 94.38 155 THR B CA 1
ATOM 4817 C C . THR B 1 155 ? -14.234 -41.625 -19.016 1 94.38 155 THR B C 1
ATOM 4819 O O . THR B 1 155 ? -13.852 -41.469 -20.172 1 94.38 155 THR B O 1
ATOM 4822 N N . GLY B 1 156 ? -13.805 -42.688 -18.328 1 94.75 156 GLY B N 1
ATOM 4823 C CA . GLY B 1 156 ? -13.094 -43.812 -18.922 1 94.75 156 GLY B CA 1
ATOM 4824 C C . GLY B 1 156 ? -11.594 -43.75 -18.688 1 94.75 156 GLY B C 1
ATOM 4825 O O . GLY B 1 156 ? -11.102 -42.875 -17.969 1 94.75 156 GLY B O 1
ATOM 4826 N N . ALA B 1 157 ? -10.906 -44.719 -19.312 1 96.06 157 ALA B N 1
ATOM 4827 C CA . ALA B 1 157 ? -9.477 -44.906 -19.078 1 96.06 157 ALA B CA 1
ATOM 4828 C C . ALA B 1 157 ? -8.664 -44.156 -20.141 1 96.06 157 ALA B C 1
ATOM 4830 O O . ALA B 1 157 ? -7.445 -44 -20 1 96.06 157 ALA B O 1
ATOM 4831 N N . SER B 1 158 ? -9.305 -43.688 -21.141 1 96.56 158 SER B N 1
ATOM 4832 C CA . SER B 1 158 ? -8.656 -42.906 -22.188 1 96.56 158 SER B CA 1
ATOM 4833 C C . SER B 1 158 ? -9.656 -42 -22.891 1 96.56 158 SER B C 1
ATOM 4835 O O . SER B 1 158 ? -10.828 -42.344 -23.031 1 96.56 158 SER B O 1
ATOM 4837 N N . LEU B 1 159 ? -9.195 -40.812 -23.266 1 96.69 159 LEU B N 1
ATOM 4838 C CA . LEU B 1 159 ? -10.016 -39.844 -23.969 1 96.69 159 LEU B CA 1
ATOM 4839 C C . LEU B 1 159 ? -9.164 -38.969 -24.891 1 96.69 159 LEU B C 1
ATOM 4841 O O . LEU B 1 159 ? -8.102 -38.5 -24.484 1 96.69 159 LEU B O 1
ATOM 4845 N N . ASP B 1 160 ? -9.531 -38.812 -26.141 1 97 160 ASP B N 1
ATOM 4846 C CA . ASP B 1 160 ? -8.875 -37.906 -27.062 1 97 160 ASP B CA 1
ATOM 4847 C C . ASP B 1 160 ? -9.703 -36.625 -27.266 1 97 160 ASP B C 1
ATOM 4849 O O . ASP B 1 160 ? -10.914 -36.688 -27.484 1 97 160 ASP B O 1
ATOM 4853 N N . LEU B 1 161 ? -9.047 -35.531 -27.125 1 97.56 161 LEU B N 1
ATOM 4854 C CA . LEU B 1 161 ? -9.664 -34.219 -27.391 1 97.56 161 LEU B CA 1
ATOM 4855 C C . LEU B 1 161 ? -9.141 -33.656 -28.703 1 97.56 161 LEU B C 1
ATOM 4857 O O . LEU B 1 161 ? -7.949 -33.781 -29.016 1 97.56 161 LEU B O 1
ATOM 4861 N N . ALA B 1 162 ? -10.023 -33.062 -29.5 1 97.62 162 ALA B N 1
ATOM 4862 C CA . ALA B 1 162 ? -9.648 -32.219 -30.641 1 97.62 162 ALA B CA 1
ATOM 4863 C C . ALA B 1 162 ? -9.859 -30.75 -30.344 1 97.62 162 ALA B C 1
ATOM 4865 O O . ALA B 1 162 ? -10.953 -30.344 -29.938 1 97.62 162 ALA B O 1
ATOM 4866 N N . ALA B 1 163 ? -8.789 -30 -30.469 1 97.88 163 ALA B N 1
ATOM 4867 C CA . ALA B 1 163 ? -8.867 -28.594 -30.078 1 97.88 163 ALA B CA 1
ATOM 4868 C C . ALA B 1 163 ? -8.273 -27.688 -31.156 1 97.88 163 ALA B C 1
ATOM 4870 O O . ALA B 1 163 ? -7.266 -28.031 -31.781 1 97.88 163 ALA B O 1
ATOM 4871 N N . GLY B 1 164 ? -8.898 -26.516 -31.391 1 97.75 164 GLY B N 1
ATOM 4872 C CA . GLY B 1 164 ? -8.344 -25.531 -32.312 1 97.75 164 GLY B CA 1
ATOM 4873 C C . GLY B 1 164 ? -7.008 -24.984 -31.875 1 97.75 164 GLY B C 1
ATOM 4874 O O . GLY B 1 164 ? -6.117 -24.75 -32.688 1 97.75 164 GLY B O 1
ATOM 4875 N N . ASN B 1 165 ? -6.848 -24.703 -30.625 1 98.62 165 ASN B N 1
ATOM 4876 C CA . ASN B 1 165 ? -5.625 -24.25 -29.969 1 98.62 165 ASN B CA 1
ATOM 4877 C C . ASN B 1 165 ? -5.293 -25.078 -28.75 1 98.62 165 ASN B C 1
ATOM 4879 O O . ASN B 1 165 ? -6.191 -25.594 -28.078 1 98.62 165 ASN B O 1
ATOM 4883 N N . VAL B 1 166 ? -4.008 -25.25 -28.484 1 98.81 166 VAL B N 1
ATOM 4884 C CA . VAL B 1 166 ? -3.518 -25.938 -27.281 1 98.81 166 VAL B CA 1
ATOM 4885 C C . VAL B 1 166 ? -2.582 -25 -26.516 1 98.81 166 VAL B C 1
ATOM 4887 O O . VAL B 1 166 ? -1.698 -24.375 -27.094 1 98.81 166 VAL B O 1
ATOM 4890 N N . VAL B 1 167 ? -2.764 -24.859 -25.203 1 98.94 167 VAL B N 1
ATOM 4891 C CA . VAL B 1 167 ? -1.896 -24.062 -24.359 1 98.94 167 VAL B CA 1
ATOM 4892 C C . VAL B 1 167 ? -1.146 -24.969 -23.375 1 98.94 167 VAL B C 1
ATOM 4894 O O . VAL B 1 167 ? -1.763 -25.688 -22.594 1 98.94 167 VAL B O 1
ATOM 4897 N N . ILE B 1 168 ? 0.156 -24.922 -23.453 1 98.94 168 ILE B N 1
ATOM 4898 C CA . ILE B 1 168 ? 1.022 -25.641 -22.531 1 98.94 168 ILE B CA 1
ATOM 4899 C C . ILE B 1 168 ? 1.195 -24.812 -21.25 1 98.94 168 ILE B C 1
ATOM 4901 O O . ILE B 1 168 ? 1.81 -23.75 -21.266 1 98.94 168 ILE B O 1
ATOM 4905 N N . ALA B 1 169 ? 0.712 -25.266 -20.156 1 98.94 169 ALA B N 1
ATOM 4906 C CA . ALA B 1 169 ? 0.778 -24.594 -18.859 1 98.94 169 ALA B CA 1
ATOM 4907 C C . ALA B 1 169 ? 1.235 -25.547 -17.766 1 98.94 169 ALA B C 1
ATOM 4909 O O . ALA B 1 169 ? 0.632 -25.609 -16.688 1 98.94 169 ALA B O 1
ATOM 4910 N N . THR B 1 170 ? 2.277 -26.25 -17.984 1 98.75 170 THR B N 1
ATOM 4911 C CA . THR B 1 170 ? 2.676 -27.391 -17.156 1 98.75 170 THR B CA 1
ATOM 4912 C C . THR B 1 170 ? 3.564 -26.938 -16 1 98.75 170 THR B C 1
ATOM 4914 O O . THR B 1 170 ? 3.863 -27.719 -15.102 1 98.75 170 THR B O 1
ATOM 4917 N N . GLY B 1 171 ? 4 -25.688 -16.016 1 98.31 171 GLY B N 1
ATOM 4918 C CA . GLY B 1 171 ? 4.691 -25.094 -14.883 1 98.31 171 GLY B CA 1
ATOM 4919 C C . GLY B 1 171 ? 6.113 -25.594 -14.719 1 98.31 171 GLY B C 1
ATOM 4920 O O . GLY B 1 171 ? 6.828 -25.781 -15.703 1 98.31 171 GLY B O 1
ATOM 4921 N N . ALA B 1 172 ? 6.562 -25.578 -13.5 1 98.31 172 ALA B N 1
ATOM 4922 C CA . ALA B 1 172 ? 7.922 -25.984 -13.148 1 98.31 172 ALA B CA 1
ATOM 4923 C C . ALA B 1 172 ? 7.941 -26.766 -11.844 1 98.31 172 ALA B C 1
ATOM 4925 O O . ALA B 1 172 ? 6.934 -26.828 -11.133 1 98.31 172 ALA B O 1
ATOM 4926 N N . LYS B 1 173 ? 9.008 -27.438 -11.57 1 97.19 173 LYS B N 1
ATOM 4927 C CA . LYS B 1 173 ? 9.219 -28.172 -10.328 1 97.19 173 LYS B CA 1
ATOM 4928 C C . LYS B 1 173 ? 10.523 -27.766 -9.648 1 97.19 173 LYS B C 1
ATOM 4930 O O . LYS B 1 173 ? 11.438 -27.266 -10.305 1 97.19 173 LYS B O 1
ATOM 4935 N N . PRO B 1 174 ? 10.641 -27.922 -8.32 1 97.5 174 PRO B N 1
ATOM 4936 C CA . PRO B 1 174 ? 11.875 -27.531 -7.625 1 97.5 174 PRO B CA 1
ATOM 4937 C C . PRO B 1 174 ? 13.109 -28.234 -8.188 1 97.5 174 PRO B C 1
ATOM 4939 O O . PRO B 1 174 ? 13.055 -29.422 -8.539 1 97.5 174 PRO B O 1
ATOM 4942 N N . ARG B 1 175 ? 14.203 -27.516 -8.25 1 97.25 175 ARG B N 1
ATOM 4943 C CA . ARG B 1 175 ? 15.469 -28.047 -8.742 1 97.25 175 ARG B CA 1
ATOM 4944 C C . ARG B 1 175 ? 16.297 -28.625 -7.594 1 97.25 175 ARG B C 1
ATOM 4946 O O . ARG B 1 175 ? 16.625 -27.906 -6.641 1 97.25 175 ARG B O 1
ATOM 4953 N N . PRO B 1 176 ? 16.672 -29.906 -7.602 1 97.25 176 PRO B N 1
ATOM 4954 C CA . PRO B 1 176 ? 17.562 -30.438 -6.562 1 97.25 176 PRO B CA 1
ATOM 4955 C C . PRO B 1 176 ? 19 -29.969 -6.699 1 97.25 176 PRO B C 1
ATOM 4957 O O . PRO B 1 176 ? 19.422 -29.562 -7.789 1 97.25 176 PRO B O 1
ATOM 4960 N N . LEU B 1 177 ? 19.719 -30.031 -5.562 1 96.88 177 LEU B N 1
ATOM 4961 C CA . LEU B 1 177 ? 21.156 -29.797 -5.617 1 96.88 177 LEU B CA 1
ATOM 4962 C C . LEU B 1 177 ? 21.844 -30.828 -6.5 1 96.88 177 LEU B C 1
ATOM 4964 O O . LEU B 1 177 ? 21.5 -32 -6.453 1 96.88 177 LEU B O 1
ATOM 4968 N N . PRO B 1 178 ? 22.781 -30.359 -7.344 1 94.44 178 PRO B N 1
ATOM 4969 C CA . PRO B 1 178 ? 23.5 -31.328 -8.164 1 94.44 178 PRO B CA 1
ATOM 4970 C C . PRO B 1 178 ? 24.094 -32.469 -7.344 1 94.44 178 PRO B C 1
ATOM 4972 O O . PRO B 1 178 ? 24.828 -32.219 -6.391 1 94.44 178 PRO B O 1
ATOM 4975 N N . GLY B 1 179 ? 23.688 -33.625 -7.684 1 94.25 179 GLY B N 1
ATOM 4976 C CA . GLY B 1 179 ? 24.234 -34.812 -7.023 1 94.25 179 GLY B CA 1
ATOM 4977 C C . GLY B 1 179 ? 23.578 -35.094 -5.691 1 94.25 179 GLY B C 1
ATOM 4978 O O . GLY B 1 179 ? 23.922 -36.094 -5.027 1 94.25 179 GLY B O 1
ATOM 4979 N N . ASN B 1 180 ? 22.688 -34.312 -5.246 1 95.38 180 ASN B N 1
ATOM 4980 C CA . ASN B 1 180 ? 22 -34.469 -3.977 1 95.38 180 ASN B CA 1
ATOM 4981 C C . ASN B 1 180 ? 20.484 -34.375 -4.148 1 95.38 180 ASN B C 1
ATOM 4983 O O . ASN B 1 180 ? 19.906 -33.312 -3.896 1 95.38 180 ASN B O 1
ATOM 4987 N N . PRO B 1 181 ? 19.812 -35.469 -4.496 1 95.62 181 PRO B N 1
ATOM 4988 C CA . PRO B 1 181 ? 18.344 -35.406 -4.602 1 95.62 181 PRO B CA 1
ATOM 4989 C C . PRO B 1 181 ? 17.672 -35.125 -3.262 1 95.62 181 PRO B C 1
ATOM 4991 O O . PRO B 1 181 ? 18.266 -35.375 -2.207 1 95.62 181 PRO B O 1
ATOM 4994 N N . PHE B 1 182 ? 16.484 -34.625 -3.314 1 96 182 PHE B N 1
ATOM 4995 C CA . PHE B 1 182 ? 15.719 -34.406 -2.094 1 96 182 PHE B CA 1
ATOM 4996 C C . PHE B 1 182 ? 15.484 -35.75 -1.377 1 96 182 PHE B C 1
ATOM 4998 O O . PHE B 1 182 ? 14.984 -36.688 -1.974 1 96 182 PHE B O 1
ATOM 5005 N N . ALA B 1 183 ? 15.844 -35.844 -0.201 1 93.5 183 ALA B N 1
ATOM 5006 C CA . ALA B 1 183 ? 15.703 -37.031 0.605 1 93.5 183 ALA B CA 1
ATOM 5007 C C . ALA B 1 183 ? 15.891 -36.75 2.088 1 93.5 183 ALA B C 1
ATOM 5009 O O . ALA B 1 183 ? 16.766 -35.938 2.461 1 93.5 183 ALA B O 1
ATOM 5010 N N . GLY B 1 184 ? 15.023 -37.312 2.879 1 92.69 184 GLY B N 1
ATOM 5011 C CA . GLY B 1 184 ? 15.125 -37.094 4.312 1 92.69 184 GLY B CA 1
ATOM 5012 C C . GLY B 1 184 ? 14.93 -35.656 4.711 1 92.69 184 GLY B C 1
ATOM 5013 O O . GLY B 1 184 ? 13.945 -35.031 4.328 1 92.69 184 GLY B O 1
ATOM 5014 N N . ALA B 1 185 ? 16.047 -35.188 5.398 1 95.94 185 ALA B N 1
ATOM 5015 C CA . ALA B 1 185 ? 15.961 -33.844 5.934 1 95.94 185 ALA B CA 1
ATOM 5016 C C . ALA B 1 185 ? 16.344 -32.812 4.879 1 95.94 185 ALA B C 1
ATOM 5018 O O . ALA B 1 185 ? 16.234 -31.609 5.117 1 95.94 185 ALA B O 1
ATOM 5019 N N . LEU B 1 186 ? 16.812 -33.25 3.73 1 97.62 186 LEU B N 1
ATOM 5020 C CA . LEU B 1 186 ? 17.016 -32.344 2.596 1 97.62 186 LEU B CA 1
ATOM 5021 C C . LEU B 1 186 ? 15.742 -32.219 1.78 1 97.62 186 LEU B C 1
ATOM 5023 O O . LEU B 1 186 ? 15.359 -33.125 1.052 1 97.62 186 LEU B O 1
ATOM 5027 N N . ILE B 1 187 ? 15.109 -31.047 1.871 1 97.56 187 ILE B N 1
ATOM 5028 C CA . ILE B 1 187 ? 13.75 -30.938 1.35 1 97.56 187 ILE B CA 1
ATOM 5029 C C . ILE B 1 187 ? 13.656 -29.75 0.391 1 97.56 187 ILE B C 1
ATOM 5031 O O . ILE B 1 187 ? 14.555 -28.906 0.35 1 97.56 187 ILE B O 1
ATOM 5035 N N . ASP B 1 188 ? 12.609 -29.688 -0.452 1 98.12 188 ASP B N 1
ATOM 5036 C CA . ASP B 1 188 ? 12.273 -28.547 -1.29 1 98.12 188 ASP B CA 1
ATOM 5037 C C . ASP B 1 188 ? 11.18 -27.703 -0.645 1 98.12 188 ASP B C 1
ATOM 5039 O O . ASP B 1 188 ? 10.805 -27.922 0.506 1 98.12 188 ASP B O 1
ATOM 5043 N N . SER B 1 189 ? 10.711 -26.656 -1.361 1 97.25 189 SER B N 1
ATOM 5044 C CA . SER B 1 189 ? 9.727 -25.719 -0.825 1 97.25 189 SER B CA 1
ATOM 5045 C C . SER B 1 189 ? 8.375 -26.391 -0.625 1 97.25 189 SER B C 1
ATOM 5047 O O . SER B 1 189 ? 7.633 -26.031 0.298 1 97.25 189 SER B O 1
ATOM 5049 N N . THR B 1 190 ? 7.973 -27.328 -1.521 1 96.88 190 THR B N 1
ATOM 5050 C CA . THR B 1 190 ? 6.711 -28.047 -1.381 1 96.88 190 THR B CA 1
ATOM 5051 C C . THR B 1 190 ? 6.676 -28.828 -0.073 1 96.88 190 THR B C 1
ATOM 5053 O O . THR B 1 190 ? 5.703 -28.75 0.679 1 96.88 190 THR B O 1
ATOM 5056 N N . GLN B 1 191 ? 7.734 -29.531 0.168 1 96.38 191 GLN B N 1
ATOM 5057 C CA . GLN B 1 191 ? 7.836 -30.328 1.387 1 96.38 191 GLN B CA 1
ATOM 5058 C C . GLN B 1 191 ? 7.895 -29.438 2.623 1 96.38 191 GLN B C 1
ATOM 5060 O O . GLN B 1 191 ? 7.359 -29.781 3.676 1 96.38 191 GLN B O 1
ATOM 5065 N N . ALA B 1 192 ? 8.586 -28.344 2.508 1 96.75 192 ALA B N 1
ATOM 5066 C CA . ALA B 1 192 ? 8.695 -27.406 3.621 1 96.75 192 ALA B CA 1
ATOM 5067 C C . ALA B 1 192 ? 7.324 -26.906 4.066 1 96.75 192 ALA B C 1
ATOM 5069 O O . ALA B 1 192 ? 7.098 -26.672 5.254 1 96.75 192 ALA B O 1
ATOM 5070 N N . LEU B 1 193 ? 6.359 -26.766 3.139 1 95.94 193 LEU B N 1
ATOM 5071 C CA . LEU B 1 193 ? 5.023 -26.25 3.438 1 95.94 193 LEU B CA 1
ATOM 5072 C C . LEU B 1 193 ? 4.141 -27.359 3.996 1 95.94 193 LEU B C 1
ATOM 5074 O O . LEU B 1 193 ? 3.076 -27.094 4.559 1 95.94 193 LEU B O 1
ATOM 5078 N N . GLU B 1 194 ? 4.629 -28.547 3.871 1 92.06 194 GLU B N 1
ATOM 5079 C CA . GLU B 1 194 ? 3.855 -29.688 4.344 1 92.06 194 GLU B CA 1
ATOM 5080 C C . GLU B 1 194 ? 4.227 -30.047 5.781 1 92.06 194 GLU B C 1
ATOM 5082 O O . GLU B 1 194 ? 3.486 -30.766 6.457 1 92.06 194 GLU B O 1
ATOM 5087 N N . VAL B 1 195 ? 5.375 -29.516 6.195 1 88.81 195 VAL B N 1
ATOM 5088 C CA . VAL B 1 195 ? 5.801 -29.812 7.559 1 88.81 195 VAL B CA 1
ATOM 5089 C C . VAL B 1 195 ? 4.867 -29.125 8.555 1 88.81 195 VAL B C 1
ATOM 5091 O O . VAL B 1 195 ? 4.578 -27.938 8.422 1 88.81 195 VAL B O 1
ATOM 5094 N N . ASN B 1 196 ? 4.34 -29.812 9.516 1 88.38 196 ASN B N 1
ATOM 5095 C CA . ASN B 1 196 ? 3.311 -29.312 10.414 1 88.38 196 ASN B CA 1
ATOM 5096 C C . ASN B 1 196 ? 3.922 -28.547 11.586 1 88.38 196 ASN B C 1
ATOM 5098 O O . ASN B 1 196 ? 3.201 -27.953 12.391 1 88.38 196 ASN B O 1
ATOM 5102 N N . GLU B 1 197 ? 5.258 -28.672 11.688 1 94.62 197 GLU B N 1
ATOM 5103 C CA . GLU B 1 197 ? 5.949 -27.938 12.734 1 94.62 197 GLU B CA 1
ATOM 5104 C C . GLU B 1 197 ? 7.137 -27.156 12.172 1 94.62 197 GLU B C 1
ATOM 5106 O O . GLU B 1 197 ? 7.699 -27.531 11.141 1 94.62 197 GLU B O 1
ATOM 5111 N N . PHE B 1 198 ? 7.473 -26.156 12.867 1 96.25 198 PHE B N 1
ATOM 5112 C CA . PHE B 1 198 ? 8.688 -25.438 12.492 1 96.25 198 PHE B CA 1
ATOM 5113 C C . PHE B 1 198 ? 9.914 -26.094 13.094 1 96.25 198 PHE B C 1
ATOM 5115 O O . PHE B 1 198 ? 9.875 -26.562 14.227 1 96.25 198 PHE B O 1
ATOM 5122 N N . PRO B 1 199 ? 10.984 -26.109 12.336 1 96.75 199 PRO B N 1
ATOM 5123 C CA . PRO B 1 199 ? 12.188 -26.75 12.852 1 96.75 199 PRO B CA 1
ATOM 5124 C C . PRO B 1 199 ? 12.891 -25.922 13.93 1 96.75 199 PRO B C 1
ATOM 5126 O O . PRO B 1 199 ? 12.758 -24.703 13.953 1 96.75 199 PRO B O 1
ATOM 5129 N N . SER B 1 200 ? 13.625 -26.625 14.836 1 96.81 200 SER B N 1
ATOM 5130 C CA . SER B 1 200 ? 14.438 -25.922 15.82 1 96.81 200 SER B CA 1
ATOM 5131 C C . SER B 1 200 ? 15.633 -25.234 15.164 1 96.81 200 SER B C 1
ATOM 5133 O O . SER B 1 200 ? 16.078 -24.188 15.633 1 96.81 200 SER B O 1
ATOM 5135 N N . SER B 1 201 ? 16.109 -25.891 14.133 1 97.94 201 SER B N 1
ATOM 5136 C CA . SER B 1 201 ? 17.219 -25.328 13.359 1 97.94 201 SER B CA 1
ATOM 5137 C C . SER B 1 201 ? 17.078 -25.672 11.883 1 97.94 201 SER B C 1
ATOM 5139 O O . SER B 1 201 ? 16.594 -26.75 11.531 1 97.94 201 SER B O 1
ATOM 5141 N N . ALA B 1 202 ? 17.516 -24.75 11.016 1 98.38 202 ALA B N 1
ATOM 5142 C CA . ALA B 1 202 ? 17.375 -24.969 9.578 1 98.38 202 ALA B CA 1
ATOM 5143 C C . ALA B 1 202 ? 18.578 -24.375 8.828 1 98.38 202 ALA B C 1
ATOM 5145 O O . ALA B 1 202 ? 19.062 -23.297 9.172 1 98.38 202 ALA B O 1
ATOM 5146 N N . VAL B 1 203 ? 19.094 -25.125 7.902 1 98.75 203 VAL B N 1
ATOM 5147 C CA . VAL B 1 203 ? 20.016 -24.609 6.902 1 98.75 203 VAL B CA 1
ATOM 5148 C C . VAL B 1 203 ? 19.281 -24.359 5.59 1 98.75 203 VAL B C 1
ATOM 5150 O O . VAL B 1 203 ? 18.609 -25.266 5.07 1 98.75 203 VAL B O 1
ATOM 5153 N N . ILE B 1 204 ? 19.344 -23.172 5.094 1 98.88 204 ILE B N 1
ATOM 5154 C CA . ILE B 1 204 ? 18.688 -22.828 3.838 1 98.88 204 ILE B CA 1
ATOM 5155 C C . ILE B 1 204 ? 19.75 -22.516 2.777 1 98.88 204 ILE B C 1
ATOM 5157 O O . ILE B 1 204 ? 20.656 -21.719 3.01 1 98.88 204 ILE B O 1
ATOM 5161 N N . ILE B 1 205 ? 19.641 -23.172 1.664 1 98.75 205 ILE B N 1
ATOM 5162 C CA . ILE B 1 205 ? 20.547 -22.969 0.542 1 98.75 205 ILE B CA 1
ATOM 5163 C C . ILE B 1 205 ? 19.859 -22.172 -0.557 1 98.75 205 ILE B C 1
ATOM 5165 O O . ILE B 1 205 ? 18.906 -22.656 -1.18 1 98.75 205 ILE B O 1
ATOM 5169 N N . GLY B 1 206 ? 20.297 -20.938 -0.829 1 98.44 206 GLY B N 1
ATOM 5170 C CA . GLY B 1 206 ? 19.703 -20.062 -1.824 1 98.44 206 GLY B CA 1
ATOM 5171 C C . GLY B 1 206 ? 19.547 -18.625 -1.346 1 98.44 206 GLY B C 1
ATOM 5172 O O . GLY B 1 206 ? 19.594 -18.359 -0.143 1 98.44 206 GLY B O 1
ATOM 5173 N N . ALA B 1 207 ? 19.359 -17.703 -2.262 1 98.38 207 ALA B N 1
ATOM 5174 C CA . ALA B 1 207 ? 19.328 -16.281 -1.938 1 98.38 207 ALA B CA 1
ATOM 5175 C C . ALA B 1 207 ? 18.141 -15.586 -2.592 1 98.38 207 ALA B C 1
ATOM 5177 O O . ALA B 1 207 ? 18.062 -14.359 -2.602 1 98.38 207 ALA B O 1
ATOM 5178 N N . GLY B 1 208 ? 17.203 -16.344 -3.182 1 98 208 GLY B N 1
ATOM 5179 C CA . GLY B 1 208 ? 16.031 -15.805 -3.855 1 98 208 GLY B CA 1
ATOM 5180 C C . GLY B 1 208 ? 14.805 -15.75 -2.963 1 98 208 GLY B C 1
ATOM 5181 O O . GLY B 1 208 ? 14.906 -15.898 -1.744 1 98 208 GLY B O 1
ATOM 5182 N N . ALA B 1 209 ? 13.672 -15.523 -3.49 1 97.75 209 ALA B N 1
ATOM 5183 C CA . ALA B 1 209 ? 12.414 -15.25 -2.789 1 97.75 209 ALA B CA 1
ATOM 5184 C C . ALA B 1 209 ? 12.055 -16.391 -1.838 1 97.75 209 ALA B C 1
ATOM 5186 O O . ALA B 1 209 ? 11.797 -16.156 -0.656 1 97.75 209 ALA B O 1
ATOM 5187 N N . ILE B 1 210 ? 12.062 -17.625 -2.326 1 98.12 210 ILE B N 1
ATOM 5188 C CA . ILE B 1 210 ? 11.664 -18.766 -1.516 1 98.12 210 ILE B CA 1
ATOM 5189 C C . ILE B 1 210 ? 12.586 -18.875 -0.303 1 98.12 210 ILE B C 1
ATOM 5191 O O . ILE B 1 210 ? 12.117 -19.031 0.827 1 98.12 210 ILE B O 1
ATOM 5195 N N . ALA B 1 211 ? 13.883 -18.781 -0.51 1 98.75 211 ALA B N 1
ATOM 5196 C CA . ALA B 1 211 ? 14.867 -18.875 0.567 1 98.75 211 ALA B CA 1
ATOM 5197 C C . ALA B 1 211 ? 14.617 -17.812 1.635 1 98.75 211 ALA B C 1
ATOM 5199 O O . ALA B 1 211 ? 14.57 -18.125 2.828 1 98.75 211 ALA B O 1
ATOM 5200 N N . LEU B 1 212 ? 14.406 -16.641 1.214 1 98.81 212 LEU B N 1
ATOM 5201 C CA . LEU B 1 212 ? 14.344 -15.508 2.129 1 98.81 212 LEU B CA 1
ATOM 5202 C C . LEU B 1 212 ? 13.016 -15.5 2.887 1 98.81 212 LEU B C 1
ATOM 5204 O O . LEU B 1 212 ? 12.961 -15.086 4.047 1 98.81 212 LEU B O 1
ATOM 5208 N N . GLU B 1 213 ? 11.953 -15.867 2.234 1 98.62 213 GLU B N 1
ATOM 5209 C CA . GLU B 1 213 ? 10.664 -15.961 2.91 1 98.62 213 GLU B CA 1
ATOM 5210 C C . GLU B 1 213 ? 10.695 -17.016 4.016 1 98.62 213 GLU B C 1
ATOM 5212 O O . GLU B 1 213 ? 10.242 -16.766 5.133 1 98.62 213 GLU B O 1
ATOM 5217 N N . PHE B 1 214 ? 11.281 -18.156 3.736 1 98.56 214 PHE B N 1
ATOM 5218 C CA . PHE B 1 214 ? 11.375 -19.203 4.75 1 98.56 214 PHE B CA 1
ATOM 5219 C C . PHE B 1 214 ? 12.359 -18.812 5.848 1 98.56 214 PHE B C 1
ATOM 5221 O O . PHE B 1 214 ? 12.141 -19.109 7.02 1 98.56 214 PHE B O 1
ATOM 5228 N N . ALA B 1 215 ? 13.461 -18.125 5.449 1 98.75 215 ALA B N 1
ATOM 5229 C CA . ALA B 1 215 ? 14.414 -17.656 6.453 1 98.75 215 ALA B CA 1
ATOM 5230 C C . ALA B 1 215 ? 13.734 -16.719 7.453 1 98.75 215 ALA B C 1
ATOM 5232 O O . ALA B 1 215 ? 13.898 -16.875 8.664 1 98.75 215 ALA B O 1
ATOM 5233 N N . SER B 1 216 ? 12.953 -15.828 6.945 1 98 216 SER B N 1
ATOM 5234 C CA . SER B 1 216 ? 12.273 -14.852 7.789 1 98 216 SER B CA 1
ATOM 5235 C C . SER B 1 216 ? 11.203 -15.516 8.648 1 98 216 SER B C 1
ATOM 5237 O O . SER B 1 216 ? 11.109 -15.25 9.852 1 98 216 SER B O 1
ATOM 5239 N N . MET B 1 217 ? 10.406 -16.359 8.023 1 96.94 217 MET B N 1
ATOM 5240 C CA . MET B 1 217 ? 9.289 -17.031 8.695 1 96.94 217 MET B CA 1
ATOM 5241 C C . MET B 1 217 ? 9.789 -17.906 9.836 1 96.94 217 MET B C 1
ATOM 5243 O O . MET B 1 217 ? 9.312 -17.797 10.961 1 96.94 217 MET B O 1
ATOM 5247 N N . TRP B 1 218 ? 10.773 -18.781 9.57 1 97.81 218 TRP B N 1
ATOM 5248 C CA . TRP B 1 218 ? 11.289 -19.703 10.57 1 97.81 218 TRP B CA 1
ATOM 5249 C C . TRP B 1 218 ? 12.047 -18.953 11.664 1 97.81 218 TRP B C 1
ATOM 5251 O O . TRP B 1 218 ? 11.922 -19.281 12.844 1 97.81 218 TRP B O 1
ATOM 5261 N N . ASN B 1 219 ? 12.812 -17.953 11.281 1 97.94 219 ASN B N 1
ATOM 5262 C CA . ASN B 1 219 ? 13.539 -17.156 12.258 1 97.94 219 ASN B CA 1
ATOM 5263 C C . ASN B 1 219 ? 12.586 -16.453 13.219 1 97.94 219 ASN B C 1
ATOM 5265 O O . ASN B 1 219 ? 12.82 -16.422 14.422 1 97.94 219 ASN B O 1
ATOM 5269 N N . ALA B 1 220 ? 11.547 -15.875 12.688 1 95.75 220 ALA B N 1
ATOM 5270 C CA . ALA B 1 220 ? 10.547 -15.18 13.5 1 95.75 220 ALA B CA 1
ATOM 5271 C C . ALA B 1 220 ? 9.922 -16.125 14.523 1 95.75 220 ALA B C 1
ATOM 5273 O O . ALA B 1 220 ? 9.586 -15.719 15.633 1 95.75 220 ALA B O 1
ATOM 5274 N N . ALA B 1 221 ? 9.828 -17.375 14.125 1 95.5 221 ALA B N 1
ATOM 5275 C CA . ALA B 1 221 ? 9.188 -18.375 14.977 1 95.5 221 ALA B CA 1
ATOM 5276 C C . ALA B 1 221 ? 10.188 -18.953 15.977 1 95.5 221 ALA B C 1
ATOM 5278 O O . ALA B 1 221 ? 9.836 -19.828 16.781 1 95.5 221 ALA B O 1
ATOM 5279 N N . GLY B 1 222 ? 11.453 -18.562 15.891 1 95.69 222 GLY B N 1
ATOM 5280 C CA . GLY B 1 222 ? 12.422 -18.953 16.906 1 95.69 222 GLY B CA 1
ATOM 5281 C C . GLY B 1 222 ? 13.43 -19.969 16.406 1 95.69 222 GLY B C 1
ATOM 5282 O O . GLY B 1 222 ? 14.32 -20.391 17.141 1 95.69 222 GLY B O 1
ATOM 5283 N N . SER B 1 223 ? 13.336 -20.391 15.148 1 97.62 223 SER B N 1
ATOM 5284 C CA . SER B 1 223 ? 14.297 -21.328 14.578 1 97.62 223 SER B CA 1
ATOM 5285 C C . SER B 1 223 ? 15.68 -20.688 14.453 1 97.62 223 SER B C 1
ATOM 5287 O O . SER B 1 223 ? 15.797 -19.516 14.117 1 97.62 223 SER B O 1
ATOM 5289 N N . GLN B 1 224 ? 16.703 -21.484 14.742 1 98.56 224 GLN B N 1
ATOM 5290 C CA . GLN B 1 224 ? 18.062 -21.078 14.375 1 98.56 224 GLN B CA 1
ATOM 5291 C C . GLN B 1 224 ? 18.297 -21.281 12.883 1 98.56 224 GLN B C 1
ATOM 5293 O O . GLN B 1 224 ? 18.422 -22.406 12.406 1 98.56 224 GLN B O 1
ATOM 5298 N N . VAL B 1 225 ? 18.422 -20.188 12.125 1 98.81 225 VAL B N 1
ATOM 5299 C CA . VAL B 1 225 ? 18.469 -20.281 10.672 1 98.81 225 VAL B CA 1
ATOM 5300 C C . VAL B 1 225 ? 19.859 -19.906 10.164 1 98.81 225 VAL B C 1
ATOM 5302 O O . VAL B 1 225 ? 20.391 -18.844 10.523 1 98.81 225 VAL B O 1
ATOM 5305 N N . THR B 1 226 ? 20.453 -20.734 9.406 1 98.88 226 THR B N 1
ATOM 5306 C CA . THR B 1 226 ? 21.656 -20.438 8.641 1 98.88 226 THR B CA 1
ATOM 5307 C C . THR B 1 226 ? 21.344 -20.391 7.145 1 98.88 226 THR B C 1
ATOM 5309 O O . THR B 1 226 ? 20.797 -21.359 6.59 1 98.88 226 THR B O 1
ATOM 5312 N N . LEU B 1 227 ? 21.656 -19.297 6.535 1 98.88 227 LEU B N 1
ATOM 5313 C CA . LEU B 1 227 ? 21.438 -19.078 5.109 1 98.88 227 LEU B CA 1
ATOM 5314 C C . LEU B 1 227 ? 22.75 -19.125 4.344 1 98.88 227 LEU B C 1
ATOM 5316 O O . LEU B 1 227 ? 23.656 -18.312 4.594 1 98.88 227 LEU B O 1
ATOM 5320 N N . LEU B 1 228 ? 22.953 -20.078 3.447 1 98.81 228 LEU B N 1
ATOM 5321 C CA . LEU B 1 228 ? 24.125 -20.188 2.58 1 98.81 228 LEU B CA 1
ATOM 5322 C C . LEU B 1 228 ? 23.844 -19.562 1.214 1 98.81 228 LEU B C 1
ATOM 5324 O O . LEU B 1 228 ? 22.953 -20.016 0.489 1 98.81 228 LEU B O 1
ATOM 5328 N N . ILE B 1 229 ? 24.625 -18.547 0.838 1 98.56 229 ILE B N 1
ATOM 5329 C CA . ILE B 1 229 ? 24.391 -17.891 -0.445 1 98.56 229 ILE B CA 1
ATOM 5330 C C . ILE B 1 229 ? 25.688 -17.859 -1.256 1 98.56 229 ILE B C 1
ATOM 5332 O O . ILE B 1 229 ? 26.781 -17.812 -0.689 1 98.56 229 ILE B O 1
ATOM 5336 N N . ARG B 1 230 ? 25.594 -17.797 -2.514 1 96.88 230 ARG B N 1
ATOM 5337 C CA . ARG B 1 230 ? 26.734 -17.953 -3.412 1 96.88 230 ARG B CA 1
ATOM 5338 C C . ARG B 1 230 ? 27.484 -16.641 -3.555 1 96.88 230 ARG B C 1
ATOM 5340 O O . ARG B 1 230 ? 28.703 -16.641 -3.764 1 96.88 230 ARG B O 1
ATOM 5347 N N . LYS B 1 231 ? 26.734 -15.547 -3.459 1 97.19 231 LYS B N 1
ATOM 5348 C CA . LYS B 1 231 ? 27.359 -14.25 -3.693 1 97.19 231 LYS B CA 1
ATOM 5349 C C . LYS B 1 231 ? 27.516 -13.469 -2.391 1 97.19 231 LYS B C 1
ATOM 5351 O O . LYS B 1 231 ? 27.641 -14.062 -1.318 1 97.19 231 LYS B O 1
ATOM 5356 N N . ASN B 1 232 ? 27.562 -12.109 -2.432 1 97.56 232 ASN B N 1
ATOM 5357 C CA . ASN B 1 232 ? 27.906 -11.305 -1.262 1 97.56 232 ASN B CA 1
ATOM 5358 C C . ASN B 1 232 ? 26.656 -10.727 -0.599 1 97.56 232 ASN B C 1
ATOM 5360 O O . ASN B 1 232 ? 26.75 -10.102 0.458 1 97.56 232 ASN B O 1
ATOM 5364 N N . ARG B 1 233 ? 25.516 -10.906 -1.254 1 98.44 233 ARG B N 1
ATOM 5365 C CA . ARG B 1 233 ? 24.234 -10.414 -0.718 1 98.44 233 ARG B CA 1
ATOM 5366 C C . ARG B 1 233 ? 23.062 -11.227 -1.263 1 98.44 233 ARG B C 1
ATOM 5368 O O . ARG B 1 233 ? 23.203 -11.898 -2.285 1 98.44 233 ARG B O 1
ATOM 5375 N N . VAL B 1 234 ? 21.984 -11.195 -0.551 1 98.69 234 VAL B N 1
ATOM 5376 C CA . VAL B 1 234 ? 20.75 -11.812 -1.067 1 98.69 234 VAL B CA 1
ATOM 5377 C C . VAL B 1 234 ? 20.234 -10.992 -2.244 1 98.69 234 VAL B C 1
ATOM 5379 O O . VAL B 1 234 ? 20.609 -9.836 -2.426 1 98.69 234 VAL B O 1
ATOM 5382 N N . LEU B 1 235 ? 19.438 -11.578 -3.08 1 98.31 235 LEU B N 1
ATOM 5383 C CA . LEU B 1 235 ? 18.828 -10.93 -4.238 1 98.31 235 LEU B CA 1
ATOM 5384 C C . LEU B 1 235 ? 19.875 -10.234 -5.09 1 98.31 235 LEU B C 1
ATOM 5386 O O . LEU B 1 235 ? 19.75 -9.047 -5.395 1 98.31 235 LEU B O 1
ATOM 5390 N N . SER B 1 236 ? 20.844 -10.961 -5.492 1 95.94 236 SER B N 1
ATOM 5391 C CA . SER B 1 236 ? 22.031 -10.406 -6.137 1 95.94 236 SER B CA 1
ATOM 5392 C C . SER B 1 236 ? 21.688 -9.859 -7.52 1 95.94 236 SER B C 1
ATOM 5394 O O . SER B 1 236 ? 22.438 -9.031 -8.062 1 95.94 236 SER B O 1
ATOM 5396 N N . THR B 1 237 ? 20.562 -10.289 -8.117 1 93.69 237 THR B N 1
ATOM 5397 C CA . THR B 1 237 ? 20.188 -9.805 -9.445 1 93.69 237 THR B CA 1
ATOM 5398 C C . THR B 1 237 ? 19.328 -8.555 -9.344 1 93.69 237 THR B C 1
ATOM 5400 O O . THR B 1 237 ? 19 -7.934 -10.359 1 93.69 237 THR B O 1
ATOM 5403 N N . TRP B 1 238 ? 18.938 -8.211 -8.102 1 97.25 238 TRP B N 1
ATOM 5404 C CA . TRP B 1 238 ? 18.125 -7.016 -7.871 1 97.25 238 TRP B CA 1
ATOM 5405 C C . TRP B 1 238 ? 19.016 -5.781 -7.762 1 97.25 238 TRP B C 1
ATOM 5407 O O . TRP B 1 238 ? 20.234 -5.859 -7.965 1 97.25 238 TRP B O 1
ATOM 5417 N N . ASP B 1 239 ? 18.391 -4.617 -7.559 1 97.69 239 ASP B N 1
ATOM 5418 C CA . ASP B 1 239 ? 19.078 -3.383 -7.199 1 97.69 239 ASP B CA 1
ATOM 5419 C C . ASP B 1 239 ? 20.031 -3.604 -6.027 1 97.69 239 ASP B C 1
ATOM 5421 O O . ASP B 1 239 ? 19.688 -4.266 -5.051 1 97.69 239 ASP B O 1
ATOM 5425 N N . ARG B 1 240 ? 21.203 -3.104 -6.164 1 97.38 240 ARG B N 1
ATOM 5426 C CA . ARG B 1 240 ? 22.281 -3.344 -5.195 1 97.38 240 ARG B CA 1
ATOM 5427 C C . ARG B 1 240 ? 21.875 -2.857 -3.809 1 97.38 240 ARG B C 1
ATOM 5429 O O . ARG B 1 240 ? 22.125 -3.533 -2.811 1 97.38 240 ARG B O 1
ATOM 5436 N N . ARG B 1 241 ? 21.281 -1.753 -3.684 1 97.88 241 ARG B N 1
ATOM 5437 C CA . ARG B 1 241 ? 20.922 -1.182 -2.391 1 97.88 241 ARG B CA 1
ATOM 5438 C C . ARG B 1 241 ? 19.844 -2.01 -1.71 1 97.88 241 ARG B C 1
ATOM 5440 O O . ARG B 1 241 ? 19.875 -2.217 -0.495 1 97.88 241 ARG B O 1
ATOM 5447 N N . ALA B 1 242 ? 18.891 -2.445 -2.475 1 98.31 242 ALA B N 1
ATOM 5448 C CA . ALA B 1 242 ? 17.844 -3.299 -1.921 1 98.31 242 ALA B CA 1
ATOM 5449 C C . ALA B 1 242 ? 18.422 -4.586 -1.351 1 98.31 242 ALA B C 1
ATOM 5451 O O . ALA B 1 242 ? 18.109 -4.973 -0.221 1 98.31 242 ALA B O 1
ATOM 5452 N N . GLY B 1 243 ? 19.281 -5.223 -2.162 1 98.44 243 GLY B N 1
ATOM 5453 C CA . GLY B 1 243 ? 19.906 -6.453 -1.709 1 98.44 243 GLY B CA 1
ATOM 5454 C C . GLY B 1 243 ? 20.766 -6.27 -0.471 1 98.44 243 GLY B C 1
ATOM 5455 O O . GLY B 1 243 ? 20.703 -7.082 0.455 1 98.44 243 GLY B O 1
ATOM 5456 N N . THR B 1 244 ? 21.516 -5.191 -0.419 1 98.31 244 THR B N 1
ATOM 5457 C CA . THR B 1 244 ? 22.406 -4.902 0.7 1 98.31 244 THR B CA 1
ATOM 5458 C C . THR B 1 244 ? 21.609 -4.613 1.967 1 98.31 244 THR B C 1
ATOM 5460 O O . THR B 1 244 ? 21.922 -5.133 3.039 1 98.31 244 THR B O 1
ATOM 5463 N N . THR B 1 245 ? 20.609 -3.812 1.812 1 98.31 245 THR B N 1
ATOM 5464 C CA . THR B 1 245 ? 19.781 -3.449 2.953 1 98.31 245 THR B CA 1
ATOM 5465 C C . THR B 1 245 ? 19.078 -4.676 3.523 1 98.31 245 THR B C 1
ATOM 5467 O O . THR B 1 245 ? 19.047 -4.871 4.738 1 98.31 245 THR B O 1
ATOM 5470 N N . LEU B 1 246 ? 18.516 -5.52 2.66 1 98.62 246 LEU B N 1
ATOM 5471 C CA . LEU B 1 246 ? 17.812 -6.699 3.139 1 98.62 246 LEU B CA 1
ATOM 5472 C C . LEU B 1 246 ? 18.766 -7.668 3.82 1 98.62 246 LEU B C 1
ATOM 5474 O O . LEU B 1 246 ? 18.422 -8.273 4.84 1 98.62 246 LEU B O 1
ATOM 5478 N N . THR B 1 247 ? 19.969 -7.812 3.252 1 98.75 247 THR B N 1
ATOM 5479 C CA . THR B 1 247 ? 20.984 -8.672 3.867 1 98.75 247 THR B CA 1
ATOM 5480 C C . THR B 1 247 ? 21.281 -8.203 5.289 1 98.75 247 THR B C 1
ATOM 5482 O O . THR B 1 247 ? 21.328 -9.016 6.215 1 98.75 247 THR B O 1
ATOM 5485 N N . ARG B 1 248 ? 21.453 -6.93 5.461 1 98.12 248 ARG B N 1
ATOM 5486 C CA . ARG B 1 248 ? 21.781 -6.348 6.762 1 98.12 248 ARG B CA 1
ATOM 5487 C C . ARG B 1 248 ? 20.641 -6.566 7.75 1 98.12 248 ARG B C 1
ATOM 5489 O O . ARG B 1 248 ? 20.875 -6.91 8.906 1 98.12 248 ARG B O 1
ATOM 5496 N N . GLU B 1 249 ? 19.438 -6.398 7.293 1 97.56 249 GLU B N 1
ATOM 5497 C CA . GLU B 1 249 ? 18.281 -6.531 8.172 1 97.56 249 GLU B CA 1
ATOM 5498 C C . GLU B 1 249 ? 18.062 -7.98 8.594 1 97.56 249 GLU B C 1
ATOM 5500 O O . GLU B 1 249 ? 17.672 -8.25 9.734 1 97.56 249 GLU B O 1
ATOM 5505 N N . LEU B 1 250 ? 18.281 -8.922 7.68 1 98.25 250 LEU B N 1
ATOM 5506 C CA . LEU B 1 250 ? 18.172 -10.336 8.031 1 98.25 250 LEU B CA 1
ATOM 5507 C C . LEU B 1 250 ? 19.172 -10.703 9.117 1 98.25 250 LEU B C 1
ATOM 5509 O O . LEU B 1 250 ? 18.828 -11.367 10.094 1 98.25 250 LEU B O 1
ATOM 5513 N N . LYS B 1 251 ? 20.391 -10.219 8.969 1 98.31 251 LYS B N 1
ATOM 5514 C CA . LYS B 1 251 ? 21.422 -10.469 9.977 1 98.31 251 LYS B CA 1
ATOM 5515 C C . LYS B 1 251 ? 21.062 -9.844 11.312 1 98.31 251 LYS B C 1
ATOM 5517 O O . LYS B 1 251 ? 21.188 -10.477 12.359 1 98.31 251 LYS B O 1
ATOM 5522 N N . ARG B 1 252 ? 20.609 -8.641 11.258 1 96.38 252 ARG B N 1
ATOM 5523 C CA . ARG B 1 252 ? 20.219 -7.918 12.461 1 96.38 252 ARG B CA 1
ATOM 5524 C C . ARG B 1 252 ? 19.125 -8.656 13.219 1 96.38 252 ARG B C 1
ATOM 5526 O O . ARG B 1 252 ? 19.078 -8.641 14.445 1 96.38 252 ARG B O 1
ATOM 5533 N N . ARG B 1 253 ? 18.312 -9.383 12.531 1 95.12 253 ARG B N 1
ATOM 5534 C CA . ARG B 1 253 ? 17.172 -10.078 13.125 1 95.12 253 ARG B CA 1
ATOM 5535 C C . ARG B 1 253 ? 17.562 -11.469 13.609 1 95.12 253 ARG B C 1
ATOM 5537 O O . ARG B 1 253 ? 16.766 -12.172 14.234 1 95.12 253 ARG B O 1
ATOM 5544 N N . GLY B 1 254 ? 18.75 -11.883 13.164 1 97.12 254 GLY B N 1
ATOM 5545 C CA . GLY B 1 254 ? 19.234 -13.109 13.781 1 97.12 254 GLY B CA 1
ATOM 5546 C C . GLY B 1 254 ? 19.516 -14.211 12.781 1 97.12 254 GLY B C 1
ATOM 5547 O O . GLY B 1 254 ? 19.922 -15.312 13.156 1 97.12 254 GLY B O 1
ATOM 5548 N N . VAL B 1 255 ? 19.297 -14 11.508 1 98.69 255 VAL B N 1
ATOM 5549 C CA . VAL B 1 255 ? 19.641 -14.992 10.492 1 98.69 255 VAL B CA 1
ATOM 5550 C C . VAL B 1 255 ? 21.156 -15.031 10.289 1 98.69 255 VAL B C 1
ATOM 5552 O O . VAL B 1 255 ? 21.781 -13.992 10.086 1 98.69 255 VAL B O 1
ATOM 5555 N N . ASN B 1 256 ? 21.719 -16.172 10.438 1 98.81 256 ASN B N 1
ATOM 5556 C CA . ASN B 1 256 ? 23.141 -16.344 10.141 1 98.81 256 ASN B CA 1
ATOM 5557 C C . ASN B 1 256 ? 23.391 -16.469 8.641 1 98.81 256 ASN B C 1
ATOM 5559 O O . ASN B 1 256 ? 23.281 -17.547 8.078 1 98.81 256 ASN B O 1
ATOM 5563 N N . VAL B 1 257 ? 23.828 -15.375 8.016 1 98.88 257 VAL B N 1
ATOM 5564 C CA . VAL B 1 257 ? 24.047 -15.359 6.578 1 98.88 257 VAL B CA 1
ATOM 5565 C C . VAL B 1 257 ? 25.516 -15.641 6.281 1 98.88 257 VAL B C 1
ATOM 5567 O O . VAL B 1 257 ? 26.391 -14.852 6.664 1 98.88 257 VAL B O 1
ATOM 5570 N N . ILE B 1 258 ? 25.797 -16.719 5.629 1 98.56 258 ILE B N 1
ATOM 5571 C CA . ILE B 1 258 ? 27.156 -17.047 5.191 1 98.56 258 ILE B CA 1
ATOM 5572 C C . ILE B 1 258 ? 27.281 -16.828 3.688 1 98.56 258 ILE B C 1
ATOM 5574 O O . ILE B 1 258 ? 26.609 -17.484 2.896 1 98.56 258 ILE B O 1
ATOM 5578 N N . THR B 1 259 ? 28.172 -15.914 3.281 1 98.06 259 THR B N 1
ATOM 5579 C CA . THR B 1 259 ? 28.297 -15.492 1.893 1 98.06 259 THR B CA 1
ATOM 5580 C C . THR B 1 259 ? 29.406 -16.266 1.187 1 98.06 259 THR B C 1
ATOM 5582 O O . THR B 1 259 ? 30.188 -16.984 1.831 1 98.06 259 THR B O 1
ATOM 5585 N N . HIS B 1 260 ? 29.438 -16.219 -0.149 1 97.44 260 HIS B N 1
ATOM 5586 C CA . HIS B 1 260 ? 30.469 -16.781 -1.009 1 97.44 260 HIS B CA 1
ATOM 5587 C C . HIS B 1 260 ? 30.625 -18.281 -0.752 1 97.44 260 HIS B C 1
ATOM 5589 O O . HIS B 1 260 ? 31.75 -18.766 -0.611 1 97.44 260 HIS B O 1
ATOM 5595 N N . THR B 1 261 ? 29.516 -18.953 -0.642 1 97.19 261 THR B N 1
ATOM 5596 C CA . THR B 1 261 ? 29.562 -20.375 -0.352 1 97.19 261 THR B CA 1
ATOM 5597 C C . THR B 1 261 ? 29.219 -21.203 -1.594 1 97.19 261 THR B C 1
ATOM 5599 O O . THR B 1 261 ? 28.391 -20.781 -2.408 1 97.19 261 THR B O 1
ATOM 5602 N N . ILE B 1 262 ? 29.844 -22.297 -1.739 1 95.56 262 ILE B N 1
ATOM 5603 C CA . ILE B 1 262 ? 29.516 -23.312 -2.729 1 95.56 262 ILE B CA 1
ATOM 5604 C C . ILE B 1 262 ? 29.234 -24.641 -2.027 1 95.56 262 ILE B C 1
ATOM 5606 O O . ILE B 1 262 ? 30.141 -25.25 -1.46 1 95.56 262 ILE B O 1
ATOM 5610 N N . VAL B 1 263 ? 28.016 -25.094 -2.076 1 97.19 263 VAL B N 1
ATOM 5611 C CA . VAL B 1 263 ? 27.641 -26.344 -1.417 1 97.19 263 VAL B CA 1
ATOM 5612 C C . VAL B 1 263 ? 28.203 -27.531 -2.203 1 97.19 263 VAL B C 1
ATOM 5614 O O . VAL B 1 263 ? 28.016 -27.609 -3.42 1 97.19 263 VAL B O 1
ATOM 5617 N N . THR B 1 264 ? 28.844 -28.469 -1.51 1 95.19 264 THR B N 1
ATOM 5618 C CA . THR B 1 264 ? 29.469 -29.609 -2.168 1 95.19 264 THR B CA 1
ATOM 5619 C C . THR B 1 264 ? 28.594 -30.859 -2.049 1 95.19 264 THR B C 1
ATOM 5621 O O . THR B 1 264 ? 28.406 -31.594 -3.023 1 95.19 264 THR B O 1
ATOM 5624 N N . HIS B 1 265 ? 28.141 -31.141 -0.929 1 95.56 265 HIS B N 1
ATOM 5625 C CA . HIS B 1 265 ? 27.219 -32.25 -0.709 1 95.56 265 HIS B CA 1
ATOM 5626 C C . HIS B 1 265 ? 26.484 -32.094 0.614 1 95.56 265 HIS B C 1
ATOM 5628 O O . HIS B 1 265 ? 26.844 -31.266 1.446 1 95.56 265 HIS B O 1
ATOM 5634 N N . VAL B 1 266 ? 25.406 -32.875 0.747 1 97.12 266 VAL B N 1
ATOM 5635 C CA . VAL B 1 266 ? 24.578 -32.875 1.953 1 97.12 266 VAL B CA 1
ATOM 5636 C C . VAL B 1 266 ? 24.453 -34.281 2.504 1 97.12 266 VAL B C 1
ATOM 5638 O O . VAL B 1 266 ? 24.062 -35.219 1.783 1 97.12 266 VAL B O 1
ATOM 5641 N N . ASP B 1 267 ? 24.844 -34.469 3.779 1 95.12 267 ASP B N 1
ATOM 5642 C CA . ASP B 1 267 ? 24.625 -35.719 4.469 1 95.12 267 ASP B CA 1
ATOM 5643 C C . ASP B 1 267 ? 23.312 -35.719 5.238 1 95.12 267 ASP B C 1
ATOM 5645 O O . ASP B 1 267 ? 23.078 -34.844 6.078 1 95.12 267 ASP B O 1
ATOM 5649 N N . THR B 1 268 ? 22.547 -36.719 4.746 1 91.38 268 THR B N 1
ATOM 5650 C CA . THR B 1 268 ? 21.297 -36.875 5.48 1 91.38 268 THR B CA 1
ATOM 5651 C C . THR B 1 268 ? 21.25 -38.219 6.195 1 91.38 268 THR B C 1
ATOM 5653 O O . THR B 1 268 ? 21.75 -39.219 5.668 1 91.38 268 THR B O 1
ATOM 5656 N N . GLY B 1 269 ? 21.422 -38.281 7.562 1 70.44 269 GLY B N 1
ATOM 5657 C CA . GLY B 1 269 ? 21.281 -39.562 8.258 1 70.44 269 GLY B CA 1
ATOM 5658 C C . GLY B 1 269 ? 19.859 -39.844 8.688 1 70.44 269 GLY B C 1
ATOM 5659 O O . GLY B 1 269 ? 19 -38.938 8.68 1 70.44 269 GLY B O 1
ATOM 5660 N N . ALA B 1 270 ? 19.578 -41.156 8.875 1 60.25 270 ALA B N 1
ATOM 5661 C CA . ALA B 1 270 ? 18.281 -41.594 9.398 1 60.25 270 ALA B CA 1
ATOM 5662 C C . ALA B 1 270 ? 17.938 -40.844 10.68 1 60.25 270 ALA B C 1
ATOM 5664 O O . ALA B 1 270 ? 18.656 -40.938 11.68 1 60.25 270 ALA B O 1
ATOM 5665 N N . ASN B 1 271 ? 17 -39.969 10.75 1 61.88 271 ASN B N 1
ATOM 5666 C CA . ASN B 1 271 ? 16.375 -39.281 11.859 1 61.88 271 ASN B CA 1
ATOM 5667 C C . ASN B 1 271 ? 17.297 -38.219 12.461 1 61.88 271 ASN B C 1
ATOM 5669 O O . ASN B 1 271 ? 17.125 -37.812 13.609 1 61.88 271 ASN B O 1
ATOM 5673 N N . LEU B 1 272 ? 18.375 -37.875 11.609 1 75.75 272 LEU B N 1
ATOM 5674 C CA . LEU B 1 272 ? 19.375 -37.125 12.336 1 75.75 272 LEU B CA 1
ATOM 5675 C C . LEU B 1 272 ? 19.531 -35.719 11.727 1 75.75 272 LEU B C 1
ATOM 5677 O O . LEU B 1 272 ? 20.516 -35.031 12 1 75.75 272 LEU B O 1
ATOM 5681 N N . GLY B 1 273 ? 18.688 -35.25 11 1 93 273 GLY B N 1
ATOM 5682 C CA . GLY B 1 273 ? 18.906 -33.906 10.453 1 93 273 GLY B CA 1
ATOM 5683 C C . GLY B 1 273 ? 19.797 -33.906 9.227 1 93 273 GLY B C 1
ATOM 5684 O O . GLY B 1 273 ? 19.938 -34.906 8.547 1 93 273 GLY B O 1
ATOM 5685 N N . ALA B 1 274 ? 20.203 -32.719 8.734 1 96.75 274 ALA B N 1
ATOM 5686 C CA . ALA B 1 274 ? 21.047 -32.562 7.547 1 96.75 274 ALA B CA 1
ATOM 5687 C C . ALA B 1 274 ? 22.328 -31.812 7.871 1 96.75 274 ALA B C 1
ATOM 5689 O O . ALA B 1 274 ? 22.297 -30.797 8.57 1 96.75 274 ALA B O 1
ATOM 5690 N N . THR B 1 275 ? 23.453 -32.406 7.512 1 97.06 275 THR B N 1
ATOM 5691 C CA . THR B 1 275 ? 24.719 -31.688 7.551 1 97.06 275 THR B CA 1
ATOM 5692 C C . THR B 1 275 ? 25.125 -31.219 6.152 1 97.06 275 THR B C 1
ATOM 5694 O O . THR B 1 275 ? 25.391 -32.031 5.273 1 97.06 275 THR B O 1
ATOM 5697 N N . VAL B 1 276 ? 25.172 -29.906 5.926 1 98 276 VAL B N 1
ATOM 5698 C CA . VAL B 1 276 ? 25.5 -29.312 4.629 1 98 276 VAL B CA 1
ATOM 5699 C C . VAL B 1 276 ? 26.984 -28.984 4.566 1 98 276 VAL B C 1
ATOM 5701 O O . VAL B 1 276 ? 27.484 -28.234 5.402 1 98 276 VAL B O 1
ATOM 5704 N N . HIS B 1 277 ? 27.625 -29.547 3.621 1 97.25 277 HIS B N 1
ATOM 5705 C CA . HIS B 1 277 ? 29.047 -29.281 3.404 1 97.25 277 HIS B CA 1
ATOM 5706 C C . HIS B 1 277 ? 29.25 -28.266 2.285 1 97.25 277 HIS B C 1
ATOM 5708 O O . HIS B 1 277 ? 28.562 -28.312 1.264 1 97.25 277 HIS B O 1
ATOM 5714 N N . TYR B 1 278 ? 30.156 -27.281 2.553 1 97.56 278 TYR B N 1
ATOM 5715 C CA . TYR B 1 278 ? 30.391 -26.234 1.575 1 97.56 278 TYR B CA 1
ATOM 5716 C C . TYR B 1 278 ? 31.828 -25.75 1.629 1 97.56 278 TYR B C 1
ATOM 5718 O O . TYR B 1 278 ? 32.562 -26.031 2.592 1 97.56 278 TYR B O 1
ATOM 5726 N N . THR B 1 279 ? 32.25 -25.109 0.561 1 96.69 279 THR B N 1
ATOM 5727 C CA . THR B 1 279 ? 33.5 -24.391 0.502 1 96.69 279 THR B CA 1
ATOM 5728 C C . THR B 1 279 ? 33.281 -22.906 0.284 1 96.69 279 THR B C 1
ATOM 5730 O O . THR B 1 279 ? 32.188 -22.5 -0.125 1 96.69 279 THR B O 1
ATOM 5733 N N . HIS B 1 280 ? 34.25 -22.109 0.75 1 94.75 280 HIS B N 1
ATOM 5734 C CA . HIS B 1 280 ? 34.219 -20.688 0.407 1 94.75 280 HIS B CA 1
ATOM 5735 C C . HIS B 1 280 ? 34.906 -20.438 -0.924 1 94.75 280 HIS B C 1
ATOM 5737 O O . HIS B 1 280 ? 35.906 -21.094 -1.252 1 94.75 280 HIS B O 1
ATOM 5743 N N . GLU B 1 281 ? 34.312 -19.469 -1.57 1 88.25 281 GLU B N 1
ATOM 5744 C CA . GLU B 1 281 ? 34.938 -19.125 -2.838 1 88.25 281 GLU B CA 1
ATOM 5745 C C . GLU B 1 281 ? 36.438 -18.891 -2.658 1 88.25 281 GLU B C 1
ATOM 5747 O O . GLU B 1 281 ? 36.875 -18.109 -1.81 1 88.25 281 GLU B O 1
ATOM 5752 N N . GLY B 1 282 ? 37.25 -19.516 -3.361 1 86.5 282 GLY B N 1
ATOM 5753 C CA . GLY B 1 282 ? 38.688 -19.375 -3.342 1 86.5 282 GLY B CA 1
ATOM 5754 C C . GLY B 1 282 ? 39.375 -20.203 -2.26 1 86.5 282 GLY B C 1
ATOM 5755 O O . GLY B 1 282 ? 40.594 -20.172 -2.129 1 86.5 282 GLY B O 1
ATOM 5756 N N . GLN B 1 283 ? 38.594 -20.844 -1.46 1 87.5 283 GLN B N 1
ATOM 5757 C CA . GLN B 1 283 ? 39.156 -21.688 -0.42 1 87.5 283 GLN B CA 1
ATOM 5758 C C . GLN B 1 283 ? 38.75 -23.156 -0.63 1 87.5 283 GLN B C 1
ATOM 5760 O O . GLN B 1 283 ? 37.625 -23.453 -1.037 1 87.5 283 GLN B O 1
ATOM 5765 N N . ASP B 1 284 ? 39.719 -24.031 -0.387 1 85.31 284 ASP B N 1
ATOM 5766 C CA . ASP B 1 284 ? 39.5 -25.453 -0.644 1 85.31 284 ASP B CA 1
ATOM 5767 C C . ASP B 1 284 ? 39.031 -26.172 0.626 1 85.31 284 ASP B C 1
ATOM 5769 O O . ASP B 1 284 ? 38.469 -27.266 0.56 1 85.31 284 ASP B O 1
ATOM 5773 N N . SER B 1 285 ? 39.219 -25.578 1.664 1 91.81 285 SER B N 1
ATOM 5774 C CA . SER B 1 285 ? 38.844 -26.234 2.906 1 91.81 285 SER B CA 1
ATOM 5775 C C . SER B 1 285 ? 37.344 -26.328 3.045 1 91.81 285 SER B C 1
ATOM 5777 O O . SER B 1 285 ? 36.625 -25.328 2.877 1 91.81 285 SER B O 1
ATOM 5779 N N . GLU B 1 286 ? 36.906 -27.484 3.266 1 94.44 286 GLU B N 1
ATOM 5780 C CA . GLU B 1 286 ? 35.469 -27.734 3.406 1 94.44 286 GLU B CA 1
ATOM 5781 C C . GLU B 1 286 ? 34.969 -27.422 4.82 1 94.44 286 GLU B C 1
ATOM 5783 O O . GLU B 1 286 ? 35.656 -27.75 5.797 1 94.44 286 GLU B O 1
ATOM 5788 N N . GLN B 1 287 ? 33.938 -26.719 4.914 1 96.81 287 GLN B N 1
ATOM 5789 C CA . GLN B 1 287 ? 33.219 -26.438 6.148 1 96.81 287 GLN B CA 1
ATOM 5790 C C . GLN B 1 287 ? 31.844 -27.109 6.145 1 96.81 287 GLN B C 1
ATOM 5792 O O . GLN B 1 287 ? 31.406 -27.625 5.109 1 96.81 287 GLN B O 1
ATOM 5797 N N . SER B 1 288 ? 31.281 -27.234 7.367 1 96.69 288 SER B N 1
ATOM 5798 C CA . SER B 1 288 ? 29.953 -27.844 7.426 1 96.69 288 SER B CA 1
ATOM 5799 C C . SER B 1 288 ? 29.062 -27.125 8.43 1 96.69 288 SER B C 1
ATOM 5801 O O . SER B 1 288 ? 29.562 -26.484 9.367 1 96.69 288 SER B O 1
ATOM 5803 N N . VAL B 1 289 ? 27.828 -27.156 8.188 1 97.44 289 VAL B N 1
ATOM 5804 C CA . VAL B 1 289 ? 26.812 -26.641 9.102 1 97.44 289 VAL B CA 1
ATOM 5805 C C . VAL B 1 289 ? 25.656 -27.641 9.203 1 97.44 289 VAL B C 1
ATOM 5807 O O . VAL B 1 289 ? 25.25 -28.234 8.203 1 97.44 289 VAL B O 1
ATOM 5810 N N . TRP B 1 290 ? 25.203 -27.859 10.406 1 96.62 290 TRP B N 1
ATOM 5811 C CA . TRP B 1 290 ? 24.125 -28.812 10.672 1 96.62 290 TRP B CA 1
ATOM 5812 C C . TRP B 1 290 ? 22.812 -28.078 10.93 1 96.62 290 TRP B C 1
ATOM 5814 O O . TRP B 1 290 ? 22.812 -26.984 11.5 1 96.62 290 TRP B O 1
ATOM 5824 N N . GLY B 1 291 ? 21.688 -28.688 10.5 1 97.31 291 GLY B N 1
ATOM 5825 C CA . GLY B 1 291 ? 20.344 -28.281 10.852 1 97.31 291 GLY B CA 1
ATOM 5826 C C . GLY B 1 291 ? 19.375 -29.438 10.93 1 97.31 291 GLY B C 1
ATOM 5827 O O . GLY B 1 291 ? 19.578 -30.484 10.297 1 97.31 291 GLY B O 1
ATOM 5828 N N . GLU B 1 292 ? 18.312 -29.25 11.734 1 96.94 292 GLU B N 1
ATOM 5829 C CA . GLU B 1 292 ? 17.25 -30.25 11.766 1 96.94 292 GLU B CA 1
ATOM 5830 C C . GLU B 1 292 ? 16.703 -30.5 10.367 1 96.94 292 GLU B C 1
ATOM 5832 O O . GLU B 1 292 ? 16.344 -31.641 10.031 1 96.94 292 GLU B O 1
ATOM 5837 N N . ILE B 1 293 ? 16.656 -29.469 9.547 1 96.75 293 ILE B N 1
ATOM 5838 C CA . ILE B 1 293 ? 16.219 -29.562 8.156 1 96.75 293 ILE B CA 1
ATOM 5839 C C . ILE B 1 293 ? 17.141 -28.719 7.277 1 96.75 293 ILE B C 1
ATOM 5841 O O . ILE B 1 293 ? 17.734 -27.734 7.746 1 96.75 293 ILE B O 1
ATOM 5845 N N . ALA B 1 294 ? 17.312 -29.141 6.074 1 98.31 294 ALA B N 1
ATOM 5846 C CA . ALA B 1 294 ? 17.969 -28.344 5.039 1 98.31 294 ALA B CA 1
ATOM 5847 C C . ALA B 1 294 ? 17.016 -28.078 3.871 1 98.31 294 ALA B C 1
ATOM 5849 O O . ALA B 1 294 ? 16.531 -29.016 3.24 1 98.31 294 ALA B O 1
ATOM 5850 N N . LEU B 1 295 ? 16.719 -26.859 3.609 1 98.56 295 LEU B N 1
ATOM 5851 C CA . LEU B 1 295 ? 15.883 -26.453 2.482 1 98.56 295 LEU B CA 1
ATOM 5852 C C . LEU B 1 295 ? 16.734 -26.031 1.293 1 98.56 295 LEU B C 1
ATOM 5854 O O . LEU B 1 295 ? 17.516 -25.078 1.386 1 98.56 295 LEU B O 1
ATOM 5858 N N . ALA B 1 296 ? 16.656 -26.75 0.246 1 98.62 296 ALA B N 1
ATOM 5859 C CA . ALA B 1 296 ? 17.297 -26.328 -1.002 1 98.62 296 ALA B CA 1
ATOM 5860 C C . ALA B 1 296 ? 16.344 -25.484 -1.842 1 98.62 296 ALA B C 1
ATOM 5862 O O . ALA B 1 296 ? 15.383 -26 -2.418 1 98.62 296 ALA B O 1
ATOM 5863 N N . ALA B 1 297 ? 16.578 -24.203 -1.903 1 98.12 297 ALA B N 1
ATOM 5864 C CA . ALA B 1 297 ? 15.789 -23.234 -2.668 1 98.12 297 ALA B CA 1
ATOM 5865 C C . ALA B 1 297 ? 16.656 -22.562 -3.734 1 98.12 297 ALA B C 1
ATOM 5867 O O . ALA B 1 297 ? 16.828 -21.344 -3.711 1 98.12 297 ALA B O 1
ATOM 5868 N N . ILE B 1 298 ? 17.062 -23.328 -4.719 1 97 298 ILE B N 1
ATOM 5869 C CA . ILE B 1 298 ? 18.062 -22.844 -5.664 1 97 298 ILE B CA 1
ATOM 5870 C C . ILE B 1 298 ? 17.422 -22.672 -7.043 1 97 298 ILE B C 1
ATOM 5872 O O . ILE B 1 298 ? 18.125 -22.625 -8.055 1 97 298 ILE B O 1
ATOM 5876 N N . GLY B 1 299 ? 16.125 -22.641 -7.086 1 95.25 299 GLY B N 1
ATOM 5877 C CA . GLY B 1 299 ? 15.43 -22.438 -8.344 1 95.25 299 GLY B CA 1
ATOM 5878 C C . GLY B 1 299 ? 14.531 -23.594 -8.727 1 95.25 299 GLY B C 1
ATOM 5879 O O . GLY B 1 299 ? 14.352 -24.531 -7.945 1 95.25 299 GLY B O 1
ATOM 5880 N N . ARG B 1 300 ? 13.883 -23.5 -9.898 1 96.62 300 ARG B N 1
ATOM 5881 C CA . ARG B 1 300 ? 12.953 -24.5 -10.414 1 96.62 300 ARG B CA 1
ATOM 5882 C C . ARG B 1 300 ? 13.289 -24.875 -11.859 1 96.62 300 ARG B C 1
ATOM 5884 O O . ARG B 1 300 ? 13.938 -24.094 -12.57 1 96.62 300 ARG B O 1
ATOM 5891 N N . THR B 1 301 ? 12.898 -26.016 -12.234 1 97.12 301 THR B N 1
ATOM 5892 C CA . THR B 1 301 ? 13.07 -26.516 -13.594 1 97.12 301 THR B CA 1
ATOM 5893 C C . THR B 1 301 ? 11.719 -26.656 -14.289 1 97.12 301 THR B C 1
ATOM 5895 O O . THR B 1 301 ? 10.789 -27.25 -13.734 1 97.12 301 THR B O 1
ATOM 5898 N N . PRO B 1 302 ? 11.641 -26.078 -15.539 1 98.31 302 PRO B N 1
ATOM 5899 C CA . PRO B 1 302 ? 10.359 -26.203 -16.234 1 98.31 302 PRO B CA 1
ATOM 5900 C C . PRO B 1 302 ? 9.969 -27.656 -16.5 1 98.31 302 PRO B C 1
ATOM 5902 O O . PRO B 1 302 ? 10.836 -28.5 -16.781 1 98.31 302 PRO B O 1
ATOM 5905 N N . VAL B 1 303 ? 8.68 -27.953 -16.391 1 98.12 303 VAL B N 1
ATOM 5906 C CA . VAL B 1 303 ? 8.148 -29.25 -16.797 1 98.12 303 VAL B CA 1
ATOM 5907 C C . VAL B 1 303 ? 7.832 -29.25 -18.281 1 98.12 303 VAL B C 1
ATOM 5909 O O . VAL B 1 303 ? 6.703 -28.953 -18.688 1 98.12 303 VAL B O 1
ATOM 5912 N N . ALA B 1 304 ? 8.82 -29.609 -19.047 1 97.75 304 ALA B N 1
ATOM 5913 C CA . ALA B 1 304 ? 8.695 -29.609 -20.5 1 97.75 304 ALA B CA 1
ATOM 5914 C C . ALA B 1 304 ? 8.969 -31 -21.078 1 97.75 304 ALA B C 1
ATOM 5916 O O . ALA B 1 304 ? 9.672 -31.797 -20.469 1 97.75 304 ALA B O 1
ATOM 5917 N N . ASP B 1 305 ? 8.367 -31.281 -22.203 1 97.44 305 ASP B N 1
ATOM 5918 C CA . ASP B 1 305 ? 8.5 -32.562 -22.891 1 97.44 305 ASP B CA 1
ATOM 5919 C C . ASP B 1 305 ? 8.852 -32.344 -24.359 1 97.44 305 ASP B C 1
ATOM 5921 O O . ASP B 1 305 ? 8.047 -31.828 -25.125 1 97.44 305 ASP B O 1
ATOM 5925 N N . PRO B 1 306 ? 9.992 -32.875 -24.766 1 96.44 306 PRO B N 1
ATOM 5926 C CA . PRO B 1 306 ? 10.398 -32.719 -26.172 1 96.44 306 PRO B CA 1
ATOM 5927 C C . PRO B 1 306 ? 9.398 -33.344 -27.156 1 96.44 306 PRO B C 1
ATOM 5929 O O . PRO B 1 306 ? 9.32 -32.906 -28.312 1 96.44 306 PRO B O 1
ATOM 5932 N N . SER B 1 307 ? 8.68 -34.281 -26.75 1 97.19 307 SER B N 1
ATOM 5933 C CA . SER B 1 307 ? 7.742 -35 -27.625 1 97.19 307 SER B CA 1
ATOM 5934 C C . SER B 1 307 ? 6.617 -34.062 -28.078 1 97.19 307 SER B C 1
ATOM 5936 O O . SER B 1 307 ? 5.887 -34.375 -29.016 1 97.19 307 SER B O 1
ATOM 5938 N N . TRP B 1 308 ? 6.492 -32.906 -27.469 1 98 308 TRP B N 1
ATOM 5939 C CA . TRP B 1 308 ? 5.449 -31.953 -27.828 1 98 308 TRP B CA 1
ATOM 5940 C C . TRP B 1 308 ? 5.699 -31.359 -29.219 1 98 308 TRP B C 1
ATOM 5942 O O . TRP B 1 308 ? 4.781 -30.844 -29.844 1 98 308 TRP B O 1
ATOM 5952 N N . GLY B 1 309 ? 6.973 -31.391 -29.641 1 97.88 309 GLY B N 1
ATOM 5953 C CA . GLY B 1 309 ? 7.324 -30.938 -30.969 1 97.88 309 GLY B CA 1
ATOM 5954 C C . GLY B 1 309 ? 7.488 -29.422 -31.047 1 97.88 309 GLY B C 1
ATOM 5955 O O . GLY B 1 309 ? 7.445 -28.859 -32.125 1 97.88 309 GLY B O 1
ATOM 5956 N N . VAL B 1 310 ? 7.598 -28.766 -29.938 1 98.38 310 VAL B N 1
ATOM 5957 C CA . VAL B 1 310 ? 7.816 -27.312 -29.922 1 98.38 310 VAL B CA 1
ATOM 5958 C C . VAL B 1 310 ? 9.273 -27.016 -29.578 1 98.38 310 VAL B C 1
ATOM 5960 O O . VAL B 1 310 ? 9.969 -27.875 -29 1 98.38 310 VAL B O 1
ATOM 5963 N N . ALA B 1 311 ? 9.742 -25.812 -29.891 1 98.56 311 ALA B N 1
ATOM 5964 C CA . ALA B 1 311 ? 11.109 -25.406 -29.609 1 98.56 311 ALA B CA 1
ATOM 5965 C C . ALA B 1 311 ? 11.32 -25.156 -28.109 1 98.56 311 ALA B C 1
ATOM 5967 O O . ALA B 1 311 ? 10.5 -24.5 -27.469 1 98.56 311 ALA B O 1
ATOM 5968 N N . LEU B 1 312 ? 12.375 -25.719 -27.609 1 98.44 312 LEU B N 1
ATOM 5969 C CA . LEU B 1 312 ? 12.797 -25.484 -26.234 1 98.44 312 LEU B CA 1
ATOM 5970 C C . LEU B 1 312 ? 14.062 -24.641 -26.188 1 98.44 312 LEU B C 1
ATOM 5972 O O . LEU B 1 312 ? 14.922 -24.75 -27.062 1 98.44 312 LEU B O 1
ATOM 5976 N N . THR B 1 313 ? 14.164 -23.797 -25.203 1 98.19 313 THR B N 1
ATOM 5977 C CA . THR B 1 313 ? 15.383 -23.031 -24.984 1 98.19 313 THR B CA 1
ATOM 5978 C C . THR B 1 313 ? 16.484 -23.906 -24.391 1 98.19 313 THR B C 1
ATOM 5980 O O . THR B 1 313 ? 16.234 -25.062 -24.047 1 98.19 313 THR B O 1
ATOM 5983 N N . GLU B 1 314 ? 17.672 -23.328 -24.25 1 96.94 314 GLU B N 1
ATOM 5984 C CA . GLU B 1 314 ? 18.812 -24.047 -23.672 1 96.94 314 GLU B CA 1
ATOM 5985 C C . GLU B 1 314 ? 18.531 -24.406 -22.219 1 96.94 314 GLU B C 1
ATOM 5987 O O . GLU B 1 314 ? 19 -25.438 -21.734 1 96.94 314 GLU B O 1
ATOM 5992 N N . SER B 1 315 ? 17.734 -23.625 -21.594 1 95.94 315 SER B N 1
ATOM 5993 C CA . SER B 1 315 ? 17.438 -23.859 -20.188 1 95.94 315 SER B CA 1
ATOM 5994 C C . SER B 1 315 ? 16.25 -24.812 -20.031 1 95.94 315 SER B C 1
ATOM 5996 O O . SER B 1 315 ? 15.812 -25.078 -18.906 1 95.94 315 SER B O 1
ATOM 5998 N N . GLY B 1 316 ? 15.672 -25.25 -21.109 1 97.44 316 GLY B N 1
ATOM 5999 C CA . GLY B 1 316 ? 14.641 -26.281 -21.078 1 97.44 316 GLY B CA 1
ATOM 6000 C C . GLY B 1 316 ? 13.234 -25.703 -21.094 1 97.44 316 GLY B C 1
ATOM 6001 O O . GLY B 1 316 ? 12.25 -26.438 -21.016 1 97.44 316 GLY B O 1
ATOM 6002 N N . HIS B 1 317 ? 13.125 -24.406 -21.281 1 98.62 317 HIS B N 1
ATOM 6003 C CA . HIS B 1 317 ? 11.812 -23.75 -21.312 1 98.62 317 HIS B CA 1
ATOM 6004 C C . HIS B 1 317 ? 11.219 -23.812 -22.719 1 98.62 317 HIS B C 1
ATOM 6006 O O . HIS B 1 317 ? 11.953 -23.906 -23.703 1 98.62 317 HIS B O 1
ATOM 6012 N N . VAL B 1 318 ? 9.898 -23.781 -22.75 1 98.81 318 VAL B N 1
ATOM 6013 C CA . VAL B 1 318 ? 9.25 -23.625 -24.062 1 98.81 318 VAL B CA 1
ATOM 6014 C C . VAL B 1 318 ? 9.484 -22.219 -24.594 1 98.81 318 VAL B C 1
ATOM 6016 O O . VAL B 1 318 ? 9.148 -21.234 -23.938 1 98.81 318 VAL B O 1
ATOM 6019 N N . ALA B 1 319 ? 10.078 -22.125 -25.766 1 98.62 319 ALA B N 1
ATOM 6020 C CA . ALA B 1 319 ? 10.328 -20.812 -26.375 1 98.62 319 ALA B CA 1
ATOM 6021 C C . ALA B 1 319 ? 9.031 -20.172 -26.859 1 98.62 319 ALA B C 1
ATOM 6023 O O . ALA B 1 319 ? 8.25 -20.797 -27.578 1 98.62 319 ALA B O 1
ATOM 6024 N N . THR B 1 320 ? 8.758 -18.984 -26.422 1 98.56 320 THR B N 1
ATOM 6025 C CA . THR B 1 320 ? 7.566 -18.25 -26.844 1 98.56 320 THR B CA 1
ATOM 6026 C C . THR B 1 320 ? 7.906 -16.797 -27.141 1 98.56 320 THR B C 1
ATOM 6028 O O . THR B 1 320 ? 8.945 -16.297 -26.703 1 98.56 320 THR B O 1
ATOM 6031 N N . ASP B 1 321 ? 7.094 -16.141 -27.953 1 98.06 321 ASP B N 1
ATOM 6032 C CA . ASP B 1 321 ? 7.176 -14.68 -28.062 1 98.06 321 ASP B CA 1
ATOM 6033 C C . ASP B 1 321 ? 6.402 -14.008 -26.938 1 98.06 321 ASP B C 1
ATOM 6035 O O . ASP B 1 321 ? 5.957 -14.672 -26 1 98.06 321 ASP B O 1
ATOM 6039 N N . ALA B 1 322 ? 6.254 -12.68 -27 1 97.56 322 ALA B N 1
ATOM 6040 C CA . ALA B 1 322 ? 5.68 -11.898 -25.906 1 97.56 322 ALA B CA 1
ATOM 6041 C C . ALA B 1 322 ? 4.168 -12.086 -25.828 1 97.56 322 ALA B C 1
ATOM 6043 O O . ALA B 1 322 ? 3.539 -11.703 -24.828 1 97.56 322 ALA B O 1
ATOM 6044 N N . PHE B 1 323 ? 3.561 -12.766 -26.828 1 98.56 323 PHE B N 1
ATOM 6045 C CA . PHE B 1 323 ? 2.131 -13.055 -26.828 1 98.56 323 PHE B CA 1
ATOM 6046 C C . PHE B 1 323 ? 1.869 -14.484 -26.359 1 98.56 323 PHE B C 1
ATOM 6048 O O . PHE B 1 323 ? 0.715 -14.883 -26.188 1 98.56 323 PHE B O 1
ATOM 6055 N N . GLY B 1 324 ? 2.916 -15.312 -26.172 1 98.69 324 GLY B N 1
ATOM 6056 C CA . GLY B 1 324 ? 2.793 -16.688 -25.719 1 98.69 324 GLY B CA 1
ATOM 6057 C C . GLY B 1 324 ? 2.793 -17.688 -26.875 1 98.69 324 GLY B C 1
ATOM 6058 O O . GLY B 1 324 ? 2.566 -18.875 -26.672 1 98.69 324 GLY B O 1
ATOM 6059 N N . ARG B 1 325 ? 3.092 -17.234 -28.125 1 98.69 325 ARG B N 1
ATOM 6060 C CA . ARG B 1 325 ? 3.113 -18.109 -29.297 1 98.69 325 ARG B CA 1
ATOM 6061 C C . ARG B 1 325 ? 4.383 -18.953 -29.328 1 98.69 325 ARG B C 1
ATOM 6063 O O . ARG B 1 325 ? 5.477 -18.438 -29.078 1 98.69 325 ARG B O 1
ATOM 6070 N N . THR B 1 326 ? 4.18 -20.25 -29.609 1 98.69 326 THR B N 1
ATOM 6071 C CA . THR B 1 326 ? 5.332 -21.109 -29.906 1 98.69 326 THR B CA 1
ATOM 6072 C C . THR B 1 326 ? 5.68 -21.062 -31.391 1 98.69 326 THR B C 1
ATOM 6074 O O . THR B 1 326 ? 5.117 -20.266 -32.125 1 98.69 326 THR B O 1
ATOM 6077 N N . ASN B 1 327 ? 6.707 -21.922 -31.75 1 98.5 327 ASN B N 1
ATOM 6078 C CA . ASN B 1 327 ? 7.086 -22 -33.156 1 98.5 327 ASN B CA 1
ATOM 6079 C C . ASN B 1 327 ? 6.094 -22.844 -33.969 1 98.5 327 ASN B C 1
ATOM 6081 O O . ASN B 1 327 ? 6.254 -23.016 -35.156 1 98.5 327 ASN B O 1
ATOM 6085 N N . LYS B 1 328 ? 5.062 -23.422 -33.344 1 98.06 328 LYS B N 1
ATOM 6086 C CA . LYS B 1 328 ? 4.051 -24.234 -34 1 98.06 328 LYS B CA 1
ATOM 6087 C C . LYS B 1 328 ? 2.689 -23.547 -33.969 1 98.06 328 LYS B C 1
ATOM 6089 O O . LYS B 1 328 ? 2.246 -23.062 -32.938 1 98.06 328 LYS B O 1
ATOM 6094 N N . SER B 1 329 ? 2.049 -23.453 -35.125 1 96.88 329 SER B N 1
ATOM 6095 C CA . SER B 1 329 ? 0.752 -22.797 -35.25 1 96.88 329 SER B CA 1
ATOM 6096 C C . SER B 1 329 ? -0.283 -23.438 -34.344 1 96.88 329 SER B C 1
ATOM 6098 O O . SER B 1 329 ? -0.379 -24.672 -34.281 1 96.88 329 SER B O 1
ATOM 6100 N N . GLY B 1 330 ? -0.959 -22.594 -33.562 1 97.81 330 GLY B N 1
ATOM 6101 C CA . GLY B 1 330 ? -2.039 -23.078 -32.688 1 97.81 330 GLY B CA 1
ATOM 6102 C C . GLY B 1 330 ? -1.557 -23.609 -31.359 1 97.81 330 GLY B C 1
ATOM 6103 O O . GLY B 1 330 ? -2.357 -24.062 -30.547 1 97.81 330 GLY B O 1
ATOM 6104 N N . ILE B 1 331 ? -0.23 -23.641 -31.172 1 98.75 331 ILE B N 1
ATOM 6105 C CA . ILE B 1 331 ? 0.346 -24.109 -29.922 1 98.75 331 ILE B CA 1
ATOM 6106 C C . ILE B 1 331 ? 0.926 -22.938 -29.141 1 98.75 331 ILE B C 1
ATOM 6108 O O . ILE B 1 331 ? 1.742 -22.172 -29.656 1 98.75 331 ILE B O 1
ATOM 6112 N N . TRP B 1 332 ? 0.495 -22.797 -27.891 1 98.88 332 TRP B N 1
ATOM 6113 C CA . TRP B 1 332 ? 0.87 -21.703 -27 1 98.88 332 TRP B CA 1
ATOM 6114 C C . TRP B 1 332 ? 1.472 -22.234 -25.703 1 98.88 332 TRP B C 1
ATOM 6116 O O . TRP B 1 332 ? 1.334 -23.422 -25.406 1 98.88 332 TRP B O 1
ATOM 6126 N N . ALA B 1 333 ? 2.217 -21.359 -24.938 1 98.94 333 ALA B N 1
ATOM 6127 C CA . ALA B 1 333 ? 2.721 -21.734 -23.625 1 98.94 333 ALA B CA 1
ATOM 6128 C C . ALA B 1 333 ? 2.652 -20.562 -22.656 1 98.94 333 ALA B C 1
ATOM 6130 O O . ALA B 1 333 ? 2.727 -19.391 -23.078 1 98.94 333 ALA B O 1
ATOM 6131 N N . VAL B 1 334 ? 2.541 -20.859 -21.406 1 98.81 334 VAL B N 1
ATOM 6132 C CA . VAL B 1 334 ? 2.299 -19.828 -20.406 1 98.81 334 VAL B CA 1
ATOM 6133 C C . VAL B 1 334 ? 2.875 -20.25 -19.062 1 98.81 334 VAL B C 1
ATOM 6135 O O . VAL B 1 334 ? 2.898 -21.438 -18.734 1 98.81 334 VAL B O 1
ATOM 6138 N N . GLY B 1 335 ? 3.336 -19.234 -18.266 1 98.62 335 GLY B N 1
ATOM 6139 C CA . GLY B 1 335 ? 3.754 -19.469 -16.891 1 98.62 335 GLY B CA 1
ATOM 6140 C C . GLY B 1 335 ? 5.184 -19.953 -16.781 1 98.62 335 GLY B C 1
ATOM 6141 O O . GLY B 1 335 ? 6.039 -19.594 -17.594 1 98.62 335 GLY B O 1
ATOM 6142 N N . ASP B 1 336 ? 5.418 -20.766 -15.781 1 98.5 336 ASP B N 1
ATOM 6143 C CA . ASP B 1 336 ? 6.781 -21.109 -15.383 1 98.5 336 ASP B CA 1
ATOM 6144 C C . ASP B 1 336 ? 7.426 -22.062 -16.391 1 98.5 336 ASP B C 1
ATOM 6146 O O . ASP B 1 336 ? 8.641 -22.281 -16.359 1 98.5 336 ASP B O 1
ATOM 6150 N N . VAL B 1 337 ? 6.648 -22.625 -17.312 1 98.81 337 VAL B N 1
ATOM 6151 C CA . VAL B 1 337 ? 7.219 -23.469 -18.359 1 98.81 337 VAL B CA 1
ATOM 6152 C C . VAL B 1 337 ? 7.906 -22.594 -19.406 1 98.81 337 VAL B C 1
ATOM 6154 O O . VAL B 1 337 ? 8.695 -23.094 -20.219 1 98.81 337 VAL B O 1
ATOM 6157 N N . THR B 1 338 ? 7.637 -21.281 -19.391 1 98.75 338 THR B N 1
ATOM 6158 C CA . THR B 1 338 ? 8.242 -20.344 -20.328 1 98.75 338 THR B CA 1
ATOM 6159 C C . THR B 1 338 ? 9.344 -19.531 -19.641 1 98.75 338 THR B C 1
ATOM 6161 O O . THR B 1 338 ? 9.406 -19.484 -18.406 1 98.75 338 THR B O 1
ATOM 6164 N N . PRO B 1 339 ? 10.25 -18.922 -20.438 1 97.38 339 PRO B N 1
ATOM 6165 C CA . PRO B 1 339 ? 11.305 -18.109 -19.844 1 97.38 339 PRO B CA 1
ATOM 6166 C C . PRO B 1 339 ? 10.75 -16.859 -19.141 1 97.38 339 PRO B C 1
ATOM 6168 O O . PRO B 1 339 ? 9.719 -16.328 -19.547 1 97.38 339 PRO B O 1
ATOM 6171 N N . GLY B 1 340 ? 11.547 -16.375 -18.141 1 94.81 340 GLY B N 1
ATOM 6172 C CA . GLY B 1 340 ? 11.156 -15.172 -17.422 1 94.81 340 GLY B CA 1
ATOM 6173 C C . GLY B 1 340 ? 10.883 -15.414 -15.953 1 94.81 340 GLY B C 1
ATOM 6174 O O . GLY B 1 340 ? 11.172 -16.484 -15.438 1 94.81 340 GLY B O 1
ATOM 6175 N N . HIS B 1 341 ? 10.273 -14.398 -15.289 1 94 341 HIS B N 1
ATOM 6176 C CA . HIS B 1 341 ? 9.992 -14.5 -13.859 1 94 341 HIS B CA 1
ATOM 6177 C C . HIS B 1 341 ? 8.938 -15.555 -13.57 1 94 341 HIS B C 1
ATOM 6179 O O . HIS B 1 341 ? 7.938 -15.648 -14.281 1 94 341 HIS B O 1
ATOM 6185 N N . ALA B 1 342 ? 9.18 -16.359 -12.641 1 96.25 342 ALA B N 1
ATOM 6186 C CA . ALA B 1 342 ? 8.219 -17.375 -12.219 1 96.25 342 ALA B CA 1
ATOM 6187 C C . ALA B 1 342 ? 7.258 -16.812 -11.172 1 96.25 342 ALA B C 1
ATOM 6189 O O . ALA B 1 342 ? 7.383 -17.109 -9.984 1 96.25 342 ALA B O 1
ATOM 6190 N N . LEU B 1 343 ? 6.348 -15.977 -11.562 1 98.06 343 LEU B N 1
ATOM 6191 C CA . LEU B 1 343 ? 5.406 -15.266 -10.703 1 98.06 343 LEU B CA 1
ATOM 6192 C C . LEU B 1 343 ? 3.969 -15.5 -11.164 1 98.06 343 LEU B C 1
ATOM 6194 O O . LEU B 1 343 ? 3.678 -15.461 -12.359 1 98.06 343 LEU B O 1
ATOM 6198 N N . ALA B 1 344 ? 3.098 -15.727 -10.227 1 98.5 344 ALA B N 1
ATOM 6199 C CA . ALA B 1 344 ? 1.702 -16.031 -10.539 1 98.5 344 ALA B CA 1
ATOM 6200 C C . ALA B 1 344 ? 1.059 -14.883 -11.312 1 98.5 344 ALA B C 1
ATOM 6202 O O . ALA B 1 344 ? 0.324 -15.109 -12.281 1 98.5 344 ALA B O 1
ATOM 6203 N N . HIS B 1 345 ? 1.301 -13.641 -10.906 1 98.62 345 HIS B N 1
ATOM 6204 C CA . HIS B 1 345 ? 0.661 -12.508 -11.562 1 98.62 345 HIS B CA 1
ATOM 6205 C C . HIS B 1 345 ? 1.218 -12.297 -12.969 1 98.62 345 HIS B C 1
ATOM 6207 O O . HIS B 1 345 ? 0.511 -11.812 -13.859 1 98.62 345 HIS B O 1
ATOM 6213 N N . ARG B 1 346 ? 2.455 -12.602 -13.266 1 98.56 346 ARG B N 1
ATOM 6214 C CA . ARG B 1 346 ? 2.943 -12.641 -14.641 1 98.56 346 ARG B CA 1
ATOM 6215 C C . ARG B 1 346 ? 2.164 -13.656 -15.469 1 98.56 346 ARG B C 1
ATOM 6217 O O . ARG B 1 346 ? 1.765 -13.375 -16.594 1 98.56 346 ARG B O 1
ATOM 6224 N N . ALA B 1 347 ? 2.018 -14.844 -14.867 1 98.81 347 ALA B N 1
ATOM 6225 C CA . ALA B 1 347 ? 1.29 -15.914 -15.547 1 98.81 347 ALA B CA 1
ATOM 6226 C C . ALA B 1 347 ? -0.15 -15.5 -15.836 1 98.81 347 ALA B C 1
ATOM 6228 O O . ALA B 1 347 ? -0.693 -15.82 -16.891 1 98.81 347 ALA B O 1
ATOM 6229 N N . PHE B 1 348 ? -0.816 -14.812 -14.844 1 98.81 348 PHE B N 1
ATOM 6230 C CA . PHE B 1 348 ? -2.156 -14.289 -15.078 1 98.81 348 PHE B CA 1
ATOM 6231 C C . PHE B 1 348 ? -2.18 -13.398 -16.312 1 98.81 348 PHE B C 1
ATOM 6233 O O . PHE B 1 348 ? -3.045 -13.547 -17.188 1 98.81 348 PHE B O 1
ATOM 6240 N N . GLU B 1 349 ? -1.268 -12.508 -16.359 1 98.75 349 GLU B N 1
ATOM 6241 C CA . GLU B 1 349 ? -1.201 -11.562 -17.469 1 98.75 349 GLU B CA 1
ATOM 6242 C C . GLU B 1 349 ? -0.985 -12.289 -18.797 1 98.75 349 GLU B C 1
ATOM 6244 O O . GLU B 1 349 ? -1.646 -11.984 -19.797 1 98.75 349 GLU B O 1
ATOM 6249 N N . GLN B 1 350 ? -0.051 -13.195 -18.812 1 98.81 350 GLN B N 1
ATOM 6250 C CA . GLN B 1 350 ? 0.188 -13.992 -20 1 98.81 350 GLN B CA 1
ATOM 6251 C C . GLN B 1 350 ? -1.089 -14.695 -20.453 1 98.81 350 GLN B C 1
ATOM 6253 O O . GLN B 1 350 ? -1.396 -14.719 -21.656 1 98.81 350 GLN B O 1
ATOM 6258 N N . GLY B 1 351 ? -1.787 -15.305 -19.484 1 98.88 351 GLY B N 1
ATOM 6259 C CA . GLY B 1 351 ? -3.01 -16.016 -19.797 1 98.88 351 GLY B CA 1
ATOM 6260 C C . GLY B 1 351 ? -4.059 -15.148 -20.453 1 98.88 351 GLY B C 1
ATOM 6261 O O . GLY B 1 351 ? -4.672 -15.547 -21.453 1 98.88 351 GLY B O 1
ATOM 6262 N N . ILE B 1 352 ? -4.254 -13.969 -19.938 1 98.75 352 ILE B N 1
ATOM 6263 C CA . ILE B 1 352 ? -5.215 -13.031 -20.5 1 98.75 352 ILE B CA 1
ATOM 6264 C C . ILE B 1 352 ? -4.797 -12.641 -21.922 1 98.75 352 ILE B C 1
ATOM 6266 O O . ILE B 1 352 ? -5.621 -12.633 -22.844 1 98.75 352 ILE B O 1
ATOM 6270 N N . VAL B 1 353 ? -3.539 -12.367 -22.141 1 98.81 353 VAL B N 1
ATOM 6271 C CA . VAL B 1 353 ? -3.01 -11.945 -23.438 1 98.81 353 VAL B CA 1
ATOM 6272 C C . VAL B 1 353 ? -3.199 -13.07 -24.453 1 98.81 353 VAL B C 1
ATOM 6274 O O . VAL B 1 353 ? -3.607 -12.82 -25.594 1 98.81 353 VAL B O 1
ATOM 6277 N N . ILE B 1 354 ? -2.9 -14.312 -24.078 1 98.88 354 ILE B N 1
ATOM 6278 C CA . ILE B 1 354 ? -3.047 -15.461 -24.969 1 98.88 354 ILE B CA 1
ATOM 6279 C C . ILE B 1 354 ? -4.508 -15.609 -25.391 1 98.88 354 ILE B C 1
ATOM 6281 O O . ILE B 1 354 ? -4.816 -15.711 -26.578 1 98.88 354 ILE B O 1
ATOM 6285 N N . ALA B 1 355 ? -5.441 -15.602 -24.422 1 98.88 355 ALA B N 1
ATOM 6286 C CA . ALA B 1 355 ? -6.867 -15.773 -24.703 1 98.88 355 ALA B CA 1
ATOM 6287 C C . ALA B 1 355 ? -7.367 -14.688 -25.656 1 98.88 355 ALA B C 1
ATOM 6289 O O . ALA B 1 355 ? -8.094 -14.984 -26.609 1 98.88 355 ALA B O 1
ATOM 6290 N N . GLU B 1 356 ? -6.961 -13.477 -25.406 1 98.81 356 GLU B N 1
ATOM 6291 C CA . GLU B 1 356 ? -7.414 -12.359 -26.234 1 98.81 356 GLU B CA 1
ATOM 6292 C C . GLU B 1 356 ? -6.809 -12.422 -27.625 1 98.81 356 GLU B C 1
ATOM 6294 O O . GLU B 1 356 ? -7.469 -12.07 -28.609 1 98.81 356 GLU B O 1
ATOM 6299 N N . THR B 1 357 ? -5.578 -12.812 -27.688 1 98.75 357 THR B N 1
ATOM 6300 C CA . THR B 1 357 ? -4.941 -12.984 -28.984 1 98.75 357 THR B CA 1
ATOM 6301 C C . THR B 1 357 ? -5.648 -14.062 -29.797 1 98.75 357 THR B C 1
ATOM 6303 O O . THR B 1 357 ? -5.934 -13.875 -30.984 1 98.75 357 THR B O 1
ATOM 6306 N N . ILE B 1 358 ? -5.934 -15.195 -29.203 1 98.69 358 ILE B N 1
ATOM 6307 C CA . ILE B 1 358 ? -6.629 -16.297 -29.859 1 98.69 358 ILE B CA 1
ATOM 6308 C C . ILE B 1 358 ? -8 -15.82 -30.344 1 98.69 358 ILE B C 1
ATOM 6310 O O . ILE B 1 358 ? -8.453 -16.203 -31.422 1 98.69 358 ILE B O 1
ATOM 6314 N N . ALA B 1 359 ? -8.633 -15 -29.578 1 98.38 359 ALA B N 1
ATOM 6315 C CA . ALA B 1 359 ? -9.977 -14.508 -29.875 1 98.38 359 ALA B CA 1
ATOM 6316 C C . ALA B 1 359 ? -9.945 -13.445 -30.969 1 98.38 359 ALA B C 1
ATOM 6318 O O . ALA B 1 359 ? -10.992 -12.953 -31.391 1 98.38 359 ALA B O 1
ATOM 6319 N N . GLY B 1 360 ? -8.812 -13.031 -31.375 1 97.88 360 GLY B N 1
ATOM 6320 C CA . GLY B 1 360 ? -8.688 -12.07 -32.469 1 97.88 360 GLY B CA 1
ATOM 6321 C C . GLY B 1 360 ? -8.695 -10.633 -31.984 1 97.88 360 GLY B C 1
ATOM 6322 O O . GLY B 1 360 ? -8.875 -9.711 -32.781 1 97.88 360 GLY B O 1
ATOM 6323 N N . LEU B 1 361 ? -8.516 -10.5 -30.688 1 97.5 361 LEU B N 1
ATOM 6324 C CA . LEU B 1 361 ? -8.367 -9.141 -30.156 1 97.5 361 LEU B CA 1
ATOM 6325 C C . LEU B 1 361 ? -6.93 -8.656 -30.312 1 97.5 361 LEU B C 1
ATOM 6327 O O . LEU B 1 361 ? -6.094 -9.352 -30.906 1 97.5 361 LEU B O 1
ATOM 6331 N N . ASN B 1 362 ? -6.625 -7.418 -29.938 1 96.69 362 ASN B N 1
ATOM 6332 C CA . ASN B 1 362 ? -5.305 -6.82 -30.109 1 96.69 362 ASN B CA 1
ATOM 6333 C C . ASN B 1 362 ? -4.727 -6.359 -28.766 1 96.69 362 ASN B C 1
ATOM 6335 O O . ASN B 1 362 ? -4.438 -5.176 -28.594 1 96.69 362 ASN B O 1
ATOM 6339 N N . PRO B 1 363 ? -4.488 -7.359 -27.891 1 97.25 363 PRO B N 1
ATOM 6340 C CA . PRO B 1 363 ? -3.908 -6.965 -26.594 1 97.25 363 PRO B CA 1
ATOM 6341 C C . PRO B 1 363 ? -2.467 -6.477 -26.734 1 97.25 363 PRO B C 1
ATOM 6343 O O . PRO B 1 363 ? -1.781 -6.812 -27.703 1 97.25 363 PRO B O 1
ATOM 6346 N N . LYS B 1 364 ? -2.016 -5.637 -25.781 1 96.81 364 LYS B N 1
ATOM 6347 C CA . LYS B 1 364 ? -0.583 -5.379 -25.656 1 96.81 364 LYS B CA 1
ATOM 6348 C C . LYS B 1 364 ? 0.161 -6.617 -25.156 1 96.81 364 LYS B C 1
ATOM 6350 O O . LYS B 1 364 ? -0.334 -7.348 -24.297 1 96.81 364 LYS B O 1
ATOM 6355 N N . PRO B 1 365 ? 1.333 -6.871 -25.75 1 97.44 365 PRO B N 1
ATOM 6356 C CA . PRO B 1 365 ? 2.105 -8.016 -25.25 1 97.44 365 PRO B CA 1
ATOM 6357 C C . PRO B 1 365 ? 2.605 -7.809 -23.828 1 97.44 365 PRO B C 1
ATOM 6359 O O . PRO B 1 365 ? 2.686 -6.672 -23.359 1 97.44 365 PRO B O 1
ATOM 6362 N N . VAL B 1 366 ? 2.924 -8.859 -23.141 1 97.69 366 VAL B N 1
ATOM 6363 C CA . VAL B 1 366 ? 3.465 -8.781 -21.797 1 97.69 366 VAL B CA 1
ATOM 6364 C C . VAL B 1 366 ? 4.824 -8.086 -21.812 1 97.69 366 VAL B C 1
ATOM 6366 O O . VAL B 1 366 ? 5.707 -8.461 -22.594 1 97.69 366 VAL B O 1
ATOM 6369 N N . ASP B 1 367 ? 4.945 -7.055 -21.016 1 97.19 367 ASP B N 1
ATOM 6370 C CA . ASP B 1 367 ? 6.215 -6.363 -20.828 1 97.19 367 ASP B CA 1
ATOM 6371 C C . ASP B 1 367 ? 6.859 -6.762 -19.5 1 97.19 367 ASP B C 1
ATOM 6373 O O . ASP B 1 367 ? 6.414 -6.336 -18.422 1 97.19 367 ASP B O 1
ATOM 6377 N N . GLU B 1 368 ? 7.953 -7.477 -19.625 1 96.56 368 GLU B N 1
ATOM 6378 C CA . GLU B 1 368 ? 8.594 -8.055 -18.453 1 96.56 368 GLU B CA 1
ATOM 6379 C C . GLU B 1 368 ? 9.055 -6.965 -17.484 1 96.56 368 GLU B C 1
ATOM 6381 O O . GLU B 1 368 ? 9.141 -7.195 -16.281 1 96.56 368 GLU B O 1
ATOM 6386 N N . ASN B 1 369 ? 9.281 -5.77 -17.953 1 96.44 369 ASN B N 1
ATOM 6387 C CA . ASN B 1 369 ? 9.781 -4.676 -17.125 1 96.44 369 ASN B CA 1
ATOM 6388 C C . ASN B 1 369 ? 8.68 -4.098 -16.234 1 96.44 369 ASN B C 1
ATOM 6390 O O . ASN B 1 369 ? 8.953 -3.346 -15.305 1 96.44 369 ASN B O 1
ATOM 6394 N N . THR B 1 370 ? 7.473 -4.5 -16.5 1 98.19 370 THR B N 1
ATOM 6395 C CA . THR B 1 370 ? 6.359 -3.93 -15.742 1 98.19 370 THR B CA 1
ATOM 6396 C C . THR B 1 370 ? 5.824 -4.93 -14.727 1 98.19 370 THR B C 1
ATOM 6398 O O . THR B 1 370 ? 4.836 -4.66 -14.039 1 98.19 370 THR B O 1
ATOM 6401 N N . VAL B 1 371 ? 6.426 -6.109 -14.594 1 98.56 371 VAL B N 1
ATOM 6402 C CA . VAL B 1 371 ? 5.992 -7.145 -13.664 1 98.56 371 VAL B CA 1
ATOM 6403 C C . VAL B 1 371 ? 6.711 -6.977 -12.328 1 98.56 371 VAL B C 1
ATOM 6405 O O . VAL B 1 371 ? 7.918 -7.211 -12.234 1 98.56 371 VAL B O 1
ATOM 6408 N N . PRO B 1 372 ? 5.992 -6.621 -11.281 1 98.75 372 PRO B N 1
ATOM 6409 C CA . PRO B 1 372 ? 6.668 -6.43 -10 1 98.75 372 PRO B CA 1
ATOM 6410 C C . PRO B 1 372 ? 7.152 -7.742 -9.391 1 98.75 372 PRO B C 1
ATOM 6412 O O . PRO B 1 372 ? 6.465 -8.758 -9.477 1 98.75 372 PRO B O 1
ATOM 6415 N N . GLN B 1 373 ? 8.289 -7.68 -8.797 1 98.5 373 GLN B N 1
ATOM 6416 C CA . GLN B 1 373 ? 8.82 -8.781 -8 1 98.5 373 GLN B CA 1
ATOM 6417 C C . GLN B 1 373 ? 8.734 -8.469 -6.508 1 98.5 373 GLN B C 1
ATOM 6419 O O . GLN B 1 373 ? 9.078 -7.371 -6.074 1 98.5 373 GLN B O 1
ATOM 6424 N N . ILE B 1 374 ? 8.273 -9.453 -5.754 1 98.62 374 ILE B N 1
ATOM 6425 C CA . ILE B 1 374 ? 8.094 -9.258 -4.316 1 98.62 374 ILE B CA 1
ATOM 6426 C C . ILE B 1 374 ? 8.781 -10.383 -3.551 1 98.62 374 ILE B C 1
ATOM 6428 O O . ILE B 1 374 ? 8.758 -11.539 -3.98 1 98.62 374 ILE B O 1
ATOM 6432 N N . VAL B 1 375 ? 9.414 -10.062 -2.502 1 98.62 375 VAL B N 1
ATOM 6433 C CA . VAL B 1 375 ? 9.867 -11.016 -1.495 1 98.62 375 VAL B CA 1
ATOM 6434 C C . VAL B 1 375 ? 9.227 -10.695 -0.149 1 98.62 375 VAL B C 1
ATOM 6436 O O . VAL B 1 375 ? 9.469 -9.625 0.422 1 98.62 375 VAL B O 1
ATOM 6439 N N . PHE B 1 376 ? 8.445 -11.625 0.378 1 98.38 376 PHE B N 1
ATOM 6440 C CA . PHE B 1 376 ? 7.68 -11.414 1.603 1 98.38 376 PHE B CA 1
ATOM 6441 C C . PHE B 1 376 ? 8.523 -11.75 2.83 1 98.38 376 PHE B C 1
ATOM 6443 O O . PHE B 1 376 ? 8.055 -12.445 3.734 1 98.38 376 PHE B O 1
ATOM 6450 N N . SER B 1 377 ? 9.734 -11.312 2.809 1 97.75 377 SER B N 1
ATOM 6451 C CA . SER B 1 377 ? 10.602 -11.367 3.977 1 97.75 377 SER B CA 1
ATOM 6452 C C . SER B 1 377 ? 10.227 -10.305 5.004 1 97.75 377 SER B C 1
ATOM 6454 O O . SER B 1 377 ? 9.266 -9.555 4.805 1 97.75 377 SER B O 1
ATOM 6456 N N . SER B 1 378 ? 10.984 -10.32 6.156 1 95.56 378 SER B N 1
ATOM 6457 C CA . SER B 1 378 ? 10.875 -9.258 7.145 1 95.56 378 SER B CA 1
ATOM 6458 C C . SER B 1 378 ? 12.188 -8.477 7.266 1 95.56 378 SER B C 1
ATOM 6460 O O . SER B 1 378 ? 13.164 -8.984 7.82 1 95.56 378 SER B O 1
ATOM 6462 N N . PRO B 1 379 ? 12.234 -7.219 6.754 1 96.88 379 PRO B N 1
ATOM 6463 C CA . PRO B 1 379 ? 11.18 -6.508 6.027 1 96.88 379 PRO B CA 1
ATOM 6464 C C . PRO B 1 379 ? 10.961 -7.055 4.621 1 96.88 379 PRO B C 1
ATOM 6466 O O . PRO B 1 379 ? 11.734 -7.891 4.152 1 96.88 379 PRO B O 1
ATOM 6469 N N . GLU B 1 380 ? 9.867 -6.598 3.982 1 98.44 380 GLU B N 1
ATOM 6470 C CA . GLU B 1 380 ? 9.57 -6.988 2.607 1 98.44 380 GLU B CA 1
ATOM 6471 C C . GLU B 1 380 ? 10.5 -6.285 1.621 1 98.44 380 GLU B C 1
ATOM 6473 O O . GLU B 1 380 ? 11.055 -5.23 1.932 1 98.44 380 GLU B O 1
ATOM 6478 N N . ALA B 1 381 ? 10.695 -6.895 0.523 1 98.75 381 ALA B N 1
ATOM 6479 C CA . ALA B 1 381 ? 11.375 -6.277 -0.613 1 98.75 381 ALA B CA 1
ATOM 6480 C C . ALA B 1 381 ? 10.492 -6.301 -1.857 1 98.75 381 ALA B C 1
ATOM 6482 O O . ALA B 1 381 ? 9.711 -7.234 -2.053 1 98.75 381 ALA B O 1
ATOM 6483 N N . ALA B 1 382 ? 10.562 -5.281 -2.656 1 98.88 382 ALA B N 1
ATOM 6484 C CA . ALA B 1 382 ? 9.789 -5.199 -3.895 1 98.88 382 ALA B CA 1
ATOM 6485 C C . ALA B 1 382 ? 10.555 -4.422 -4.965 1 98.88 382 ALA B C 1
ATOM 6487 O O . ALA B 1 382 ? 11.289 -3.482 -4.652 1 98.88 382 ALA B O 1
ATOM 6488 N N . SER B 1 383 ? 10.383 -4.812 -6.172 1 98.75 383 SER B N 1
ATOM 6489 C CA . SER B 1 383 ? 11.086 -4.195 -7.293 1 98.75 383 SER B CA 1
ATOM 6490 C C . SER B 1 383 ? 10.25 -4.242 -8.562 1 98.75 383 SER B C 1
ATOM 6492 O O . SER B 1 383 ? 9.562 -5.23 -8.828 1 98.75 383 SER B O 1
ATOM 6494 N N . VAL B 1 384 ? 10.281 -3.201 -9.328 1 98.88 384 VAL B N 1
ATOM 6495 C CA . VAL B 1 384 ? 9.68 -3.178 -10.656 1 98.88 384 VAL B CA 1
ATOM 6496 C C . VAL B 1 384 ? 10.484 -2.262 -11.57 1 98.88 384 VAL B C 1
ATOM 6498 O O . VAL B 1 384 ? 11.031 -1.254 -11.125 1 98.88 384 VAL B O 1
ATOM 6501 N N . GLY B 1 385 ? 10.625 -2.662 -12.812 1 98.62 385 GLY B N 1
ATOM 6502 C CA . GLY B 1 385 ? 11.312 -1.844 -13.797 1 98.62 385 GLY B CA 1
ATOM 6503 C C . GLY B 1 385 ? 12.812 -2.084 -13.828 1 98.62 385 GLY B C 1
ATOM 6504 O O . GLY B 1 385 ? 13.281 -3.168 -13.477 1 98.62 385 GLY B O 1
ATOM 6505 N N . LEU B 1 386 ? 13.57 -1.107 -14.312 1 98.56 386 LEU B N 1
ATOM 6506 C CA . LEU B 1 386 ? 14.992 -1.253 -14.586 1 98.56 386 LEU B CA 1
ATOM 6507 C C . LEU B 1 386 ? 15.828 -0.805 -13.391 1 98.56 386 LEU B C 1
ATOM 6509 O O . LEU B 1 386 ? 15.477 0.168 -12.719 1 98.56 386 LEU B O 1
ATOM 6513 N N . THR B 1 387 ? 16.875 -1.536 -13.102 1 98.25 387 THR B N 1
ATOM 6514 C CA . THR B 1 387 ? 17.922 -1.008 -12.234 1 98.25 387 THR B CA 1
ATOM 6515 C C . THR B 1 387 ? 18.719 0.076 -12.945 1 98.25 387 THR B C 1
ATOM 6517 O O . THR B 1 387 ? 18.578 0.262 -14.156 1 98.25 387 THR B O 1
ATOM 6520 N N . ILE B 1 388 ? 19.547 0.743 -12.203 1 98.38 388 ILE B N 1
ATOM 6521 C CA . ILE B 1 388 ? 20.344 1.815 -12.789 1 98.38 388 ILE B CA 1
ATOM 6522 C C . ILE B 1 388 ? 21.281 1.243 -13.852 1 98.38 388 ILE B C 1
ATOM 6524 O O . ILE B 1 388 ? 21.453 1.843 -14.914 1 98.38 388 ILE B O 1
ATOM 6528 N N . GLU B 1 389 ? 21.828 0.046 -13.609 1 97.81 389 GLU B N 1
ATOM 6529 C CA . GLU B 1 389 ? 22.75 -0.599 -14.547 1 97.81 389 GLU B CA 1
ATOM 6530 C C . GLU B 1 389 ? 22.031 -1.005 -15.828 1 97.81 389 GLU B C 1
ATOM 6532 O O . GLU B 1 389 ? 22.531 -0.787 -16.922 1 97.81 389 GLU B O 1
ATOM 6537 N N . GLN B 1 390 ? 20.875 -1.54 -15.672 1 98 390 GLN B N 1
ATOM 6538 C CA . GLN B 1 390 ? 20.094 -1.966 -16.828 1 98 390 GLN B CA 1
ATOM 6539 C C . GLN B 1 390 ? 19.672 -0.771 -17.672 1 98 390 GLN B C 1
ATOM 6541 O O . GLN B 1 390 ? 19.688 -0.838 -18.906 1 98 390 GLN B O 1
ATOM 6546 N N . ALA B 1 391 ? 19.234 0.314 -17.016 1 98.44 391 ALA B N 1
ATOM 6547 C CA . ALA B 1 391 ? 18.781 1.513 -17.734 1 98.44 391 ALA B CA 1
ATOM 6548 C C . ALA B 1 391 ? 19.938 2.15 -18.5 1 98.44 391 ALA B C 1
ATOM 6550 O O . ALA B 1 391 ? 19.781 2.559 -19.656 1 98.44 391 ALA B O 1
ATOM 6551 N N . GLN B 1 392 ? 21.078 2.213 -17.875 1 98.06 392 GLN B N 1
ATOM 6552 C CA . GLN B 1 392 ? 22.25 2.832 -18.484 1 98.06 392 GLN B CA 1
ATOM 6553 C C . GLN B 1 392 ? 22.75 2.02 -19.688 1 98.06 392 GLN B C 1
ATOM 6555 O O . GLN B 1 392 ? 23.375 2.562 -20.594 1 98.06 392 GLN B O 1
ATOM 6560 N N . ALA B 1 393 ? 22.469 0.743 -19.734 1 97.88 393 ALA B N 1
ATOM 6561 C CA . ALA B 1 393 ? 22.906 -0.143 -20.812 1 97.88 393 ALA B CA 1
ATOM 6562 C C . ALA B 1 393 ? 22.016 0.012 -22.047 1 97.88 393 ALA B C 1
ATOM 6564 O O . ALA B 1 393 ? 22.359 -0.457 -23.125 1 97.88 393 ALA B O 1
ATOM 6565 N N . ARG B 1 394 ? 20.875 0.667 -21.891 1 97.44 394 ARG B N 1
ATOM 6566 C CA . ARG B 1 394 ? 19.953 0.847 -23 1 97.44 394 ARG B CA 1
ATOM 6567 C C . ARG B 1 394 ? 20.312 2.09 -23.812 1 97.44 394 ARG B C 1
ATOM 6569 O O . ARG B 1 394 ? 20.438 3.184 -23.266 1 97.44 394 ARG B O 1
ATOM 6576 N N . GLU B 1 395 ? 20.359 1.956 -25.125 1 97.06 395 GLU B N 1
ATOM 6577 C CA . GLU B 1 395 ? 20.781 3.047 -26 1 97.06 395 GLU B CA 1
ATOM 6578 C C . GLU B 1 395 ? 19.656 4.055 -26.203 1 97.06 395 GLU B C 1
ATOM 6580 O O . GLU B 1 395 ? 19.906 5.223 -26.5 1 97.06 395 GLU B O 1
ATOM 6585 N N . ASN B 1 396 ? 18.469 3.641 -25.938 1 97.56 396 ASN B N 1
ATOM 6586 C CA . ASN B 1 396 ? 17.328 4.504 -26.234 1 97.56 396 ASN B CA 1
ATOM 6587 C C . ASN B 1 396 ? 16.938 5.348 -25.016 1 97.56 396 ASN B C 1
ATOM 6589 O O . ASN B 1 396 ? 15.93 6.047 -25.047 1 97.56 396 ASN B O 1
ATOM 6593 N N . LEU B 1 397 ? 17.688 5.277 -23.984 1 98.25 397 LEU B N 1
ATOM 6594 C CA . LEU B 1 397 ? 17.422 6.066 -22.781 1 98.25 397 LEU B CA 1
ATOM 6595 C C . LEU B 1 397 ? 18.516 7.109 -22.562 1 98.25 397 LEU B C 1
ATOM 6597 O O . LEU B 1 397 ? 19.688 6.832 -22.797 1 98.25 397 LEU B O 1
ATOM 6601 N N . LEU B 1 398 ? 18.062 8.305 -22.219 1 98.31 398 LEU B N 1
ATOM 6602 C CA . LEU B 1 398 ? 18.953 9.43 -21.969 1 98.31 398 LEU B CA 1
ATOM 6603 C C . LEU B 1 398 ? 18.797 9.93 -20.531 1 98.31 398 LEU B C 1
ATOM 6605 O O . LEU B 1 398 ? 17.781 9.68 -19.891 1 98.31 398 LEU B O 1
ATOM 6609 N N . GLU B 1 399 ? 19.891 10.523 -19.984 1 98 399 GLU B N 1
ATOM 6610 C CA . GLU B 1 399 ? 19.875 11.211 -18.688 1 98 399 GLU B CA 1
ATOM 6611 C C . GLU B 1 399 ? 19.406 10.297 -17.578 1 98 399 GLU B C 1
ATOM 6613 O O . GLU B 1 399 ? 18.547 10.688 -16.766 1 98 399 GLU B O 1
ATOM 6618 N N . VAL B 1 400 ? 19.844 9.094 -17.594 1 98.5 400 VAL B N 1
ATOM 6619 C CA . VAL B 1 400 ? 19.469 8.109 -16.578 1 98.5 400 VAL B CA 1
ATOM 6620 C C . VAL B 1 400 ? 20.047 8.5 -15.234 1 98.5 400 VAL B C 1
ATOM 6622 O O . VAL B 1 400 ? 21.25 8.781 -15.133 1 98.5 400 VAL B O 1
ATOM 6625 N N . LYS B 1 401 ? 19.188 8.516 -14.18 1 97.75 401 LYS B N 1
ATOM 6626 C CA . LYS B 1 401 ? 19.578 8.922 -12.836 1 97.75 401 LYS B CA 1
ATOM 6627 C C . LYS B 1 401 ? 19 7.992 -11.781 1 97.75 401 LYS B C 1
ATOM 6629 O O . LYS B 1 401 ? 17.906 7.441 -11.961 1 97.75 401 LYS B O 1
ATOM 6634 N N . GLU B 1 402 ? 19.766 7.816 -10.797 1 98.19 402 GLU B N 1
ATOM 6635 C CA . GLU B 1 402 ? 19.297 7.105 -9.609 1 98.19 402 GLU B CA 1
ATOM 6636 C C . GLU B 1 402 ? 19.047 8.07 -8.453 1 98.19 402 GLU B C 1
ATOM 6638 O O . GLU B 1 402 ? 19.906 8.891 -8.133 1 98.19 402 GLU B O 1
ATOM 6643 N N . THR B 1 403 ? 17.875 8.023 -7.844 1 98.56 403 THR B N 1
ATOM 6644 C CA . THR B 1 403 ? 17.516 8.828 -6.676 1 98.56 403 THR B CA 1
ATOM 6645 C C . THR B 1 403 ? 17.266 7.934 -5.461 1 98.56 403 THR B C 1
ATOM 6647 O O . THR B 1 403 ? 16.406 7.051 -5.504 1 98.56 403 THR B O 1
ATOM 6650 N N . ILE B 1 404 ? 18.016 8.164 -4.402 1 98.12 404 ILE B N 1
ATOM 6651 C CA . ILE B 1 404 ? 17.906 7.395 -3.17 1 98.12 404 ILE B CA 1
ATOM 6652 C C . ILE B 1 404 ? 17.109 8.195 -2.141 1 98.12 404 ILE B C 1
ATOM 6654 O O . ILE B 1 404 ? 17.391 9.367 -1.903 1 98.12 404 ILE B O 1
ATOM 6658 N N . TYR B 1 405 ? 16.125 7.645 -1.567 1 97.94 405 TYR B N 1
ATOM 6659 C CA . TYR B 1 405 ? 15.352 8.289 -0.517 1 97.94 405 TYR B CA 1
ATOM 6660 C C . TYR B 1 405 ? 15.766 7.785 0.859 1 97.94 405 TYR B C 1
ATOM 6662 O O . TYR B 1 405 ? 15.812 6.574 1.096 1 97.94 405 TYR B O 1
ATOM 6670 N N . PRO B 1 406 ? 16.094 8.656 1.805 1 96.38 406 PRO B N 1
ATOM 6671 C CA . PRO B 1 406 ? 16.375 8.242 3.18 1 96.38 406 PRO B CA 1
ATOM 6672 C C . PRO B 1 406 ? 15.125 7.828 3.939 1 96.38 406 PRO B C 1
ATOM 6674 O O . PRO B 1 406 ? 14.414 8.68 4.48 1 96.38 406 PRO B O 1
ATOM 6677 N N . MET B 1 407 ? 14.945 6.602 4.121 1 96.81 407 MET B N 1
ATOM 6678 C CA . MET B 1 407 ? 13.68 6.031 4.566 1 96.81 407 MET B CA 1
ATOM 6679 C C . MET B 1 407 ? 13.32 6.527 5.965 1 96.81 407 MET B C 1
ATOM 6681 O O . MET B 1 407 ? 12.148 6.672 6.297 1 96.81 407 MET B O 1
ATOM 6685 N N . LEU B 1 408 ? 14.266 6.844 6.824 1 94.06 408 LEU B N 1
ATOM 6686 C CA . LEU B 1 408 ? 14 7.215 8.211 1 94.06 408 LEU B CA 1
ATOM 6687 C C . LEU B 1 408 ? 13.539 8.664 8.305 1 94.06 408 LEU B C 1
ATOM 6689 O O . LEU B 1 408 ? 13.133 9.125 9.375 1 94.06 408 LEU B O 1
ATOM 6693 N N . ALA B 1 409 ? 13.547 9.367 7.16 1 95.62 409 ALA B N 1
ATOM 6694 C CA . ALA B 1 409 ? 12.938 10.695 7.109 1 95.62 409 ALA B CA 1
ATOM 6695 C C . ALA B 1 409 ? 11.422 10.609 7.16 1 95.62 409 ALA B C 1
ATOM 6697 O O . ALA B 1 409 ? 10.742 11.609 7.418 1 95.62 409 ALA B O 1
ATOM 6698 N N . ASN B 1 410 ? 10.875 9.492 6.926 1 97.31 410 ASN B N 1
ATOM 6699 C CA . ASN B 1 410 ? 9.438 9.25 6.992 1 97.31 410 ASN B CA 1
ATOM 6700 C C . ASN B 1 410 ? 9.008 8.812 8.391 1 97.31 410 ASN B C 1
ATOM 6702 O O . ASN B 1 410 ? 9.594 7.902 8.969 1 97.31 410 ASN B O 1
ATOM 6706 N N . ALA B 1 411 ? 7.988 9.477 8.867 1 97.38 411 ALA B N 1
ATOM 6707 C CA . ALA B 1 411 ? 7.566 9.266 10.25 1 97.38 411 ALA B CA 1
ATOM 6708 C C . ALA B 1 411 ? 7.113 7.828 10.477 1 97.38 411 ALA B C 1
ATOM 6710 O O . ALA B 1 411 ? 7.359 7.254 11.539 1 97.38 411 ALA B O 1
ATOM 6711 N N . ARG B 1 412 ? 6.367 7.25 9.523 1 97.75 412 ARG B N 1
ATOM 6712 C CA . ARG B 1 412 ? 5.887 5.883 9.688 1 97.75 412 ARG B CA 1
ATOM 6713 C C . ARG B 1 412 ? 7.051 4.895 9.719 1 97.75 412 ARG B C 1
ATOM 6715 O O . ARG B 1 412 ? 7.004 3.898 10.445 1 97.75 412 ARG B O 1
ATOM 6722 N N . MET B 1 413 ? 8.062 5.102 8.883 1 97.38 413 MET B N 1
ATOM 6723 C CA . MET B 1 413 ? 9.266 4.285 8.93 1 97.38 413 MET B CA 1
ATOM 6724 C C . MET B 1 413 ? 9.938 4.379 10.297 1 97.38 413 MET B C 1
ATOM 6726 O O . MET B 1 413 ? 10.352 3.363 10.859 1 97.38 413 MET B O 1
ATOM 6730 N N . LEU B 1 414 ? 10.016 5.578 10.789 1 96.12 414 LEU B N 1
ATOM 6731 C CA . LEU B 1 414 ? 10.578 5.773 12.117 1 96.12 414 LEU B CA 1
ATOM 6732 C C . LEU B 1 414 ? 9.805 4.988 13.164 1 96.12 414 LEU B C 1
ATOM 6734 O O . LEU B 1 414 ? 10.398 4.328 14.023 1 96.12 414 LEU B O 1
ATOM 6738 N N . MET B 1 415 ? 8.484 5.031 13.078 1 96.38 415 MET B N 1
ATOM 6739 C CA . MET B 1 415 ? 7.613 4.355 14.039 1 96.38 415 MET B CA 1
ATOM 6740 C C . MET B 1 415 ? 7.77 2.842 13.938 1 96.38 415 MET B C 1
ATOM 6742 O O . MET B 1 415 ? 7.598 2.127 14.93 1 96.38 415 MET B O 1
ATOM 6746 N N . SER B 1 416 ? 8.086 2.334 12.742 1 92.94 416 SER B N 1
ATOM 6747 C CA . SER B 1 416 ? 8.164 0.894 12.516 1 92.94 416 SER B CA 1
ATOM 6748 C C . SER B 1 416 ? 9.406 0.297 13.164 1 92.94 416 SER B C 1
ATOM 6750 O O . SER B 1 416 ? 9.477 -0.914 13.383 1 92.94 416 SER B O 1
ATOM 6752 N N . GLY B 1 417 ? 10.414 1.15 13.328 1 89.5 417 GLY B N 1
ATOM 6753 C CA . GLY B 1 417 ? 11.656 0.673 13.922 1 89.5 417 GLY B CA 1
ATOM 6754 C C . GLY B 1 417 ? 12.484 -0.169 12.969 1 89.5 417 GLY B C 1
ATOM 6755 O O . GLY B 1 417 ? 13.438 -0.831 13.383 1 89.5 417 GLY B O 1
ATOM 6756 N N . THR B 1 418 ? 12.133 -0.252 11.734 1 89.44 418 THR B N 1
ATOM 6757 C CA . THR B 1 418 ? 12.852 -1.043 10.742 1 89.44 418 THR B CA 1
ATOM 6758 C C . THR B 1 418 ? 13.625 -0.139 9.789 1 89.44 418 THR B C 1
ATOM 6760 O O . THR B 1 418 ? 13.195 0.978 9.492 1 89.44 418 THR B O 1
ATOM 6763 N N . ALA B 1 419 ? 14.812 -0.636 9.391 1 91.25 419 ALA B N 1
ATOM 6764 C CA . ALA B 1 419 ? 15.508 0.056 8.305 1 91.25 419 ALA B CA 1
ATOM 6765 C C . ALA B 1 419 ? 14.859 -0.248 6.957 1 91.25 419 ALA B C 1
ATOM 6767 O O . ALA B 1 419 ? 14.031 -1.154 6.852 1 91.25 419 ALA B O 1
ATOM 6768 N N . GLY B 1 420 ? 15.172 0.575 6.008 1 96.94 420 GLY B N 1
ATOM 6769 C CA . GLY B 1 420 ? 14.633 0.397 4.668 1 96.94 420 GLY B CA 1
ATOM 6770 C C . GLY B 1 420 ? 15.477 1.057 3.596 1 96.94 420 GLY B C 1
ATOM 6771 O O . GLY B 1 420 ? 16.531 1.62 3.889 1 96.94 420 GLY B O 1
ATOM 6772 N N . SER B 1 421 ? 15.086 0.812 2.441 1 98.44 421 SER B N 1
ATOM 6773 C CA . SER B 1 421 ? 15.703 1.452 1.283 1 98.44 421 SER B CA 1
ATOM 6774 C C . SER B 1 421 ? 14.672 1.71 0.185 1 98.44 421 SER B C 1
ATOM 6776 O O . SER B 1 421 ? 13.688 0.979 0.065 1 98.44 421 SER B O 1
ATOM 6778 N N . LEU B 1 422 ? 14.852 2.771 -0.502 1 98.81 422 LEU B N 1
ATOM 6779 C CA . LEU B 1 422 ? 14.031 3.1 -1.662 1 98.81 422 LEU B CA 1
ATOM 6780 C C . LEU B 1 422 ? 14.859 3.824 -2.723 1 98.81 422 LEU B C 1
ATOM 6782 O O . LEU B 1 422 ? 15.492 4.844 -2.434 1 98.81 422 LEU B O 1
ATOM 6786 N N . THR B 1 423 ? 14.867 3.299 -3.889 1 98.69 423 THR B N 1
ATOM 6787 C CA . THR B 1 423 ? 15.57 3.855 -5.035 1 98.69 423 THR B CA 1
ATOM 6788 C C . THR B 1 423 ? 14.625 4.039 -6.219 1 98.69 423 THR B C 1
ATOM 6790 O O . THR B 1 423 ? 13.883 3.121 -6.574 1 98.69 423 THR B O 1
ATOM 6793 N N . ILE B 1 424 ? 14.656 5.184 -6.809 1 98.88 424 ILE B N 1
ATOM 6794 C CA . ILE B 1 424 ? 13.961 5.434 -8.07 1 98.88 424 ILE B CA 1
ATOM 6795 C C . ILE B 1 424 ? 14.984 5.586 -9.195 1 98.88 424 ILE B C 1
ATOM 6797 O O . ILE B 1 424 ? 15.945 6.352 -9.07 1 98.88 424 ILE B O 1
ATOM 6801 N N . VAL B 1 425 ? 14.812 4.836 -10.227 1 98.88 425 VAL B N 1
ATOM 6802 C CA . VAL B 1 425 ? 15.547 5.039 -11.477 1 98.88 425 VAL B CA 1
ATOM 6803 C C . VAL B 1 425 ? 14.688 5.836 -12.453 1 98.88 425 VAL B C 1
ATOM 6805 O O . VAL B 1 425 ? 13.562 5.441 -12.766 1 98.88 425 VAL B O 1
ATOM 6808 N N . SER B 1 426 ? 15.148 6.973 -12.938 1 98.88 426 SER B N 1
ATOM 6809 C CA . SER B 1 426 ? 14.43 7.816 -13.883 1 98.88 426 SER B CA 1
ATOM 6810 C C . SER B 1 426 ? 15.297 8.141 -15.102 1 98.88 426 SER B C 1
ATOM 6812 O O . SER B 1 426 ? 16.516 7.945 -15.07 1 98.88 426 SER B O 1
ATOM 6814 N N . GLY B 1 427 ? 14.703 8.539 -16.172 1 98.69 427 GLY B N 1
ATOM 6815 C CA . GLY B 1 427 ? 15.359 8.922 -17.406 1 98.69 427 GLY B CA 1
ATOM 6816 C C . GLY B 1 427 ? 14.391 9.344 -18.5 1 98.69 427 GLY B C 1
ATOM 6817 O O . GLY B 1 427 ? 13.18 9.438 -18.266 1 98.69 427 GLY B O 1
ATOM 6818 N N . CYS B 1 428 ? 14.953 9.719 -19.656 1 98.62 428 CYS B N 1
ATOM 6819 C CA . CYS B 1 428 ? 14.164 10.148 -20.812 1 98.62 428 CYS B CA 1
ATOM 6820 C C . CYS B 1 428 ? 14.344 9.188 -21.969 1 98.62 428 CYS B C 1
ATOM 6822 O O . CYS B 1 428 ? 15.438 8.656 -22.188 1 98.62 428 CYS B O 1
ATOM 6824 N N . ASP B 1 429 ? 13.219 8.953 -22.656 1 97.56 429 ASP B N 1
ATOM 6825 C CA . ASP B 1 429 ? 13.352 8.266 -23.938 1 97.56 429 ASP B CA 1
ATOM 6826 C C . ASP B 1 429 ? 14.086 9.141 -24.953 1 97.56 429 ASP B C 1
ATOM 6828 O O . ASP B 1 429 ? 13.852 10.344 -25.031 1 97.56 429 ASP B O 1
ATOM 6832 N N . ALA B 1 430 ? 14.914 8.531 -25.766 1 97.5 430 ALA B N 1
ATOM 6833 C CA . ALA B 1 430 ? 15.609 9.281 -26.812 1 97.5 430 ALA B CA 1
ATOM 6834 C C . ALA B 1 430 ? 14.617 9.969 -27.734 1 97.5 430 ALA B C 1
ATOM 6836 O O . ALA B 1 430 ? 14.891 11.062 -28.25 1 97.5 430 ALA B O 1
ATOM 6837 N N . ALA B 1 431 ? 13.484 9.398 -27.922 1 97.19 431 ALA B N 1
ATOM 6838 C CA . ALA B 1 431 ? 12.445 9.938 -28.812 1 97.19 431 ALA B CA 1
ATOM 6839 C C . ALA B 1 431 ? 11.703 11.086 -28.141 1 97.19 431 ALA B C 1
ATOM 6841 O O . ALA B 1 431 ? 11.008 11.852 -28.797 1 97.19 431 ALA B O 1
ATOM 6842 N N . ASP B 1 432 ? 11.766 11.25 -26.828 1 97.5 432 ASP B N 1
ATOM 6843 C CA . ASP B 1 432 ? 11.172 12.312 -26.031 1 97.5 432 ASP B CA 1
ATOM 6844 C C . ASP B 1 432 ? 12.125 12.773 -24.938 1 97.5 432 ASP B C 1
ATOM 6846 O O . ASP B 1 432 ? 11.867 12.57 -23.75 1 97.5 432 ASP B O 1
ATOM 6850 N N . PRO B 1 433 ? 13.195 13.43 -25.297 1 97.25 433 PRO B N 1
ATOM 6851 C CA . PRO B 1 433 ? 14.312 13.711 -24.391 1 97.25 433 PRO B CA 1
ATOM 6852 C C . PRO B 1 433 ? 13.969 14.742 -23.328 1 97.25 433 PRO B C 1
ATOM 6854 O O . PRO B 1 433 ? 14.727 14.93 -22.375 1 97.25 433 PRO B O 1
ATOM 6857 N N . ASP B 1 434 ? 12.805 15.375 -23.359 1 97.25 434 ASP B N 1
ATOM 6858 C CA . ASP B 1 434 ? 12.492 16.469 -22.453 1 97.25 434 ASP B CA 1
ATOM 6859 C C . ASP B 1 434 ? 11.531 16.016 -21.359 1 97.25 434 ASP B C 1
ATOM 6861 O O . ASP B 1 434 ? 11.117 16.812 -20.516 1 97.25 434 ASP B O 1
ATOM 6865 N N . THR B 1 435 ? 11.188 14.742 -21.375 1 98.06 435 THR B N 1
ATOM 6866 C CA . THR B 1 435 ? 10.188 14.258 -20.438 1 98.06 435 THR B CA 1
ATOM 6867 C C . THR B 1 435 ? 10.742 13.109 -19.594 1 98.06 435 THR B C 1
ATOM 6869 O O . THR B 1 435 ? 10.609 11.938 -19.969 1 98.06 435 THR B O 1
ATOM 6872 N N . PRO B 1 436 ? 11.32 13.469 -18.453 1 98.44 436 PRO B N 1
ATOM 6873 C CA . PRO B 1 436 ? 11.773 12.391 -17.562 1 98.44 436 PRO B CA 1
ATOM 6874 C C . PRO B 1 436 ? 10.625 11.5 -17.094 1 98.44 436 PRO B C 1
ATOM 6876 O O . PRO B 1 436 ? 9.531 12 -16.797 1 98.44 436 PRO B O 1
ATOM 6879 N N . ARG B 1 437 ? 10.906 10.219 -17.047 1 98.69 437 ARG B N 1
ATOM 6880 C CA . ARG B 1 437 ? 9.93 9.234 -16.594 1 98.69 437 ARG B CA 1
ATOM 6881 C C . ARG B 1 437 ? 10.547 8.289 -15.57 1 98.69 437 ARG B C 1
ATOM 6883 O O . ARG B 1 437 ? 11.773 8.211 -15.445 1 98.69 437 ARG B O 1
ATOM 6890 N N . VAL B 1 438 ? 9.68 7.629 -14.789 1 98.81 438 VAL B N 1
ATOM 6891 C CA . VAL B 1 438 ? 10.125 6.586 -13.883 1 98.81 438 VAL B CA 1
ATOM 6892 C C . VAL B 1 438 ? 10.398 5.301 -14.656 1 98.81 438 VAL B C 1
ATOM 6894 O O . VAL B 1 438 ? 9.508 4.777 -15.336 1 98.81 438 VAL B O 1
ATOM 6897 N N . LEU B 1 439 ? 11.625 4.812 -14.539 1 98.75 439 LEU B N 1
ATOM 6898 C CA . LEU B 1 439 ? 12.016 3.621 -15.281 1 98.75 439 LEU B CA 1
ATOM 6899 C C . LEU B 1 439 ? 12.031 2.395 -14.375 1 98.75 439 LEU B C 1
ATOM 6901 O O . LEU B 1 439 ? 11.922 1.263 -14.852 1 98.75 439 LEU B O 1
ATOM 6905 N N . GLY B 1 440 ? 12.227 2.605 -13.086 1 98.81 440 GLY B N 1
ATOM 6906 C CA . GLY B 1 440 ? 12.25 1.521 -12.117 1 98.81 440 GLY B CA 1
ATOM 6907 C C . GLY B 1 440 ? 12.172 2.004 -10.68 1 98.81 440 GLY B C 1
ATOM 6908 O O . GLY B 1 440 ? 12.555 3.135 -10.375 1 98.81 440 GLY B O 1
ATOM 6909 N N . VAL B 1 441 ? 11.625 1.199 -9.812 1 98.94 441 VAL B N 1
ATOM 6910 C CA . VAL B 1 441 ? 11.547 1.442 -8.375 1 98.94 441 VAL B CA 1
ATOM 6911 C C . VAL B 1 441 ? 11.93 0.176 -7.613 1 98.94 441 VAL B C 1
ATOM 6913 O O . VAL B 1 441 ? 11.438 -0.913 -7.918 1 98.94 441 VAL B O 1
ATOM 6916 N N . HIS B 1 442 ? 12.812 0.284 -6.629 1 98.88 442 HIS B N 1
ATOM 6917 C CA . HIS B 1 442 ? 13.32 -0.806 -5.801 1 98.88 442 HIS B CA 1
ATOM 6918 C C . HIS B 1 442 ? 13.281 -0.438 -4.32 1 98.88 442 HIS B C 1
ATOM 6920 O O . HIS B 1 442 ? 13.781 0.621 -3.928 1 98.88 442 HIS B O 1
ATOM 6926 N N . MET B 1 443 ? 12.664 -1.287 -3.498 1 98.75 443 MET B N 1
ATOM 6927 C CA . MET B 1 443 ? 12.5 -0.828 -2.121 1 98.75 443 MET B CA 1
ATOM 6928 C C . MET B 1 443 ? 12.547 -2 -1.147 1 98.75 443 MET B C 1
ATOM 6930 O O . MET B 1 443 ? 12.289 -3.143 -1.533 1 98.75 443 MET B O 1
ATOM 6934 N N . VAL B 1 444 ? 12.984 -1.811 0.054 1 98.69 444 VAL B N 1
ATOM 6935 C CA . VAL B 1 444 ? 12.875 -2.631 1.256 1 98.69 444 VAL B CA 1
ATOM 6936 C C . VAL B 1 444 ? 12.164 -1.846 2.354 1 98.69 444 VAL B C 1
ATOM 6938 O O . VAL B 1 444 ? 12.617 -0.775 2.76 1 98.69 444 VAL B O 1
ATOM 6941 N N . SER B 1 445 ? 10.992 -2.271 2.738 1 98.12 445 SER B N 1
ATOM 6942 C CA . SER B 1 445 ? 10.18 -1.566 3.727 1 98.12 445 SER B CA 1
ATOM 6943 C C . SER B 1 445 ? 9.016 -2.424 4.195 1 98.12 445 SER B C 1
ATOM 6945 O O . SER B 1 445 ? 8.703 -3.447 3.582 1 98.12 445 SER B O 1
ATOM 6947 N N . PRO B 1 446 ? 8.414 -1.986 5.328 1 96.19 446 PRO B N 1
ATOM 6948 C CA . PRO B 1 446 ? 7.09 -2.555 5.598 1 96.19 446 PRO B CA 1
ATOM 6949 C C . PRO B 1 446 ? 6.086 -2.281 4.477 1 96.19 446 PRO B C 1
ATOM 6951 O O . PRO B 1 446 ? 6.094 -1.194 3.893 1 96.19 446 PRO B O 1
ATOM 6954 N N . VAL B 1 447 ? 5.328 -3.215 4.074 1 97.38 447 VAL B N 1
ATOM 6955 C CA . VAL B 1 447 ? 4.211 -3.172 3.137 1 97.38 447 VAL B CA 1
ATOM 6956 C C . VAL B 1 447 ? 4.723 -2.838 1.736 1 97.38 447 VAL B C 1
ATOM 6958 O O . VAL B 1 447 ? 3.988 -2.281 0.917 1 97.38 447 VAL B O 1
ATOM 6961 N N . ALA B 1 448 ? 6.016 -3.107 1.482 1 98.62 448 ALA B N 1
ATOM 6962 C CA . ALA B 1 448 ? 6.566 -2.893 0.148 1 98.62 448 ALA B CA 1
ATOM 6963 C C . ALA B 1 448 ? 5.73 -3.602 -0.913 1 98.62 448 ALA B C 1
ATOM 6965 O O . ALA B 1 448 ? 5.59 -3.107 -2.033 1 98.62 448 ALA B O 1
ATOM 6966 N N . SER B 1 449 ? 5.16 -4.727 -0.55 1 98.38 449 SER B N 1
ATOM 6967 C CA . SER B 1 449 ? 4.391 -5.562 -1.463 1 98.38 449 SER B CA 1
ATOM 6968 C C . SER B 1 449 ? 3.158 -4.828 -1.984 1 98.38 449 SER B C 1
ATOM 6970 O O . SER B 1 449 ? 2.715 -5.07 -3.109 1 98.38 449 SER B O 1
ATOM 6972 N N . ASP B 1 450 ? 2.617 -3.916 -1.193 1 98.62 450 ASP B N 1
ATOM 6973 C CA . ASP B 1 450 ? 1.41 -3.197 -1.587 1 98.62 450 ASP B CA 1
ATOM 6974 C C . ASP B 1 450 ? 1.755 -1.849 -2.217 1 98.62 450 ASP B C 1
ATOM 6976 O O . ASP B 1 450 ? 1.065 -1.391 -3.129 1 98.62 450 ASP B O 1
ATOM 6980 N N . ILE B 1 451 ? 2.861 -1.245 -1.795 1 98.75 451 ILE B N 1
ATOM 6981 C CA . ILE B 1 451 ? 3.279 0.063 -2.287 1 98.75 451 ILE B CA 1
ATOM 6982 C C . ILE B 1 451 ? 3.756 -0.058 -3.732 1 98.75 451 ILE B C 1
ATOM 6984 O O . ILE B 1 451 ? 3.537 0.846 -4.543 1 98.75 451 ILE B O 1
ATOM 6988 N N . ILE B 1 452 ? 4.332 -1.175 -4.09 1 98.88 452 ILE B N 1
ATOM 6989 C CA . ILE B 1 452 ? 5.02 -1.347 -5.367 1 98.88 452 ILE B CA 1
ATOM 6990 C C . ILE B 1 452 ? 4.012 -1.272 -6.512 1 98.88 452 ILE B C 1
ATOM 6992 O O . ILE B 1 452 ? 4.383 -1.019 -7.66 1 98.88 452 ILE B O 1
ATOM 6996 N N . SER B 1 453 ? 2.709 -1.532 -6.238 1 98.88 453 SER B N 1
ATOM 6997 C CA . SER B 1 453 ? 1.683 -1.48 -7.273 1 98.88 453 SER B CA 1
ATOM 6998 C C . SER B 1 453 ? 1.556 -0.077 -7.855 1 98.88 453 SER B C 1
ATOM 7000 O O . SER B 1 453 ? 1.267 0.084 -9.047 1 98.88 453 SER B O 1
ATOM 7002 N N . GLU B 1 454 ? 1.721 0.928 -7 1 98.88 454 GLU B N 1
ATOM 7003 C CA . GLU B 1 454 ? 1.771 2.287 -7.531 1 98.88 454 GLU B CA 1
ATOM 7004 C C . GLU B 1 454 ? 2.93 2.455 -8.508 1 98.88 454 GLU B C 1
ATOM 7006 O O . GLU B 1 454 ? 2.758 3.016 -9.594 1 98.88 454 GLU B O 1
ATOM 7011 N N . ALA B 1 455 ? 4.09 1.959 -8.133 1 98.94 455 ALA B N 1
ATOM 7012 C CA . ALA B 1 455 ? 5.266 2.029 -9 1 98.94 455 ALA B CA 1
ATOM 7013 C C . ALA B 1 455 ? 5.027 1.291 -10.312 1 98.94 455 ALA B C 1
ATOM 7015 O O . ALA B 1 455 ? 5.492 1.724 -11.367 1 98.94 455 ALA B O 1
ATOM 7016 N N . GLU B 1 456 ? 4.336 0.168 -10.188 1 98.88 456 GLU B N 1
ATOM 7017 C CA . GLU B 1 456 ? 3.977 -0.588 -11.383 1 98.88 456 GLU B CA 1
ATOM 7018 C C . GLU B 1 456 ? 3.223 0.284 -12.383 1 98.88 456 GLU B C 1
ATOM 7020 O O . GLU B 1 456 ? 3.514 0.26 -13.578 1 98.88 456 GLU B O 1
ATOM 7025 N N . GLN B 1 457 ? 2.246 1.048 -11.922 1 98.88 457 GLN B N 1
ATOM 7026 C CA . GLN B 1 457 ? 1.471 1.94 -12.773 1 98.88 457 GLN B CA 1
ATOM 7027 C C . GLN B 1 457 ? 2.355 3.025 -13.383 1 98.88 457 GLN B C 1
ATOM 7029 O O . GLN B 1 457 ? 2.207 3.367 -14.562 1 98.88 457 GLN B O 1
ATOM 7034 N N . LEU B 1 458 ? 3.301 3.602 -12.555 1 98.88 458 LEU B N 1
ATOM 7035 C CA . LEU B 1 458 ? 4.184 4.66 -13.023 1 98.88 458 LEU B CA 1
ATOM 7036 C C . LEU B 1 458 ? 5.078 4.16 -14.156 1 98.88 458 LEU B C 1
ATOM 7038 O O . LEU B 1 458 ? 5.211 4.824 -15.188 1 98.88 458 LEU B O 1
ATOM 7042 N N . VAL B 1 459 ? 5.691 2.965 -13.969 1 98.75 459 VAL B N 1
ATOM 7043 C CA . VAL B 1 459 ? 6.609 2.381 -14.938 1 98.75 459 VAL B CA 1
ATOM 7044 C C . VAL B 1 459 ? 5.836 1.897 -16.156 1 98.75 459 VAL B C 1
ATOM 7046 O O . VAL B 1 459 ? 6.18 2.236 -17.297 1 98.75 459 VAL B O 1
ATOM 7049 N N . GLY B 1 460 ? 4.758 1.162 -15.93 1 98.5 460 GLY B N 1
ATOM 7050 C CA . GLY B 1 460 ? 4.031 0.498 -17 1 98.5 460 GLY B CA 1
ATOM 7051 C C . GLY B 1 460 ? 3.291 1.464 -17.906 1 98.5 460 GLY B C 1
ATOM 7052 O O . GLY B 1 460 ? 3.15 1.215 -19.109 1 98.5 460 GLY B O 1
ATOM 7053 N N . ASN B 1 461 ? 2.754 2.557 -17.328 1 98.19 461 ASN B N 1
ATOM 7054 C CA . ASN B 1 461 ? 2.018 3.541 -18.125 1 98.19 461 ASN B CA 1
ATOM 7055 C C . ASN B 1 461 ? 2.904 4.719 -18.516 1 98.19 461 ASN B C 1
ATOM 7057 O O . ASN B 1 461 ? 2.43 5.684 -19.125 1 98.19 461 ASN B O 1
ATOM 7061 N N . ARG B 1 462 ? 4.199 4.691 -18.156 1 97.38 462 ARG B N 1
ATOM 7062 C CA . ARG B 1 462 ? 5.215 5.656 -18.578 1 97.38 462 ARG B CA 1
ATOM 7063 C C . ARG B 1 462 ? 4.797 7.078 -18.203 1 97.38 462 ARG B C 1
ATOM 7065 O O . ARG B 1 462 ? 4.809 7.973 -19.047 1 97.38 462 ARG B O 1
ATOM 7072 N N . LEU B 1 463 ? 4.367 7.273 -17.016 1 97.88 463 LEU B N 1
ATOM 7073 C CA . LEU B 1 463 ? 3.932 8.586 -16.547 1 97.88 463 LEU B CA 1
ATOM 7074 C C . LEU B 1 463 ? 5.113 9.547 -16.438 1 97.88 463 LEU B C 1
ATOM 7076 O O . LEU B 1 463 ? 6.191 9.164 -15.977 1 97.88 463 LEU B O 1
ATOM 7080 N N . PRO B 1 464 ? 4.93 10.805 -16.953 1 98.38 464 PRO B N 1
ATOM 7081 C CA . PRO B 1 464 ? 5.984 11.781 -16.703 1 98.38 464 PRO B CA 1
ATOM 7082 C C . PRO B 1 464 ? 6.281 11.969 -15.211 1 98.38 464 PRO B C 1
ATOM 7084 O O . PRO B 1 464 ? 5.355 12.008 -14.391 1 98.38 464 PRO B O 1
ATOM 7087 N N . LEU B 1 465 ? 7.566 12.039 -14.875 1 98.69 465 LEU B N 1
ATOM 7088 C CA . LEU B 1 465 ? 8.031 12.133 -13.492 1 98.69 465 LEU B CA 1
ATOM 7089 C C . LEU B 1 465 ? 7.398 13.336 -12.797 1 98.69 465 LEU B C 1
ATOM 7091 O O . LEU B 1 465 ? 6.949 13.227 -11.656 1 98.69 465 LEU B O 1
ATOM 7095 N N . ALA B 1 466 ? 7.281 14.469 -13.469 1 98.25 466 ALA B N 1
ATOM 7096 C CA . ALA B 1 466 ? 6.738 15.695 -12.883 1 98.25 466 ALA B CA 1
ATOM 7097 C C . ALA B 1 466 ? 5.262 15.531 -12.539 1 98.25 466 ALA B C 1
ATOM 7099 O O . ALA B 1 466 ? 4.797 16.047 -11.516 1 98.25 466 ALA B O 1
ATOM 7100 N N . ASP B 1 467 ? 4.504 14.812 -13.391 1 98.19 467 ASP B N 1
ATOM 7101 C CA . ASP B 1 467 ? 3.078 14.586 -13.172 1 98.19 467 ASP B CA 1
ATOM 7102 C C . ASP B 1 467 ? 2.848 13.633 -12.008 1 98.19 467 ASP B C 1
ATOM 7104 O O . ASP B 1 467 ? 1.885 13.781 -11.25 1 98.19 467 ASP B O 1
ATOM 7108 N N . ALA B 1 468 ? 3.734 12.664 -11.891 1 98.69 468 ALA B N 1
ATOM 7109 C CA . ALA B 1 468 ? 3.648 11.742 -10.758 1 98.69 468 ALA B CA 1
ATOM 7110 C C . ALA B 1 468 ? 3.996 12.445 -9.453 1 98.69 468 ALA B C 1
ATOM 7112 O O . ALA B 1 468 ? 3.305 12.273 -8.445 1 98.69 468 ALA B O 1
ATOM 7113 N N . ALA B 1 469 ? 5.027 13.25 -9.461 1 98.56 469 ALA B N 1
ATOM 7114 C CA . ALA B 1 469 ? 5.598 13.859 -8.258 1 98.56 469 ALA B CA 1
ATOM 7115 C C . ALA B 1 469 ? 4.66 14.922 -7.688 1 98.56 469 ALA B C 1
ATOM 7117 O O . ALA B 1 469 ? 4.633 15.148 -6.477 1 98.56 469 ALA B O 1
ATOM 7118 N N . ARG B 1 470 ? 3.869 15.547 -8.516 1 97.75 470 ARG B N 1
ATOM 7119 C CA . ARG B 1 470 ? 3.057 16.672 -8.062 1 97.75 470 ARG B CA 1
ATOM 7120 C C . ARG B 1 470 ? 1.911 16.188 -7.176 1 97.75 470 ARG B C 1
ATOM 7122 O O . ARG B 1 470 ? 1.303 17 -6.461 1 97.75 470 ARG B O 1
ATOM 7129 N N . LEU B 1 471 ? 1.545 14.914 -7.293 1 98.25 471 LEU B N 1
ATOM 7130 C CA . LEU B 1 471 ? 0.485 14.352 -6.461 1 98.25 471 LEU B CA 1
ATOM 7131 C C . LEU B 1 471 ? 1.017 13.977 -5.082 1 98.25 471 LEU B C 1
ATOM 7133 O O . LEU B 1 471 ? 1.517 12.867 -4.891 1 98.25 471 LEU B O 1
ATOM 7137 N N . ILE B 1 472 ? 0.792 14.867 -4.133 1 98.5 472 ILE B N 1
ATOM 7138 C CA . ILE B 1 472 ? 1.365 14.688 -2.805 1 98.5 472 ILE B CA 1
ATOM 7139 C C . ILE B 1 472 ? 0.645 13.547 -2.084 1 98.5 472 ILE B C 1
ATOM 7141 O O . ILE B 1 472 ? -0.584 13.555 -1.974 1 98.5 472 ILE B O 1
ATOM 7145 N N . HIS B 1 473 ? 1.399 12.57 -1.64 1 98.62 473 HIS B N 1
ATOM 7146 C CA . HIS B 1 473 ? 0.88 11.344 -1.041 1 98.62 473 HIS B CA 1
ATOM 7147 C C . HIS B 1 473 ? 0.325 11.609 0.355 1 98.62 473 HIS B C 1
ATOM 7149 O O . HIS B 1 473 ? 0.721 12.57 1.015 1 98.62 473 HIS B O 1
ATOM 7155 N N . PRO B 1 474 ? -0.594 10.727 0.793 1 98.44 474 PRO B N 1
ATOM 7156 C CA . PRO B 1 474 ? -1.197 10.914 2.115 1 98.44 474 PRO B CA 1
ATOM 7157 C C . PRO B 1 474 ? -0.169 10.875 3.244 1 98.44 474 PRO B C 1
ATOM 7159 O O . PRO B 1 474 ? 0.752 10.055 3.219 1 98.44 474 PRO B O 1
ATOM 7162 N N . HIS B 1 475 ? -0.337 11.758 4.227 1 98.31 475 HIS B N 1
ATOM 7163 C CA . HIS B 1 475 ? 0.576 11.922 5.355 1 98.31 475 HIS B CA 1
ATOM 7164 C C . HIS B 1 475 ? -0.107 11.562 6.672 1 98.31 475 HIS B C 1
ATOM 7166 O O . HIS B 1 475 ? -1.249 11.961 6.91 1 98.31 475 HIS B O 1
ATOM 7172 N N . PRO B 1 476 ? 0.565 10.852 7.578 1 98.06 476 PRO B N 1
ATOM 7173 C CA . PRO B 1 476 ? 1.798 10.102 7.312 1 98.06 476 PRO B CA 1
ATOM 7174 C C . PRO B 1 476 ? 1.537 8.648 6.922 1 98.06 476 PRO B C 1
ATOM 7176 O O . PRO B 1 476 ? 0.75 7.965 7.578 1 98.06 476 PRO B O 1
ATOM 7179 N N . THR B 1 477 ? 2.053 8.188 5.898 1 98.5 477 THR B N 1
ATOM 7180 C CA . THR B 1 477 ? 1.917 6.809 5.4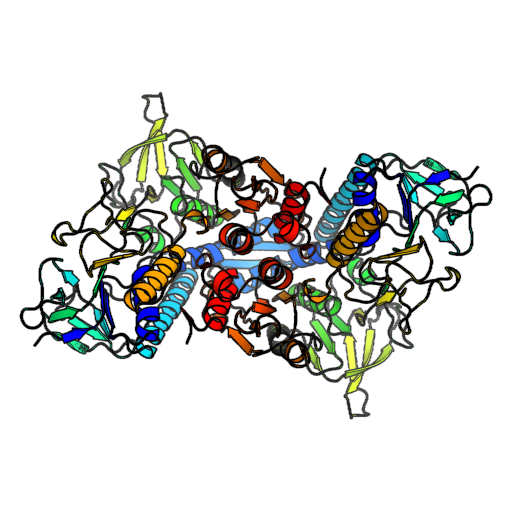45 1 98.5 477 THR B CA 1
ATOM 7181 C C . THR B 1 477 ? 3.266 6.25 4.996 1 98.5 477 THR B C 1
ATOM 7183 O O . THR B 1 477 ? 4.23 7 4.84 1 98.5 477 THR B O 1
ATOM 7186 N N . PHE B 1 478 ? 3.375 4.922 4.824 1 98.38 478 PHE B N 1
ATOM 7187 C CA . PHE B 1 478 ? 4.566 4.328 4.227 1 98.38 478 PHE B CA 1
ATOM 7188 C C . PHE B 1 478 ? 4.68 4.699 2.754 1 98.38 478 PHE B C 1
ATOM 7190 O O . PHE B 1 478 ? 5.777 4.945 2.252 1 98.38 478 PHE B O 1
ATOM 7197 N N . SER B 1 479 ? 3.551 4.766 2.057 1 98.62 479 SER B N 1
ATOM 7198 C CA . SER B 1 479 ? 3.547 5.086 0.632 1 98.62 479 SER B CA 1
ATOM 7199 C C . SER B 1 479 ? 4.062 6.5 0.38 1 98.62 479 SER B C 1
ATOM 7201 O O . SER B 1 479 ? 4.547 6.805 -0.713 1 98.62 479 SER B O 1
ATOM 7203 N N . GLU B 1 480 ? 3.984 7.328 1.399 1 98.62 480 GLU B N 1
ATOM 7204 C CA . GLU B 1 480 ? 4.527 8.68 1.295 1 98.62 480 GLU B CA 1
ATOM 7205 C C . GLU B 1 480 ? 6.023 8.656 1.007 1 98.62 480 GLU B C 1
ATOM 7207 O O . GLU B 1 480 ? 6.566 9.586 0.413 1 98.62 480 GLU B O 1
ATOM 7212 N N . THR B 1 481 ? 6.754 7.562 1.362 1 98.62 481 THR B N 1
ATOM 7213 C CA . THR B 1 481 ? 8.164 7.43 1.017 1 98.62 481 THR B CA 1
ATOM 7214 C C . THR B 1 481 ? 8.359 7.484 -0.496 1 98.62 481 THR B C 1
ATOM 7216 O O . THR B 1 481 ? 9.273 8.148 -0.987 1 98.62 481 THR B O 1
ATOM 7219 N N . LEU B 1 482 ? 7.477 6.781 -1.178 1 98.88 482 LEU B N 1
ATOM 7220 C CA . LEU B 1 482 ? 7.551 6.816 -2.635 1 98.88 482 LEU B CA 1
ATOM 7221 C C . LEU B 1 482 ? 7.234 8.211 -3.162 1 98.88 482 LEU B C 1
ATOM 7223 O O . LEU B 1 482 ? 7.91 8.703 -4.066 1 98.88 482 LEU B O 1
ATOM 7227 N N . GLY B 1 483 ? 6.199 8.875 -2.631 1 98.75 483 GLY B N 1
ATOM 7228 C CA . GLY B 1 483 ? 5.867 10.227 -3.033 1 98.75 483 GLY B CA 1
ATOM 7229 C C . GLY B 1 483 ? 7.016 11.203 -2.844 1 98.75 483 GLY B C 1
ATOM 7230 O O . GLY B 1 483 ? 7.312 12 -3.734 1 98.75 483 GLY B O 1
ATOM 7231 N N . GLU B 1 484 ? 7.656 11.141 -1.675 1 98.5 484 GLU B N 1
ATOM 7232 C CA . GLU B 1 484 ? 8.805 11.992 -1.373 1 98.5 484 GLU B CA 1
ATOM 7233 C C . GLU B 1 484 ? 9.977 11.688 -2.299 1 98.5 484 GLU B C 1
ATOM 7235 O O . GLU B 1 484 ? 10.695 12.602 -2.717 1 98.5 484 GLU B O 1
ATOM 7240 N N . ALA B 1 485 ? 10.156 10.398 -2.594 1 98.75 485 ALA B N 1
ATOM 7241 C CA . ALA B 1 485 ? 11.211 10.008 -3.521 1 98.75 485 ALA B CA 1
ATOM 7242 C C . ALA B 1 485 ? 10.953 10.562 -4.918 1 98.75 485 ALA B C 1
ATOM 7244 O O . ALA B 1 485 ? 11.883 10.961 -5.621 1 98.75 485 ALA B O 1
ATOM 7245 N N . LEU B 1 486 ? 9.719 10.539 -5.34 1 98.81 486 LEU B N 1
ATOM 7246 C CA . LEU B 1 486 ? 9.344 11.102 -6.633 1 98.81 486 LEU B CA 1
ATOM 7247 C C . LEU B 1 486 ? 9.648 12.594 -6.688 1 98.81 486 LEU B C 1
ATOM 7249 O O . LEU B 1 486 ? 10.172 13.086 -7.684 1 98.81 486 LEU B O 1
ATOM 7253 N N . LEU B 1 487 ? 9.266 13.336 -5.598 1 98.62 487 LEU B N 1
ATOM 7254 C CA . LEU B 1 487 ? 9.57 14.758 -5.52 1 98.62 487 LEU B CA 1
ATOM 7255 C C . LEU B 1 487 ? 11.07 15 -5.629 1 98.62 487 LEU B C 1
ATOM 7257 O O . LEU B 1 487 ? 11.516 15.883 -6.367 1 98.62 487 LEU B O 1
ATOM 7261 N N . LYS B 1 488 ? 11.82 14.227 -4.902 1 98.38 488 LYS B N 1
ATOM 7262 C CA . LYS B 1 488 ? 13.273 14.352 -4.934 1 98.38 488 LYS B CA 1
ATOM 7263 C C . LYS B 1 488 ? 13.82 14.062 -6.328 1 98.38 488 LYS B C 1
ATOM 7265 O O . LYS B 1 488 ? 14.695 14.773 -6.816 1 98.38 488 LYS B O 1
ATOM 7270 N N . ALA B 1 489 ? 13.312 13 -6.949 1 98.56 489 ALA B N 1
ATOM 7271 C CA . ALA B 1 489 ? 13.734 12.648 -8.305 1 98.56 489 ALA B CA 1
ATOM 7272 C C . ALA B 1 489 ? 13.406 13.758 -9.289 1 98.56 489 ALA B C 1
ATOM 7274 O O . ALA B 1 489 ? 14.086 13.922 -10.305 1 98.56 489 ALA B O 1
ATOM 7275 N N . ASP B 1 490 ? 12.383 14.531 -9.023 1 97.94 490 ASP B N 1
ATOM 7276 C CA . ASP B 1 490 ? 11.945 15.633 -9.883 1 97.94 490 ASP B CA 1
ATOM 7277 C C . ASP B 1 490 ? 12.609 16.953 -9.469 1 97.94 490 ASP B C 1
ATOM 7279 O O . ASP B 1 490 ? 12.18 18.016 -9.883 1 97.94 490 ASP B O 1
ATOM 7283 N N . ASP B 1 491 ? 13.562 16.875 -8.523 1 95.88 491 ASP B N 1
ATOM 7284 C CA . ASP B 1 491 ? 14.375 18 -8.062 1 95.88 491 ASP B CA 1
ATOM 7285 C C . ASP B 1 491 ? 13.547 18.984 -7.242 1 95.88 491 ASP B C 1
ATOM 7287 O O . ASP B 1 491 ? 13.734 20.203 -7.344 1 95.88 491 ASP B O 1
ATOM 7291 N N . ARG B 1 492 ? 12.586 18.422 -6.523 1 95.25 492 ARG B N 1
ATOM 7292 C CA . ARG B 1 492 ? 11.766 19.203 -5.605 1 95.25 492 ARG B CA 1
ATOM 7293 C C . ARG B 1 492 ? 11.641 18.5 -4.258 1 95.25 492 ARG B C 1
ATOM 7295 O O . ARG B 1 492 ? 10.531 18.297 -3.758 1 95.25 492 ARG B O 1
ATOM 7302 N N . PRO B 1 493 ? 12.734 18.188 -3.654 1 96.31 493 PRO B N 1
ATOM 7303 C CA . PRO B 1 493 ? 12.594 17.5 -2.367 1 96.31 493 PRO B CA 1
ATOM 7304 C C . PRO B 1 493 ? 11.859 18.344 -1.327 1 96.31 493 PRO B C 1
ATOM 7306 O O . PRO B 1 493 ? 12.117 19.531 -1.2 1 96.31 493 PRO B O 1
ATOM 7309 N N . LEU B 1 494 ? 11.016 17.703 -0.589 1 95.25 494 LEU B N 1
ATOM 7310 C CA . LEU B 1 494 ? 10.227 18.438 0.39 1 95.25 494 LEU B CA 1
ATOM 7311 C C . LEU B 1 494 ? 10.773 18.219 1.799 1 95.25 494 LEU B C 1
ATOM 7313 O O . LEU B 1 494 ? 11.391 19.125 2.371 1 95.25 494 LEU B O 1
ATOM 7317 N N . HIS B 1 495 ? 10.766 16.969 2.311 1 95.19 495 HIS B N 1
ATOM 7318 C CA . HIS B 1 495 ? 11.164 16.703 3.689 1 95.19 495 HIS B CA 1
ATOM 7319 C C . HIS B 1 495 ? 12.57 16.109 3.75 1 95.19 495 HIS B C 1
ATOM 7321 O O . HIS B 1 495 ? 12.914 15.422 4.711 1 95.19 495 HIS B O 1
ATOM 7327 N N . THR B 1 496 ? 13.297 16.25 2.703 1 92.44 496 THR B N 1
ATOM 7328 C CA . THR B 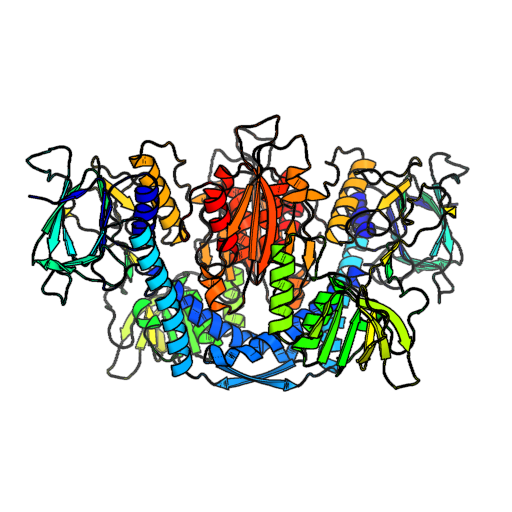1 496 ? 14.672 15.758 2.66 1 92.44 496 THR B CA 1
ATOM 7329 C C . THR B 1 496 ? 15.594 16.781 2.004 1 92.44 496 THR B C 1
ATOM 7331 O O . THR B 1 496 ? 15.133 17.719 1.359 1 92.44 496 THR B O 1
ATOM 7334 N N . ARG B 1 497 ? 16.953 16.656 2.229 1 87.38 497 ARG B N 1
ATOM 7335 C CA . ARG B 1 497 ? 17.953 17.531 1.628 1 87.38 497 ARG B CA 1
ATOM 7336 C C . ARG B 1 497 ? 18.219 17.141 0.178 1 87.38 497 ARG B C 1
ATOM 7338 O O . ARG B 1 497 ? 18.141 15.953 -0.18 1 87.38 497 ARG B O 1
#

Nearest PDB structures (foldseek):
  1ebd-assembly1_B  TM=9.444E-01  e=2.870E-48  Geobacillus stearothermophilus
  6bz0-assembly1_B  TM=9.318E-01  e=5.100E-48  Acinetobacter baumannii ATCC 19606 = CIP 70.34 = JCM 6841
  2qae-assembly1_B  TM=9.316E-01  e=4.793E-46  Trypanosoma cruzi
  6cmz-assembly1_B  TM=9.408E-01  e=7.557E-44  Burkholderia cenocepacia J2315
  1geu-assembly1_A  TM=8.794E-01  e=1.486E-37  Escherichia coli

Solvent-accessible surface area (backbone atoms only — not comparable to full-atom values): 49225 Å² total; per-residue (Å²): 132,63,53,76,30,50,31,34,27,42,20,31,18,46,16,23,42,34,19,47,50,46,26,30,73,72,68,43,46,36,38,40,28,22,52,56,97,61,67,32,36,56,44,42,71,54,36,54,47,37,50,49,43,51,39,55,40,27,48,47,45,49,45,37,73,49,24,53,73,41,14,33,40,44,47,76,77,49,68,42,43,67,46,27,48,51,41,30,49,48,53,32,50,52,53,41,52,49,51,40,42,51,42,24,73,54,62,33,37,33,31,36,20,36,77,48,50,31,71,85,42,49,31,86,91,44,72,75,19,33,40,39,42,33,33,32,15,91,98,46,79,40,20,31,35,28,63,46,57,94,46,77,38,80,61,44,59,55,48,53,36,30,14,47,28,39,35,45,15,59,23,54,43,80,39,62,53,82,96,41,70,72,46,86,27,34,31,39,68,55,55,58,71,64,49,66,64,82,56,71,23,32,32,33,37,30,41,45,50,69,28,43,29,49,49,36,38,42,38,50,70,64,20,50,34,35,36,40,22,61,46,92,42,36,39,73,88,50,50,67,63,38,16,49,51,50,42,51,46,35,42,74,74,59,41,44,74,42,58,30,34,44,79,68,51,68,48,57,50,92,92,63,18,18,39,41,29,27,24,40,73,97,43,84,64,73,45,74,50,73,16,56,29,25,40,48,35,73,52,65,40,38,53,66,62,76,71,34,67,57,55,61,43,95,82,45,19,44,46,55,54,62,54,23,43,37,86,41,89,53,36,31,46,28,36,42,19,24,80,73,80,78,43,58,28,56,9,32,42,42,12,40,34,34,28,34,44,75,72,69,49,84,63,75,61,66,56,77,54,42,50,60,44,67,28,79,28,69,64,16,29,23,37,30,40,39,44,62,68,59,45,68,70,36,85,58,48,36,80,68,44,75,36,76,39,68,44,70,68,34,68,45,37,49,72,66,72,54,82,53,34,38,38,39,21,33,26,11,42,62,93,43,70,89,48,45,22,41,44,14,40,37,29,23,24,80,62,21,62,33,39,46,50,34,51,32,51,35,41,61,67,57,39,44,32,63,70,58,27,64,54,54,35,53,68,80,32,63,40,26,53,56,33,49,36,35,18,38,65,62,74,49,51,74,85,54,136,131,64,52,75,30,50,29,34,27,42,22,30,18,46,16,25,44,34,20,48,52,46,26,30,75,72,70,43,46,36,37,42,29,21,52,55,96,61,67,35,36,56,42,42,70,52,35,53,48,38,51,50,45,52,40,55,43,28,49,46,45,49,46,37,73,50,25,53,71,42,13,34,39,44,47,77,77,50,69,42,43,66,46,28,48,50,43,31,50,49,54,32,48,52,52,42,52,49,49,40,42,50,40,24,74,54,63,34,37,34,31,35,19,35,77,47,50,33,71,84,42,49,31,86,90,42,71,75,18,34,40,40,42,32,33,31,14,91,97,46,80,39,19,32,36,27,62,45,59,95,46,76,36,79,60,44,57,56,49,51,36,30,14,48,27,38,35,46,16,57,22,54,42,80,39,63,54,82,95,40,70,72,46,86,27,33,32,42,68,57,56,59,72,64,48,68,65,81,56,70,22,32,31,33,37,30,41,44,49,69,28,42,27,52,48,36,37,42,39,50,69,65,20,50,34,35,36,39,23,60,46,91,44,35,40,73,88,49,49,66,63,41,16,48,51,50,41,52,45,36,43,74,73,59,41,43,73,43,57,29,36,45,78,69,51,68,49,58,52,92,92,62,19,19,40,40,29,29,26,41,75,97,43,84,64,73,46,73,49,75,16,55,29,25,39,48,35,74,52,65,40,38,52,64,62,76,71,34,68,56,55,59,44,96,84,44,20,45,46,54,54,62,55,23,44,38,85,40,90,52,36,30,46,29,35,42,20,26,80,74,79,80,43,56,28,55,9,31,43,44,11,42,33,34,28,36,45,75,72,67,48,85,64,74,60,66,56,77,52,42,49,61,46,67,29,78,28,68,62,16,30,22,36,30,40,39,42,64,68,59,45,67,70,37,86,57,48,37,81,67,46,74,37,77,39,69,46,71,69,34,67,46,35,50,71,66,72,53,80,53,35,39,38,40,18,32,25,10,42,62,95,44,68,88,48,46,21,42,44,13,41,37,29,24,25,80,63,21,62,32,39,45,50,34,50,31,51,34,39,61,66,58,39,44,32,63,70,58,28,66,55,53,35,51,69,81,32,64,40,25,53,56,30,48,35,36,18,40,66,60,75,50,49,73,86,54,136

Organism: NCBI:txid518634